Protein AF-A0A166UIK1-F1 (afdb_monomer_lite)

Organism: NCBI:txid1081109

Radius of gyration: 39.75 Å; chains: 1; bounding box: 98×125×124 Å

Structure (mmCIF, N/CA/C/O backbone):
data_AF-A0A166UIK1-F1
#
_entry.id   AF-A0A166UIK1-F1
#
loop_
_atom_site.group_PDB
_atom_site.id
_atom_site.type_symbol
_atom_site.label_atom_id
_atom_site.label_alt_id
_atom_site.label_comp_id
_atom_site.label_asym_id
_atom_site.label_entity_id
_atom_site.label_seq_id
_atom_site.pdbx_PDB_ins_code
_atom_site.Cartn_x
_atom_site.Cartn_y
_atom_site.Cartn_z
_atom_site.occupancy
_atom_site.B_iso_or_equiv
_atom_site.auth_seq_id
_atom_site.auth_comp_id
_atom_site.auth_asym_id
_atom_site.auth_atom_id
_atom_site.pdbx_PDB_model_num
ATOM 1 N N . MET A 1 1 ? 5.823 -10.230 58.158 1.00 40.69 1 MET A N 1
ATOM 2 C CA . MET A 1 1 ? 7.218 -10.466 57.742 1.00 40.69 1 MET A CA 1
ATOM 3 C C . MET A 1 1 ? 7.398 -9.853 56.365 1.00 40.69 1 MET A C 1
ATOM 5 O O . MET A 1 1 ? 6.546 -10.126 55.524 1.00 40.69 1 MET A O 1
ATOM 9 N N . PRO A 1 2 ? 8.388 -8.971 56.147 1.00 49.19 2 PRO A N 1
ATOM 10 C CA . PRO A 1 2 ? 8.734 -8.521 54.802 1.00 49.19 2 PRO A CA 1
ATOM 11 C C . PRO A 1 2 ? 9.285 -9.700 53.990 1.00 49.19 2 PRO A C 1
ATOM 13 O O . PRO A 1 2 ? 9.773 -10.669 54.563 1.00 49.19 2 PRO A O 1
ATOM 16 N N . SER A 1 3 ? 9.171 -9.610 52.668 1.00 48.84 3 SER A N 1
ATOM 17 C CA . SER A 1 3 ? 9.650 -10.610 51.711 1.00 48.84 3 SER A CA 1
ATOM 18 C C . SER A 1 3 ? 11.101 -11.016 51.967 1.00 48.84 3 SER A C 1
ATOM 20 O O . SER A 1 3 ? 11.980 -10.150 51.936 1.00 48.84 3 SER A O 1
ATOM 22 N N . ASP A 1 4 ? 11.349 -12.318 52.122 1.00 48.72 4 ASP A N 1
ATOM 23 C CA . ASP A 1 4 ? 12.696 -12.875 52.048 1.00 48.72 4 ASP A CA 1
ATOM 24 C C . ASP A 1 4 ? 13.346 -12.440 50.732 1.00 48.72 4 ASP A C 1
ATOM 26 O O . ASP A 1 4 ? 12.839 -12.720 49.640 1.00 48.72 4 ASP A O 1
ATOM 30 N N . THR A 1 5 ? 14.475 -11.741 50.829 1.00 57.12 5 THR A N 1
ATOM 31 C CA . THR A 1 5 ? 15.298 -11.358 49.681 1.00 57.12 5 THR A CA 1
ATOM 32 C C . THR A 1 5 ? 16.071 -12.574 49.180 1.00 57.12 5 THR A C 1
ATOM 34 O O . THR A 1 5 ? 17.291 -12.661 49.326 1.00 57.12 5 THR A O 1
ATOM 37 N N . LEU A 1 6 ? 15.347 -13.535 48.604 1.00 62.78 6 LEU A N 1
ATOM 38 C CA . LEU A 1 6 ? 15.930 -14.609 47.812 1.00 62.78 6 LEU A CA 1
ATOM 39 C C . LEU A 1 6 ? 16.721 -13.976 46.660 1.00 62.78 6 LEU A C 1
ATOM 41 O O . LEU A 1 6 ? 16.176 -13.204 45.872 1.00 62.78 6 LEU A O 1
ATOM 45 N N . ALA A 1 7 ? 18.011 -14.303 46.562 1.00 80.31 7 ALA A N 1
ATOM 46 C CA . ALA A 1 7 ? 18.906 -13.752 45.539 1.00 80.31 7 ALA A CA 1
ATOM 47 C C . ALA A 1 7 ? 18.521 -14.166 44.101 1.00 80.31 7 ALA A C 1
ATOM 49 O O . ALA A 1 7 ? 18.997 -13.575 43.133 1.00 80.31 7 ALA A O 1
ATOM 50 N N . SER A 1 8 ? 17.658 -15.173 43.958 1.00 82.31 8 SER A N 1
ATOM 51 C CA . SER A 1 8 ? 17.067 -15.628 42.702 1.00 82.31 8 SER A CA 1
ATOM 52 C C . SER A 1 8 ? 15.686 -16.242 42.956 1.00 82.31 8 SER A C 1
ATOM 54 O O . SER A 1 8 ? 15.381 -16.684 44.063 1.00 82.31 8 SER A O 1
ATOM 56 N N . LEU A 1 9 ? 14.838 -16.282 41.924 1.00 81.88 9 LEU A N 1
ATOM 57 C CA . LEU A 1 9 ? 13.576 -17.020 41.975 1.00 81.88 9 LEU A CA 1
ATOM 58 C C . LEU A 1 9 ? 13.880 -18.529 41.845 1.00 81.88 9 LEU A C 1
ATOM 60 O O . LEU A 1 9 ? 14.414 -18.925 40.805 1.00 81.88 9 LEU A O 1
ATOM 64 N N . PRO A 1 10 ? 13.571 -19.380 42.842 1.00 83.69 10 PRO A N 1
ATOM 65 C CA . PRO A 1 10 ? 13.815 -20.814 42.731 1.00 83.69 10 PRO A CA 1
ATOM 66 C C . PRO A 1 10 ? 12.917 -21.433 41.653 1.00 83.69 10 PRO A C 1
ATOM 68 O O . PRO A 1 10 ? 11.715 -21.166 41.595 1.00 83.69 10 PRO A O 1
ATOM 71 N N . PHE A 1 11 ? 13.503 -22.267 40.791 1.00 85.75 11 PHE A N 1
ATOM 72 C CA . PHE A 1 11 ? 12.757 -22.986 39.763 1.00 85.75 11 PHE A CA 1
ATOM 73 C C . PHE A 1 11 ? 11.920 -24.097 40.407 1.00 85.75 11 PHE A C 1
ATOM 75 O O . PHE A 1 11 ? 12.455 -25.097 40.885 1.00 85.75 11 PHE A O 1
ATOM 82 N N . HIS A 1 12 ? 10.601 -23.919 40.393 1.00 87.44 12 HIS A N 1
ATOM 83 C CA . HIS A 1 12 ? 9.626 -24.936 40.767 1.00 87.44 12 HIS A CA 1
ATOM 84 C C . HIS A 1 12 ? 8.767 -25.276 39.551 1.00 87.44 12 HIS A C 1
ATOM 86 O O . HIS A 1 12 ? 8.307 -24.376 38.844 1.00 87.44 12 HIS A O 1
ATOM 92 N N . GLU A 1 13 ? 8.540 -26.568 39.316 1.00 88.50 13 GLU A N 1
ATOM 93 C CA . GLU A 1 13 ? 7.672 -27.027 38.235 1.00 88.50 13 GLU A CA 1
ATOM 94 C C . GLU A 1 13 ? 6.229 -26.528 38.466 1.00 88.50 13 GLU A C 1
ATOM 96 O O . GLU A 1 13 ? 5.674 -26.733 39.552 1.00 88.50 13 GLU A O 1
ATOM 101 N N . PRO A 1 14 ? 5.606 -25.840 37.490 1.00 89.75 14 PRO A N 1
ATOM 102 C CA . PRO A 1 14 ? 4.239 -25.365 37.638 1.00 89.75 14 PRO A CA 1
ATOM 103 C C . PRO A 1 14 ? 3.247 -26.542 37.599 1.00 89.75 14 PRO A C 1
ATOM 105 O O . PRO A 1 14 ? 3.417 -27.453 36.790 1.00 89.75 14 PRO A O 1
ATOM 108 N N . PRO A 1 15 ? 2.163 -26.524 38.399 1.00 92.88 15 PRO A N 1
ATOM 109 C CA . PRO A 1 15 ? 1.156 -27.582 38.371 1.00 92.88 15 PRO A CA 1
ATOM 110 C C . PRO A 1 15 ? 0.567 -27.797 36.971 1.00 92.88 15 PRO A C 1
ATOM 112 O O . PRO A 1 15 ? 0.282 -26.834 36.254 1.00 92.88 15 PRO A O 1
ATOM 115 N N . ILE A 1 16 ? 0.277 -29.054 36.615 1.00 93.44 16 ILE A N 1
ATOM 116 C CA . ILE A 1 16 ? -0.268 -29.427 35.295 1.00 93.44 16 ILE A CA 1
ATOM 117 C C . ILE A 1 16 ? -1.528 -28.635 34.907 1.00 93.44 16 ILE A C 1
ATOM 119 O O . ILE A 1 16 ? -1.694 -28.268 33.746 1.00 93.44 16 ILE A O 1
ATOM 123 N N . ALA A 1 17 ? -2.379 -28.286 35.878 1.00 92.06 17 ALA A N 1
ATOM 124 C CA . ALA A 1 17 ? -3.548 -27.438 35.656 1.00 92.06 17 ALA A CA 1
ATOM 125 C C . ALA A 1 17 ? -3.168 -26.037 35.137 1.00 92.06 17 ALA A C 1
ATOM 127 O O . ALA A 1 17 ? -3.805 -25.526 34.219 1.00 92.06 17 ALA A O 1
ATOM 128 N N . THR A 1 18 ? -2.102 -25.429 35.667 1.00 91.06 18 THR A N 1
ATOM 129 C CA . THR A 1 18 ? -1.585 -24.133 35.203 1.00 91.06 18 THR A CA 1
ATOM 130 C C . THR A 1 18 ? -1.051 -24.232 33.776 1.00 91.06 18 THR A C 1
ATOM 132 O O . THR A 1 18 ? -1.387 -23.387 32.946 1.00 91.06 18 THR A O 1
ATOM 135 N N . ILE A 1 19 ? -0.286 -25.286 33.469 1.00 92.81 19 ILE A N 1
ATOM 136 C CA . ILE A 1 19 ? 0.246 -25.541 32.119 1.00 92.81 19 ILE A CA 1
ATOM 137 C C . ILE A 1 19 ? -0.904 -25.717 31.116 1.00 92.81 19 ILE A C 1
ATOM 139 O O . ILE A 1 19 ? -0.885 -25.124 30.037 1.00 92.81 19 ILE A O 1
ATOM 143 N N . LEU A 1 20 ? -1.927 -26.500 31.470 1.00 94.00 20 LEU A N 1
ATOM 144 C CA . LEU A 1 20 ? -3.065 -26.796 30.599 1.00 94.00 20 LEU A CA 1
ATOM 145 C C . LEU A 1 20 ? -3.970 -25.572 30.380 1.00 94.00 20 LEU A C 1
ATOM 147 O O . LEU A 1 20 ? -4.415 -25.334 29.259 1.00 94.00 20 LEU A O 1
ATOM 151 N N . VAL A 1 21 ? -4.193 -24.737 31.400 1.00 93.81 21 VAL A N 1
ATOM 152 C CA . VAL A 1 21 ? -4.931 -23.466 31.253 1.00 93.81 21 VAL A CA 1
ATOM 153 C C . VAL A 1 21 ? -4.173 -22.475 30.361 1.00 93.81 21 VAL A C 1
ATOM 155 O O . VAL A 1 21 ? -4.784 -21.838 29.503 1.00 93.81 21 VAL A O 1
ATOM 158 N N . GLN A 1 22 ? -2.853 -22.347 30.522 1.00 93.31 22 GLN A N 1
ATOM 159 C CA . GLN A 1 22 ? -2.044 -21.411 29.731 1.00 93.31 22 GLN A CA 1
ATOM 160 C C . GLN A 1 22 ? -1.873 -21.866 28.274 1.00 93.31 22 GLN A C 1
ATOM 162 O O . GLN A 1 22 ? -2.001 -21.050 27.359 1.00 93.31 22 GLN A O 1
ATOM 167 N N . SER A 1 23 ? -1.629 -23.160 28.040 1.00 93.88 23 SER A N 1
ATOM 168 C CA . SER A 1 23 ? -1.504 -23.712 26.685 1.00 93.88 23 SER A CA 1
ATOM 169 C C . SER A 1 23 ? -2.841 -23.704 25.940 1.00 93.88 23 SER A C 1
ATOM 171 O O . SER A 1 23 ? -2.884 -23.267 24.789 1.00 93.88 23 SER A O 1
ATOM 173 N N . SER A 1 24 ? -3.948 -24.077 26.597 1.00 95.06 24 SER A N 1
ATOM 174 C CA . SER A 1 24 ? -5.286 -23.975 25.997 1.00 95.06 24 SER A CA 1
ATOM 175 C C . SER A 1 24 ? -5.659 -22.531 25.660 1.00 95.06 24 SER A C 1
ATOM 177 O O . SER A 1 24 ? -6.168 -22.298 24.569 1.00 95.06 24 SER A O 1
ATOM 179 N N . LEU A 1 25 ? -5.337 -21.546 26.511 1.00 94.75 25 LEU A N 1
ATOM 180 C CA . LEU A 1 25 ? -5.544 -20.131 26.184 1.00 94.75 25 LEU A CA 1
ATOM 181 C C . LEU A 1 25 ? -4.778 -19.724 24.915 1.00 94.75 25 LEU A C 1
ATOM 183 O O . LEU A 1 25 ? -5.373 -19.159 23.999 1.00 94.75 25 LEU A O 1
ATOM 187 N N . LEU A 1 26 ? -3.476 -20.020 24.842 1.00 94.31 26 LEU A N 1
ATOM 188 C CA . LEU A 1 26 ? -2.625 -19.683 23.691 1.00 94.31 26 LEU A CA 1
ATOM 189 C C . LEU A 1 26 ? -3.132 -20.304 22.381 1.00 94.31 26 LEU A C 1
ATOM 191 O O . LEU A 1 26 ? -3.198 -19.621 21.353 1.00 94.31 26 LEU A O 1
ATOM 195 N N . ILE A 1 27 ? -3.511 -21.583 22.424 1.00 95.75 27 ILE A N 1
ATOM 196 C CA . ILE A 1 27 ? -4.030 -22.317 21.266 1.00 95.75 27 ILE A CA 1
ATOM 197 C C . ILE A 1 27 ? -5.402 -21.763 20.867 1.00 95.75 27 ILE A C 1
ATOM 199 O O . ILE A 1 27 ? -5.588 -21.378 19.713 1.00 95.75 27 ILE A O 1
ATOM 203 N N . CYS A 1 28 ? -6.346 -21.641 21.804 1.00 95.69 28 CYS A N 1
ATOM 204 C CA . CYS A 1 28 ? -7.699 -21.165 21.512 1.00 95.69 28 CYS A CA 1
ATOM 205 C C . CYS A 1 28 ? -7.719 -19.713 21.008 1.00 95.69 28 CYS A C 1
ATOM 207 O O . CYS A 1 28 ? -8.477 -19.416 20.087 1.00 95.69 28 CYS A O 1
ATOM 209 N N . LEU A 1 29 ? -6.858 -18.825 21.523 1.00 94.31 29 LEU A N 1
ATOM 210 C CA . LEU A 1 29 ? -6.709 -17.453 21.011 1.00 94.31 29 LEU A CA 1
ATOM 211 C C . LEU A 1 29 ? -6.288 -17.403 19.533 1.00 94.31 29 LEU A C 1
ATOM 213 O O . LEU A 1 29 ? -6.711 -16.502 18.807 1.00 94.31 29 LEU A O 1
ATOM 217 N N . ASN A 1 30 ? -5.477 -18.363 19.080 1.00 93.88 30 ASN A N 1
ATOM 218 C CA . ASN A 1 30 ? -5.064 -18.481 17.681 1.00 93.88 30 ASN A CA 1
ATOM 219 C C . ASN A 1 30 ? -6.139 -19.175 16.826 1.00 93.88 30 ASN A C 1
ATOM 221 O O . ASN A 1 30 ? -6.489 -18.674 15.758 1.00 93.88 30 ASN A O 1
ATOM 225 N N . VAL A 1 31 ? -6.692 -20.295 17.304 1.00 94.75 31 VAL A N 1
ATOM 226 C CA . VAL A 1 31 ? -7.696 -21.101 16.586 1.00 94.75 31 VAL A CA 1
ATOM 227 C C . VAL A 1 31 ? -9.001 -20.330 16.391 1.00 94.75 31 VAL A C 1
ATOM 229 O O . VAL A 1 31 ? -9.495 -20.244 15.270 1.00 94.75 31 VAL A O 1
ATOM 232 N N . VAL A 1 32 ? -9.546 -19.710 17.442 1.00 93.38 32 VAL A N 1
ATOM 233 C CA . VAL A 1 32 ? -10.800 -18.944 17.340 1.00 93.38 32 VAL A CA 1
ATOM 234 C C . VAL A 1 32 ? -10.611 -17.679 16.506 1.00 93.38 32 VAL A C 1
ATOM 236 O O . VAL A 1 32 ? -11.513 -17.329 15.749 1.00 93.38 32 VAL A O 1
ATOM 239 N N . ASN A 1 33 ? -9.438 -17.036 16.556 1.00 89.44 33 ASN A N 1
ATOM 240 C CA . ASN A 1 33 ? -9.127 -15.948 15.630 1.00 89.44 33 ASN A CA 1
ATOM 241 C C . ASN A 1 33 ? -9.170 -16.437 14.174 1.00 89.44 33 ASN A C 1
ATOM 243 O O . ASN A 1 33 ? -9.877 -15.841 13.373 1.00 89.44 33 ASN A O 1
ATOM 247 N N . ALA A 1 34 ? -8.491 -17.542 13.844 1.00 88.00 34 ALA A N 1
ATOM 248 C CA . ALA A 1 34 ? -8.488 -18.097 12.487 1.00 88.00 34 ALA A CA 1
ATOM 249 C C . ALA A 1 34 ? -9.891 -18.515 12.001 1.00 88.00 34 ALA A C 1
ATOM 251 O O . ALA A 1 34 ? -10.231 -18.289 10.842 1.00 88.00 34 ALA A O 1
ATOM 252 N N . ILE A 1 35 ? -10.728 -19.088 12.871 1.00 91.88 35 ILE A N 1
ATOM 253 C CA . ILE A 1 35 ? -12.114 -19.445 12.526 1.00 91.88 35 ILE A CA 1
ATOM 254 C C . ILE A 1 35 ? -12.950 -18.183 12.264 1.00 91.88 35 ILE A C 1
ATOM 256 O O . ILE A 1 35 ? -13.619 -18.093 11.238 1.00 91.88 35 ILE A O 1
ATOM 260 N N . LEU A 1 36 ? -12.914 -17.193 13.160 1.00 87.25 36 LEU A N 1
ATOM 261 C CA . LEU A 1 36 ? -13.768 -16.004 13.051 1.00 87.25 36 LEU A CA 1
ATOM 262 C C . LEU A 1 36 ? -13.299 -14.995 11.993 1.00 87.25 36 LEU A C 1
ATOM 264 O O . LEU A 1 36 ? -14.133 -14.249 11.483 1.00 87.25 36 LEU A O 1
ATOM 268 N N . ASP A 1 37 ? -12.016 -14.974 11.626 1.00 82.69 37 ASP A N 1
ATOM 269 C CA . ASP A 1 37 ? -11.553 -14.200 10.465 1.00 82.69 37 ASP A CA 1
ATOM 270 C C . ASP A 1 37 ? -12.059 -14.817 9.156 1.00 82.69 37 ASP A C 1
ATOM 272 O O . ASP A 1 37 ? -12.577 -14.098 8.308 1.00 82.69 37 ASP A O 1
ATOM 276 N N . ASN A 1 38 ? -12.009 -16.148 9.022 1.00 83.12 38 ASN A N 1
ATOM 277 C CA . ASN A 1 38 ? -12.505 -16.841 7.829 1.00 83.12 38 ASN A CA 1
ATOM 278 C C . ASN A 1 38 ? -14.039 -16.811 7.694 1.00 83.12 38 ASN A C 1
ATOM 280 O O . ASN A 1 38 ? -14.548 -16.781 6.578 1.00 83.12 38 ASN A O 1
ATOM 284 N N . VAL A 1 39 ? -14.783 -16.849 8.808 1.00 85.81 39 VAL A N 1
ATOM 285 C CA . VAL A 1 39 ? -16.259 -16.933 8.790 1.00 85.81 39 VAL A CA 1
ATOM 286 C C . VAL A 1 39 ? -16.937 -15.561 8.873 1.00 85.81 39 VAL A C 1
ATOM 288 O O . VAL A 1 39 ? -17.963 -15.355 8.230 1.00 85.81 39 VAL A O 1
ATOM 291 N N . LEU A 1 40 ? -16.404 -14.629 9.673 1.00 78.56 40 LEU A N 1
ATOM 292 C CA . LEU A 1 40 ? -17.046 -13.338 9.974 1.00 78.56 40 LEU A CA 1
ATOM 293 C C . LEU A 1 40 ? -16.168 -12.115 9.655 1.00 78.56 40 LEU A C 1
ATOM 295 O O . LEU A 1 40 ? -16.602 -10.994 9.922 1.00 78.56 40 LEU A O 1
ATOM 299 N N . TYR A 1 41 ? -14.940 -12.297 9.147 1.00 76.44 41 TYR A N 1
ATOM 300 C CA . TYR A 1 41 ? -13.936 -11.229 8.985 1.00 76.44 41 TYR A CA 1
ATOM 301 C C . TYR A 1 41 ? -13.708 -10.415 10.275 1.00 76.44 41 TYR A C 1
ATOM 303 O O . TYR A 1 41 ? -13.501 -9.199 10.250 1.00 76.44 41 TYR A O 1
ATOM 311 N N . CYS A 1 42 ? -13.817 -11.088 11.428 1.00 72.81 42 CYS A N 1
ATOM 312 C CA . CYS A 1 42 ? -13.875 -10.451 12.741 1.00 72.81 42 CYS A CA 1
ATOM 313 C C . CYS A 1 42 ? -13.089 -11.226 13.817 1.00 72.81 42 CYS A C 1
ATOM 315 O O . CYS A 1 42 ? -13.534 -11.342 14.964 1.00 72.81 42 CYS A O 1
ATOM 317 N N . GLY A 1 43 ? -11.900 -11.746 13.476 1.00 77.44 43 GLY A N 1
ATOM 318 C CA . GLY A 1 43 ? -11.055 -12.529 14.393 1.00 77.44 43 GLY A CA 1
ATOM 319 C C . GLY A 1 43 ? -10.775 -11.840 15.740 1.00 77.44 43 GLY A C 1
ATOM 320 O O . GLY A 1 43 ? -10.767 -12.485 16.793 1.00 77.44 43 GLY A O 1
ATOM 321 N N . LEU A 1 44 ? -10.673 -10.505 15.721 1.00 82.12 44 LEU A N 1
ATOM 322 C CA . LEU A 1 44 ? -10.461 -9.643 16.891 1.00 82.12 44 LEU A CA 1
ATOM 323 C C . LEU A 1 44 ? -11.493 -9.846 18.013 1.00 82.12 44 LEU A C 1
ATOM 325 O O . LEU A 1 44 ? -11.128 -9.858 19.189 1.00 82.12 44 LEU A O 1
ATOM 329 N N . VAL A 1 45 ? -12.776 -10.023 17.674 1.00 85.44 45 VAL A N 1
ATOM 330 C CA . VAL A 1 45 ? -13.844 -10.184 18.678 1.00 85.44 45 VAL A CA 1
ATOM 331 C C . VAL A 1 45 ? -13.691 -11.509 19.426 1.00 85.44 45 VAL A C 1
ATOM 333 O O . VAL A 1 45 ? -13.903 -11.555 20.637 1.00 85.44 45 VAL A O 1
ATOM 336 N N . GLY A 1 46 ? -13.229 -12.564 18.747 1.00 88.44 46 GLY A N 1
ATOM 337 C CA . GLY A 1 46 ? -12.939 -13.855 19.373 1.00 88.44 46 GLY A CA 1
ATOM 338 C C . GLY A 1 46 ? -11.907 -13.763 20.487 1.00 88.44 46 GLY A C 1
ATOM 339 O O . GLY A 1 46 ? -12.100 -14.335 21.556 1.00 88.44 46 GLY A O 1
ATOM 340 N N . GLN A 1 47 ? -10.835 -13.001 20.264 1.00 91.25 47 GLN A N 1
ATOM 341 C CA . GLN A 1 47 ? -9.749 -12.838 21.236 1.00 91.25 47 GLN A CA 1
ATOM 342 C C . GLN A 1 47 ? -10.219 -12.104 22.503 1.00 91.25 47 GLN A C 1
ATOM 344 O O . GLN A 1 47 ? -9.867 -12.504 23.614 1.00 91.25 47 GLN A O 1
ATOM 349 N N . ILE A 1 48 ? -11.083 -11.094 22.351 1.00 91.69 48 ILE A N 1
ATOM 350 C CA . ILE A 1 48 ? -11.703 -10.374 23.476 1.00 91.69 48 ILE A CA 1
ATOM 351 C C . ILE A 1 48 ? -12.650 -11.303 24.257 1.00 91.69 48 ILE A C 1
ATOM 353 O O . ILE A 1 48 ? -12.582 -11.350 25.486 1.00 91.69 48 ILE A O 1
ATOM 357 N N . LEU A 1 49 ? -13.494 -12.079 23.563 1.00 91.69 49 LEU A N 1
ATOM 358 C CA . LEU A 1 49 ? -14.414 -13.048 24.181 1.00 91.69 49 LEU A CA 1
ATOM 359 C C . LEU A 1 49 ? -13.680 -14.186 24.913 1.00 91.69 49 LEU A C 1
ATOM 361 O O . LEU A 1 49 ? -14.132 -14.634 25.966 1.00 91.69 49 LEU A O 1
ATOM 365 N N . LEU A 1 50 ? -12.525 -14.622 24.406 1.00 93.94 50 LEU A N 1
ATOM 366 C CA . LEU A 1 50 ? -11.654 -15.585 25.084 1.00 93.94 50 LEU A CA 1
ATOM 367 C C . LEU A 1 50 ? -11.004 -15.003 26.340 1.00 93.94 50 LEU A C 1
ATOM 369 O O . LEU A 1 50 ? -10.989 -15.672 27.373 1.00 93.94 50 LEU A O 1
ATOM 373 N N . GLY A 1 51 ? -10.527 -13.755 26.282 1.00 93.69 51 GLY A N 1
ATOM 374 C CA . GLY A 1 51 ? -10.034 -13.042 27.462 1.00 93.69 51 GLY A CA 1
ATOM 375 C C . GLY A 1 51 ? -11.104 -12.955 28.552 1.00 93.69 51 GLY A C 1
ATOM 376 O O . GLY A 1 51 ? -10.879 -13.358 29.690 1.00 93.69 51 GLY A O 1
ATOM 377 N N . ILE A 1 52 ? -12.309 -12.536 28.163 1.00 92.12 52 ILE A N 1
ATOM 378 C CA . ILE A 1 52 ? -13.523 -12.553 28.990 1.00 92.12 52 ILE A CA 1
ATOM 379 C C . ILE A 1 52 ? -13.756 -13.917 29.662 1.00 92.12 52 ILE A C 1
ATOM 381 O O . ILE A 1 52 ? -14.043 -13.966 30.858 1.00 92.12 52 ILE A O 1
ATOM 385 N N . ALA A 1 53 ? -13.660 -15.011 28.901 1.00 92.44 53 ALA A N 1
ATOM 386 C CA . ALA A 1 53 ? -14.014 -16.345 29.371 1.00 92.44 53 ALA A CA 1
ATOM 387 C C . ALA A 1 53 ? -12.960 -16.944 30.318 1.00 92.44 53 ALA A C 1
ATOM 389 O O . ALA A 1 53 ? -13.336 -17.497 31.349 1.00 92.44 53 ALA A O 1
ATOM 390 N N . TRP A 1 54 ? -11.665 -16.812 30.010 1.00 93.50 54 TRP A N 1
ATOM 391 C CA . TRP A 1 54 ? -10.571 -17.357 30.834 1.00 93.50 54 TRP A CA 1
ATOM 392 C C . TRP A 1 54 ? -10.237 -16.493 32.060 1.00 93.50 54 TRP A C 1
ATOM 394 O O . TRP A 1 54 ? -9.790 -17.025 33.080 1.00 93.50 54 TRP A O 1
ATOM 404 N N . GLY A 1 55 ? -10.414 -15.173 31.963 1.00 89.44 55 GLY A N 1
ATOM 405 C CA . GLY A 1 55 ? -10.063 -14.229 33.022 1.00 89.44 55 GLY A CA 1
ATOM 406 C C . GLY A 1 55 ? -11.088 -14.119 34.153 1.00 89.44 55 GLY A C 1
ATOM 407 O O . GLY A 1 55 ? -12.160 -14.732 34.142 1.00 89.44 55 GLY A O 1
ATOM 408 N N . THR A 1 56 ? -10.754 -13.267 35.118 1.00 84.50 56 THR A N 1
ATOM 409 C CA . THR A 1 56 ? -11.518 -12.946 36.332 1.00 84.50 56 THR A CA 1
ATOM 410 C C . THR A 1 56 ? -13.024 -12.684 36.128 1.00 84.50 56 THR A C 1
ATOM 412 O O . THR A 1 56 ? -13.809 -13.185 36.942 1.00 84.50 56 THR A O 1
ATOM 415 N N . PRO A 1 57 ? -13.504 -11.926 35.110 1.00 77.44 57 PRO A N 1
ATOM 416 C CA . PRO A 1 57 ? -14.945 -11.683 34.967 1.00 77.44 57 PRO A CA 1
ATOM 417 C C . PRO A 1 57 ? -15.748 -12.954 34.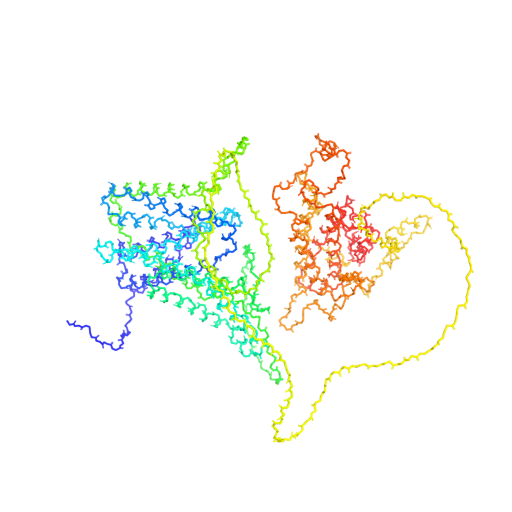637 1.00 77.44 57 PRO A C 1
ATOM 419 O O . PRO A 1 57 ? -16.892 -13.068 35.098 1.00 77.44 57 PRO A O 1
ATOM 422 N N . GLY A 1 58 ? -15.150 -13.886 33.884 1.00 85.06 58 GLY A N 1
ATOM 423 C CA . GLY A 1 58 ? -15.719 -15.169 33.468 1.00 85.06 58 GLY A CA 1
ATOM 424 C C . GLY A 1 58 ? -15.371 -16.316 34.418 1.00 85.06 58 GLY A C 1
ATOM 425 O O . GLY A 1 58 ? -15.791 -16.310 35.577 1.00 85.06 58 GLY A O 1
ATOM 426 N N . ALA A 1 59 ? -14.645 -17.318 33.910 1.00 86.50 59 ALA A N 1
ATOM 427 C CA . ALA A 1 59 ? -14.322 -18.554 34.625 1.00 86.50 59 ALA A CA 1
ATOM 428 C C . ALA A 1 59 ? -13.180 -18.412 35.649 1.00 86.50 59 ALA A C 1
ATOM 430 O O . ALA A 1 59 ? -13.015 -19.299 36.486 1.00 86.50 59 ALA A O 1
ATOM 431 N N . ASN A 1 60 ? -12.421 -17.306 35.615 1.00 88.25 60 ASN A N 1
ATOM 432 C CA . ASN A 1 60 ? -11.332 -17.010 36.554 1.00 88.25 60 ASN A CA 1
ATOM 433 C C . ASN A 1 60 ? -10.281 -18.140 36.647 1.00 88.25 60 ASN A C 1
ATOM 435 O O . ASN A 1 60 ? -9.840 -18.521 37.732 1.00 88.25 60 ASN A O 1
ATOM 439 N N . TRP A 1 61 ? -9.907 -18.711 35.498 1.00 91.12 61 TRP A N 1
ATOM 440 C CA . TRP A 1 61 ? -8.886 -19.763 35.401 1.00 91.12 61 TRP A CA 1
ATOM 441 C C . TRP A 1 61 ? -7.459 -19.199 35.429 1.00 91.12 61 TRP A C 1
ATOM 443 O O . TRP A 1 61 ? -6.516 -19.899 35.799 1.00 91.12 61 TRP A O 1
ATOM 453 N N . LEU A 1 62 ? -7.289 -17.931 35.048 1.00 90.88 62 LEU A N 1
ATOM 454 C CA . LEU A 1 62 ? -6.021 -17.212 35.142 1.00 90.88 62 LEU A CA 1
ATOM 455 C C . LEU A 1 62 ? -5.876 -16.553 36.515 1.00 90.88 62 LEU A C 1
ATOM 457 O O . LEU A 1 62 ? -6.800 -15.921 37.014 1.00 90.88 62 LEU A O 1
ATOM 461 N N . SER A 1 63 ? -4.689 -16.639 37.116 1.00 90.25 63 SER A N 1
ATOM 462 C CA . SER A 1 63 ? -4.396 -15.871 38.327 1.00 90.25 63 SER A CA 1
ATOM 463 C C . SER A 1 63 ? -4.103 -14.405 37.987 1.00 90.25 63 SER A C 1
ATOM 465 O O . SER A 1 63 ? -3.520 -14.103 36.946 1.00 90.25 63 SER A O 1
ATOM 467 N N . SER A 1 64 ? -4.408 -13.485 38.907 1.00 89.38 64 SER A N 1
ATOM 468 C CA . SER A 1 64 ? -4.154 -12.040 38.739 1.00 89.38 64 SER A CA 1
ATOM 469 C C . SER A 1 64 ? -2.685 -11.684 38.423 1.00 89.38 64 SER A C 1
ATOM 471 O O . SER A 1 64 ? -2.404 -10.633 37.845 1.00 89.38 64 SER A O 1
ATOM 473 N N . ASN A 1 65 ? -1.724 -12.544 38.785 1.00 90.94 65 ASN A N 1
ATOM 474 C CA . ASN A 1 65 ? -0.321 -12.385 38.383 1.00 90.94 65 ASN A CA 1
ATOM 475 C C . ASN A 1 65 ? -0.135 -12.653 36.877 1.00 90.94 65 ASN A C 1
ATOM 477 O O . ASN A 1 65 ? 0.546 -11.888 36.198 1.00 90.94 65 ASN A O 1
ATOM 481 N N . VAL A 1 66 ? -0.766 -13.711 36.355 1.00 92.06 66 VAL A N 1
ATOM 482 C CA . VAL A 1 66 ? -0.719 -14.087 34.933 1.00 92.06 66 VAL A CA 1
ATOM 483 C C . VAL A 1 66 ? -1.495 -13.083 34.082 1.00 92.06 66 VAL A C 1
ATOM 485 O O . VAL A 1 66 ? -0.981 -12.652 33.056 1.00 92.06 66 VAL A O 1
ATOM 488 N N . GLU A 1 67 ? -2.672 -12.630 34.524 1.00 93.00 67 GLU A N 1
ATOM 489 C CA . GLU A 1 67 ? -3.414 -11.560 33.837 1.00 93.00 67 GLU A CA 1
ATOM 490 C C . GLU A 1 67 ? -2.568 -10.285 33.703 1.00 93.00 67 GLU A C 1
ATOM 492 O O . GLU A 1 67 ? -2.461 -9.732 32.610 1.00 93.00 67 GLU A O 1
ATOM 497 N N . ARG A 1 68 ? -1.893 -9.848 34.779 1.00 93.44 68 ARG A N 1
ATOM 498 C CA . ARG A 1 68 ? -0.987 -8.685 34.738 1.00 93.44 68 ARG A CA 1
ATOM 499 C C . ARG A 1 68 ? 0.201 -8.886 33.795 1.00 93.44 68 ARG A C 1
ATOM 501 O O . ARG A 1 68 ? 0.557 -7.947 33.087 1.00 93.44 68 ARG A O 1
ATOM 508 N N . ALA A 1 69 ? 0.782 -10.084 33.740 1.00 94.44 69 ALA A N 1
ATOM 509 C CA . ALA A 1 69 ? 1.847 -10.399 32.787 1.00 94.44 69 ALA A CA 1
ATOM 510 C C . ALA A 1 69 ? 1.344 -10.367 31.328 1.00 94.44 69 ALA A C 1
ATOM 512 O O . ALA A 1 69 ? 2.003 -9.796 30.460 1.00 94.44 69 ALA A O 1
ATOM 513 N N . ILE A 1 70 ? 0.146 -10.900 31.059 1.00 95.00 70 ILE A N 1
ATOM 514 C CA . ILE A 1 70 ? -0.492 -10.849 29.733 1.00 95.00 70 ILE A CA 1
ATOM 515 C C . ILE A 1 70 ? -0.819 -9.400 29.336 1.00 95.00 70 ILE A C 1
ATOM 517 O O . ILE A 1 70 ? -0.580 -9.033 28.191 1.00 95.00 70 ILE A O 1
ATOM 521 N N . VAL A 1 71 ? -1.282 -8.548 30.262 1.00 93.44 71 VAL A N 1
ATOM 522 C CA . VAL A 1 71 ? -1.473 -7.100 30.018 1.00 93.44 71 VAL A CA 1
ATOM 523 C C . VAL A 1 71 ? -0.151 -6.428 29.622 1.00 93.44 71 VAL A C 1
ATOM 525 O O . VAL A 1 71 ? -0.116 -5.663 28.660 1.00 93.44 71 VAL A O 1
ATOM 528 N N . GLN A 1 72 ? 0.952 -6.724 30.320 1.00 94.25 72 GLN A N 1
ATOM 529 C CA . GLN A 1 72 ? 2.274 -6.154 30.020 1.00 94.25 72 GLN A CA 1
ATOM 530 C C . GLN A 1 72 ? 2.805 -6.599 28.646 1.00 94.25 72 GLN A C 1
ATOM 532 O O . GLN A 1 72 ? 3.243 -5.762 27.855 1.00 94.25 72 GLN A O 1
ATOM 537 N N . LEU A 1 73 ? 2.719 -7.895 28.327 1.00 94.56 73 LEU A N 1
ATOM 538 C CA . LEU A 1 73 ? 3.111 -8.434 27.017 1.00 94.56 73 LEU A CA 1
ATOM 539 C C . LEU A 1 73 ? 2.185 -7.946 25.890 1.00 94.56 73 LEU A C 1
ATOM 541 O O . LEU A 1 73 ? 2.650 -7.628 24.797 1.00 94.56 73 LEU A O 1
ATOM 545 N N . GLY A 1 74 ? 0.888 -7.815 26.165 1.00 91.25 74 GLY A N 1
ATOM 546 C CA . GLY A 1 74 ? -0.086 -7.221 25.253 1.00 91.25 74 GLY A CA 1
ATOM 547 C C . GLY A 1 74 ? 0.222 -5.754 24.948 1.00 91.25 74 GLY A C 1
ATOM 548 O O . GLY A 1 74 ? 0.126 -5.333 23.799 1.00 91.25 74 GLY A O 1
ATOM 549 N N . TYR A 1 75 ? 0.683 -4.978 25.933 1.00 90.38 75 TYR A N 1
ATOM 550 C CA . TYR A 1 75 ? 1.106 -3.593 25.707 1.00 90.38 75 TYR A CA 1
ATOM 551 C C . TYR A 1 75 ? 2.355 -3.489 24.810 1.00 90.38 75 TYR A C 1
ATOM 553 O O . TYR A 1 75 ? 2.447 -2.575 23.991 1.00 90.38 75 TYR A O 1
ATOM 561 N N . LEU A 1 76 ? 3.281 -4.455 24.885 1.00 92.19 76 LEU A N 1
ATOM 562 C CA . LEU A 1 76 ? 4.382 -4.570 23.917 1.00 92.19 76 LEU A CA 1
ATOM 563 C C . LEU A 1 76 ? 3.862 -4.899 22.505 1.00 92.19 76 LEU A C 1
ATOM 565 O O . LEU A 1 76 ? 4.331 -4.320 21.527 1.00 92.19 76 LEU A O 1
ATOM 569 N N . GLY A 1 77 ? 2.853 -5.769 22.399 1.00 89.81 77 GLY A N 1
ATOM 570 C CA . GLY A 1 77 ? 2.142 -6.032 21.144 1.00 89.81 77 GLY A CA 1
ATOM 571 C C . GLY A 1 77 ? 1.490 -4.782 20.553 1.00 89.81 77 GLY A C 1
ATOM 572 O O . GLY A 1 77 ? 1.615 -4.542 19.355 1.00 89.81 77 GLY A O 1
ATOM 573 N N . LEU A 1 78 ? 0.859 -3.954 21.389 1.00 88.56 78 LEU A N 1
ATOM 574 C CA . LEU A 1 78 ? 0.274 -2.677 20.977 1.00 88.56 78 LEU A CA 1
ATOM 575 C C . LEU A 1 78 ? 1.341 -1.691 20.472 1.00 88.56 78 LEU A C 1
ATOM 577 O O . LEU A 1 78 ? 1.136 -1.067 19.435 1.00 88.56 78 LEU A O 1
ATOM 581 N N . LEU A 1 79 ? 2.485 -1.572 21.158 1.00 90.38 79 LEU A N 1
ATOM 582 C CA . LEU A 1 79 ? 3.609 -0.740 20.704 1.00 90.38 79 LEU A CA 1
ATOM 583 C C . LEU A 1 79 ? 4.112 -1.166 19.315 1.00 90.38 79 LEU A C 1
ATOM 585 O O . LEU A 1 79 ? 4.320 -0.309 18.458 1.00 90.38 79 LEU A O 1
ATOM 589 N N . LEU A 1 80 ? 4.273 -2.472 19.080 1.00 91.12 80 LEU A N 1
ATOM 590 C CA . LEU A 1 80 ? 4.746 -3.006 17.797 1.00 91.12 80 LEU A CA 1
ATOM 591 C C . LEU A 1 80 ? 3.701 -2.884 16.674 1.00 91.12 80 LEU A C 1
ATOM 593 O O . LEU A 1 80 ? 4.070 -2.565 15.548 1.00 91.12 80 LEU A O 1
ATOM 597 N N . LEU A 1 81 ? 2.410 -3.033 16.982 1.00 86.31 81 LEU A N 1
ATOM 598 C CA . LEU A 1 81 ? 1.307 -2.809 16.036 1.00 86.31 81 LEU A CA 1
ATOM 599 C C . LEU A 1 81 ? 1.217 -1.329 15.621 1.00 86.31 81 LEU A C 1
ATOM 601 O O . LEU A 1 81 ? 1.064 -1.007 14.445 1.00 86.31 81 LEU A O 1
ATOM 605 N N . VAL A 1 82 ? 1.367 -0.404 16.570 1.00 86.06 82 VAL A N 1
ATOM 606 C CA . VAL A 1 82 ? 1.379 1.040 16.283 1.00 86.06 82 VAL A CA 1
ATOM 607 C C . VAL A 1 82 ? 2.640 1.450 15.501 1.00 86.06 82 VAL A C 1
ATOM 609 O O . VAL A 1 82 ? 2.567 2.301 14.613 1.00 86.06 82 VAL A O 1
ATOM 612 N N . TYR A 1 83 ? 3.780 0.803 15.761 1.00 90.38 83 TYR A N 1
ATOM 613 C CA . TYR A 1 83 ? 5.010 0.946 14.973 1.00 90.38 83 TYR A CA 1
ATOM 614 C C . TYR A 1 83 ? 4.848 0.433 13.526 1.00 90.38 83 TYR A C 1
ATOM 616 O O . TYR A 1 83 ? 5.270 1.114 12.593 1.00 90.38 83 TYR A O 1
ATOM 624 N N . GLU A 1 84 ? 4.159 -0.694 13.310 1.00 87.75 84 GLU A N 1
ATOM 625 C CA . GLU A 1 84 ? 3.770 -1.204 11.980 1.00 87.75 84 GLU A CA 1
ATOM 626 C C . GLU A 1 84 ? 2.857 -0.224 11.218 1.00 87.75 84 GLU A C 1
ATOM 628 O O . GLU A 1 84 ? 3.043 0.014 10.020 1.00 87.75 84 GLU A O 1
ATOM 633 N N . GLY A 1 85 ? 1.917 0.421 11.918 1.00 80.56 85 GLY A N 1
ATOM 634 C CA . GLY A 1 85 ? 1.116 1.524 11.371 1.00 80.56 85 GLY A CA 1
ATOM 635 C C . GLY A 1 85 ? 1.974 2.718 10.926 1.00 80.56 85 GLY A C 1
ATOM 636 O O . GLY A 1 85 ? 1.739 3.307 9.871 1.00 80.56 85 GLY A O 1
ATOM 637 N N . GLY A 1 86 ? 3.028 3.033 11.683 1.00 85.88 86 GLY A N 1
ATOM 638 C CA . GLY A 1 86 ? 4.037 4.016 11.284 1.00 85.88 86 GLY A CA 1
ATOM 639 C C . GLY A 1 86 ? 4.797 3.592 10.022 1.00 85.88 86 GLY A C 1
ATOM 640 O O . GLY A 1 86 ? 4.876 4.363 9.068 1.00 85.88 86 GLY A O 1
ATOM 641 N N . LEU A 1 87 ? 5.295 2.350 9.982 1.00 86.81 87 LEU A N 1
ATOM 642 C CA . LEU A 1 87 ? 6.043 1.792 8.844 1.00 86.81 87 LEU A CA 1
ATOM 643 C C . LEU A 1 87 ? 5.231 1.738 7.536 1.00 86.81 87 LEU A C 1
ATOM 645 O O . LEU A 1 87 ? 5.800 1.826 6.451 1.00 86.81 87 LEU A O 1
ATOM 649 N N . SER A 1 88 ? 3.908 1.593 7.624 1.00 79.50 88 SER A N 1
ATOM 650 C CA . SER A 1 88 ? 2.994 1.543 6.470 1.00 79.50 88 SER A CA 1
ATOM 651 C C . SER A 1 88 ? 2.452 2.916 6.034 1.00 79.50 88 SER A C 1
ATOM 653 O O . SER A 1 88 ? 1.718 3.013 5.046 1.00 79.50 88 SER A O 1
ATOM 655 N N . THR A 1 89 ? 2.824 4.003 6.719 1.00 76.19 89 THR A N 1
ATOM 656 C CA . THR A 1 89 ? 2.332 5.353 6.411 1.00 76.19 89 THR A CA 1
ATOM 657 C C . THR A 1 89 ? 3.061 5.984 5.220 1.00 76.19 89 THR A C 1
ATOM 659 O O . THR A 1 89 ? 4.244 6.316 5.285 1.00 76.19 89 THR A O 1
ATOM 662 N N . SER A 1 90 ? 2.326 6.271 4.140 1.00 70.12 90 SER A N 1
ATOM 663 C CA . SER A 1 90 ? 2.860 6.966 2.960 1.00 70.12 90 SER A CA 1
ATOM 664 C C . SER A 1 90 ? 2.652 8.490 3.028 1.00 70.12 90 SER A C 1
ATOM 666 O O . SER A 1 90 ? 1.601 9.034 2.678 1.00 70.12 90 SER A O 1
ATOM 668 N N . LEU A 1 91 ? 3.702 9.222 3.417 1.00 70.19 91 LEU A N 1
ATOM 669 C CA . LEU A 1 91 ? 3.674 10.690 3.566 1.00 70.19 91 LEU A CA 1
ATOM 670 C C . LEU A 1 91 ? 3.243 11.439 2.287 1.00 70.19 91 LEU A C 1
ATOM 672 O O . LEU A 1 91 ? 2.590 12.482 2.362 1.00 70.19 91 LEU A O 1
ATOM 676 N N . LYS A 1 92 ? 3.556 10.888 1.105 1.00 71.56 92 LYS A N 1
ATOM 677 C CA . LYS A 1 92 ? 3.136 11.418 -0.206 1.00 71.56 92 LYS A CA 1
ATOM 678 C C . LYS A 1 92 ? 1.606 11.415 -0.363 1.00 71.56 92 LYS A C 1
ATOM 680 O O . LYS A 1 92 ? 1.040 12.414 -0.809 1.00 71.56 92 LYS A O 1
ATOM 685 N N . ALA A 1 93 ? 0.934 10.343 0.060 1.00 66.19 93 ALA A N 1
ATOM 686 C CA . ALA A 1 93 ? -0.519 10.196 -0.046 1.00 66.19 93 ALA A CA 1
ATOM 687 C C . ALA A 1 93 ? -1.263 11.116 0.940 1.00 66.19 93 ALA A C 1
ATOM 689 O O . ALA A 1 93 ? -2.216 11.800 0.551 1.00 66.19 93 ALA A O 1
ATOM 690 N N . VAL A 1 94 ? -0.760 11.213 2.179 1.00 67.62 94 VAL A N 1
ATOM 691 C CA . VAL A 1 94 ? -1.266 12.140 3.209 1.00 67.62 94 VAL A CA 1
ATOM 692 C C . VAL A 1 94 ? -1.169 13.591 2.726 1.00 67.62 94 VAL A C 1
ATOM 694 O O . VAL A 1 94 ? -2.150 14.334 2.786 1.00 67.62 94 VAL A O 1
ATOM 697 N N . LYS A 1 95 ? -0.015 13.997 2.174 1.00 76.25 95 LYS A N 1
ATOM 698 C CA . LYS A 1 95 ? 0.209 15.364 1.672 1.00 76.25 95 LYS A CA 1
ATOM 699 C C . LYS A 1 95 ? -0.742 15.744 0.530 1.00 76.25 95 LYS A C 1
ATOM 701 O O . LYS A 1 95 ? -1.188 16.888 0.479 1.00 76.25 95 LYS A O 1
ATOM 706 N N . ALA A 1 96 ? -1.078 14.806 -0.358 1.00 75.06 96 ALA A N 1
ATOM 707 C CA . ALA A 1 96 ? -1.911 15.067 -1.535 1.00 75.06 96 ALA A CA 1
ATOM 708 C C . ALA A 1 96 ? -3.380 15.411 -1.211 1.00 75.06 96 ALA A C 1
ATOM 710 O O . ALA A 1 96 ? -4.019 16.126 -1.980 1.00 75.06 96 ALA A O 1
ATOM 711 N N . ASN A 1 97 ? -3.927 14.934 -0.084 1.00 78.06 97 ASN A N 1
ATOM 712 C CA . ASN A 1 97 ? -5.328 15.178 0.301 1.00 78.06 97 ASN A CA 1
ATOM 713 C C . ASN A 1 97 ? -5.491 15.785 1.710 1.00 78.06 97 ASN A C 1
ATOM 715 O O . ASN A 1 97 ? -6.594 15.773 2.262 1.00 78.06 97 ASN A O 1
ATOM 719 N N . LEU A 1 98 ? -4.411 16.346 2.269 1.00 83.31 98 LEU A N 1
ATOM 720 C CA . LEU A 1 98 ? -4.295 16.765 3.670 1.00 83.31 98 LEU A CA 1
ATOM 721 C C . LEU A 1 98 ? -5.493 17.576 4.187 1.00 83.31 98 LEU A C 1
ATOM 723 O O . LEU A 1 98 ? -5.990 17.294 5.270 1.00 83.31 98 LEU A O 1
ATOM 727 N N . SER A 1 99 ? -5.996 18.549 3.423 1.00 86.69 99 SER A N 1
ATOM 728 C CA . SER A 1 99 ? -7.099 19.416 3.862 1.00 86.69 99 SER A CA 1
ATOM 729 C C . SER A 1 99 ? -8.415 18.671 4.113 1.00 86.69 99 SER A C 1
ATOM 731 O O . SER A 1 99 ? -9.127 19.003 5.058 1.00 86.69 99 SER A O 1
ATOM 733 N N . ILE A 1 100 ? -8.732 17.653 3.306 1.00 87.19 100 ILE A N 1
ATOM 734 C CA . ILE A 1 100 ? -9.952 16.850 3.473 1.00 87.19 100 ILE A CA 1
ATOM 735 C C . ILE A 1 100 ? -9.748 15.827 4.589 1.00 87.19 100 ILE A C 1
ATOM 737 O O . ILE A 1 100 ? -10.612 15.701 5.450 1.00 87.19 100 ILE A O 1
ATOM 741 N N . SER A 1 101 ? -8.593 15.156 4.631 1.00 86.19 101 SER A N 1
ATOM 742 C CA . SER A 1 101 ? -8.270 14.202 5.701 1.00 86.19 101 SER A CA 1
ATOM 743 C C . SER A 1 101 ? -8.261 14.870 7.083 1.00 86.19 101 SER A C 1
ATOM 745 O O . SER A 1 101 ? -8.784 14.303 8.038 1.00 86.19 101 SER A O 1
ATOM 747 N N . VAL A 1 102 ? -7.755 16.107 7.182 1.00 87.75 102 VAL A N 1
ATOM 748 C CA . VAL A 1 102 ? -7.801 16.912 8.414 1.00 87.75 102 VAL A CA 1
ATOM 749 C C . VAL A 1 102 ? -9.234 17.279 8.796 1.00 87.75 102 VAL A C 1
ATOM 751 O O . VAL A 1 102 ? -9.586 17.157 9.965 1.00 87.75 102 VAL A O 1
ATOM 754 N N . ALA A 1 103 ? -10.081 17.681 7.843 1.00 89.62 103 ALA A N 1
ATOM 755 C CA . ALA A 1 103 ? -11.484 17.987 8.127 1.00 89.62 103 ALA A CA 1
ATOM 756 C C . ALA A 1 103 ? -12.258 16.749 8.619 1.00 89.62 103 ALA A C 1
ATOM 758 O O . ALA A 1 103 ? -12.962 16.838 9.626 1.00 89.62 103 ALA A O 1
ATOM 759 N N . VAL A 1 104 ? -12.066 15.594 7.965 1.00 89.88 104 VAL A N 1
ATOM 760 C CA . VAL A 1 104 ? -12.664 14.307 8.359 1.00 89.88 104 VAL A CA 1
ATOM 761 C C . VAL A 1 104 ? -12.239 13.929 9.776 1.00 89.88 104 VAL A C 1
ATOM 763 O O . VAL A 1 104 ? -13.119 13.706 10.604 1.00 89.88 104 VAL A O 1
ATOM 766 N N . ALA A 1 105 ? -10.938 13.933 10.082 1.00 88.12 105 ALA A N 1
ATOM 767 C CA . ALA A 1 105 ? -10.422 13.565 11.403 1.00 88.12 105 ALA A CA 1
ATOM 768 C C . ALA A 1 105 ? -10.853 14.544 12.512 1.00 88.12 105 ALA A C 1
ATOM 770 O O . ALA A 1 105 ? -11.341 14.140 13.566 1.00 88.12 105 ALA A O 1
ATOM 771 N N . LEU A 1 106 ? -10.787 15.860 12.263 1.00 89.12 106 LEU A N 1
ATOM 772 C CA . LEU A 1 106 ? -11.258 16.862 13.228 1.00 89.12 106 LEU A CA 1
ATOM 773 C C . LEU A 1 106 ? -12.734 16.657 13.584 1.00 89.12 106 LEU A C 1
ATOM 775 O O . LEU A 1 106 ? -13.081 16.729 14.765 1.00 89.12 106 LEU A O 1
ATOM 779 N N . THR A 1 107 ? -13.600 16.353 12.610 1.00 91.00 107 THR A N 1
ATOM 780 C CA . THR A 1 107 ? -14.991 15.969 12.911 1.00 91.00 107 THR A CA 1
ATOM 781 C C . THR A 1 107 ? -15.092 14.583 13.553 1.00 91.00 107 THR A C 1
ATOM 783 O O . THR A 1 107 ? -15.873 14.418 14.489 1.00 91.00 107 THR A O 1
ATOM 786 N N . GLY A 1 108 ? -14.245 13.638 13.133 1.00 89.88 108 GLY A N 1
ATOM 787 C CA . GLY A 1 108 ? -14.125 12.263 13.634 1.00 89.88 108 GLY A CA 1
ATOM 788 C C . GLY A 1 108 ? -13.765 12.155 15.108 1.00 89.88 108 GLY A C 1
ATOM 789 O O . GLY A 1 108 ? -14.112 11.152 15.732 1.00 89.88 108 GLY A O 1
ATOM 790 N N . ILE A 1 109 ? -13.145 13.196 15.662 1.00 90.00 109 ILE A N 1
ATOM 791 C CA . ILE A 1 109 ? -12.794 13.324 17.078 1.00 90.00 109 ILE A CA 1
ATOM 792 C C . ILE A 1 109 ? -13.758 14.263 17.809 1.00 90.00 109 ILE A C 1
ATOM 794 O O . ILE A 1 109 ? -14.287 13.917 18.868 1.00 90.00 109 ILE A O 1
ATOM 798 N N . SER A 1 110 ? -14.030 15.443 17.244 1.00 91.00 110 SER A N 1
ATOM 799 C CA . SER A 1 110 ? -14.812 16.478 17.933 1.00 91.00 110 SER A CA 1
ATOM 800 C C . SER A 1 110 ? -16.283 16.097 18.108 1.00 91.00 110 SER A C 1
ATOM 802 O O . SER A 1 110 ? -16.870 16.439 19.134 1.00 91.00 110 SER A O 1
ATOM 804 N N . LEU A 1 111 ? -16.890 15.389 17.143 1.00 92.81 111 LEU A N 1
ATOM 805 C CA . LEU A 1 111 ? -18.298 14.990 17.239 1.00 92.81 111 LEU A CA 1
ATOM 806 C C . LEU A 1 111 ? -18.521 13.901 18.300 1.00 92.81 111 LEU A C 1
ATOM 808 O O . LEU A 1 111 ? -19.385 14.130 19.148 1.00 92.81 111 LEU A O 1
ATOM 812 N N . PRO A 1 112 ? -17.758 12.784 18.349 1.00 92.75 112 PRO A N 1
ATOM 813 C CA . PRO A 1 112 ? -17.845 11.844 19.465 1.00 92.75 112 PRO A CA 1
ATOM 814 C C . PRO A 1 112 ? -17.627 12.522 20.820 1.00 92.75 112 PRO A C 1
ATOM 816 O O . PRO A 1 112 ? -18.498 12.436 21.678 1.00 92.75 112 PRO A O 1
ATOM 819 N N . ILE A 1 113 ? -16.552 13.300 21.000 1.00 91.56 113 ILE A N 1
ATOM 820 C CA . ILE A 1 113 ? -16.283 13.981 22.281 1.00 91.56 113 ILE A CA 1
ATOM 821 C C . ILE A 1 113 ? -17.425 14.928 22.680 1.00 91.56 113 ILE A C 1
ATOM 823 O O . ILE A 1 113 ? -17.891 14.878 23.818 1.00 91.56 113 ILE A O 1
ATOM 827 N N . GLY A 1 114 ? -17.902 15.772 21.760 1.00 92.44 114 GLY A N 1
ATOM 828 C CA . GLY A 1 114 ? -18.979 16.726 22.031 1.00 92.44 114 GLY A CA 1
ATOM 829 C C . GLY A 1 114 ? -20.307 16.047 22.375 1.00 92.44 114 GLY A C 1
ATOM 830 O O . GLY A 1 114 ? -20.966 16.422 23.346 1.00 92.44 114 GLY A O 1
ATOM 831 N N . LEU A 1 115 ? -20.684 15.010 21.623 1.00 92.69 115 LEU A N 1
ATOM 832 C CA . LEU A 1 115 ? -21.926 14.271 21.848 1.00 92.69 115 LEU A CA 1
ATOM 833 C C . LEU A 1 115 ? -21.866 13.381 23.104 1.00 92.69 115 LEU A C 1
ATOM 835 O O . LEU A 1 115 ? -22.902 13.135 23.724 1.00 92.69 115 LEU A O 1
ATOM 839 N N . SER A 1 116 ? -20.680 12.971 23.566 1.00 93.38 116 SER A N 1
ATOM 840 C CA . SER A 1 116 ? -20.533 12.203 24.812 1.00 93.38 116 SER A CA 1
ATOM 841 C C . SER A 1 116 ? -20.879 12.974 26.082 1.00 93.38 116 SER A C 1
ATOM 843 O O . SER A 1 116 ? -21.174 12.350 27.102 1.00 93.38 116 SER A O 1
ATOM 845 N N . PHE A 1 117 ? -20.975 14.306 26.041 1.00 92.00 117 PHE A N 1
ATOM 846 C CA . PHE A 1 117 ? -21.512 15.082 27.166 1.00 92.00 117 PHE A CA 1
ATOM 847 C C . PHE A 1 117 ? -23.008 14.836 27.429 1.00 92.00 117 PHE A C 1
ATOM 849 O O . PHE A 1 117 ? -23.481 15.153 28.521 1.00 92.00 117 PHE A O 1
ATOM 856 N N . VAL A 1 118 ? -23.742 14.179 26.520 1.00 89.62 118 VAL A N 1
ATOM 857 C CA . VAL A 1 118 ? -25.110 13.687 26.785 1.00 89.62 118 VAL A CA 1
ATOM 858 C C . VAL A 1 118 ? -25.128 12.643 27.920 1.00 89.62 118 VAL A C 1
ATOM 860 O O . VAL A 1 118 ? -26.105 12.570 28.672 1.00 89.62 118 VAL A O 1
ATOM 863 N N . LEU A 1 119 ? -24.027 11.908 28.149 1.00 86.12 119 LEU A N 1
ATOM 864 C CA . LEU A 1 119 ? -23.895 10.991 29.293 1.00 86.12 119 LEU A CA 1
ATOM 865 C C . LEU A 1 119 ? -24.052 11.703 30.644 1.00 86.12 119 LEU A C 1
ATOM 867 O O . LEU A 1 119 ? -24.601 11.119 31.577 1.00 86.12 119 LEU A O 1
ATOM 871 N N . LYS A 1 120 ? -23.677 12.986 30.749 1.00 89.00 120 LYS A N 1
ATOM 872 C CA . LYS A 1 120 ? -23.887 13.785 31.967 1.00 89.00 120 LYS A CA 1
ATOM 873 C C . LYS A 1 120 ? -25.360 13.783 32.399 1.00 89.00 120 LYS A C 1
ATOM 875 O O . LYS A 1 120 ? -25.643 13.695 33.591 1.00 89.00 120 LYS A O 1
ATOM 880 N N . GLN A 1 121 ? -26.292 13.827 31.444 1.00 86.00 121 GLN A N 1
ATOM 881 C CA . GLN A 1 121 ? -27.731 13.804 31.719 1.00 86.00 121 GLN A CA 1
ATOM 882 C C . GLN A 1 121 ? -28.274 12.374 31.903 1.00 86.00 121 GLN A C 1
ATOM 884 O O . GLN A 1 121 ? -29.163 12.163 32.724 1.00 86.00 121 GLN A O 1
ATOM 889 N N . LEU A 1 122 ? -27.734 11.385 31.177 1.00 84.31 122 LEU A N 1
ATOM 890 C CA . LEU A 1 122 ? -28.203 9.987 31.201 1.00 84.31 122 LEU A CA 1
ATOM 891 C C . LEU A 1 122 ? -27.717 9.173 32.417 1.00 84.31 122 LEU A C 1
ATOM 893 O O . LEU A 1 122 ? -28.438 8.299 32.908 1.00 84.31 122 LEU A O 1
ATOM 897 N N . THR A 1 123 ? -26.491 9.417 32.888 1.00 83.50 123 THR A N 1
ATOM 898 C CA . THR A 1 123 ? -25.823 8.615 33.934 1.00 83.50 123 THR A CA 1
ATOM 899 C C . THR A 1 123 ? -25.271 9.444 35.096 1.00 83.50 123 THR A C 1
ATOM 901 O O . THR A 1 123 ? -24.686 8.870 36.010 1.00 83.50 123 THR A O 1
ATOM 904 N N . ARG A 1 124 ? -25.460 10.775 35.099 1.00 85.06 124 ARG A N 1
ATOM 905 C CA . ARG A 1 124 ? -24.825 11.714 36.053 1.00 85.06 124 ARG A CA 1
ATOM 906 C C . ARG A 1 124 ? -23.288 11.643 36.049 1.00 85.06 124 ARG A C 1
ATOM 908 O O . ARG A 1 124 ? -22.650 11.953 37.053 1.00 85.06 124 ARG A O 1
ATOM 915 N N . ALA A 1 125 ? -22.698 11.249 34.919 1.00 84.62 125 ALA A N 1
ATOM 916 C CA . ALA A 1 125 ? -21.252 11.169 34.743 1.00 84.62 125 ALA A CA 1
ATOM 917 C C . ALA A 1 125 ? -20.563 12.537 34.914 1.00 84.62 125 ALA A C 1
ATOM 919 O O . ALA A 1 125 ? -21.121 13.587 34.579 1.00 84.62 125 ALA A O 1
ATOM 920 N N . THR A 1 126 ? -19.320 12.528 35.397 1.00 88.81 126 THR A N 1
ATOM 921 C CA . THR A 1 126 ? -18.496 13.743 35.486 1.00 88.81 126 THR A CA 1
ATOM 922 C C . THR A 1 126 ? -18.080 14.229 34.095 1.00 88.81 126 THR A C 1
ATOM 924 O O . THR A 1 126 ? -18.060 13.460 33.132 1.00 88.81 126 THR A O 1
ATOM 927 N N . TYR A 1 127 ? -17.690 15.503 33.970 1.00 86.00 127 TYR A N 1
ATOM 928 C CA . TYR A 1 127 ? -17.170 16.035 32.702 1.00 86.00 127 TYR A CA 1
ATOM 929 C C . TYR A 1 127 ? -15.958 15.241 32.188 1.00 86.00 127 TYR A C 1
ATOM 931 O O . TYR A 1 127 ? -15.866 14.985 30.991 1.00 86.00 127 TYR A O 1
ATOM 939 N N . LEU A 1 128 ? -15.077 14.791 33.092 1.00 83.62 128 LEU A N 1
ATOM 940 C CA . LEU A 1 128 ? -13.927 13.952 32.753 1.00 83.62 128 LEU A CA 1
ATOM 941 C C . LEU A 1 128 ? -14.355 12.569 32.241 1.00 83.62 128 LEU A C 1
ATOM 943 O O . LEU A 1 128 ? -13.786 12.089 31.268 1.00 83.62 128 LEU A O 1
ATOM 947 N N . GLN A 1 129 ? -15.373 11.945 32.843 1.00 88.12 129 GLN A N 1
ATOM 948 C CA . GLN A 1 129 ? -15.919 10.668 32.366 1.00 88.12 129 GLN A CA 1
ATOM 949 C C . GLN A 1 129 ? -16.588 10.809 30.990 1.00 88.12 129 GLN A C 1
ATOM 951 O O . GLN A 1 129 ? -16.393 9.951 30.135 1.00 88.12 129 GLN A O 1
ATOM 956 N N . CYS A 1 130 ? -17.327 11.898 30.751 1.00 89.88 130 CYS A N 1
ATOM 957 C CA . CYS A 1 130 ? -17.930 12.186 29.445 1.00 89.88 130 CYS A CA 1
ATOM 958 C C . CYS A 1 130 ? -16.857 12.389 28.364 1.00 89.88 130 CYS A C 1
ATOM 960 O O . CYS A 1 130 ? -16.933 11.788 27.295 1.00 89.88 130 CYS A O 1
ATOM 962 N N . PHE A 1 131 ? -15.830 13.188 28.671 1.00 89.06 131 PHE A N 1
ATOM 963 C CA . PHE A 1 131 ? -14.683 13.411 27.793 1.00 89.06 131 PHE A CA 1
ATOM 964 C C . PHE A 1 131 ? -13.930 12.107 27.501 1.00 89.06 131 PHE A C 1
ATOM 966 O O . PHE A 1 131 ? -13.688 11.794 26.340 1.00 89.06 131 PHE A O 1
ATOM 973 N N . ALA A 1 132 ? -13.621 11.314 28.532 1.00 88.12 132 ALA A N 1
ATOM 974 C CA . ALA A 1 132 ? -12.915 10.045 28.382 1.00 88.12 132 ALA A CA 1
ATOM 975 C C . ALA A 1 132 ? -13.708 9.023 27.552 1.00 88.12 132 ALA A C 1
ATOM 977 O O . ALA A 1 132 ? -13.121 8.338 26.719 1.00 88.12 132 ALA A O 1
ATOM 978 N N . ALA A 1 133 ? -15.031 8.950 27.732 1.00 89.44 133 ALA A N 1
ATOM 979 C CA . ALA A 1 133 ? -15.898 8.066 26.955 1.00 89.44 133 ALA A CA 1
ATOM 980 C C . ALA A 1 133 ? -16.000 8.473 25.474 1.00 89.44 133 ALA A C 1
ATOM 982 O O . ALA A 1 133 ? -16.099 7.605 24.612 1.00 89.44 133 ALA A O 1
ATOM 983 N N . GLY A 1 134 ? -15.996 9.773 25.164 1.00 90.31 134 GLY A N 1
ATOM 984 C CA . GLY A 1 134 ? -15.989 10.247 23.776 1.00 90.31 134 GLY A CA 1
ATOM 985 C C . GLY A 1 134 ? -14.625 10.107 23.107 1.00 90.31 134 GLY A C 1
ATOM 986 O O . GLY A 1 134 ? -14.544 9.704 21.952 1.00 90.31 134 GLY A O 1
ATOM 987 N N . ALA A 1 135 ? -13.550 10.363 23.854 1.00 88.44 135 ALA A N 1
ATOM 988 C CA . ALA A 1 135 ? -12.173 10.214 23.392 1.00 88.44 135 ALA A CA 1
ATOM 989 C C . ALA A 1 135 ? -11.761 8.745 23.174 1.00 88.44 135 ALA A C 1
ATOM 991 O O . ALA A 1 135 ? -10.937 8.459 22.307 1.00 88.44 135 ALA A O 1
ATOM 992 N N . SER A 1 136 ? -12.334 7.793 23.921 1.00 85.94 136 SER A N 1
ATOM 993 C CA . SER A 1 136 ? -12.104 6.363 23.672 1.00 85.94 136 SER A CA 1
ATOM 994 C C . SER A 1 136 ? -12.816 5.856 22.413 1.00 85.94 136 SER A C 1
ATOM 996 O O . SER A 1 136 ? -12.341 4.909 21.793 1.00 85.94 136 SER A O 1
ATOM 998 N N . LEU A 1 137 ? -13.917 6.499 22.005 1.00 86.62 137 LEU A N 1
ATOM 999 C CA . LEU A 1 137 ? -14.704 6.148 20.816 1.00 86.62 137 LEU A CA 1
ATOM 1000 C C . LEU A 1 137 ? -14.399 7.029 19.588 1.00 86.62 137 LEU A C 1
ATOM 1002 O O . LEU A 1 137 ? -15.009 6.850 18.533 1.00 86.62 137 LEU A O 1
ATOM 1006 N N . SER A 1 138 ? -13.443 7.962 19.692 1.00 86.25 138 SER A N 1
ATOM 1007 C CA . SER A 1 138 ? -12.970 8.762 18.555 1.00 86.25 138 SER A CA 1
ATOM 1008 C C . SER A 1 138 ? -11.884 8.092 17.705 1.00 86.25 138 SER A C 1
ATOM 1010 O O . SER A 1 138 ? -11.699 8.517 16.570 1.00 86.25 138 SER A O 1
ATOM 1012 N N . SER A 1 139 ? -11.185 7.063 18.195 1.00 82.75 139 SER A N 1
ATOM 1013 C CA . SER A 1 139 ? -10.237 6.280 17.373 1.00 82.75 139 SER A CA 1
ATOM 1014 C C . SER A 1 139 ? -10.985 5.456 16.312 1.00 82.75 139 SER A C 1
ATOM 1016 O O . SER A 1 139 ? -12.136 5.061 16.519 1.00 82.75 139 SER A O 1
ATOM 1018 N N . THR A 1 140 ? -10.358 5.229 15.154 1.00 84.06 140 THR A N 1
ATOM 1019 C CA . THR A 1 140 ? -10.985 4.585 13.989 1.00 84.06 140 THR A CA 1
ATOM 1020 C C . THR A 1 140 ? -10.158 3.371 13.577 1.00 84.06 140 THR A C 1
ATOM 1022 O O . THR A 1 140 ? -9.015 3.519 13.166 1.00 84.06 140 THR A O 1
ATOM 1025 N N . SER A 1 141 ? -10.733 2.163 13.626 1.00 73.75 141 SER A N 1
ATOM 1026 C CA . SER A 1 141 ? -9.986 0.935 13.313 1.00 73.75 141 SER A CA 1
ATOM 1027 C C . SER A 1 141 ? -9.531 0.886 11.847 1.00 73.75 141 SER A C 1
ATOM 1029 O O . SER A 1 141 ? -10.292 0.544 10.935 1.00 73.75 141 SER A O 1
ATOM 1031 N N . LEU A 1 142 ? -8.252 1.196 11.629 1.00 70.75 142 LEU A N 1
ATOM 1032 C CA . LEU A 1 142 ? -7.592 1.142 10.325 1.00 70.75 142 LEU A CA 1
ATOM 1033 C C . LEU A 1 142 ? -7.652 -0.265 9.709 1.00 70.75 142 LEU A C 1
ATOM 1035 O O . LEU A 1 142 ? -7.911 -0.396 8.517 1.00 70.75 142 LEU A O 1
ATOM 1039 N N . GLY A 1 143 ? -7.480 -1.315 10.519 1.00 62.78 143 GLY A N 1
ATOM 1040 C CA . GLY A 1 143 ? -7.457 -2.705 10.052 1.00 62.78 143 GLY A CA 1
ATOM 1041 C C . GLY A 1 143 ? -8.765 -3.150 9.393 1.00 62.78 143 GLY A C 1
ATOM 1042 O O . GLY A 1 143 ? -8.744 -3.633 8.266 1.00 62.78 143 GLY A O 1
ATOM 1043 N N . THR A 1 144 ? -9.915 -2.930 10.040 1.00 69.50 144 THR A N 1
ATOM 1044 C CA . THR A 1 144 ? -11.220 -3.274 9.443 1.00 69.50 144 THR A CA 1
ATOM 1045 C C . THR A 1 144 ? -11.546 -2.382 8.245 1.00 69.50 144 THR A C 1
ATOM 1047 O O . THR A 1 144 ? -12.060 -2.867 7.237 1.00 69.50 144 THR A O 1
ATOM 1050 N N . THR A 1 145 ? -11.179 -1.098 8.312 1.00 72.75 145 THR A N 1
ATOM 1051 C CA . THR A 1 145 ? -11.336 -0.143 7.203 1.00 72.75 145 THR A CA 1
ATOM 1052 C C . THR A 1 145 ? -10.549 -0.589 5.966 1.00 72.75 145 THR A C 1
ATOM 1054 O O . THR A 1 145 ? -11.092 -0.579 4.862 1.00 72.75 145 THR A O 1
ATOM 1057 N N . PHE A 1 146 ? -9.304 -1.047 6.131 1.00 64.31 146 PHE A N 1
ATOM 1058 C CA . PHE A 1 146 ? -8.501 -1.598 5.038 1.00 64.31 146 PHE A CA 1
ATOM 1059 C C . PHE A 1 146 ? -8.997 -2.951 4.538 1.00 64.31 146 PHE A C 1
ATOM 1061 O O . PHE A 1 146 ? -8.962 -3.156 3.328 1.00 64.31 146 PHE A O 1
ATOM 1068 N N . THR A 1 147 ? -9.515 -3.837 5.394 1.00 61.62 147 THR A N 1
ATOM 1069 C CA . THR A 1 147 ? -10.142 -5.084 4.926 1.00 61.62 147 THR A CA 1
ATOM 1070 C C . THR A 1 147 ? -11.324 -4.780 4.002 1.00 61.62 147 THR A C 1
ATOM 1072 O O . THR A 1 147 ? -11.384 -5.323 2.904 1.00 61.62 147 THR A O 1
ATOM 1075 N N . VAL A 1 148 ? -12.212 -3.851 4.382 1.00 72.50 148 VAL A N 1
ATOM 1076 C CA . VAL A 1 148 ? -13.377 -3.452 3.565 1.00 72.50 148 VAL A CA 1
ATOM 1077 C C . VAL A 1 148 ? -12.965 -2.708 2.288 1.00 72.50 148 VAL A C 1
ATOM 1079 O O . VAL A 1 148 ? -13.495 -2.987 1.213 1.00 72.50 148 VAL A O 1
ATOM 1082 N N . LEU A 1 149 ? -12.008 -1.776 2.360 1.00 70.94 149 LEU A N 1
ATOM 1083 C CA . LEU A 1 149 ? -11.492 -1.087 1.170 1.00 70.94 149 LEU A CA 1
ATOM 1084 C C . LEU A 1 149 ? -10.756 -2.046 0.225 1.00 70.94 149 LEU A C 1
ATOM 1086 O O . LEU A 1 149 ? -10.851 -1.878 -0.988 1.00 70.94 149 LEU A O 1
ATOM 1090 N N . GLY A 1 150 ? -10.034 -3.029 0.767 1.00 63.19 150 GLY A N 1
ATOM 1091 C CA . GLY A 1 150 ? -9.276 -4.035 0.025 1.00 63.19 150 GLY A CA 1
ATOM 1092 C C . GLY A 1 150 ? -10.184 -4.992 -0.732 1.00 63.19 150 GLY A C 1
ATOM 1093 O O . GLY A 1 150 ? -10.053 -5.108 -1.948 1.00 63.19 150 GLY A O 1
ATOM 1094 N N . THR A 1 151 ? -11.167 -5.589 -0.053 1.00 67.25 151 THR A N 1
ATOM 1095 C CA . THR A 1 151 ? -12.174 -6.451 -0.698 1.00 67.25 151 THR A CA 1
ATOM 1096 C C . THR A 1 151 ? -13.042 -5.695 -1.705 1.00 67.25 151 THR A C 1
ATOM 1098 O O . THR A 1 151 ? -13.515 -6.295 -2.665 1.00 67.25 151 THR A O 1
ATOM 1101 N N . SER A 1 152 ? -13.203 -4.376 -1.544 1.00 74.25 152 SER A N 1
ATOM 1102 C CA . SER A 1 152 ? -13.905 -3.513 -2.508 1.00 74.25 152 SER A CA 1
ATOM 1103 C C . SER A 1 152 ? -13.024 -2.991 -3.657 1.00 74.25 152 SER A C 1
ATOM 1105 O O . SER A 1 152 ? -13.533 -2.290 -4.529 1.00 74.25 152 SER A O 1
ATOM 1107 N N . GLY A 1 153 ? -11.709 -3.245 -3.656 1.00 72.50 153 GLY A N 1
ATOM 1108 C CA . GLY A 1 153 ? -10.772 -2.694 -4.651 1.00 72.50 153 GLY A CA 1
ATOM 1109 C C . GLY A 1 153 ? -10.569 -1.169 -4.583 1.00 72.50 153 GLY A C 1
ATOM 1110 O O . GLY A 1 153 ? -10.100 -0.560 -5.541 1.00 72.50 153 GLY A O 1
ATOM 1111 N N . LEU A 1 154 ? -10.927 -0.524 -3.466 1.00 76.62 154 LEU A N 1
ATOM 1112 C CA . LEU A 1 154 ? -10.948 0.937 -3.299 1.00 76.62 154 LEU A CA 1
ATOM 1113 C C . LEU A 1 154 ? -9.746 1.507 -2.524 1.00 76.62 154 LEU A C 1
ATOM 1115 O O . LEU A 1 154 ? -9.707 2.718 -2.292 1.00 76.62 154 LEU A O 1
ATOM 1119 N N . THR A 1 155 ? -8.763 0.694 -2.133 1.00 72.12 155 THR A N 1
ATOM 1120 C CA . THR A 1 155 ? -7.589 1.119 -1.335 1.00 72.12 155 THR A CA 1
ATOM 1121 C C . THR A 1 155 ? -6.782 2.243 -1.984 1.00 72.12 155 THR A C 1
ATOM 1123 O O . THR A 1 155 ? -6.442 3.216 -1.313 1.00 72.12 155 THR A O 1
ATOM 1126 N N . THR A 1 156 ? -6.523 2.149 -3.289 1.00 73.81 156 THR A N 1
ATOM 1127 C CA . THR A 1 156 ? -5.778 3.150 -4.077 1.00 73.81 156 THR A CA 1
ATOM 1128 C C . THR A 1 156 ? -6.635 4.339 -4.517 1.00 73.81 156 THR A C 1
ATOM 1130 O O . THR A 1 156 ? -6.111 5.334 -5.020 1.00 73.81 156 THR A O 1
ATOM 1133 N N . SER A 1 157 ? -7.957 4.275 -4.326 1.00 82.19 157 SER A N 1
ATOM 1134 C CA . SER A 1 157 ? -8.857 5.372 -4.681 1.00 82.19 157 SER A CA 1
ATOM 1135 C C . SER A 1 157 ? -8.627 6.591 -3.784 1.00 82.19 157 SER A C 1
ATOM 1137 O O . SER A 1 157 ? -8.199 6.478 -2.634 1.00 82.19 157 SER A O 1
ATOM 1139 N N . ARG A 1 158 ? -9.015 7.781 -4.257 1.00 77.62 158 ARG A N 1
ATOM 1140 C CA . ARG A 1 158 ? -8.989 9.000 -3.430 1.00 77.62 158 ARG A CA 1
ATOM 1141 C C . ARG A 1 158 ? -9.789 8.848 -2.130 1.00 77.62 158 ARG A C 1
ATOM 1143 O O . ARG A 1 158 ? -9.404 9.428 -1.120 1.00 77.62 158 ARG A O 1
ATOM 1150 N N . LEU A 1 159 ? -10.878 8.074 -2.149 1.00 81.88 159 LEU A N 1
ATOM 1151 C CA . LEU A 1 159 ? -11.661 7.759 -0.954 1.00 81.88 159 LEU A CA 1
ATOM 1152 C C . LEU A 1 159 ? -10.835 6.917 0.029 1.00 81.88 159 LEU A C 1
ATOM 1154 O O . LEU A 1 159 ? -10.743 7.282 1.197 1.00 81.88 159 LEU A O 1
ATOM 1158 N N . GLY A 1 160 ? -10.186 5.854 -0.453 1.00 78.31 160 GLY A N 1
ATOM 1159 C CA . GLY A 1 160 ? -9.311 4.998 0.351 1.00 78.31 160 GLY A CA 1
ATOM 1160 C C . GLY A 1 160 ? -8.127 5.757 0.951 1.00 78.31 160 GLY A C 1
ATOM 1161 O O . GLY A 1 160 ? -7.887 5.664 2.152 1.00 78.31 160 GLY A O 1
ATOM 1162 N N . VAL A 1 161 ? -7.456 6.598 0.157 1.00 79.62 161 VAL A N 1
ATOM 1163 C CA . VAL A 1 161 ? -6.349 7.456 0.618 1.00 79.62 161 VAL A CA 1
ATOM 1164 C C . VAL A 1 161 ? -6.800 8.458 1.685 1.00 79.62 161 VAL A C 1
ATOM 1166 O O . VAL A 1 161 ? -6.104 8.627 2.688 1.00 79.62 161 VAL A O 1
ATOM 1169 N N . VAL A 1 162 ? -7.949 9.120 1.504 1.00 84.06 162 VAL A N 1
ATOM 1170 C CA . VAL A 1 162 ? -8.472 10.088 2.486 1.00 84.06 162 VAL A CA 1
ATOM 1171 C C . VAL A 1 162 ? -8.908 9.393 3.774 1.00 84.06 162 VAL A C 1
ATOM 1173 O O . VAL A 1 162 ? -8.535 9.854 4.848 1.00 84.06 162 VAL A O 1
ATOM 1176 N N . LEU A 1 163 ? -9.643 8.278 3.683 1.00 81.50 163 LEU A N 1
ATOM 1177 C CA . LEU A 1 163 ? -10.078 7.502 4.850 1.00 81.50 163 LEU A CA 1
ATOM 1178 C C . LEU A 1 163 ? -8.890 6.931 5.629 1.00 81.50 163 LEU A C 1
ATOM 1180 O O . LEU A 1 163 ? -8.854 7.061 6.847 1.00 81.50 163 LEU A O 1
ATOM 1184 N N . SER A 1 164 ? -7.897 6.376 4.931 1.00 77.19 164 SER A N 1
ATOM 1185 C CA . SER A 1 164 ? -6.639 5.906 5.521 1.00 77.19 164 SER A CA 1
ATOM 1186 C C . SER A 1 164 ? -5.907 7.032 6.255 1.00 77.19 164 SER A C 1
ATOM 1188 O O . SER A 1 164 ? -5.638 6.930 7.449 1.00 77.19 164 SER A O 1
ATOM 1190 N N . SER A 1 165 ? -5.676 8.160 5.575 1.00 79.56 165 SER A N 1
ATOM 1191 C CA . SER A 1 165 ? -4.982 9.316 6.159 1.00 79.56 165 SER A CA 1
ATOM 1192 C C . SER A 1 165 ? -5.730 9.912 7.358 1.00 79.56 165 SER A C 1
ATOM 1194 O O . SER A 1 165 ? -5.098 10.392 8.295 1.00 79.56 165 SER A O 1
ATOM 1196 N N . ALA A 1 166 ? -7.068 9.902 7.332 1.00 84.69 166 ALA A N 1
ATOM 1197 C CA . ALA A 1 166 ? -7.893 10.368 8.441 1.00 84.69 166 ALA A CA 1
ATOM 1198 C C . ALA A 1 166 ? -7.859 9.393 9.628 1.00 84.69 166 ALA A C 1
ATOM 1200 O O . ALA A 1 166 ? -7.647 9.843 10.747 1.00 84.69 166 ALA A O 1
ATOM 1201 N N . ALA A 1 167 ? -7.981 8.080 9.397 1.00 81.31 167 ALA A N 1
ATOM 1202 C CA . ALA A 1 167 ? -7.898 7.062 10.450 1.00 81.31 167 ALA A CA 1
ATOM 1203 C C . ALA A 1 167 ? -6.528 7.067 11.153 1.00 81.31 167 ALA A C 1
ATOM 1205 O O . ALA A 1 167 ? -6.462 7.052 12.378 1.00 81.31 167 ALA A O 1
ATOM 1206 N N . ILE A 1 168 ? -5.440 7.196 10.385 1.00 78.69 168 ILE A N 1
ATOM 1207 C CA . ILE A 1 168 ? -4.078 7.356 10.917 1.00 78.69 168 ILE A CA 1
ATOM 1208 C C . ILE A 1 168 ? -3.979 8.585 11.839 1.00 78.69 168 ILE A C 1
ATOM 1210 O O . ILE A 1 168 ? -3.352 8.526 12.898 1.00 78.69 168 ILE A O 1
ATOM 1214 N N . MET A 1 169 ? -4.607 9.707 11.466 1.00 78.69 169 MET A N 1
ATOM 1215 C CA . MET A 1 169 ? -4.560 10.931 12.272 1.00 78.69 169 MET A CA 1
ATOM 1216 C C . MET A 1 169 ? -5.509 10.892 13.485 1.00 78.69 169 MET A C 1
ATOM 1218 O O . MET A 1 169 ? -5.150 11.418 14.541 1.00 78.69 169 MET A O 1
ATOM 1222 N N . ASP A 1 170 ? -6.669 10.235 13.363 1.00 84.38 170 ASP A N 1
ATOM 1223 C CA . ASP A 1 170 ? -7.579 9.912 14.473 1.00 84.38 170 ASP A CA 1
ATOM 1224 C C . ASP A 1 170 ? -6.854 9.098 15.550 1.00 84.38 170 ASP A C 1
ATOM 1226 O O . ASP A 1 170 ? -6.932 9.433 16.733 1.00 84.38 170 ASP A O 1
ATOM 1230 N N . ASP A 1 171 ? -6.106 8.069 15.146 1.00 80.00 171 ASP A N 1
ATOM 1231 C CA . ASP A 1 171 ? -5.345 7.227 16.067 1.00 80.00 171 ASP A CA 1
ATOM 1232 C C . ASP A 1 171 ? -4.201 8.015 16.717 1.00 80.00 171 ASP A C 1
ATOM 1234 O O . ASP A 1 171 ? -4.102 8.028 17.942 1.00 80.00 171 ASP A O 1
ATOM 1238 N N . VAL A 1 172 ? -3.405 8.777 15.953 1.00 77.56 172 VAL A N 1
ATOM 1239 C CA . VAL A 1 172 ? -2.367 9.677 16.503 1.00 77.56 172 VAL A CA 1
ATOM 1240 C C . VAL A 1 172 ? -2.920 10.605 17.590 1.00 77.56 172 VAL A C 1
ATOM 1242 O O . VAL A 1 172 ? -2.300 10.745 18.648 1.00 77.56 172 VAL A O 1
ATOM 1245 N N . ILE A 1 173 ? -4.088 11.218 17.375 1.00 83.38 173 ILE A N 1
ATOM 1246 C CA . ILE A 1 173 ? -4.701 12.115 18.366 1.00 83.38 173 ILE A CA 1
ATOM 1247 C C . ILE A 1 173 ? -5.305 11.313 19.530 1.00 83.38 173 ILE A C 1
ATOM 1249 O O . ILE A 1 173 ? -5.121 11.694 20.687 1.00 83.38 173 ILE A O 1
ATOM 1253 N N . GLY A 1 174 ? -5.942 10.169 19.265 1.00 82.31 174 GLY A N 1
ATOM 1254 C CA . GLY A 1 174 ? -6.435 9.240 20.287 1.00 82.31 174 GLY A CA 1
ATOM 1255 C C . GLY A 1 174 ? -5.338 8.793 21.258 1.00 82.31 174 GLY A C 1
ATOM 1256 O O . GLY A 1 174 ? -5.532 8.821 22.475 1.00 82.31 174 GLY A O 1
ATOM 1257 N N . LEU A 1 175 ? -4.142 8.492 20.746 1.00 80.12 175 LEU A N 1
ATOM 1258 C CA . LEU A 1 175 ? -2.968 8.128 21.544 1.00 80.12 175 LEU A CA 1
ATOM 1259 C C . LEU A 1 175 ? -2.485 9.264 22.464 1.00 80.12 175 LEU A C 1
ATOM 1261 O O . LEU A 1 175 ? -1.936 8.979 23.532 1.00 80.12 175 LEU A O 1
ATOM 1265 N N . VAL A 1 176 ? -2.702 10.532 22.097 1.00 83.00 176 VAL A N 1
ATOM 1266 C CA . VAL A 1 176 ? -2.458 11.697 22.973 1.00 83.00 176 VAL A CA 1
ATOM 1267 C C . VAL A 1 176 ? -3.576 11.844 24.007 1.00 83.00 176 VAL A C 1
ATOM 1269 O O . VAL A 1 176 ? -3.297 12.066 25.187 1.00 83.00 176 VAL A O 1
ATOM 1272 N N . LEU A 1 177 ? -4.838 11.672 23.599 1.00 84.44 177 LEU A N 1
ATOM 1273 C CA . LEU A 1 177 ? -6.003 11.773 24.485 1.00 84.44 177 LEU A CA 1
ATOM 1274 C C . LEU A 1 177 ? -5.965 10.732 25.615 1.00 84.44 177 LEU A C 1
ATOM 1276 O O . LEU A 1 177 ? -6.250 11.079 26.761 1.00 84.44 177 LEU A O 1
ATOM 1280 N N . VAL A 1 178 ? -5.535 9.496 25.336 1.00 79.56 178 VAL A N 1
ATOM 1281 C CA . VAL A 1 178 ? -5.327 8.452 26.361 1.00 79.56 178 VAL A CA 1
ATOM 1282 C C . VAL A 1 178 ? -4.359 8.922 27.454 1.00 79.56 178 VAL A C 1
ATOM 1284 O O . VAL A 1 178 ? -4.653 8.762 28.639 1.00 79.56 178 VAL A O 1
ATOM 1287 N N . GLN A 1 179 ? -3.245 9.563 27.083 1.00 79.44 179 GLN A N 1
ATOM 1288 C CA . GLN A 1 179 ? -2.264 10.074 28.048 1.00 79.44 179 GLN A CA 1
ATOM 1289 C C . GLN A 1 179 ? -2.821 11.250 28.868 1.00 79.44 179 GLN A C 1
ATOM 1291 O O . GLN A 1 179 ? -2.597 11.325 30.077 1.00 79.44 179 GLN A O 1
ATOM 1296 N N . VAL A 1 180 ? -3.601 12.139 28.243 1.00 82.00 180 VAL A N 1
ATOM 1297 C CA . VAL A 1 180 ? -4.301 13.235 28.937 1.00 82.00 180 VAL A CA 1
ATOM 1298 C C . VAL A 1 180 ? -5.276 12.683 29.988 1.00 82.00 180 VAL A C 1
ATOM 1300 O O . VAL A 1 180 ? -5.245 13.116 31.141 1.00 82.00 180 VAL A O 1
ATOM 1303 N N . ILE A 1 181 ? -6.090 11.683 29.634 1.00 81.38 181 ILE A N 1
ATOM 1304 C CA . ILE A 1 181 ? -7.037 11.026 30.555 1.00 81.38 181 ILE A CA 1
ATOM 1305 C C . ILE A 1 181 ? -6.293 10.327 31.707 1.00 81.38 181 ILE A C 1
ATOM 1307 O O . ILE A 1 181 ? -6.684 10.462 32.868 1.00 81.38 181 ILE A O 1
ATOM 1311 N N . ALA A 1 182 ? -5.198 9.621 31.407 1.00 77.31 182 ALA A N 1
ATOM 1312 C CA . ALA A 1 182 ? -4.399 8.899 32.397 1.00 77.31 182 ALA A CA 1
ATOM 1313 C C . ALA A 1 182 ? -3.700 9.819 33.418 1.00 77.31 182 ALA A C 1
ATOM 1315 O O . ALA A 1 182 ? -3.440 9.394 34.547 1.00 77.31 182 ALA A O 1
ATOM 1316 N N . ASN A 1 183 ? -3.403 11.068 33.049 1.00 77.00 183 ASN A N 1
ATOM 1317 C CA . ASN A 1 183 ? -2.863 12.070 33.969 1.00 77.00 183 ASN A CA 1
ATOM 1318 C C . ASN A 1 183 ? -3.974 12.706 34.818 1.00 77.00 183 ASN A C 1
ATOM 1320 O O . ASN A 1 183 ? -3.854 12.764 36.042 1.00 77.00 183 ASN A O 1
ATOM 1324 N N . PHE A 1 184 ? -5.101 13.081 34.202 1.00 75.62 184 PHE A N 1
ATOM 1325 C CA . PHE A 1 184 ? -6.275 13.592 34.922 1.00 75.62 184 PHE A CA 1
ATOM 1326 C C . PHE A 1 184 ? -6.790 12.637 36.008 1.00 75.62 184 PHE A C 1
ATOM 1328 O O . PHE A 1 184 ? -7.212 13.087 37.072 1.00 75.62 184 PHE A O 1
ATOM 1335 N N . GLY A 1 185 ? -6.747 11.324 35.761 1.00 69.38 185 GLY A N 1
ATOM 1336 C CA . GLY A 1 185 ? -7.174 10.314 36.733 1.00 69.38 185 GLY A CA 1
ATOM 1337 C C . GLY A 1 185 ? -6.306 10.222 37.997 1.00 69.38 185 GLY A C 1
ATOM 1338 O O . GLY A 1 185 ? -6.732 9.585 38.958 1.00 69.38 185 GLY A O 1
ATOM 1339 N N . ARG A 1 186 ? -5.111 10.834 38.017 1.00 68.31 186 ARG A N 1
ATOM 1340 C CA . ARG A 1 186 ? -4.152 10.751 39.135 1.00 68.31 186 ARG A CA 1
ATOM 1341 C C . ARG A 1 186 ? -4.149 11.972 40.060 1.00 68.31 186 ARG A C 1
ATOM 1343 O O . ARG A 1 186 ? -3.924 11.799 41.251 1.00 68.31 186 ARG A O 1
ATOM 1350 N N . GLU A 1 187 ? -4.410 13.178 39.550 1.00 62.44 187 GLU A N 1
ATOM 1351 C CA . GLU A 1 187 ? -4.208 14.443 40.297 1.00 62.44 187 GLU A CA 1
ATOM 1352 C C . GLU A 1 187 ? -5.482 15.081 40.898 1.00 62.44 187 GLU A C 1
ATOM 1354 O O . GLU A 1 187 ? -5.474 16.243 41.305 1.00 62.44 187 GLU A O 1
ATOM 1359 N N . GLY A 1 188 ? -6.584 14.326 40.986 1.00 54.91 188 GLY A N 1
ATOM 1360 C CA . GLY A 1 188 ? -7.713 14.614 41.885 1.00 54.91 188 GLY A CA 1
ATOM 1361 C C . GLY A 1 188 ? -8.313 16.030 41.818 1.00 54.91 188 GLY A C 1
ATOM 1362 O O . GLY A 1 188 ? -8.055 16.862 42.682 1.00 54.91 188 GLY A O 1
ATOM 1363 N N . ASN A 1 189 ? -9.201 16.279 40.849 1.00 53.94 189 ASN A N 1
ATOM 1364 C CA . ASN A 1 189 ? -10.041 17.489 40.716 1.00 53.94 189 ASN A CA 1
ATOM 1365 C C . ASN A 1 189 ? -9.342 18.863 40.591 1.00 53.94 189 ASN A C 1
ATOM 1367 O O . ASN A 1 189 ? -10.036 19.839 40.296 1.00 53.94 189 ASN A O 1
ATOM 1371 N N . SER A 1 190 ? -8.021 18.987 40.745 1.00 56.16 190 SER A N 1
ATOM 1372 C CA . SER A 1 190 ? -7.332 20.257 40.483 1.00 56.16 190 SER A CA 1
ATOM 1373 C C . SER A 1 190 ? -7.141 20.477 38.971 1.00 56.16 190 SER A C 1
ATOM 1375 O O . SER A 1 190 ? -6.468 19.711 38.285 1.00 56.16 190 SER A O 1
ATOM 1377 N N . LEU A 1 191 ? -7.761 21.528 38.419 1.00 55.75 191 LEU A N 1
ATOM 1378 C CA . LEU A 1 191 ? -7.634 21.913 37.002 1.00 55.75 191 LEU A CA 1
ATOM 1379 C C . LEU A 1 191 ? -6.315 22.661 36.743 1.00 55.75 191 LEU A C 1
ATOM 1381 O O . LEU A 1 191 ? -6.290 23.808 36.296 1.00 55.75 191 LEU A O 1
ATOM 1385 N N . SER A 1 192 ? -5.202 21.994 37.023 1.00 65.38 192 SER A N 1
ATOM 1386 C CA . SER A 1 192 ? -3.863 22.494 36.733 1.00 65.38 192 SER A CA 1
ATOM 1387 C C . SER A 1 192 ? -3.614 22.449 35.223 1.00 65.38 192 SER A C 1
ATOM 1389 O O . SER A 1 192 ? -3.333 21.395 34.657 1.00 65.38 192 SER A O 1
ATOM 1391 N N . ALA A 1 193 ? -3.684 23.606 34.554 1.00 65.50 193 ALA A N 1
ATOM 1392 C CA . ALA A 1 193 ? -3.454 23.731 33.109 1.00 65.50 193 ALA A CA 1
ATOM 1393 C C . ALA A 1 193 ? -2.191 22.999 32.575 1.00 65.50 193 ALA A C 1
ATOM 1395 O O . ALA A 1 193 ? -2.280 22.414 31.490 1.00 65.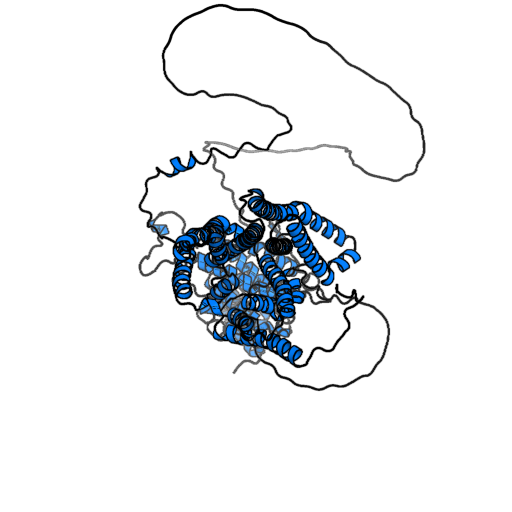50 193 ALA A O 1
ATOM 1396 N N . PRO A 1 194 ? -1.051 22.929 33.305 1.00 72.50 194 PRO A N 1
ATOM 1397 C CA . PRO A 1 194 ? 0.112 22.146 32.878 1.00 72.50 194 PRO A CA 1
ATOM 1398 C C . PRO A 1 194 ? -0.159 20.651 32.640 1.00 72.50 194 PRO A C 1
ATOM 1400 O O . PRO A 1 194 ? 0.488 20.064 31.777 1.00 72.50 194 PRO A O 1
ATOM 1403 N N . VAL A 1 195 ? -1.117 20.037 33.344 1.00 72.81 195 VAL A N 1
ATOM 1404 C CA . VAL A 1 195 ? -1.413 18.587 33.289 1.00 72.81 195 VAL A CA 1
ATOM 1405 C C . VAL A 1 195 ? -1.955 18.166 31.922 1.00 72.81 195 VAL A C 1
ATOM 1407 O O . VAL A 1 195 ? -1.642 17.084 31.427 1.00 72.81 195 VAL A O 1
ATOM 1410 N N . VAL A 1 196 ? -2.732 19.049 31.290 1.00 71.25 196 VAL A N 1
ATOM 1411 C CA . VAL A 1 196 ? -3.301 18.862 29.944 1.00 71.25 196 VAL A CA 1
ATOM 1412 C C . VAL A 1 196 ? -2.351 19.389 28.881 1.00 71.25 196 VAL A C 1
ATOM 1414 O O . VAL A 1 196 ? -2.111 18.747 27.858 1.00 71.25 196 VAL A O 1
ATOM 1417 N N . LEU A 1 197 ? -1.811 20.584 29.128 1.00 78.62 197 LEU A N 1
ATOM 1418 C CA . LEU A 1 197 ? -1.057 21.328 28.135 1.00 78.62 197 LEU A CA 1
ATOM 1419 C C . LEU A 1 197 ? 0.315 20.694 27.880 1.00 78.62 197 LEU A C 1
ATOM 1421 O O . LEU A 1 197 ? 0.751 20.669 26.734 1.00 78.62 197 LEU A O 1
ATOM 1425 N N . ARG A 1 198 ? 0.977 20.122 28.897 1.00 80.88 198 ARG A N 1
ATOM 1426 C CA . ARG A 1 198 ? 2.297 19.495 28.730 1.00 80.88 198 ARG A CA 1
ATOM 1427 C C . ARG A 1 198 ? 2.253 18.250 27.829 1.00 80.88 198 ARG A C 1
ATOM 1429 O O . ARG A 1 198 ? 2.973 18.275 26.834 1.00 80.88 198 ARG A O 1
ATOM 1436 N N . PRO A 1 199 ? 1.432 17.203 28.066 1.00 80.88 199 PRO A N 1
ATOM 1437 C CA . PRO A 1 199 ? 1.397 16.044 27.168 1.00 80.88 199 PRO A CA 1
ATOM 1438 C C . PRO A 1 199 ? 1.013 16.418 25.734 1.00 80.88 199 PRO A C 1
ATOM 1440 O O . PRO A 1 199 ? 1.593 15.883 24.791 1.00 80.88 199 PRO A O 1
ATOM 1443 N N . LEU A 1 200 ? 0.084 17.367 25.564 1.00 84.00 200 LEU A N 1
ATOM 1444 C CA . LEU A 1 200 ? -0.353 17.846 24.253 1.00 84.00 200 LEU A CA 1
ATOM 1445 C C . LEU A 1 200 ? 0.759 18.610 23.517 1.00 84.00 200 LEU A C 1
ATOM 1447 O O . LEU A 1 200 ? 1.096 18.249 22.391 1.00 84.00 200 LEU A O 1
ATOM 1451 N N . LEU A 1 201 ? 1.370 19.619 24.152 1.00 85.31 201 LEU A N 1
ATOM 1452 C CA . LEU A 1 201 ? 2.454 20.399 23.548 1.00 85.31 201 LEU A CA 1
ATOM 1453 C C . LEU A 1 201 ? 3.686 19.544 23.261 1.00 85.31 201 LEU A C 1
ATOM 1455 O O . LEU A 1 201 ? 4.271 19.693 22.195 1.00 85.31 201 LEU A O 1
ATOM 1459 N N . VAL A 1 202 ? 4.069 18.632 24.161 1.00 87.56 202 VAL A N 1
ATOM 1460 C CA . VAL A 1 202 ? 5.212 17.734 23.933 1.00 87.56 202 VAL A CA 1
ATOM 1461 C C . VAL A 1 202 ? 4.910 16.748 22.799 1.00 87.56 202 VAL A C 1
ATOM 1463 O O . VAL A 1 202 ? 5.791 16.478 21.990 1.00 87.56 202 VAL A O 1
ATOM 1466 N N . SER A 1 203 ? 3.670 16.262 22.670 1.00 86.31 203 SER A N 1
ATOM 1467 C CA . SER A 1 203 ? 3.268 15.390 21.552 1.00 86.31 203 SER A CA 1
ATOM 1468 C C . SER A 1 203 ? 3.285 16.122 20.204 1.00 86.31 203 SER A C 1
ATOM 1470 O O . SER A 1 203 ? 3.799 15.586 19.224 1.00 86.31 203 SER A O 1
ATOM 1472 N N . ILE A 1 204 ? 2.798 17.369 20.154 1.00 85.62 204 ILE A N 1
ATOM 1473 C CA . ILE A 1 204 ? 2.883 18.229 18.960 1.00 85.62 204 ILE A CA 1
ATOM 1474 C C . ILE A 1 204 ? 4.348 18.559 18.643 1.00 85.62 204 ILE A C 1
ATOM 1476 O O . ILE A 1 204 ? 4.769 18.456 17.493 1.00 85.62 204 ILE A O 1
ATOM 1480 N N . ALA A 1 205 ? 5.145 18.906 19.657 1.00 88.12 205 ALA A N 1
ATOM 1481 C CA . ALA A 1 205 ? 6.568 19.173 19.497 1.00 88.12 205 ALA A CA 1
ATOM 1482 C C . ALA A 1 205 ? 7.302 17.944 18.948 1.00 88.12 205 ALA A C 1
ATOM 1484 O O . ALA A 1 205 ? 8.066 18.095 18.006 1.00 88.12 205 ALA A O 1
ATOM 1485 N N . LEU A 1 206 ? 7.026 16.734 19.447 1.00 87.25 206 LEU A N 1
ATOM 1486 C CA . LEU A 1 206 ? 7.599 15.486 18.933 1.00 87.25 206 LEU A CA 1
ATOM 1487 C C . LEU A 1 206 ? 7.213 15.244 17.463 1.00 87.25 206 LEU A C 1
ATOM 1489 O O . LEU A 1 206 ? 8.081 14.929 16.649 1.00 87.25 206 LEU A O 1
ATOM 1493 N N . ALA A 1 207 ? 5.942 15.458 17.108 1.00 83.12 207 ALA A N 1
ATOM 1494 C CA . ALA A 1 207 ? 5.436 15.304 15.742 1.00 83.12 207 ALA A CA 1
ATOM 1495 C C . ALA A 1 207 ? 6.030 16.315 14.738 1.00 83.12 207 ALA A C 1
ATOM 1497 O O . ALA A 1 207 ? 6.147 15.999 13.557 1.00 83.12 207 ALA A O 1
ATOM 1498 N N . LEU A 1 208 ? 6.434 17.510 15.189 1.00 85.56 208 LEU A N 1
ATOM 1499 C CA . LEU A 1 208 ? 7.123 18.517 14.364 1.00 85.56 208 LEU A CA 1
ATOM 1500 C C . LEU A 1 208 ? 8.654 18.350 14.374 1.00 85.56 208 LEU A C 1
ATOM 1502 O O . LEU A 1 208 ? 9.322 18.587 13.365 1.00 85.56 208 LEU A O 1
ATOM 1506 N N . PHE A 1 209 ? 9.218 17.925 15.504 1.00 88.94 209 PHE A N 1
ATOM 1507 C CA . PHE A 1 209 ? 10.654 17.764 15.711 1.00 88.94 209 PHE A CA 1
ATOM 1508 C C . PHE A 1 209 ? 11.205 16.534 14.991 1.00 88.94 209 PHE A C 1
ATOM 1510 O O . PHE A 1 209 ? 12.272 16.628 14.391 1.00 88.94 209 PHE A O 1
ATOM 1517 N N . ALA A 1 210 ? 10.486 15.407 14.979 1.00 86.62 210 ALA A N 1
ATOM 1518 C CA . ALA A 1 210 ? 10.957 14.198 14.304 1.00 86.62 210 ALA A CA 1
ATOM 1519 C C . ALA A 1 210 ? 11.180 14.399 12.787 1.00 86.62 210 ALA A C 1
ATOM 1521 O O . ALA A 1 210 ? 12.276 14.075 12.324 1.00 86.62 210 ALA A O 1
ATOM 1522 N N . PRO A 1 211 ? 10.268 15.026 12.010 1.00 83.44 211 PRO A N 1
ATOM 1523 C CA . PRO A 1 211 ? 10.557 15.436 10.633 1.00 83.44 211 PRO A CA 1
ATOM 1524 C C . PRO A 1 211 ? 11.756 16.388 10.521 1.00 83.44 211 PRO A C 1
ATOM 1526 O O . PRO A 1 211 ? 12.580 16.230 9.624 1.00 83.44 211 PRO A O 1
ATOM 1529 N N . CYS A 1 212 ? 11.900 17.351 11.438 1.00 87.56 212 CYS A N 1
ATOM 1530 C CA . CYS A 1 212 ? 13.044 18.267 11.441 1.00 87.56 212 CYS A CA 1
ATOM 1531 C C . CYS A 1 212 ? 14.377 17.510 11.609 1.00 87.56 212 CYS A C 1
ATOM 1533 O O . CYS A 1 212 ? 15.292 17.689 10.809 1.00 87.56 212 CYS A O 1
ATOM 1535 N N . VAL A 1 213 ? 14.458 16.582 12.568 1.00 88.56 213 VAL A N 1
ATOM 1536 C CA . VAL A 1 213 ? 15.607 15.678 12.766 1.00 88.56 213 VAL A CA 1
ATOM 1537 C C . VAL A 1 213 ? 15.862 14.816 11.524 1.00 88.56 213 VAL A C 1
ATOM 1539 O O . VAL A 1 213 ? 17.014 14.701 11.094 1.00 88.56 213 VAL A O 1
ATOM 1542 N N . CYS A 1 214 ? 14.802 14.276 10.912 1.00 86.81 214 CYS A N 1
ATOM 1543 C CA . CYS A 1 214 ? 14.865 13.495 9.673 1.00 86.81 214 CYS A CA 1
ATOM 1544 C C . CYS A 1 214 ? 15.550 14.281 8.534 1.00 86.81 214 CYS A C 1
ATOM 1546 O O . CYS A 1 214 ? 16.486 13.790 7.898 1.00 86.81 214 CYS A O 1
ATOM 1548 N N . PHE A 1 215 ? 15.156 15.537 8.311 1.00 84.38 215 PHE A N 1
ATOM 1549 C CA . PHE A 1 215 ? 15.742 16.369 7.254 1.00 84.38 215 PHE A CA 1
ATOM 1550 C C . PHE A 1 215 ? 17.119 16.962 7.603 1.00 84.38 215 PHE A C 1
ATOM 1552 O O . PHE A 1 215 ? 17.974 17.027 6.720 1.00 84.38 215 PHE A O 1
ATOM 1559 N N . VAL A 1 216 ? 17.344 17.400 8.848 1.00 89.75 216 VAL A N 1
ATOM 1560 C CA . VAL A 1 216 ? 18.523 18.206 9.240 1.00 89.75 216 VAL A CA 1
ATOM 1561 C C . VAL A 1 216 ? 19.715 17.365 9.699 1.00 89.75 216 VAL A C 1
ATOM 1563 O O . VAL A 1 216 ? 20.850 17.731 9.413 1.00 89.75 216 VAL A O 1
ATOM 1566 N N . LEU A 1 217 ? 19.489 16.254 10.403 1.00 89.62 217 LEU A N 1
ATOM 1567 C CA . LEU A 1 217 ? 20.565 15.408 10.943 1.00 89.62 217 LEU A CA 1
ATOM 1568 C C . LEU A 1 217 ? 20.694 14.109 10.153 1.00 89.62 217 LEU A C 1
ATOM 1570 O O . LEU A 1 217 ? 21.770 13.736 9.694 1.00 89.62 217 LEU A O 1
ATOM 1574 N N . VAL A 1 218 ? 19.563 13.441 9.976 1.00 87.25 218 VAL A N 1
ATOM 1575 C CA . VAL A 1 218 ? 19.465 12.073 9.473 1.00 87.25 218 VAL A CA 1
ATOM 1576 C C . VAL A 1 218 ? 19.806 12.021 7.976 1.00 87.25 218 VAL A C 1
ATOM 1578 O O . VAL A 1 218 ? 20.733 11.305 7.611 1.00 87.25 218 VAL A O 1
ATOM 1581 N N . LYS A 1 219 ? 19.193 12.855 7.118 1.00 85.56 219 LYS A N 1
ATOM 1582 C CA . LYS A 1 219 ? 19.511 12.923 5.671 1.00 85.56 219 LYS A CA 1
ATOM 1583 C C . LYS A 1 219 ? 20.991 13.209 5.340 1.00 85.56 219 LYS A C 1
ATOM 1585 O O . LYS A 1 219 ? 21.549 12.490 4.505 1.00 85.56 219 LYS A O 1
ATOM 1590 N N . PRO A 1 220 ? 21.662 14.233 5.914 1.00 86.25 220 PRO A N 1
ATOM 1591 C CA . PRO A 1 220 ? 23.084 14.445 5.645 1.00 86.25 220 PRO A CA 1
ATOM 1592 C C . PRO A 1 220 ? 23.961 13.349 6.258 1.00 86.25 220 PRO A C 1
ATOM 1594 O O . PRO A 1 220 ? 24.961 12.989 5.638 1.00 86.25 220 PRO A O 1
ATOM 1597 N N . ALA A 1 221 ? 23.573 12.759 7.398 1.00 86.56 221 ALA A N 1
ATOM 1598 C CA . ALA A 1 221 ? 24.260 11.591 7.941 1.00 86.56 221 ALA A CA 1
ATOM 1599 C C . ALA A 1 221 ? 24.197 10.395 6.976 1.00 86.56 221 ALA A C 1
ATOM 1601 O O . ALA A 1 221 ? 25.237 9.787 6.743 1.00 86.56 221 ALA A O 1
ATOM 1602 N N . THR A 1 222 ? 23.056 10.105 6.328 1.00 85.81 222 THR A N 1
ATOM 1603 C CA . THR A 1 222 ? 22.971 9.057 5.287 1.00 85.81 222 THR A CA 1
ATOM 1604 C C . THR A 1 222 ? 23.931 9.333 4.139 1.00 85.81 222 THR A C 1
ATOM 1606 O O . THR A 1 222 ? 24.699 8.454 3.756 1.00 85.81 222 THR A O 1
ATOM 1609 N N . LYS A 1 223 ? 23.942 10.563 3.604 1.00 84.62 223 LYS A N 1
ATOM 1610 C CA . LYS A 1 223 ? 24.823 10.915 2.477 1.00 84.62 223 LYS A CA 1
ATOM 1611 C C . LYS A 1 223 ? 26.301 10.808 2.858 1.00 84.62 223 LYS A C 1
ATOM 1613 O O . LYS A 1 223 ? 27.085 10.241 2.100 1.00 84.62 223 LYS A O 1
ATOM 1618 N N . TRP A 1 224 ? 26.680 11.279 4.046 1.00 84.50 224 TRP A N 1
ATOM 1619 C CA . TRP A 1 224 ? 28.038 11.123 4.576 1.00 84.50 224 TRP A CA 1
ATOM 1620 C C . TRP A 1 224 ? 28.415 9.649 4.797 1.00 84.50 224 TRP A C 1
ATOM 1622 O O . TRP A 1 224 ? 29.520 9.228 4.445 1.00 84.50 224 TRP A O 1
ATOM 1632 N N . LEU A 1 225 ? 27.491 8.842 5.322 1.00 83.38 225 LEU A N 1
ATOM 1633 C CA . LEU A 1 225 ? 27.691 7.415 5.561 1.00 83.38 225 LEU A CA 1
ATOM 1634 C C . LEU A 1 225 ? 27.840 6.646 4.241 1.00 83.38 225 LEU A C 1
ATOM 1636 O O . LEU A 1 225 ? 28.738 5.819 4.131 1.00 83.38 225 LEU A O 1
ATOM 1640 N N . ASN A 1 226 ? 27.056 6.977 3.212 1.00 83.12 226 ASN A N 1
ATOM 1641 C CA . ASN A 1 226 ? 27.156 6.385 1.873 1.00 83.12 226 ASN A CA 1
ATOM 1642 C C . ASN A 1 226 ? 28.490 6.744 1.186 1.00 83.12 226 ASN A C 1
ATOM 1644 O O . ASN A 1 226 ? 29.123 5.877 0.580 1.00 83.12 226 ASN A O 1
ATOM 1648 N N . ILE A 1 227 ? 28.982 7.980 1.356 1.00 81.50 227 ILE A N 1
ATOM 1649 C CA . ILE A 1 227 ? 30.336 8.389 0.926 1.00 81.50 227 ILE A CA 1
ATOM 1650 C C . ILE A 1 227 ? 31.424 7.622 1.697 1.00 81.50 227 ILE A C 1
ATOM 1652 O O . ILE A 1 227 ? 32.469 7.303 1.131 1.00 81.50 227 ILE A O 1
ATOM 1656 N N . SER A 1 228 ? 31.196 7.313 2.975 1.00 79.81 228 SER A N 1
ATOM 1657 C CA . SER A 1 228 ? 32.160 6.607 3.830 1.00 79.81 228 SER A CA 1
ATOM 1658 C C . SER A 1 228 ? 32.194 5.097 3.553 1.00 79.81 228 SER A C 1
ATOM 1660 O O . SER A 1 228 ? 33.279 4.525 3.463 1.00 79.81 228 SER A O 1
ATOM 1662 N N . ARG A 1 229 ? 31.037 4.464 3.302 1.00 76.81 229 ARG A N 1
ATOM 1663 C CA . ARG A 1 229 ? 30.920 3.083 2.788 1.00 76.81 229 ARG A CA 1
ATOM 1664 C C . ARG A 1 229 ? 31.706 2.912 1.487 1.00 76.81 229 ARG A C 1
ATOM 1666 O O . ARG A 1 229 ? 32.471 1.966 1.353 1.00 76.81 229 ARG A O 1
ATOM 1673 N N . ALA A 1 230 ? 31.622 3.884 0.574 1.00 73.19 230 ALA A N 1
ATOM 1674 C CA . ALA A 1 230 ? 32.376 3.867 -0.683 1.00 73.19 230 ALA A CA 1
ATOM 1675 C C . ALA A 1 230 ? 33.914 3.915 -0.517 1.00 73.19 230 ALA A C 1
ATOM 1677 O O . ALA A 1 230 ? 34.623 3.683 -1.492 1.00 73.19 230 ALA A O 1
ATOM 1678 N N . ARG A 1 231 ? 34.439 4.208 0.685 1.00 77.31 231 ARG A N 1
ATOM 1679 C CA . ARG A 1 231 ? 35.884 4.194 0.988 1.00 77.31 231 ARG A CA 1
ATOM 1680 C C . ARG A 1 231 ? 36.354 2.917 1.692 1.00 77.31 231 ARG A C 1
ATOM 1682 O O . ARG A 1 231 ? 37.544 2.631 1.638 1.00 77.31 231 ARG A O 1
ATOM 1689 N N . CYS A 1 232 ? 35.457 2.170 2.345 1.00 75.81 232 CYS A N 1
ATOM 1690 C CA . CYS A 1 232 ? 35.803 1.016 3.182 1.00 75.81 232 CYS A CA 1
ATOM 1691 C C . CYS A 1 232 ? 34.787 -0.130 3.022 1.00 75.81 232 CYS A C 1
ATOM 1693 O O . CYS A 1 232 ? 33.630 -0.003 3.432 1.00 75.81 232 CYS A O 1
ATOM 1695 N N . SER A 1 233 ? 35.242 -1.288 2.530 1.00 74.44 233 SER A N 1
ATOM 1696 C CA . SER A 1 233 ? 34.433 -2.517 2.430 1.00 74.44 233 SER A CA 1
ATOM 1697 C C . SER A 1 233 ? 33.882 -2.963 3.787 1.00 74.44 233 SER A C 1
ATOM 1699 O O . SER A 1 233 ? 32.678 -3.134 3.923 1.00 74.44 233 SER A O 1
ATOM 1701 N N . LEU A 1 234 ? 34.726 -2.995 4.823 1.00 78.75 234 LEU A N 1
ATOM 1702 C CA . LEU A 1 234 ? 34.357 -3.411 6.184 1.00 78.75 234 LEU A CA 1
ATOM 1703 C C . LEU A 1 234 ? 33.166 -2.611 6.757 1.00 78.75 234 LEU A C 1
ATOM 1705 O O . LEU A 1 234 ? 32.283 -3.175 7.395 1.00 78.75 234 LEU A O 1
ATOM 1709 N N . ILE A 1 235 ? 33.087 -1.304 6.476 1.00 77.62 235 ILE A N 1
ATOM 1710 C CA . ILE A 1 235 ? 31.946 -0.457 6.880 1.00 77.62 235 ILE A CA 1
ATOM 1711 C C . ILE A 1 235 ? 30.679 -0.830 6.093 1.00 77.62 235 ILE A C 1
ATOM 1713 O O . ILE A 1 235 ? 29.576 -0.792 6.634 1.00 77.62 235 ILE A O 1
ATOM 1717 N N . THR A 1 236 ? 30.832 -1.204 4.824 1.00 77.06 236 THR A N 1
ATOM 1718 C CA . THR A 1 236 ? 29.726 -1.660 3.973 1.00 77.06 236 THR A CA 1
ATOM 1719 C C . THR A 1 236 ? 29.181 -3.009 4.443 1.00 77.06 236 THR A C 1
ATOM 1721 O O . THR A 1 236 ? 27.967 -3.166 4.498 1.00 77.06 236 THR A O 1
ATOM 1724 N N . ASP A 1 237 ? 30.039 -3.945 4.847 1.00 76.81 237 ASP A N 1
ATOM 1725 C CA . ASP A 1 237 ? 29.614 -5.277 5.303 1.00 76.81 237 ASP A CA 1
ATOM 1726 C C . ASP A 1 237 ? 29.002 -5.255 6.707 1.00 76.81 237 ASP A C 1
ATOM 1728 O O . ASP A 1 237 ? 28.042 -5.980 6.968 1.00 76.81 237 ASP A O 1
ATOM 1732 N N . ILE A 1 238 ? 29.486 -4.374 7.593 1.00 81.00 238 ILE A N 1
ATOM 1733 C CA . ILE A 1 238 ? 28.830 -4.133 8.883 1.00 81.00 238 ILE A CA 1
ATOM 1734 C C . ILE A 1 238 ? 27.428 -3.570 8.663 1.00 81.00 238 ILE A C 1
ATOM 1736 O O . ILE A 1 238 ? 26.489 -4.124 9.212 1.00 81.00 238 ILE A O 1
ATOM 1740 N N . ILE A 1 239 ? 27.261 -2.492 7.884 1.00 79.69 239 ILE A N 1
ATOM 1741 C CA . ILE A 1 239 ? 25.958 -1.807 7.787 1.00 79.69 239 ILE A CA 1
ATOM 1742 C C . ILE A 1 239 ? 24.982 -2.540 6.850 1.00 79.69 239 ILE A C 1
ATOM 1744 O O . ILE A 1 239 ? 23.773 -2.463 7.050 1.00 79.69 239 ILE A O 1
ATOM 1748 N N . GLY A 1 240 ? 25.494 -3.288 5.870 1.00 75.38 240 GLY A N 1
ATOM 1749 C CA . GLY A 1 240 ? 24.712 -4.163 4.993 1.00 75.38 240 GLY A CA 1
ATOM 1750 C C . GLY A 1 240 ? 24.199 -5.443 5.668 1.00 75.38 240 GLY A C 1
ATOM 1751 O O . GLY A 1 240 ? 23.668 -6.317 4.987 1.00 75.38 240 GLY A O 1
ATOM 1752 N N . SER A 1 241 ? 24.381 -5.594 6.985 1.00 84.19 241 SER A N 1
ATOM 1753 C CA . SER A 1 241 ? 23.895 -6.746 7.739 1.00 84.19 241 SER A CA 1
ATOM 1754 C C . SER A 1 241 ? 22.455 -6.545 8.215 1.00 84.19 241 SER A C 1
ATOM 1756 O O . SER A 1 241 ? 22.124 -5.564 8.884 1.00 84.19 241 SER A O 1
ATOM 1758 N N . GLU A 1 242 ? 21.606 -7.546 7.987 1.00 85.25 242 GLU A N 1
ATOM 1759 C CA . GLU A 1 242 ? 20.238 -7.596 8.522 1.00 85.25 242 GLU A CA 1
ATOM 1760 C C . GLU A 1 242 ? 20.210 -7.391 10.054 1.00 85.25 242 GLU A C 1
ATOM 1762 O O . GLU A 1 242 ? 19.342 -6.704 10.594 1.00 85.25 242 GLU A O 1
ATOM 1767 N N . ARG A 1 243 ? 21.229 -7.896 10.768 1.00 87.44 243 ARG A N 1
ATOM 1768 C CA . ARG A 1 243 ? 21.364 -7.741 12.227 1.00 87.44 243 ARG A CA 1
ATOM 1769 C C . ARG A 1 243 ? 21.615 -6.295 12.654 1.00 87.44 243 ARG A C 1
ATOM 1771 O O . ARG A 1 243 ? 21.138 -5.892 13.714 1.00 87.44 243 ARG A O 1
ATOM 1778 N N . THR A 1 244 ? 22.346 -5.507 11.863 1.00 88.31 244 THR A N 1
ATOM 1779 C CA . THR A 1 244 ? 22.579 -4.089 12.174 1.00 88.31 244 THR A CA 1
ATOM 1780 C C . THR A 1 244 ? 21.390 -3.221 11.795 1.00 88.31 244 THR A C 1
ATOM 1782 O O . THR A 1 244 ? 21.095 -2.283 12.530 1.00 88.31 244 THR A O 1
ATOM 1785 N N . ALA A 1 245 ? 20.661 -3.558 10.725 1.00 87.62 245 ALA A N 1
ATOM 1786 C CA . ALA A 1 245 ? 19.380 -2.922 10.410 1.00 87.62 245 ALA A CA 1
ATOM 1787 C C . ALA A 1 245 ? 18.349 -3.177 11.526 1.00 87.62 245 ALA A C 1
ATOM 1789 O O . ALA A 1 245 ? 17.761 -2.232 12.052 1.00 87.62 245 ALA A O 1
ATOM 1790 N N . LEU A 1 246 ? 18.221 -4.426 11.994 1.00 91.88 246 LEU A N 1
ATOM 1791 C CA . LEU A 1 246 ? 17.409 -4.778 13.163 1.00 91.88 246 LEU A CA 1
ATOM 1792 C C . LEU A 1 246 ? 17.816 -3.979 14.412 1.00 91.88 246 LEU A C 1
ATOM 1794 O O . LEU A 1 246 ? 16.964 -3.361 15.052 1.00 91.88 246 LEU A O 1
ATOM 1798 N N . ALA A 1 247 ? 19.111 -3.947 14.744 1.00 92.94 247 ALA A N 1
ATOM 1799 C CA . ALA A 1 247 ? 19.613 -3.197 15.894 1.00 92.94 247 ALA A CA 1
ATOM 1800 C C . ALA A 1 247 ? 19.343 -1.686 15.775 1.00 92.94 247 ALA A C 1
ATOM 1802 O O . ALA A 1 247 ? 18.980 -1.054 16.769 1.00 92.94 247 ALA A O 1
ATOM 1803 N N . ALA A 1 248 ? 19.467 -1.107 14.577 1.00 90.75 248 ALA A N 1
ATOM 1804 C CA . ALA A 1 248 ? 19.161 0.297 14.320 1.00 90.75 248 ALA A CA 1
ATOM 1805 C C . ALA A 1 248 ? 17.664 0.592 14.500 1.00 90.75 248 ALA A C 1
ATOM 1807 O O . ALA A 1 248 ? 17.314 1.498 15.256 1.00 90.75 248 ALA A O 1
ATOM 1808 N N . HIS A 1 249 ? 16.779 -0.202 13.890 1.00 91.69 249 HIS A N 1
ATOM 1809 C CA . HIS A 1 249 ? 15.325 -0.029 13.994 1.00 91.69 249 HIS A CA 1
ATOM 1810 C C . HIS A 1 249 ? 14.830 -0.163 15.443 1.00 91.69 249 HIS A C 1
ATOM 1812 O O . HIS A 1 249 ? 14.073 0.685 15.922 1.00 91.69 249 HIS A O 1
ATOM 1818 N N . VAL A 1 250 ? 15.331 -1.158 16.185 1.00 93.56 250 VAL A N 1
ATOM 1819 C CA . VAL A 1 250 ? 15.044 -1.320 17.622 1.00 93.56 250 VAL A CA 1
ATOM 1820 C C . VAL A 1 250 ? 15.586 -0.147 18.439 1.00 93.56 250 VAL A C 1
ATOM 1822 O O . VAL A 1 250 ? 14.882 0.360 19.310 1.00 93.56 250 VAL A O 1
ATOM 1825 N N . SER A 1 251 ? 16.802 0.327 18.154 1.00 94.31 251 SER A N 1
ATOM 1826 C CA . SER A 1 251 ? 17.395 1.461 18.878 1.00 94.31 251 SER A CA 1
ATOM 1827 C C . SER A 1 251 ? 16.622 2.762 18.650 1.00 94.31 251 SER A C 1
ATOM 1829 O O . SER A 1 251 ? 16.417 3.514 19.600 1.00 94.31 251 SER A O 1
ATOM 1831 N N . ILE A 1 252 ? 16.146 3.014 17.425 1.00 93.44 252 ILE A N 1
ATOM 1832 C CA . ILE A 1 252 ? 15.292 4.168 17.100 1.00 93.44 252 ILE A CA 1
ATOM 1833 C C . ILE A 1 252 ? 13.968 4.068 17.868 1.00 93.44 252 ILE A C 1
ATOM 1835 O O . ILE A 1 252 ? 13.603 5.013 18.566 1.00 93.44 252 ILE A O 1
ATOM 1839 N N . LEU A 1 253 ? 13.291 2.914 17.815 1.00 94.50 253 LEU A N 1
ATOM 1840 C CA . LEU A 1 253 ? 12.039 2.679 18.541 1.00 94.50 253 LEU A CA 1
ATOM 1841 C C . LEU A 1 253 ? 12.205 2.897 20.055 1.00 94.50 253 LEU A C 1
ATOM 1843 O O . LEU A 1 253 ? 11.440 3.653 20.655 1.00 94.50 253 LEU A O 1
ATOM 1847 N N . LEU A 1 254 ? 13.227 2.292 20.669 1.00 94.88 254 LEU A N 1
ATOM 1848 C CA . LEU A 1 254 ? 13.511 2.442 22.099 1.00 94.88 254 LEU A CA 1
ATOM 1849 C C . LEU A 1 254 ? 13.873 3.885 22.472 1.00 94.88 254 LEU A C 1
ATOM 1851 O O . LEU A 1 254 ? 13.381 4.384 23.482 1.00 94.88 254 LEU A O 1
ATOM 1855 N N . CYS A 1 255 ? 14.683 4.573 21.664 1.00 93.62 255 CYS A N 1
ATOM 1856 C CA . CYS A 1 255 ? 15.072 5.963 21.906 1.00 93.62 255 CYS A CA 1
ATOM 1857 C C . CYS A 1 255 ? 13.863 6.909 21.832 1.00 93.62 255 CYS A C 1
ATOM 1859 O O . CYS A 1 255 ? 13.659 7.720 22.737 1.00 93.62 255 CYS A O 1
ATOM 1861 N N . CYS A 1 256 ? 13.007 6.761 20.814 1.00 92.56 256 CYS A N 1
ATOM 1862 C CA . CYS A 1 256 ? 11.771 7.533 20.692 1.00 92.56 256 CYS A CA 1
ATOM 1863 C C . CYS A 1 256 ? 10.823 7.278 21.873 1.00 92.56 256 CYS A C 1
ATOM 1865 O O . CYS A 1 256 ? 10.342 8.235 22.481 1.00 92.56 256 CYS A O 1
ATOM 1867 N N . VAL A 1 257 ? 10.582 6.013 22.239 1.00 93.06 257 VAL A N 1
ATOM 1868 C CA . VAL A 1 257 ? 9.687 5.649 23.352 1.00 93.06 257 VAL A CA 1
ATOM 1869 C C . VAL A 1 257 ? 10.232 6.136 24.700 1.00 93.06 257 VAL A C 1
ATOM 1871 O O . VAL A 1 257 ? 9.486 6.742 25.469 1.00 93.06 257 VAL A O 1
ATOM 1874 N N . ALA A 1 258 ? 11.524 5.949 24.981 1.00 93.25 258 ALA A N 1
ATOM 1875 C CA . ALA A 1 258 ? 12.149 6.426 26.215 1.00 93.25 258 ALA A CA 1
ATOM 1876 C C . ALA A 1 258 ? 12.159 7.963 26.299 1.00 93.25 258 ALA A C 1
ATOM 1878 O O . ALA A 1 258 ? 11.802 8.528 27.335 1.00 93.25 258 ALA A O 1
ATOM 1879 N N . GLY A 1 259 ? 12.496 8.647 25.200 1.00 90.88 259 GLY A N 1
ATOM 1880 C CA . GLY A 1 259 ? 12.481 10.107 25.112 1.00 90.88 259 GLY A CA 1
ATOM 1881 C C . GLY A 1 259 ? 11.084 10.696 25.322 1.00 90.88 259 GLY A C 1
ATOM 1882 O O . GLY A 1 259 ? 10.923 11.644 26.090 1.00 90.88 259 GLY A O 1
ATOM 1883 N N . ALA A 1 260 ? 10.055 10.097 24.716 1.00 89.75 260 ALA A N 1
ATOM 1884 C CA . ALA A 1 260 ? 8.666 10.497 24.930 1.00 89.75 260 ALA A CA 1
ATOM 1885 C C . ALA A 1 260 ? 8.200 10.240 26.371 1.00 89.75 260 ALA A C 1
ATOM 1887 O O . ALA A 1 260 ? 7.595 11.130 26.975 1.00 89.75 260 ALA A O 1
ATOM 1888 N N . SER A 1 261 ? 8.544 9.081 26.944 1.00 88.88 261 SER A N 1
ATOM 1889 C CA . SER A 1 261 ? 8.231 8.744 28.336 1.00 88.88 261 SER A CA 1
ATOM 1890 C C . SER A 1 261 ? 8.881 9.717 29.326 1.00 88.88 261 SER A C 1
ATOM 1892 O O . SER A 1 261 ? 8.251 10.077 30.318 1.00 88.88 261 SER A O 1
ATOM 1894 N N . TYR A 1 262 ? 10.113 10.170 29.065 1.00 89.06 262 TYR A N 1
ATOM 1895 C CA . TYR A 1 262 ? 10.801 11.173 29.887 1.00 89.06 262 TYR A CA 1
ATOM 1896 C C . TYR A 1 262 ? 10.197 12.577 29.721 1.00 89.06 262 TYR A C 1
ATOM 1898 O O . TYR A 1 262 ? 9.999 13.306 30.696 1.00 89.06 262 TYR A O 1
ATOM 1906 N N . ALA A 1 263 ? 9.851 12.963 28.491 1.00 86.75 263 ALA A N 1
ATOM 1907 C CA . ALA A 1 263 ? 9.254 14.265 28.208 1.00 86.75 263 ALA A CA 1
ATOM 1908 C C . ALA A 1 263 ? 7.797 14.388 28.722 1.00 86.75 263 ALA A C 1
ATOM 1910 O O . ALA A 1 263 ? 7.332 15.496 29.021 1.00 86.75 263 ALA A O 1
ATOM 1911 N N . GLY A 1 264 ? 7.101 13.257 28.893 1.00 82.62 264 GLY A N 1
ATOM 1912 C CA . GLY A 1 264 ? 5.709 13.164 29.349 1.00 82.62 264 GLY A CA 1
ATOM 1913 C C . GLY A 1 264 ? 4.679 13.068 28.215 1.00 82.62 264 GLY A C 1
ATOM 1914 O O . GLY A 1 264 ? 3.509 13.392 28.426 1.00 82.62 264 GLY A O 1
ATOM 1915 N N . ALA A 1 265 ? 5.108 12.657 27.019 1.00 86.06 265 ALA A N 1
ATOM 1916 C CA . ALA A 1 265 ? 4.247 12.392 25.866 1.00 86.06 265 ALA A CA 1
ATOM 1917 C C . ALA A 1 265 ? 3.753 10.934 25.835 1.00 86.06 265 ALA A C 1
ATOM 1919 O O . ALA A 1 265 ? 4.064 10.127 26.708 1.00 86.06 265 ALA A O 1
ATOM 1920 N N . SER A 1 266 ? 2.950 10.597 24.823 1.00 87.69 266 SER A N 1
ATOM 1921 C CA . SER A 1 266 ? 2.444 9.237 24.628 1.00 87.69 266 SER A CA 1
ATOM 1922 C C . SER A 1 266 ? 3.513 8.312 24.035 1.00 87.69 266 SER A C 1
ATOM 1924 O O . SER A 1 266 ? 3.996 8.538 22.924 1.00 87.69 266 SER A O 1
ATOM 1926 N N . ASN A 1 267 ? 3.834 7.225 24.744 1.00 89.88 267 ASN A N 1
ATOM 1927 C CA . ASN A 1 267 ? 4.763 6.184 24.280 1.00 89.88 267 ASN A CA 1
ATOM 1928 C C . ASN A 1 267 ? 4.306 5.548 22.956 1.00 89.88 267 ASN A C 1
ATOM 1930 O O . ASN A 1 267 ? 5.126 5.200 22.111 1.00 89.88 267 ASN A O 1
ATOM 1934 N N . LEU A 1 268 ? 2.991 5.433 22.760 1.00 88.62 268 LEU A N 1
ATOM 1935 C CA . LEU A 1 268 ? 2.397 4.873 21.548 1.00 88.62 268 LEU A CA 1
ATOM 1936 C C . LEU A 1 268 ? 2.571 5.828 20.356 1.00 88.62 268 LEU A C 1
ATOM 1938 O O . LEU A 1 268 ? 2.964 5.392 19.278 1.00 88.62 268 LEU A O 1
ATOM 1942 N N . LEU A 1 269 ? 2.387 7.140 20.558 1.00 88.69 269 LEU A N 1
ATOM 1943 C CA . LEU A 1 269 ? 2.693 8.140 19.526 1.00 88.69 269 LEU A CA 1
ATOM 1944 C C . LEU A 1 269 ? 4.176 8.102 19.128 1.00 88.69 269 LEU A C 1
ATOM 1946 O O . LEU A 1 269 ? 4.511 8.231 17.954 1.00 88.69 269 LEU A O 1
ATOM 1950 N N . ALA A 1 270 ? 5.069 7.903 20.096 1.00 91.38 270 ALA A N 1
ATOM 1951 C CA . ALA A 1 270 ? 6.499 7.807 19.832 1.00 91.38 270 ALA A CA 1
ATOM 1952 C C . ALA A 1 270 ? 6.870 6.563 19.010 1.00 91.38 270 ALA A C 1
ATOM 1954 O O . ALA A 1 270 ? 7.703 6.663 18.111 1.00 91.38 270 ALA A O 1
ATOM 1955 N N . ALA A 1 271 ? 6.220 5.423 19.266 1.00 91.56 271 ALA A N 1
ATOM 1956 C CA . ALA A 1 271 ? 6.366 4.217 18.452 1.00 91.56 271 ALA A CA 1
ATOM 1957 C C . ALA A 1 271 ? 5.862 4.430 17.012 1.00 91.56 271 ALA A C 1
ATOM 1959 O O . ALA A 1 271 ? 6.557 4.072 16.063 1.00 91.56 271 ALA A O 1
ATOM 1960 N N . TYR A 1 272 ? 4.713 5.090 16.837 1.00 89.69 272 TYR A N 1
ATOM 1961 C CA . TYR A 1 272 ? 4.208 5.468 15.512 1.00 89.69 272 TYR A CA 1
ATOM 1962 C C . TYR A 1 272 ? 5.195 6.375 14.756 1.00 89.69 272 TYR A C 1
ATOM 1964 O O . TYR A 1 272 ? 5.537 6.106 13.605 1.00 89.69 272 TYR A O 1
ATOM 1972 N N . ILE A 1 273 ? 5.701 7.426 15.415 1.00 90.00 273 ILE A N 1
ATOM 1973 C CA . ILE A 1 273 ? 6.664 8.367 14.825 1.00 90.00 273 ILE A CA 1
ATOM 1974 C C . ILE A 1 273 ? 7.975 7.658 14.455 1.00 90.00 273 ILE A C 1
ATOM 1976 O O . ILE A 1 273 ? 8.498 7.914 13.376 1.00 90.00 273 ILE A O 1
ATOM 1980 N N . ALA A 1 274 ? 8.471 6.733 15.283 1.00 93.25 274 ALA A N 1
ATOM 1981 C CA . ALA A 1 274 ? 9.650 5.927 14.961 1.00 93.25 274 ALA A CA 1
ATOM 1982 C C . ALA A 1 274 ? 9.458 5.112 13.668 1.00 93.25 274 ALA A C 1
ATOM 1984 O O . ALA A 1 274 ? 10.325 5.135 12.794 1.00 93.25 274 ALA A O 1
ATOM 1985 N N . GLY A 1 275 ? 8.303 4.451 13.512 1.00 91.56 275 GLY A N 1
ATOM 1986 C CA . GLY A 1 275 ? 7.962 3.715 12.291 1.00 91.56 275 GLY A CA 1
ATOM 1987 C C . GLY A 1 275 ? 7.855 4.633 11.070 1.00 91.56 275 GLY A C 1
ATOM 1988 O O . GLY A 1 275 ? 8.456 4.356 10.035 1.00 91.56 275 GLY A O 1
ATOM 1989 N N . ALA A 1 276 ? 7.171 5.773 11.202 1.00 87.94 276 ALA A N 1
ATOM 1990 C CA . ALA A 1 276 ? 7.019 6.746 10.118 1.00 87.94 276 ALA A CA 1
ATOM 1991 C C . ALA A 1 276 ? 8.355 7.397 9.700 1.00 87.94 276 ALA A C 1
ATOM 1993 O O . ALA A 1 276 ? 8.566 7.673 8.518 1.00 87.94 276 ALA A O 1
ATOM 1994 N N . SER A 1 277 ? 9.282 7.613 10.640 1.00 90.88 277 SER A N 1
ATOM 1995 C CA . SER A 1 277 ? 10.640 8.096 10.355 1.00 90.88 277 SER A CA 1
ATOM 1996 C C . SER A 1 277 ? 11.470 7.083 9.562 1.00 90.88 277 SER A C 1
ATOM 1998 O O . SER A 1 277 ? 12.219 7.487 8.674 1.00 90.88 277 SER A O 1
ATOM 2000 N N . ILE A 1 278 ? 11.318 5.783 9.839 1.00 91.38 278 ILE A N 1
ATOM 2001 C CA . ILE A 1 278 ? 11.991 4.709 9.090 1.00 91.38 278 ILE A CA 1
ATOM 2002 C C . ILE A 1 278 ? 11.346 4.535 7.706 1.00 91.38 278 ILE A C 1
ATOM 2004 O O . ILE A 1 278 ? 12.056 4.511 6.707 1.00 91.38 278 ILE A O 1
ATOM 2008 N N . ALA A 1 279 ? 10.013 4.554 7.606 1.00 88.56 279 ALA A N 1
ATOM 2009 C CA . ALA A 1 279 ? 9.321 4.547 6.313 1.00 88.56 279 ALA A CA 1
ATOM 2010 C C . ALA A 1 279 ? 9.729 5.733 5.422 1.00 88.56 279 ALA A C 1
ATOM 2012 O O . ALA A 1 279 ? 9.893 5.579 4.212 1.00 88.56 279 ALA A O 1
ATOM 2013 N N . TRP A 1 280 ? 9.923 6.919 6.003 1.00 88.88 280 TRP A N 1
ATOM 2014 C CA . TRP A 1 280 ? 10.455 8.073 5.280 1.00 88.88 280 TRP A CA 1
ATOM 2015 C C . TRP A 1 280 ? 11.916 7.875 4.848 1.00 88.88 280 TRP A C 1
ATOM 2017 O O . TRP A 1 280 ? 12.256 8.197 3.709 1.00 88.88 280 TRP A O 1
ATOM 2027 N N . TRP A 1 281 ? 12.769 7.325 5.721 1.00 87.75 281 TRP A N 1
ATOM 2028 C CA . TRP A 1 281 ? 14.164 7.013 5.393 1.00 87.75 281 TRP A CA 1
ATOM 2029 C C . TRP A 1 281 ? 14.250 6.065 4.194 1.00 87.75 281 TRP A C 1
ATOM 2031 O O . TRP A 1 281 ? 14.972 6.365 3.247 1.00 87.75 281 TRP A O 1
ATOM 2041 N N . ASP A 1 282 ? 13.473 4.983 4.187 1.00 86.56 282 ASP A N 1
ATOM 2042 C CA . ASP A 1 282 ? 13.458 3.991 3.104 1.00 86.56 282 ASP A CA 1
ATOM 2043 C C . ASP A 1 282 ? 12.978 4.580 1.763 1.00 86.56 282 ASP A C 1
ATOM 2045 O O . ASP A 1 282 ? 13.526 4.256 0.713 1.00 86.56 282 ASP A O 1
ATOM 2049 N N . ASN A 1 283 ? 11.963 5.458 1.782 1.00 81.94 283 ASN A N 1
ATOM 2050 C CA . ASN A 1 283 ? 11.257 5.906 0.570 1.00 81.94 283 ASN A CA 1
ATOM 2051 C C . ASN A 1 283 ? 11.718 7.255 -0.024 1.00 81.94 283 ASN A C 1
ATOM 2053 O O . ASN A 1 283 ? 11.416 7.528 -1.190 1.00 81.94 283 ASN A O 1
ATOM 2057 N N . ASP A 1 284 ? 12.349 8.136 0.762 1.00 77.25 284 ASP A N 1
ATOM 2058 C CA . ASP A 1 284 ? 12.656 9.532 0.376 1.00 77.25 284 ASP A CA 1
ATOM 2059 C C . ASP A 1 284 ? 14.145 9.925 0.530 1.00 77.25 284 ASP A C 1
ATOM 2061 O O . ASP A 1 284 ? 14.524 11.077 0.255 1.00 77.25 284 ASP A O 1
ATOM 2065 N N . VAL A 1 285 ? 15.008 8.994 0.953 1.00 81.94 285 VAL A N 1
ATOM 2066 C CA . VAL A 1 285 ? 16.464 9.192 1.045 1.00 81.94 285 VAL A CA 1
ATOM 2067 C C . VAL A 1 285 ? 17.185 8.346 -0.009 1.00 81.94 285 VAL A C 1
ATOM 2069 O O . VAL A 1 285 ? 16.825 7.209 -0.279 1.00 81.94 285 VAL A O 1
ATOM 2072 N N . GLU A 1 286 ? 18.210 8.928 -0.634 1.00 72.56 286 GLU A N 1
ATOM 2073 C CA . GLU A 1 286 ? 19.034 8.266 -1.651 1.00 72.56 286 GLU A CA 1
ATOM 2074 C C . GLU A 1 286 ? 19.928 7.186 -1.015 1.00 72.56 286 GLU A C 1
ATOM 2076 O O . GLU A 1 286 ? 20.982 7.495 -0.444 1.00 72.56 286 GLU A O 1
ATOM 2081 N N . HIS A 1 287 ? 19.517 5.924 -1.138 1.00 74.31 287 HIS A N 1
ATOM 2082 C CA . HIS A 1 287 ? 20.336 4.753 -0.807 1.00 74.31 287 HIS A CA 1
ATOM 2083 C C . HIS A 1 287 ? 21.191 4.317 -1.999 1.00 74.31 287 HIS A C 1
ATOM 2085 O O . HIS A 1 287 ? 20.970 4.741 -3.135 1.00 74.31 287 HIS A O 1
ATOM 2091 N N . ARG A 1 288 ? 22.222 3.506 -1.746 1.00 62.94 288 ARG A N 1
ATOM 2092 C CA . ARG A 1 288 ? 23.081 2.979 -2.814 1.00 62.94 288 ARG A CA 1
ATOM 2093 C C . ARG A 1 288 ? 22.328 1.885 -3.577 1.00 62.94 288 ARG A C 1
ATOM 2095 O O . ARG A 1 288 ? 21.664 1.060 -2.959 1.00 62.94 288 ARG A O 1
ATOM 2102 N N . GLU A 1 289 ? 22.481 1.850 -4.901 1.00 46.97 289 GLU A N 1
ATOM 2103 C CA . GLU A 1 289 ? 21.989 0.751 -5.744 1.00 46.97 289 GLU A CA 1
ATOM 2104 C C . GLU A 1 289 ? 22.532 -0.589 -5.205 1.00 46.97 289 GLU A C 1
ATOM 2106 O O . GLU A 1 289 ? 23.737 -0.848 -5.271 1.00 46.97 289 GLU A O 1
ATOM 2111 N N . GLY A 1 290 ? 21.645 -1.385 -4.595 1.00 51.12 290 GLY A N 1
ATOM 2112 C CA . GLY A 1 290 ? 21.970 -2.613 -3.857 1.00 51.12 290 GLY A CA 1
ATOM 2113 C C . GLY A 1 290 ? 21.429 -2.692 -2.418 1.00 51.12 290 GLY A C 1
ATOM 2114 O O . GLY A 1 290 ? 21.334 -3.799 -1.903 1.00 51.12 290 GLY A O 1
ATOM 2115 N N . ASP A 1 291 ? 21.050 -1.573 -1.784 1.00 46.44 291 ASP A N 1
ATOM 2116 C CA . ASP A 1 291 ? 20.542 -1.558 -0.391 1.00 46.44 291 ASP A CA 1
ATOM 2117 C C . ASP A 1 291 ? 18.997 -1.509 -0.286 1.00 46.44 291 ASP A C 1
ATOM 2119 O O . ASP A 1 291 ? 18.446 -1.733 0.790 1.00 46.44 291 ASP A O 1
ATOM 2123 N N . THR A 1 292 ? 18.291 -1.211 -1.383 1.00 42.06 292 THR A N 1
ATOM 2124 C CA . THR A 1 292 ? 16.817 -1.151 -1.445 1.00 42.06 292 THR A CA 1
ATOM 2125 C C . THR A 1 292 ? 16.297 -1.810 -2.717 1.00 42.06 292 THR A C 1
ATOM 2127 O O . THR A 1 292 ? 16.581 -1.332 -3.821 1.00 42.06 292 THR A O 1
ATOM 2130 N N . ALA A 1 293 ? 15.494 -2.864 -2.567 1.00 37.69 293 ALA A N 1
ATOM 2131 C CA . ALA A 1 293 ? 14.672 -3.394 -3.649 1.00 37.69 293 ALA A CA 1
ATOM 2132 C C . ALA A 1 293 ? 13.433 -2.500 -3.860 1.00 37.69 293 ALA A C 1
ATOM 2134 O O . ALA A 1 293 ? 12.929 -1.872 -2.931 1.00 37.69 293 ALA A O 1
ATOM 2135 N N . VAL A 1 294 ? 12.946 -2.416 -5.101 1.00 32.41 294 VAL A N 1
ATOM 2136 C CA . VAL A 1 294 ? 11.746 -1.630 -5.442 1.00 32.41 294 VAL A CA 1
ATOM 2137 C C . VAL A 1 294 ? 10.519 -2.252 -4.754 1.00 32.41 294 VAL A C 1
ATOM 2139 O O . VAL A 1 294 ? 10.371 -3.471 -4.828 1.00 32.41 294 VAL A O 1
ATOM 2142 N N . PRO A 1 295 ? 9.619 -1.467 -4.125 1.00 33.09 295 PRO A N 1
ATOM 2143 C CA . PRO A 1 295 ? 8.465 -2.022 -3.423 1.00 33.09 295 PRO A CA 1
ATOM 2144 C C . PRO A 1 295 ? 7.551 -2.827 -4.357 1.00 33.09 295 PRO A C 1
ATOM 2146 O O . PRO A 1 295 ? 7.053 -2.307 -5.359 1.00 33.09 295 PRO A O 1
ATOM 2149 N N . GLU A 1 296 ? 7.297 -4.086 -3.989 1.00 29.78 296 GLU A N 1
ATOM 2150 C CA . GLU A 1 296 ? 6.318 -4.954 -4.647 1.00 29.78 296 GLU A CA 1
ATOM 2151 C C . GLU A 1 296 ? 4.924 -4.314 -4.645 1.00 29.78 296 GLU A C 1
ATOM 2153 O O . GLU A 1 296 ? 4.288 -4.123 -3.603 1.00 29.78 296 GLU A O 1
ATOM 2158 N N . ALA A 1 297 ? 4.413 -4.029 -5.840 1.00 28.89 297 ALA A N 1
ATOM 2159 C CA . ALA A 1 297 ? 3.024 -3.660 -6.025 1.00 28.89 297 ALA A CA 1
ATOM 2160 C C . ALA A 1 297 ? 2.144 -4.921 -6.017 1.00 28.89 297 ALA A C 1
ATOM 2162 O O . ALA A 1 297 ? 2.100 -5.645 -7.004 1.00 28.89 297 ALA A O 1
ATOM 2163 N N . ALA A 1 298 ? 1.411 -5.109 -4.915 1.00 29.73 298 ALA A N 1
ATOM 2164 C CA . ALA A 1 298 ? 0.248 -5.991 -4.770 1.00 29.73 298 ALA A CA 1
ATOM 2165 C C . ALA A 1 298 ? 0.430 -7.462 -5.201 1.00 29.73 298 ALA A C 1
ATOM 2167 O O . ALA A 1 298 ? 0.203 -7.838 -6.350 1.00 29.73 298 ALA A O 1
ATOM 2168 N N . SER A 1 299 ? 0.683 -8.325 -4.216 1.00 27.47 299 SER A N 1
ATOM 2169 C CA . SER A 1 299 ? 0.493 -9.766 -4.355 1.00 27.47 299 SER A CA 1
ATOM 2170 C C . SER A 1 299 ? -0.966 -10.105 -4.698 1.00 27.47 299 SER A C 1
ATOM 2172 O O . SER A 1 299 ? -1.883 -9.871 -3.908 1.00 27.47 299 SER A O 1
ATOM 2174 N N . SER A 1 300 ? -1.183 -10.710 -5.865 1.00 27.05 300 SER A N 1
ATOM 2175 C CA . SER A 1 300 ? -2.376 -11.509 -6.145 1.00 27.05 300 SER A CA 1
ATOM 2176 C C . SER A 1 300 ? -2.054 -12.986 -5.916 1.00 27.05 300 SER A C 1
ATOM 2178 O O . SER A 1 300 ? -0.979 -13.479 -6.250 1.00 27.05 300 SER A O 1
ATOM 2180 N N . MET A 1 301 ? -2.976 -13.679 -5.254 1.00 30.38 301 MET A N 1
ATOM 2181 C CA . MET A 1 301 ? -2.787 -15.053 -4.793 1.00 30.38 301 MET A CA 1
ATOM 2182 C C . MET A 1 301 ? -2.745 -16.041 -5.961 1.00 30.38 301 MET A C 1
ATOM 2184 O O . MET A 1 301 ? -3.568 -15.952 -6.870 1.00 30.38 301 MET A O 1
ATOM 2188 N N . ASN A 1 302 ? -1.911 -17.075 -5.843 1.00 27.97 302 ASN A N 1
ATOM 2189 C CA . ASN A 1 302 ? -2.312 -18.405 -6.291 1.00 27.97 302 ASN A CA 1
ATOM 2190 C C . ASN A 1 302 ? -1.685 -19.482 -5.395 1.00 27.97 302 ASN A C 1
ATOM 2192 O O . ASN A 1 302 ? -0.501 -19.422 -5.071 1.00 27.97 302 ASN A O 1
ATOM 2196 N N . HIS A 1 303 ? -2.505 -20.443 -4.974 1.00 29.80 303 HIS A N 1
ATOM 2197 C CA . HIS A 1 303 ? -2.131 -21.584 -4.136 1.00 29.80 303 HIS A CA 1
ATOM 2198 C C . HIS A 1 303 ? -2.513 -22.865 -4.890 1.00 29.80 303 HIS A C 1
ATOM 2200 O O . HIS A 1 303 ? -3.584 -22.910 -5.493 1.00 29.80 303 HIS A O 1
ATOM 2206 N N . GLY A 1 304 ? -1.656 -23.883 -4.825 1.00 25.70 304 GLY A N 1
ATOM 2207 C CA . GLY A 1 304 ? -1.823 -25.184 -5.484 1.00 25.70 304 GLY A CA 1
ATOM 2208 C C . GLY A 1 304 ? -0.490 -25.621 -6.107 1.00 25.70 304 GLY A C 1
ATOM 2209 O O . GLY A 1 304 ? 0.134 -24.823 -6.799 1.00 25.70 304 GLY A O 1
ATOM 2210 N N . ASP A 1 305 ? 0.057 -26.809 -5.861 1.00 27.22 305 ASP A N 1
ATOM 2211 C CA . ASP A 1 305 ? -0.376 -27.894 -4.970 1.00 27.22 305 ASP A CA 1
ATOM 2212 C C . ASP A 1 305 ? 0.842 -28.544 -4.299 1.00 27.22 305 ASP A C 1
ATOM 2214 O O . ASP A 1 305 ? 1.970 -28.440 -4.782 1.00 27.22 305 ASP A O 1
ATOM 2218 N N . ALA A 1 306 ? 0.615 -29.226 -3.175 1.00 26.47 306 ALA A N 1
ATOM 2219 C CA . ALA A 1 306 ? 1.640 -30.034 -2.526 1.00 26.47 306 ALA A CA 1
ATOM 2220 C C . ALA A 1 306 ? 1.687 -31.442 -3.140 1.00 26.47 306 ALA A C 1
ATOM 2222 O O . ALA A 1 306 ? 0.666 -32.127 -3.197 1.00 26.47 306 ALA A O 1
ATOM 2223 N N . VAL A 1 307 ? 2.882 -31.905 -3.512 1.00 28.69 307 VAL A N 1
ATOM 2224 C CA . VAL A 1 307 ? 3.167 -33.327 -3.747 1.00 28.69 307 VAL A CA 1
ATOM 2225 C C . VAL A 1 307 ? 4.454 -33.682 -3.010 1.00 28.69 307 VAL A C 1
ATOM 2227 O O . VAL A 1 307 ? 5.526 -33.171 -3.324 1.00 28.69 307 VAL A O 1
ATOM 2230 N N . GLU A 1 308 ? 4.340 -34.557 -2.014 1.00 27.02 308 GLU A N 1
ATOM 2231 C CA . GLU A 1 308 ? 5.488 -35.199 -1.378 1.00 27.02 308 GLU A CA 1
ATOM 2232 C C . GLU A 1 308 ? 6.118 -36.225 -2.329 1.00 27.02 308 GLU A C 1
ATOM 2234 O O . GLU A 1 308 ? 5.415 -36.988 -2.993 1.00 27.02 308 GLU A O 1
ATOM 2239 N N . THR A 1 309 ? 7.444 -36.353 -2.316 1.00 27.48 309 THR A N 1
ATOM 2240 C CA . THR A 1 309 ? 8.073 -37.676 -2.462 1.00 27.48 309 THR A CA 1
ATOM 2241 C C . THR A 1 309 ? 9.466 -37.690 -1.841 1.00 27.48 309 THR A C 1
ATOM 2243 O O . THR A 1 309 ? 10.241 -36.746 -1.964 1.00 27.48 309 THR A O 1
ATOM 2246 N N . SER A 1 310 ? 9.767 -38.771 -1.130 1.00 26.14 310 SER A N 1
ATOM 2247 C CA . SER A 1 310 ? 10.975 -38.970 -0.331 1.00 26.14 310 SER A CA 1
ATOM 2248 C C . SER A 1 310 ? 11.955 -39.934 -1.010 1.00 26.14 310 SER A C 1
ATOM 2250 O O . SER A 1 310 ? 11.525 -40.897 -1.636 1.00 26.14 310 SER A O 1
ATOM 2252 N N . HIS A 1 311 ? 13.270 -39.729 -0.835 1.00 30.20 311 HIS A N 1
ATOM 2253 C CA . HIS A 1 311 ? 14.166 -40.692 -0.158 1.00 30.20 311 HIS A CA 1
ATOM 2254 C C . HIS A 1 311 ? 15.652 -40.226 -0.108 1.00 30.20 311 HIS A C 1
ATOM 2256 O O . HIS A 1 311 ? 16.037 -39.353 -0.881 1.00 30.20 311 HIS A O 1
ATOM 2262 N N . PRO A 1 312 ? 16.490 -40.765 0.815 1.00 44.62 312 PRO A N 1
ATOM 2263 C CA . PRO A 1 312 ? 17.857 -40.281 1.090 1.00 44.62 312 PRO A CA 1
ATOM 2264 C C . PRO A 1 312 ? 18.996 -41.270 0.718 1.00 44.62 312 PRO A C 1
ATOM 2266 O O . PRO A 1 312 ? 18.723 -42.412 0.346 1.00 44.62 312 PRO A O 1
ATOM 2269 N N . ARG A 1 313 ? 20.253 -40.846 0.998 1.00 26.92 313 ARG A N 1
ATOM 2270 C CA . ARG A 1 313 ? 21.603 -41.494 0.881 1.00 26.92 313 ARG A CA 1
ATOM 2271 C C . ARG A 1 313 ? 22.448 -40.879 -0.255 1.00 26.92 313 ARG A C 1
ATOM 2273 O O . ARG A 1 313 ? 21.891 -40.540 -1.285 1.00 26.92 313 ARG A O 1
ATOM 2280 N N . GLY A 1 314 ? 23.775 -40.732 -0.149 1.00 27.42 314 GLY A N 1
ATOM 2281 C CA . GLY A 1 314 ? 24.713 -41.025 0.951 1.00 27.42 314 GLY A CA 1
ATOM 2282 C C . GLY A 1 314 ? 26.162 -40.622 0.589 1.00 27.42 314 GLY A C 1
ATOM 2283 O O . GLY A 1 314 ? 26.446 -40.351 -0.571 1.00 27.42 314 GLY A O 1
ATOM 2284 N N . ASN A 1 315 ? 27.048 -40.553 1.589 1.00 27.83 315 ASN A N 1
ATOM 2285 C CA . ASN A 1 315 ? 28.412 -39.984 1.547 1.00 27.83 315 ASN A CA 1
ATOM 2286 C C . ASN A 1 315 ? 29.380 -40.576 0.494 1.00 27.83 315 ASN A C 1
ATOM 2288 O O . ASN A 1 315 ? 29.383 -41.792 0.310 1.00 27.83 315 ASN A O 1
ATOM 2292 N N . ALA A 1 316 ? 30.326 -39.756 0.001 1.00 29.64 316 ALA A N 1
ATOM 2293 C CA . ALA A 1 316 ? 31.774 -40.058 -0.049 1.00 29.64 316 ALA A CA 1
ATOM 2294 C C . ALA A 1 316 ? 32.609 -38.795 -0.391 1.00 29.64 316 ALA A C 1
ATOM 2296 O O . ALA A 1 316 ? 32.095 -37.858 -0.997 1.00 29.64 316 ALA A O 1
ATOM 2297 N N . GLU A 1 317 ? 33.879 -38.769 0.023 1.00 27.17 317 GLU A N 1
ATOM 2298 C CA . GLU A 1 317 ? 34.796 -37.613 -0.014 1.00 27.17 317 GLU A CA 1
ATOM 2299 C C . GLU A 1 317 ? 35.810 -37.678 -1.175 1.00 27.17 317 GLU A C 1
ATOM 2301 O O . GLU A 1 317 ? 36.246 -38.770 -1.533 1.00 27.17 317 GLU A O 1
ATOM 2306 N N . SER A 1 318 ? 36.300 -36.522 -1.652 1.00 28.52 318 SER A N 1
ATOM 2307 C CA . SER A 1 318 ? 37.733 -36.318 -1.968 1.00 28.52 318 SER A CA 1
ATOM 2308 C C . SER A 1 318 ? 38.084 -34.834 -2.179 1.00 28.52 318 SER A C 1
ATOM 2310 O O . SER A 1 318 ? 37.303 -34.090 -2.768 1.00 28.52 318 SER A O 1
ATOM 2312 N N . SER A 1 319 ? 39.266 -34.434 -1.706 1.00 26.94 319 SER A N 1
ATOM 2313 C CA . SER A 1 319 ? 39.890 -33.100 -1.785 1.00 26.94 319 SER A CA 1
ATOM 2314 C C . SER A 1 319 ? 40.432 -32.768 -3.209 1.00 26.94 319 SER A C 1
ATOM 2316 O O . SER A 1 319 ? 40.318 -33.610 -4.096 1.00 26.94 319 SER A O 1
ATOM 2318 N N . ASP A 1 320 ? 40.974 -31.589 -3.571 1.00 28.78 320 ASP A N 1
ATOM 2319 C CA . ASP A 1 320 ? 41.693 -30.550 -2.804 1.00 28.78 320 ASP A CA 1
ATOM 2320 C C . ASP A 1 320 ? 41.690 -29.137 -3.465 1.00 28.78 320 ASP A C 1
ATOM 2322 O O . ASP A 1 320 ? 41.312 -28.971 -4.621 1.00 28.78 320 ASP A O 1
ATOM 2326 N N . ASP A 1 321 ? 42.205 -28.154 -2.709 1.00 27.23 321 ASP A N 1
ATOM 2327 C CA . ASP A 1 321 ? 42.805 -26.857 -3.112 1.00 27.23 321 ASP A CA 1
ATOM 2328 C C . ASP A 1 321 ? 41.998 -25.680 -3.745 1.00 27.23 321 ASP A C 1
ATOM 2330 O O . ASP A 1 321 ? 41.931 -25.457 -4.951 1.00 27.23 321 ASP A O 1
ATOM 2334 N N . ARG A 1 322 ? 41.609 -24.759 -2.845 1.00 30.53 322 ARG A N 1
ATOM 2335 C CA . ARG A 1 322 ? 41.913 -23.302 -2.866 1.00 30.53 322 ARG A CA 1
ATOM 2336 C C . ARG A 1 322 ? 41.683 -22.461 -4.144 1.00 30.53 322 ARG A C 1
ATOM 2338 O O . ARG A 1 322 ? 42.626 -22.067 -4.827 1.00 30.53 322 ARG A O 1
ATOM 2345 N N . ALA A 1 323 ? 40.495 -21.863 -4.208 1.00 27.50 323 ALA A N 1
ATOM 2346 C CA . ALA A 1 323 ? 40.358 -20.400 -4.280 1.00 27.50 323 ALA A CA 1
ATOM 2347 C C . ALA A 1 323 ? 39.032 -19.992 -3.617 1.00 27.50 323 ALA A C 1
ATOM 2349 O O . ALA A 1 323 ? 37.965 -20.381 -4.083 1.00 27.50 323 ALA A O 1
ATOM 2350 N N . GLU A 1 324 ? 39.083 -19.252 -2.506 1.00 28.75 324 GLU A N 1
ATOM 2351 C CA . GLU A 1 324 ? 37.883 -18.862 -1.750 1.00 28.75 324 GLU A CA 1
ATOM 2352 C C . GLU A 1 324 ? 37.178 -17.680 -2.439 1.00 28.75 324 GLU A C 1
ATOM 2354 O O . GLU A 1 324 ? 37.295 -16.518 -2.047 1.00 28.75 324 GLU A O 1
ATOM 2359 N N . SER A 1 325 ? 36.478 -17.993 -3.530 1.00 28.42 325 SER A N 1
ATOM 2360 C CA . SER A 1 325 ? 35.600 -17.074 -4.249 1.00 28.42 325 SER A CA 1
ATOM 2361 C C . SER A 1 325 ? 34.401 -16.747 -3.363 1.00 28.42 325 SER A C 1
ATOM 2363 O O . SER A 1 325 ? 33.538 -17.593 -3.132 1.00 28.42 325 SER A O 1
ATOM 2365 N N . ALA A 1 326 ? 34.364 -15.527 -2.827 1.00 29.89 326 ALA A N 1
ATOM 2366 C CA . ALA A 1 326 ? 33.305 -15.089 -1.929 1.00 29.89 326 ALA A CA 1
ATOM 2367 C C . ALA A 1 326 ? 31.946 -15.078 -2.648 1.00 29.89 326 ALA A C 1
ATOM 2369 O O . ALA A 1 326 ? 31.659 -14.158 -3.413 1.00 29.89 326 ALA A O 1
ATOM 2370 N N . SER A 1 327 ? 31.114 -16.084 -2.359 1.00 26.47 327 SER A N 1
ATOM 2371 C CA . SER A 1 327 ? 29.739 -16.206 -2.854 1.00 26.47 327 SER A CA 1
ATOM 2372 C C . SER A 1 327 ? 28.979 -14.897 -2.637 1.00 26.47 327 SER A C 1
ATOM 2374 O O . SER A 1 327 ? 28.778 -14.496 -1.478 1.00 26.47 327 SER A O 1
ATOM 2376 N N . ILE A 1 328 ? 28.535 -14.240 -3.710 1.00 35.38 328 ILE A N 1
ATOM 2377 C CA . ILE A 1 328 ? 27.725 -13.027 -3.591 1.00 35.38 328 ILE A CA 1
ATOM 2378 C C . ILE A 1 328 ? 26.311 -13.454 -3.202 1.00 35.38 328 ILE A C 1
ATOM 2380 O O . ILE A 1 328 ? 25.425 -13.605 -4.034 1.00 35.38 328 ILE A O 1
ATOM 2384 N N . ARG A 1 329 ? 26.091 -13.643 -1.895 1.00 29.55 329 ARG A N 1
ATOM 2385 C CA . ARG A 1 329 ? 24.736 -13.795 -1.358 1.00 29.55 329 ARG A CA 1
ATOM 2386 C C . ARG A 1 329 ? 23.908 -12.593 -1.825 1.00 29.55 329 ARG A C 1
ATOM 2388 O O . ARG A 1 329 ? 24.372 -11.466 -1.601 1.00 29.55 329 ARG A O 1
ATOM 2395 N N . PRO A 1 330 ? 22.701 -12.782 -2.388 1.00 36.84 330 PRO A N 1
ATOM 2396 C CA . PRO A 1 330 ? 21.811 -11.663 -2.662 1.00 36.84 330 PRO A CA 1
ATOM 2397 C C . PRO A 1 330 ? 21.607 -10.889 -1.355 1.00 36.84 330 PRO A C 1
ATOM 2399 O O . PRO A 1 330 ? 21.199 -11.456 -0.336 1.00 36.84 330 PRO A O 1
ATOM 2402 N N . ARG A 1 331 ? 21.990 -9.604 -1.340 1.00 50.53 331 ARG A N 1
ATOM 2403 C CA . ARG A 1 331 ? 21.855 -8.780 -0.134 1.00 50.53 331 ARG A CA 1
ATOM 2404 C C . ARG A 1 331 ? 20.370 -8.632 0.176 1.00 50.53 331 ARG A C 1
ATOM 2406 O O . ARG A 1 331 ? 19.602 -8.189 -0.672 1.00 50.53 331 ARG A O 1
ATOM 2413 N N . ALA A 1 332 ? 19.993 -9.044 1.385 1.00 55.69 332 ALA A N 1
ATOM 2414 C CA . ALA A 1 332 ? 18.623 -8.961 1.865 1.00 55.69 332 ALA A CA 1
ATOM 2415 C C . ALA A 1 332 ? 18.111 -7.517 1.786 1.00 55.69 332 ALA A C 1
ATOM 2417 O O . ALA A 1 332 ? 18.873 -6.577 2.010 1.00 55.69 332 ALA A O 1
ATOM 2418 N N . ASP A 1 333 ? 16.820 -7.350 1.506 1.00 68.44 333 ASP A N 1
ATOM 2419 C CA . ASP A 1 333 ? 16.161 -6.048 1.573 1.00 68.44 333 ASP A CA 1
ATOM 2420 C C . ASP A 1 333 ? 16.214 -5.524 3.019 1.00 68.44 333 ASP A C 1
ATOM 2422 O O . ASP A 1 333 ? 15.682 -6.137 3.945 1.00 68.44 333 ASP A O 1
ATOM 2426 N N . LEU A 1 334 ? 16.903 -4.402 3.235 1.00 80.56 334 LEU A N 1
ATOM 2427 C CA . LEU A 1 334 ? 17.132 -3.847 4.574 1.00 80.56 334 LEU A CA 1
ATOM 2428 C C . LEU A 1 334 ? 16.017 -2.888 5.024 1.00 80.56 334 LEU A C 1
ATOM 2430 O O . LEU A 1 334 ? 16.132 -2.305 6.107 1.00 80.56 334 LEU A O 1
ATOM 2434 N N . SER A 1 335 ? 14.940 -2.735 4.239 1.00 85.88 335 SER A N 1
ATOM 2435 C CA . SER A 1 335 ? 13.797 -1.884 4.591 1.00 85.88 335 SER A CA 1
ATOM 2436 C C . SER A 1 335 ? 13.219 -2.213 5.973 1.00 85.88 335 SER A C 1
ATOM 2438 O O . SER A 1 335 ? 13.088 -3.374 6.374 1.00 85.88 335 SER A O 1
ATOM 2440 N N . GLY A 1 336 ? 12.760 -1.182 6.687 1.00 85.31 336 GLY A N 1
ATOM 2441 C CA . GLY A 1 336 ? 12.017 -1.324 7.937 1.00 85.31 336 GLY A CA 1
ATOM 2442 C C . GLY A 1 336 ? 10.794 -2.237 7.828 1.00 85.31 336 GLY A C 1
ATOM 2443 O O . GLY A 1 336 ? 10.493 -2.953 8.784 1.00 85.31 336 GLY A O 1
ATOM 2444 N N . SER A 1 337 ? 10.129 -2.286 6.666 1.00 87.00 337 SER A N 1
ATOM 2445 C CA . SER A 1 337 ? 9.019 -3.222 6.432 1.00 87.00 337 SER A CA 1
ATOM 2446 C C . SER A 1 337 ? 9.501 -4.676 6.351 1.00 87.00 337 SER A C 1
ATOM 2448 O O . SER A 1 337 ? 8.869 -5.558 6.934 1.00 87.00 337 SER A O 1
ATOM 2450 N N . HIS A 1 338 ? 10.638 -4.931 5.696 1.00 88.25 338 HIS A N 1
ATOM 2451 C CA . HIS A 1 338 ? 11.239 -6.263 5.591 1.00 88.25 338 HIS A CA 1
ATOM 2452 C C . HIS A 1 338 ? 11.712 -6.770 6.961 1.00 88.25 338 HIS A C 1
ATOM 2454 O O . HIS A 1 338 ? 11.291 -7.833 7.417 1.00 88.25 338 HIS A O 1
ATOM 2460 N N . ILE A 1 339 ? 12.476 -5.950 7.690 1.00 90.69 339 ILE A N 1
ATOM 2461 C CA . ILE A 1 339 ? 12.931 -6.254 9.056 1.00 90.69 339 ILE A CA 1
ATOM 2462 C C . ILE A 1 339 ? 11.741 -6.508 10.002 1.00 90.69 339 ILE A C 1
ATOM 2464 O O . ILE A 1 339 ? 11.798 -7.409 10.844 1.00 90.69 339 ILE A O 1
ATOM 2468 N N . TYR A 1 340 ? 10.633 -5.767 9.861 1.00 91.88 340 TYR A N 1
ATOM 2469 C CA . TYR A 1 340 ? 9.423 -6.034 10.643 1.00 91.88 340 TYR A CA 1
ATOM 2470 C C . TYR A 1 340 ? 8.787 -7.389 10.301 1.00 91.88 340 TYR A C 1
ATOM 2472 O O . TYR A 1 340 ? 8.476 -8.161 11.212 1.00 91.88 340 TYR A O 1
ATOM 2480 N N . LYS A 1 341 ? 8.641 -7.708 9.008 1.00 89.69 341 LYS A N 1
ATOM 2481 C CA . LYS A 1 341 ? 8.100 -8.994 8.530 1.00 89.69 341 LYS A CA 1
ATOM 2482 C C . LYS A 1 341 ? 8.925 -10.193 9.012 1.00 89.69 341 LYS A C 1
ATOM 2484 O O . LYS A 1 341 ? 8.331 -11.173 9.459 1.00 89.69 341 LYS A O 1
ATOM 2489 N N . ASN A 1 342 ? 10.256 -10.099 8.986 1.00 89.94 342 ASN A N 1
ATOM 2490 C CA . ASN A 1 342 ? 11.140 -11.209 9.357 1.00 89.94 342 ASN A CA 1
ATOM 2491 C C . ASN A 1 342 ? 11.166 -11.466 10.873 1.00 89.94 342 ASN A C 1
ATOM 2493 O O . ASN A 1 342 ? 11.013 -12.609 11.303 1.00 89.94 342 ASN A O 1
ATOM 2497 N N . PHE A 1 343 ? 11.336 -10.422 11.697 1.00 91.06 343 PHE A N 1
ATOM 2498 C CA . PHE A 1 343 ? 11.595 -10.594 13.137 1.00 91.06 343 PHE A CA 1
ATOM 2499 C C . PHE A 1 343 ? 10.384 -10.359 14.044 1.00 91.06 343 PHE A C 1
ATOM 2501 O O . PHE A 1 343 ? 10.249 -11.031 15.067 1.00 91.06 343 PHE A O 1
ATOM 2508 N N . PHE A 1 344 ? 9.507 -9.409 13.711 1.00 92.31 344 PHE A N 1
ATOM 2509 C CA . PHE A 1 344 ? 8.445 -8.960 14.621 1.00 92.31 344 PHE A CA 1
ATOM 2510 C C . PHE A 1 344 ? 7.071 -9.533 14.276 1.00 92.31 344 PHE A C 1
ATOM 2512 O O . PHE A 1 344 ? 6.311 -9.869 15.184 1.00 92.31 344 PHE A O 1
ATOM 2519 N N . LEU A 1 345 ? 6.758 -9.703 12.990 1.00 90.62 345 LEU A N 1
ATOM 2520 C CA . LEU A 1 345 ? 5.421 -10.086 12.535 1.00 90.62 345 LEU A CA 1
ATOM 2521 C C . LEU A 1 345 ? 4.939 -11.420 13.127 1.00 90.62 345 LEU A C 1
ATOM 2523 O O . LEU A 1 345 ? 3.796 -11.502 13.578 1.00 90.62 345 LEU A O 1
ATOM 2527 N N . GLN A 1 346 ? 5.785 -12.456 13.178 1.00 93.38 346 GLN A N 1
ATOM 2528 C CA . GLN A 1 346 ? 5.384 -13.766 13.714 1.00 93.38 346 GLN A CA 1
ATOM 2529 C C . GLN A 1 346 ? 5.096 -13.715 15.236 1.00 93.38 346 GLN A C 1
ATOM 2531 O O . GLN A 1 346 ? 3.978 -14.069 15.623 1.00 93.38 346 GLN A O 1
ATOM 2536 N N . PRO A 1 347 ? 5.992 -13.206 16.116 1.00 93.75 347 PRO A N 1
ATOM 2537 C CA . PRO A 1 347 ? 5.669 -13.007 17.536 1.00 93.75 347 PRO A CA 1
ATOM 2538 C C . PRO A 1 347 ? 4.467 -12.085 17.785 1.00 93.75 347 PRO A C 1
ATOM 2540 O O . PRO A 1 347 ? 3.641 -12.366 18.660 1.00 93.75 347 PRO A O 1
ATOM 2543 N N . VAL A 1 348 ? 4.343 -10.992 17.020 1.00 92.12 348 VAL A N 1
ATOM 2544 C CA . VAL A 1 348 ? 3.237 -10.036 17.167 1.00 92.12 348 VAL A CA 1
ATOM 2545 C C . VAL A 1 348 ? 1.911 -10.699 16.819 1.00 92.12 348 VAL A C 1
ATOM 2547 O O . VAL A 1 348 ? 1.007 -10.696 17.650 1.00 92.12 348 VAL A O 1
ATOM 2550 N N . THR A 1 349 ? 1.784 -11.313 15.643 1.00 89.12 349 THR A N 1
ATOM 2551 C CA . THR A 1 349 ? 0.512 -11.901 15.181 1.00 89.12 349 THR A CA 1
ATOM 2552 C C . THR A 1 349 ? 0.073 -13.119 15.993 1.00 89.12 349 THR A C 1
ATOM 2554 O O . THR A 1 349 ? -1.120 -13.255 16.261 1.00 89.12 349 THR A O 1
ATOM 2557 N N . ARG A 1 350 ? 1.009 -13.984 16.413 1.00 90.62 350 ARG A N 1
ATOM 2558 C CA . ARG A 1 350 ? 0.705 -15.257 17.096 1.00 90.62 350 ARG A CA 1
ATOM 2559 C C . ARG A 1 350 ? 0.566 -15.154 18.613 1.00 90.62 350 ARG A C 1
ATOM 2561 O O . ARG A 1 350 ? -0.113 -15.994 19.202 1.00 90.62 350 ARG A O 1
ATOM 2568 N N . ILE A 1 351 ? 1.211 -14.174 19.254 1.00 93.88 351 ILE A N 1
ATOM 2569 C CA . ILE A 1 351 ? 1.279 -14.083 20.724 1.00 93.88 351 ILE A CA 1
ATOM 2570 C C . ILE A 1 351 ? 0.887 -12.690 21.220 1.00 93.88 351 ILE A C 1
ATOM 2572 O O . ILE A 1 351 ? -0.111 -12.554 21.927 1.00 93.88 351 ILE A O 1
ATOM 2576 N N . LEU A 1 352 ? 1.635 -11.643 20.854 1.00 94.44 352 LEU A N 1
ATOM 2577 C CA . LEU A 1 352 ? 1.511 -10.341 21.527 1.00 94.44 352 LEU A CA 1
ATOM 2578 C C . LEU A 1 352 ? 0.193 -9.615 21.196 1.00 94.44 352 LEU A C 1
ATOM 2580 O O . LEU A 1 352 ? -0.436 -9.047 22.088 1.00 94.44 352 LEU A O 1
ATOM 2584 N N . ARG A 1 353 ? -0.266 -9.667 19.939 1.00 89.88 353 ARG A N 1
ATOM 2585 C CA . ARG A 1 353 ? -1.561 -9.114 19.507 1.00 89.88 353 ARG A CA 1
ATOM 2586 C C . ARG A 1 353 ? -2.742 -9.889 20.121 1.00 89.88 353 ARG A C 1
ATOM 2588 O O . ARG A 1 353 ? -3.602 -9.232 20.707 1.00 89.88 353 ARG A O 1
ATOM 2595 N N . PRO A 1 354 ? -2.795 -11.237 20.092 1.00 92.75 354 PRO A N 1
ATOM 2596 C CA . PRO A 1 354 ? -3.807 -11.985 20.838 1.00 92.75 354 PRO A CA 1
ATOM 2597 C C . PRO A 1 354 ? -3.822 -11.679 22.343 1.00 92.75 354 PRO A C 1
ATOM 2599 O O . PRO A 1 354 ? -4.896 -11.515 22.915 1.00 92.75 354 PRO A O 1
ATOM 2602 N N . PHE A 1 355 ? -2.654 -11.540 22.981 1.00 94.88 355 PHE A N 1
ATOM 2603 C CA . PHE A 1 355 ? -2.545 -11.144 24.390 1.00 94.88 355 PHE A CA 1
ATOM 2604 C C . PHE A 1 355 ? -3.080 -9.734 24.651 1.00 94.88 355 PHE A C 1
ATOM 2606 O O . PHE A 1 355 ? -3.789 -9.535 25.636 1.00 94.88 355 PHE A O 1
ATOM 2613 N N . PHE A 1 356 ? -2.827 -8.776 23.756 1.00 92.25 356 PHE A N 1
ATOM 2614 C CA . PHE A 1 356 ? -3.426 -7.444 23.835 1.00 92.25 356 PHE A CA 1
ATOM 2615 C C . PHE A 1 356 ? -4.961 -7.515 23.840 1.00 92.25 356 PHE A C 1
ATOM 2617 O O . PHE A 1 356 ? -5.591 -7.022 24.777 1.00 92.25 356 PHE A O 1
ATOM 2624 N N . PHE A 1 357 ? -5.573 -8.194 22.866 1.00 90.19 357 PHE A N 1
ATOM 2625 C CA . PHE A 1 357 ? -7.035 -8.293 22.788 1.00 90.19 357 PHE A CA 1
ATOM 2626 C C . PHE A 1 357 ? -7.651 -9.128 23.926 1.00 90.19 357 PHE A C 1
ATOM 2628 O O . PHE A 1 357 ? -8.690 -8.744 24.466 1.00 90.19 357 PHE A O 1
ATOM 2635 N N . ALA A 1 358 ? -6.984 -10.190 24.385 1.00 93.00 358 ALA A N 1
ATOM 2636 C CA . ALA A 1 358 ? -7.388 -10.927 25.585 1.00 93.00 358 ALA A CA 1
ATOM 2637 C C . ALA A 1 358 ? -7.329 -10.051 26.852 1.00 93.00 358 ALA A C 1
ATOM 2639 O O . ALA A 1 358 ? -8.225 -10.120 27.694 1.00 93.00 358 ALA A O 1
ATOM 2640 N N . SER A 1 359 ? -6.326 -9.172 26.965 1.00 92.69 359 SER A N 1
ATOM 2641 C CA . SER A 1 359 ? -6.167 -8.270 28.115 1.00 92.69 359 SER A CA 1
ATOM 2642 C C . SER A 1 359 ? -7.267 -7.205 28.221 1.00 92.69 359 SER A C 1
ATOM 2644 O O . SER A 1 359 ? -7.689 -6.846 29.326 1.00 92.69 359 SER A O 1
ATOM 2646 N N . ILE A 1 360 ? -7.809 -6.765 27.077 1.00 89.81 360 ILE A N 1
ATOM 2647 C CA . ILE A 1 360 ? -9.038 -5.961 27.030 1.00 89.81 360 ILE A CA 1
ATOM 2648 C C . ILE A 1 360 ? -10.200 -6.783 27.603 1.00 89.81 360 ILE A C 1
ATOM 2650 O O . ILE A 1 360 ? -10.942 -6.282 28.444 1.00 89.81 360 ILE A O 1
ATOM 2654 N N . GLY A 1 361 ? -10.312 -8.059 27.219 1.00 89.75 361 GLY A N 1
ATOM 2655 C CA . GLY A 1 361 ? -11.325 -8.988 27.725 1.00 89.75 361 GLY A CA 1
ATOM 2656 C C . GLY A 1 361 ? -11.329 -9.148 29.251 1.00 89.75 361 GLY A C 1
ATOM 2657 O O . GLY A 1 361 ? -12.395 -9.076 29.862 1.00 89.75 361 GLY A O 1
ATOM 2658 N N . PHE A 1 362 ? -10.155 -9.269 29.887 1.00 89.75 362 PHE A N 1
ATOM 2659 C CA . PHE A 1 362 ? -10.033 -9.322 31.359 1.00 89.75 362 PHE A CA 1
ATOM 2660 C C . PHE A 1 362 ? -10.609 -8.076 32.050 1.00 89.75 362 PHE A C 1
ATOM 2662 O O . PHE A 1 362 ? -11.090 -8.147 33.179 1.00 89.75 362 PHE A O 1
ATOM 2669 N N . SER A 1 363 ? -10.567 -6.933 31.361 1.00 86.25 363 SER A N 1
ATOM 2670 C CA . SER A 1 363 ? -10.944 -5.622 31.894 1.00 86.25 363 SER A CA 1
ATOM 2671 C C . SER A 1 363 ? -12.441 -5.300 31.756 1.00 86.25 363 SER A C 1
ATOM 2673 O O . SER A 1 363 ? -12.885 -4.271 32.266 1.00 86.25 363 SER A O 1
ATOM 2675 N N . ILE A 1 364 ? -13.239 -6.138 31.076 1.00 87.31 364 ILE A N 1
ATOM 2676 C CA . ILE A 1 364 ? -14.666 -5.873 30.815 1.00 87.31 364 ILE A CA 1
ATOM 2677 C C . ILE A 1 364 ? -15.541 -6.395 31.979 1.00 87.31 364 ILE A C 1
ATOM 2679 O O . ILE A 1 364 ? -15.616 -7.606 32.205 1.00 87.31 364 ILE A O 1
ATOM 2683 N N . PRO A 1 365 ? -16.280 -5.528 32.707 1.00 82.62 365 PRO A N 1
ATOM 2684 C CA . PRO A 1 365 ? -17.056 -5.913 33.889 1.00 82.62 365 PRO A CA 1
ATOM 2685 C C . PRO A 1 365 ? -18.436 -6.494 33.520 1.00 82.62 365 PRO A C 1
ATOM 2687 O O . PRO A 1 365 ? -19.482 -5.921 33.836 1.00 82.62 365 PRO A O 1
ATOM 2690 N N . ILE A 1 366 ? -18.454 -7.654 32.857 1.00 82.38 366 ILE A N 1
ATOM 2691 C CA . ILE A 1 366 ? -19.669 -8.277 32.286 1.00 82.38 366 ILE A CA 1
ATOM 2692 C C . ILE A 1 366 ? -20.812 -8.421 33.289 1.00 82.38 366 ILE A C 1
ATOM 2694 O O . ILE A 1 366 ? -21.963 -8.144 32.951 1.00 82.38 366 ILE A O 1
ATOM 2698 N N . ARG A 1 367 ? -20.492 -8.809 34.530 1.00 79.12 367 ARG A N 1
ATOM 2699 C CA . ARG A 1 367 ? -21.471 -9.022 35.610 1.00 79.12 367 ARG A CA 1
ATOM 2700 C C . ARG A 1 367 ? -22.344 -7.787 35.872 1.00 79.12 367 ARG A C 1
ATOM 2702 O O . ARG A 1 367 ? -23.487 -7.934 36.283 1.00 79.12 367 ARG A O 1
ATOM 2709 N N . ASN A 1 368 ? -21.828 -6.594 35.567 1.00 79.81 368 ASN A N 1
ATOM 2710 C CA . ASN A 1 368 ? -22.535 -5.323 35.716 1.00 79.81 368 ASN A CA 1
ATOM 2711 C C . ASN A 1 368 ? -23.096 -4.800 34.378 1.00 79.81 368 ASN A C 1
ATOM 2713 O O . ASN A 1 368 ? -24.057 -4.036 34.373 1.00 79.81 368 ASN A O 1
ATOM 2717 N N . MET A 1 369 ? -22.523 -5.207 33.239 1.00 80.75 369 MET A N 1
ATOM 2718 C CA . MET A 1 369 ? -22.864 -4.684 31.909 1.00 80.75 369 MET A CA 1
ATOM 2719 C C . MET A 1 369 ? -24.306 -5.000 31.476 1.00 80.75 369 MET A C 1
ATOM 2721 O O . MET A 1 369 ? -24.939 -4.183 30.812 1.00 80.75 369 MET A O 1
ATOM 2725 N N . PHE A 1 370 ? -24.841 -6.158 31.874 1.00 84.12 370 PHE A N 1
ATOM 2726 C CA . PHE A 1 370 ? -26.181 -6.617 31.481 1.00 84.12 370 PHE A CA 1
ATOM 2727 C C . PHE A 1 370 ? -27.338 -6.070 32.341 1.00 84.12 370 PHE A C 1
ATOM 2729 O O . PHE A 1 370 ? -28.486 -6.482 32.170 1.00 84.12 370 PHE A O 1
ATOM 2736 N N . ALA A 1 371 ? -27.088 -5.114 33.242 1.00 87.12 371 ALA A N 1
ATOM 2737 C CA . ALA A 1 371 ? -28.167 -4.432 33.953 1.00 87.12 371 ALA A CA 1
ATOM 2738 C C . ALA A 1 371 ? -29.048 -3.630 32.972 1.00 87.12 371 ALA A C 1
ATOM 2740 O O . ALA A 1 371 ? -28.537 -2.849 32.170 1.00 87.12 371 ALA A O 1
ATOM 2741 N N . ARG A 1 372 ? -30.380 -3.767 33.070 1.00 88.31 372 ARG A N 1
ATOM 2742 C CA . ARG A 1 372 ? -31.362 -3.150 32.147 1.00 88.31 372 ARG A CA 1
ATOM 2743 C C . ARG A 1 372 ? -31.134 -1.651 31.899 1.00 88.31 372 ARG A C 1
ATOM 2745 O O . ARG A 1 372 ? -31.274 -1.192 30.768 1.00 88.31 372 ARG A O 1
ATOM 2752 N N . ASP A 1 373 ? -30.779 -0.908 32.948 1.00 86.75 373 ASP A N 1
ATOM 2753 C CA . ASP A 1 373 ? -30.492 0.531 32.882 1.00 86.75 373 ASP A CA 1
ATOM 2754 C C . ASP A 1 373 ? -29.226 0.845 32.063 1.00 86.75 373 ASP A C 1
ATOM 2756 O O . ASP A 1 373 ? -29.217 1.783 31.266 1.00 86.75 373 ASP A O 1
ATOM 2760 N N . ILE A 1 374 ? -28.182 0.020 32.198 1.00 87.25 374 ILE A N 1
ATOM 2761 C CA . ILE A 1 374 ? -26.914 0.164 31.472 1.00 87.25 374 ILE A CA 1
ATOM 2762 C C . ILE A 1 374 ? -27.090 -0.227 30.002 1.00 87.25 374 ILE A C 1
ATOM 2764 O O . ILE A 1 374 ? -26.633 0.507 29.130 1.00 87.25 374 ILE A O 1
ATOM 2768 N N . VAL A 1 375 ? -27.801 -1.323 29.710 1.00 89.81 375 VAL A N 1
ATOM 2769 C CA . VAL A 1 375 ? -27.993 -1.818 28.333 1.00 89.81 375 VAL A CA 1
ATOM 2770 C C . VAL A 1 375 ? -28.719 -0.795 27.453 1.00 89.81 375 VAL A C 1
ATOM 2772 O O . VAL A 1 375 ? -28.237 -0.480 26.367 1.00 89.81 375 VAL A O 1
ATOM 2775 N N . TRP A 1 376 ? -29.843 -0.223 27.908 1.00 89.00 376 TRP A N 1
ATOM 2776 C CA . TRP A 1 376 ? -30.577 0.761 27.097 1.00 89.00 376 TRP A CA 1
ATOM 2777 C C . TRP A 1 376 ? -29.795 2.070 26.917 1.00 89.00 376 TRP A C 1
ATOM 2779 O O . TRP A 1 376 ? -29.710 2.587 25.803 1.00 89.00 376 TRP A O 1
ATOM 2789 N N . LYS A 1 377 ? -29.156 2.582 27.979 1.00 89.75 377 LYS A N 1
ATOM 2790 C CA . LYS A 1 377 ? -28.303 3.782 27.889 1.00 89.75 377 LYS A CA 1
ATOM 2791 C C . LYS A 1 377 ? -27.101 3.553 26.972 1.00 89.75 377 LYS A C 1
ATOM 2793 O O . LYS A 1 377 ? -26.770 4.434 26.183 1.00 89.75 377 LYS A O 1
ATOM 2798 N N . GLY A 1 378 ? -26.493 2.369 27.037 1.00 89.25 378 GLY A N 1
ATOM 2799 C CA . GLY A 1 378 ? -25.408 1.941 26.158 1.00 89.25 378 GLY A CA 1
ATOM 2800 C C . GLY A 1 378 ? -25.835 1.863 24.694 1.00 89.25 378 GLY A C 1
ATOM 2801 O O . GLY A 1 378 ? -25.116 2.367 23.838 1.00 89.25 378 GLY A O 1
ATOM 2802 N N . LEU A 1 379 ? -27.022 1.322 24.399 1.00 89.94 379 LEU A N 1
ATOM 2803 C CA . LEU A 1 379 ? -27.559 1.255 23.035 1.00 89.94 379 LEU A CA 1
ATOM 2804 C C . LEU A 1 379 ? -27.833 2.651 22.452 1.00 89.94 379 LEU A C 1
ATOM 2806 O O . LEU A 1 379 ? -27.427 2.936 21.326 1.00 89.94 379 LEU A O 1
ATOM 2810 N N . VAL A 1 380 ? -28.467 3.539 23.228 1.00 90.31 380 VAL A N 1
ATOM 2811 C CA . VAL A 1 380 ? -28.699 4.942 22.833 1.00 90.31 380 VAL A CA 1
ATOM 2812 C C . VAL A 1 380 ? -27.372 5.662 22.583 1.00 90.31 380 VAL A C 1
ATOM 2814 O O . VAL A 1 380 ? -27.223 6.351 21.574 1.00 90.31 380 VAL A O 1
ATOM 2817 N N . TYR A 1 381 ? -26.389 5.471 23.466 1.00 91.00 381 TYR A N 1
ATOM 2818 C CA . TYR A 1 381 ? -25.058 6.053 23.319 1.00 91.00 381 TYR A CA 1
ATOM 2819 C C . TYR A 1 381 ? -24.327 5.516 22.077 1.00 91.00 381 TYR A C 1
ATOM 2821 O O . TYR A 1 381 ? -23.795 6.305 21.301 1.00 91.00 381 TYR A O 1
ATOM 2829 N N . ALA A 1 382 ? -24.373 4.206 21.821 1.00 91.06 382 ALA A N 1
ATOM 2830 C CA . ALA A 1 382 ? -23.770 3.580 20.644 1.00 91.06 382 ALA A CA 1
ATOM 2831 C C . ALA A 1 382 ? -24.399 4.068 19.325 1.00 91.06 382 ALA A C 1
ATOM 2833 O O . ALA A 1 382 ? -23.673 4.383 18.381 1.00 91.06 382 ALA A O 1
ATOM 2834 N N . ALA A 1 383 ? -25.728 4.206 19.264 1.00 91.38 383 ALA A N 1
ATOM 2835 C CA . ALA A 1 383 ? -26.416 4.769 18.100 1.00 91.38 383 ALA A CA 1
ATOM 2836 C C . ALA A 1 383 ? -25.983 6.224 17.831 1.00 91.38 383 ALA A C 1
ATOM 2838 O O . ALA A 1 383 ? -25.708 6.602 16.693 1.00 91.38 383 ALA A O 1
ATOM 2839 N N . LEU A 1 384 ? -25.850 7.027 18.888 1.00 91.56 384 LEU A N 1
ATOM 2840 C CA . LEU A 1 384 ? -25.401 8.417 18.814 1.00 91.56 384 LEU A CA 1
ATOM 2841 C C . LEU A 1 384 ? -23.909 8.541 18.426 1.00 91.56 384 LEU A C 1
ATOM 2843 O O . LEU A 1 384 ? -23.559 9.440 17.663 1.00 91.56 384 LEU A O 1
ATOM 2847 N N . MET A 1 385 ? -23.046 7.606 18.839 1.00 92.12 385 MET A N 1
ATOM 2848 C CA . MET A 1 385 ? -21.657 7.500 18.353 1.00 92.12 385 MET A CA 1
ATOM 2849 C C . MET A 1 385 ? -21.584 7.076 16.876 1.00 92.12 385 MET A C 1
ATOM 2851 O O . MET A 1 385 ? -20.775 7.612 16.118 1.00 92.12 385 MET A O 1
ATOM 2855 N N . CYS A 1 386 ? -22.460 6.167 16.436 1.00 90.38 386 CYS A N 1
ATOM 2856 C CA . CYS A 1 386 ? -22.574 5.779 15.029 1.00 90.38 386 CYS A CA 1
ATOM 2857 C C . CYS A 1 386 ? -22.972 6.980 14.152 1.00 90.38 386 CYS A C 1
ATOM 2859 O O . CYS A 1 386 ? -22.315 7.248 13.146 1.00 90.38 386 CYS A O 1
ATOM 2861 N N . LEU A 1 387 ? -23.964 7.770 14.582 1.00 90.94 387 LEU A N 1
ATOM 2862 C CA . LEU A 1 387 ? -24.344 9.026 13.921 1.00 90.94 387 LEU A CA 1
ATOM 2863 C C . LEU A 1 387 ? -23.190 10.042 13.887 1.00 90.94 387 LEU A C 1
ATOM 2865 O O . LEU A 1 387 ? -22.981 10.686 12.859 1.00 90.94 387 LEU A O 1
ATOM 2869 N N . ALA A 1 388 ? -22.410 10.156 14.969 1.00 90.75 388 ALA A N 1
ATOM 2870 C CA . ALA A 1 388 ? -21.242 11.036 15.035 1.00 90.75 388 ALA A CA 1
ATOM 2871 C C . ALA A 1 388 ? -20.192 10.687 13.964 1.00 90.75 388 ALA A C 1
ATOM 2873 O O . ALA A 1 388 ? -19.750 11.562 13.218 1.00 90.75 388 ALA A O 1
ATOM 2874 N N . LYS A 1 389 ? -19.828 9.402 13.842 1.00 89.25 389 LYS A N 1
ATOM 2875 C CA . LYS A 1 389 ? -18.884 8.931 12.816 1.00 89.25 389 LYS A CA 1
ATOM 2876 C C . LYS A 1 389 ? -19.478 9.005 11.403 1.00 89.25 389 LYS A C 1
ATOM 2878 O O . LYS A 1 389 ? -18.772 9.408 10.482 1.00 89.25 389 LYS A O 1
ATOM 2883 N N . LEU A 1 390 ? -20.771 8.729 11.218 1.00 88.69 390 LEU A N 1
ATOM 2884 C CA . LEU A 1 390 ? -21.441 8.848 9.915 1.00 88.69 390 LEU A CA 1
ATOM 2885 C C . LEU A 1 390 ? -21.471 10.301 9.405 1.00 88.69 390 LEU A C 1
ATOM 2887 O O . LEU A 1 390 ? -21.234 10.540 8.221 1.00 88.69 390 LEU A O 1
ATOM 2891 N N . ALA A 1 391 ? -21.660 11.282 10.293 1.00 89.31 391 ALA A N 1
ATOM 2892 C CA . ALA A 1 391 ? -21.593 12.705 9.949 1.00 89.31 391 ALA A CA 1
ATOM 2893 C C . ALA A 1 391 ? -20.210 13.144 9.424 1.00 89.31 391 ALA A C 1
ATOM 2895 O O . ALA A 1 391 ? -20.120 14.078 8.629 1.00 89.31 391 ALA A O 1
ATOM 2896 N N . CYS A 1 392 ? -19.129 12.444 9.779 1.00 86.38 392 CYS A N 1
ATOM 2897 C CA . CYS A 1 392 ? -17.788 12.719 9.246 1.00 86.38 392 CYS A CA 1
ATOM 2898 C C . CYS A 1 392 ? -17.691 12.395 7.743 1.00 86.38 392 CYS A C 1
ATOM 2900 O O . CYS A 1 392 ? -16.917 13.019 7.016 1.00 86.38 392 CYS A O 1
ATOM 2902 N N . GLY A 1 393 ? -18.538 11.480 7.255 1.00 80.56 393 GLY A N 1
ATOM 2903 C CA . GLY A 1 393 ? -18.682 11.159 5.837 1.00 80.56 393 GLY A CA 1
ATOM 2904 C C . GLY A 1 393 ? -19.224 12.310 4.982 1.00 80.56 393 GLY A C 1
ATOM 2905 O O . GLY A 1 393 ? -19.046 12.279 3.767 1.00 80.56 393 GLY A O 1
ATOM 2906 N N . ILE A 1 394 ? -19.812 13.360 5.575 1.00 85.38 394 ILE A N 1
ATOM 2907 C CA . ILE A 1 394 ? -20.324 14.533 4.840 1.00 85.38 394 ILE A CA 1
ATOM 2908 C C . ILE A 1 394 ? -19.217 15.203 4.009 1.00 85.38 394 ILE A C 1
ATOM 2910 O O . ILE A 1 394 ? -19.467 15.606 2.875 1.00 85.38 394 ILE A O 1
ATOM 2914 N N . TRP A 1 395 ? -17.976 15.240 4.508 1.00 84.75 395 TRP A N 1
ATOM 2915 C CA . TRP A 1 395 ? -16.813 15.771 3.778 1.00 84.75 395 TRP A CA 1
ATOM 2916 C C . TRP A 1 395 ? -16.426 14.965 2.527 1.00 84.75 395 TRP A C 1
ATOM 2918 O O . TRP A 1 395 ? -15.673 15.456 1.684 1.00 84.75 395 TRP A O 1
ATOM 2928 N N . LEU A 1 396 ? -16.919 13.730 2.408 1.00 78.44 396 LEU A N 1
ATOM 2929 C CA . LEU A 1 396 ? -16.638 12.803 1.310 1.00 78.44 396 LEU A CA 1
ATOM 2930 C C . LEU A 1 396 ? -17.771 12.776 0.270 1.00 78.44 396 LEU A C 1
ATOM 2932 O O . LEU A 1 396 ? -17.556 12.335 -0.861 1.00 78.44 396 LEU A O 1
ATOM 2936 N N . ILE A 1 397 ? -18.960 13.282 0.616 1.00 76.88 397 ILE A N 1
ATOM 2937 C CA . ILE A 1 397 ? -20.097 13.376 -0.302 1.00 76.88 397 ILE A CA 1
ATOM 2938 C C . ILE A 1 397 ? -19.801 14.449 -1.356 1.00 76.88 397 ILE A C 1
ATOM 2940 O O . ILE A 1 397 ? -19.782 15.648 -1.072 1.00 76.88 397 ILE A O 1
ATOM 2944 N N . ARG A 1 398 ? -19.643 14.030 -2.619 1.00 59.41 398 ARG A N 1
ATOM 2945 C CA . ARG A 1 398 ? -19.743 14.953 -3.757 1.00 59.41 398 ARG A CA 1
ATOM 2946 C C . ARG A 1 398 ? -21.189 15.428 -3.884 1.00 59.41 398 ARG A C 1
ATOM 2948 O O . ARG A 1 398 ? -21.980 14.844 -4.620 1.00 59.41 398 ARG A O 1
ATOM 2955 N N . LEU A 1 399 ? -21.515 16.534 -3.222 1.00 46.69 399 LEU A N 1
ATOM 2956 C CA . LEU A 1 399 ? -22.659 17.343 -3.620 1.00 46.69 399 LEU A CA 1
ATOM 2957 C C . LEU A 1 399 ? -22.355 17.926 -5.005 1.00 46.69 399 LEU A C 1
ATOM 2959 O O . LEU A 1 399 ? -21.682 18.950 -5.132 1.00 46.69 399 LEU A O 1
ATOM 2963 N N . SER A 1 400 ? -22.853 17.260 -6.048 1.00 38.81 400 SER A N 1
ATOM 2964 C CA . SER A 1 400 ? -22.947 17.802 -7.406 1.00 38.81 400 SER A CA 1
ATOM 2965 C C . SER A 1 400 ? -23.989 18.920 -7.431 1.00 38.81 400 SER A C 1
ATOM 2967 O O . SER A 1 400 ? -25.053 18.784 -8.028 1.00 38.81 400 SER A O 1
ATOM 2969 N N . VAL A 1 401 ? -23.696 20.024 -6.740 1.00 40.75 401 VAL A N 1
ATOM 2970 C CA . VAL A 1 401 ? -24.501 21.242 -6.791 1.00 40.75 401 VAL A CA 1
ATOM 2971 C C . VAL A 1 401 ? -24.461 21.734 -8.239 1.00 40.75 401 VAL A C 1
ATOM 2973 O O . VAL A 1 401 ? -23.367 22.047 -8.728 1.00 40.75 401 VAL A O 1
ATOM 2976 N N . PRO A 1 402 ? -25.604 21.815 -8.947 1.00 37.09 402 PRO A N 1
ATOM 2977 C CA . PRO A 1 402 ? -25.638 22.436 -10.260 1.00 37.09 402 PRO A CA 1
ATOM 2978 C C . PRO A 1 402 ? -25.112 23.860 -10.104 1.00 37.09 402 PRO A C 1
ATOM 2980 O O . PRO A 1 402 ? -25.592 24.604 -9.245 1.00 37.09 402 PRO A O 1
ATOM 2983 N N . ARG A 1 403 ? -24.108 24.246 -10.899 1.00 37.50 403 ARG A N 1
ATOM 2984 C CA . ARG A 1 403 ? -23.559 25.609 -10.871 1.00 37.50 403 ARG A CA 1
ATOM 2985 C C . ARG A 1 403 ? -24.563 26.588 -11.482 1.00 37.50 403 ARG A C 1
ATOM 2987 O O . ARG A 1 403 ? -24.358 27.091 -12.583 1.00 37.50 403 ARG A O 1
ATOM 2994 N N . VAL A 1 404 ? -25.630 26.889 -10.744 1.00 41.06 404 VAL A N 1
ATOM 2995 C CA . VAL A 1 404 ? -26.407 28.113 -10.940 1.00 41.06 404 VAL A CA 1
ATOM 2996 C C . VAL A 1 404 ? -25.421 29.272 -10.837 1.00 41.06 404 VAL A C 1
ATOM 2998 O O . VAL A 1 404 ? -24.590 29.311 -9.925 1.00 41.06 404 VAL A O 1
ATOM 3001 N N . ALA A 1 405 ? -25.464 30.179 -11.811 1.00 41.00 405 ALA A N 1
ATOM 3002 C CA . ALA A 1 405 ? -24.468 31.227 -11.985 1.00 41.00 405 ALA A CA 1
ATOM 3003 C C . ALA A 1 405 ? -24.536 32.281 -10.863 1.00 41.00 405 ALA A C 1
ATOM 3005 O O . ALA A 1 405 ? -25.112 33.358 -11.021 1.00 41.00 405 ALA A O 1
ATOM 3006 N N . VAL A 1 406 ? -23.914 31.989 -9.716 1.00 38.06 406 VAL A N 1
ATOM 3007 C CA . VAL A 1 406 ? -23.723 32.966 -8.640 1.00 38.06 406 VAL A CA 1
ATOM 3008 C C . VAL A 1 406 ? -22.684 33.989 -9.094 1.00 38.06 406 VAL A C 1
ATOM 3010 O O . VAL A 1 406 ? -21.475 33.753 -9.080 1.00 38.06 406 VAL A O 1
ATOM 3013 N N . ARG A 1 407 ? -23.212 35.136 -9.525 1.00 34.53 407 ARG A N 1
ATOM 3014 C CA . ARG A 1 407 ? -22.505 36.342 -9.964 1.00 34.53 407 ARG A CA 1
ATOM 3015 C C . ARG A 1 407 ? -21.370 36.717 -9.000 1.00 34.53 407 ARG A C 1
ATOM 3017 O O . ARG A 1 407 ? -21.500 36.618 -7.781 1.00 34.53 407 ARG A O 1
ATOM 3024 N N . SER A 1 408 ? -20.249 37.159 -9.562 1.00 44.69 408 SER A N 1
ATOM 3025 C CA . SER A 1 408 ? -18.927 37.275 -8.927 1.00 44.69 408 SER A CA 1
ATOM 3026 C C . SER A 1 408 ? -18.782 38.388 -7.866 1.00 44.69 408 SER A C 1
ATOM 3028 O O . SER A 1 408 ? -17.959 39.288 -8.024 1.00 44.69 408 SER A O 1
ATOM 3030 N N . GLY A 1 409 ? -19.556 38.337 -6.777 1.00 40.56 409 GLY A N 1
ATOM 3031 C CA . GLY A 1 409 ? -19.496 39.310 -5.671 1.00 40.56 409 GLY A CA 1
ATOM 3032 C C . GLY A 1 409 ? -18.720 38.842 -4.430 1.00 40.56 409 GLY A C 1
ATOM 3033 O O . GLY A 1 409 ? -17.908 39.578 -3.876 1.00 40.56 409 GLY A O 1
ATOM 3034 N N . THR A 1 410 ? -18.924 37.600 -3.985 1.00 42.94 410 THR A N 1
ATOM 3035 C CA . THR A 1 410 ? -18.531 37.153 -2.630 1.00 42.94 410 THR A CA 1
ATOM 3036 C C . THR A 1 410 ? -17.084 36.672 -2.477 1.00 42.94 410 THR A C 1
ATOM 3038 O O . THR A 1 410 ? -16.568 36.651 -1.360 1.00 42.94 410 THR A O 1
ATOM 3041 N N . ARG A 1 411 ? -16.369 36.352 -3.568 1.00 39.22 411 ARG A N 1
ATOM 3042 C CA . ARG A 1 411 ? -14.944 35.950 -3.501 1.00 39.22 411 ARG A CA 1
ATOM 3043 C C . ARG A 1 411 ? -13.975 37.088 -3.148 1.00 39.22 411 ARG A C 1
ATOM 3045 O O . ARG A 1 411 ? -12.846 36.792 -2.765 1.00 39.22 411 ARG A O 1
ATOM 3052 N N . ARG A 1 412 ? -14.389 38.356 -3.264 1.00 38.22 412 ARG A N 1
ATOM 3053 C CA . ARG A 1 412 ? -13.557 39.515 -2.891 1.00 38.22 412 ARG A CA 1
ATOM 3054 C C . ARG A 1 412 ? -13.572 39.741 -1.375 1.00 38.22 412 ARG A C 1
ATOM 3056 O O . ARG A 1 412 ? -12.516 39.799 -0.757 1.00 38.22 412 ARG A O 1
ATOM 3063 N N . TRP A 1 413 ? -14.763 39.700 -0.774 1.00 40.75 413 TRP A N 1
ATOM 3064 C CA . TRP A 1 413 ? -14.984 39.953 0.655 1.00 40.75 413 TRP A CA 1
ATOM 3065 C C . TRP A 1 413 ? -14.235 38.981 1.584 1.00 40.75 413 TRP A C 1
ATOM 3067 O O . TRP A 1 413 ? -13.648 39.394 2.579 1.00 40.75 413 TRP A O 1
ATOM 3077 N N . PHE A 1 414 ? -14.192 37.685 1.245 1.00 34.31 414 PHE A N 1
ATOM 3078 C CA . PHE A 1 414 ? -13.507 36.687 2.082 1.00 34.31 414 PHE A CA 1
ATOM 3079 C C . PHE A 1 414 ? -11.969 36.758 1.988 1.00 34.31 414 PHE A C 1
ATOM 3081 O O . PHE A 1 414 ? -11.275 36.279 2.881 1.00 34.31 414 PHE A O 1
ATOM 3088 N N . ARG A 1 415 ? -11.417 37.366 0.927 1.00 41.09 415 ARG A N 1
ATOM 3089 C CA . ARG A 1 415 ? -9.962 37.517 0.750 1.00 41.09 415 ARG A CA 1
ATOM 3090 C C . ARG A 1 415 ? -9.391 38.678 1.575 1.00 41.09 415 ARG A C 1
ATOM 3092 O O . ARG A 1 415 ? -8.240 38.604 1.984 1.00 41.09 415 ARG A O 1
ATOM 3099 N N . GLU A 1 416 ? -10.194 39.701 1.863 1.00 35.47 416 GLU A N 1
ATOM 3100 C CA . GLU A 1 416 ? -9.763 40.927 2.558 1.00 35.47 416 GLU A CA 1
ATOM 3101 C C . GLU A 1 416 ? -9.809 40.837 4.100 1.00 35.47 416 GLU A C 1
ATOM 3103 O O . GLU A 1 416 ? -9.314 41.735 4.773 1.00 35.47 416 GLU A O 1
ATOM 3108 N N . ARG A 1 417 ? -10.352 39.755 4.688 1.00 39.12 417 ARG A N 1
ATOM 3109 C CA . ARG A 1 417 ? -10.421 39.567 6.159 1.00 39.12 417 ARG A CA 1
ATOM 3110 C C . ARG A 1 417 ? -9.551 38.453 6.750 1.00 39.12 417 ARG A C 1
ATOM 3112 O O . ARG A 1 417 ? -9.520 38.316 7.966 1.00 39.12 417 ARG A O 1
ATOM 3119 N N . VAL A 1 418 ? -8.827 37.687 5.930 1.00 38.00 418 VAL A N 1
ATOM 3120 C CA . VAL A 1 418 ? -7.951 36.586 6.399 1.00 38.00 418 VAL A CA 1
ATOM 3121 C C . VAL A 1 418 ? -6.452 36.923 6.255 1.00 38.00 418 VAL A C 1
ATOM 3123 O O . VAL A 1 418 ? -5.603 36.179 6.728 1.00 38.00 418 VAL A O 1
ATOM 3126 N N . SER A 1 419 ? -6.094 38.078 5.677 1.00 32.00 419 SER A N 1
ATOM 3127 C CA . SER A 1 419 ? -4.693 38.528 5.544 1.00 32.00 419 SER A CA 1
ATOM 3128 C C . SER A 1 419 ? -4.190 39.423 6.689 1.00 32.00 419 SER A C 1
ATOM 3130 O O . SER A 1 419 ? -3.135 40.040 6.558 1.00 32.00 419 SER A O 1
ATOM 3132 N N . LEU A 1 420 ? -4.925 39.527 7.801 1.00 37.75 420 LEU A N 1
ATOM 3133 C CA . LEU A 1 420 ? -4.526 40.288 8.988 1.00 37.75 420 LEU A CA 1
ATOM 3134 C C . LEU A 1 420 ? -4.304 39.334 10.163 1.00 37.75 420 LEU A C 1
ATOM 3136 O O . LEU A 1 420 ? -5.240 39.012 10.889 1.00 37.75 420 LEU A O 1
ATOM 3140 N N . GLY A 1 421 ? -3.052 38.896 10.340 1.00 38.47 421 GLY A N 1
ATOM 3141 C CA . GLY A 1 421 ? -2.643 38.149 11.533 1.00 38.47 421 GLY A CA 1
ATOM 3142 C C . GLY A 1 421 ? -1.797 36.894 11.318 1.00 38.47 421 GLY A C 1
ATOM 3143 O O . GLY A 1 421 ? -2.102 35.892 11.944 1.00 38.47 421 GLY A O 1
ATOM 3144 N N . LEU A 1 422 ? -0.744 36.937 10.487 1.00 32.56 422 LEU A N 1
ATOM 3145 C CA . LEU A 1 422 ? 0.530 36.226 10.731 1.00 32.56 422 LEU A CA 1
ATOM 3146 C C . LEU A 1 422 ? 1.578 36.668 9.686 1.00 32.56 422 LEU A C 1
ATOM 3148 O O . LEU A 1 422 ? 1.640 36.119 8.594 1.00 32.56 422 LEU A O 1
ATOM 3152 N N . ASN A 1 423 ? 2.362 37.704 10.003 1.00 28.14 423 ASN A N 1
ATOM 3153 C CA . ASN A 1 423 ? 3.609 38.061 9.302 1.00 28.14 423 ASN A CA 1
ATOM 3154 C C . ASN A 1 423 ? 4.403 39.080 10.143 1.00 28.14 423 ASN A C 1
ATOM 3156 O O . ASN A 1 423 ? 4.658 40.204 9.722 1.00 28.14 423 ASN A O 1
ATOM 3160 N N . HIS A 1 424 ? 4.745 38.707 11.382 1.00 30.45 424 HIS A N 1
ATOM 3161 C CA . HIS A 1 424 ? 5.670 39.490 12.210 1.00 30.45 424 HIS A CA 1
ATOM 3162 C C . HIS A 1 424 ? 6.403 38.634 13.260 1.00 30.45 424 HIS A C 1
ATOM 3164 O O . HIS A 1 424 ? 6.292 38.872 14.462 1.00 30.45 424 HIS A O 1
ATOM 3170 N N . PHE A 1 425 ? 7.166 37.631 12.813 1.00 28.98 425 PHE A N 1
ATOM 3171 C CA . PHE A 1 425 ? 8.311 37.115 13.574 1.00 28.98 425 PHE A CA 1
ATOM 3172 C C . PHE A 1 425 ? 9.275 36.360 12.639 1.00 28.98 425 PHE A C 1
ATOM 3174 O O . PHE A 1 425 ? 8.865 35.423 11.964 1.00 28.98 425 PHE A O 1
ATOM 3181 N N . TRP A 1 426 ? 10.545 36.781 12.629 1.00 25.70 426 TRP A N 1
ATOM 3182 C CA . TRP A 1 426 ? 11.701 36.160 11.952 1.00 25.70 426 TRP A CA 1
ATOM 3183 C C . TRP A 1 426 ? 11.767 36.136 10.414 1.00 25.70 426 TRP A C 1
ATOM 3185 O O . TRP A 1 426 ? 11.673 35.085 9.793 1.00 25.70 426 TRP A O 1
ATOM 3195 N N . THR A 1 427 ? 12.197 37.264 9.842 1.00 25.69 427 THR A N 1
ATOM 3196 C CA . THR A 1 427 ? 13.421 37.291 9.010 1.00 25.69 427 THR A CA 1
ATOM 3197 C C . THR A 1 427 ? 14.136 38.624 9.230 1.00 25.69 427 THR A C 1
ATOM 3199 O O . THR A 1 427 ? 13.582 39.667 8.890 1.00 25.69 427 THR A O 1
ATOM 3202 N N . LEU A 1 428 ? 15.353 38.600 9.784 1.00 27.16 428 LEU A N 1
ATOM 3203 C CA . LEU A 1 428 ? 16.254 39.757 9.814 1.00 27.16 428 LEU A CA 1
ATOM 3204 C C . LEU A 1 428 ? 17.399 39.497 8.827 1.00 27.16 428 LEU A C 1
ATOM 3206 O O . LEU A 1 428 ? 17.945 38.395 8.804 1.00 27.16 428 LEU A O 1
ATOM 3210 N N . ALA A 1 429 ? 17.733 40.489 8.005 1.00 28.38 429 ALA A N 1
ATOM 3211 C CA . ALA A 1 429 ? 18.794 40.394 7.007 1.00 28.38 429 ALA A CA 1
ATOM 3212 C C . ALA A 1 429 ? 20.155 40.843 7.564 1.00 28.38 429 ALA A C 1
ATOM 3214 O O . ALA A 1 429 ? 20.221 41.573 8.554 1.00 28.38 429 ALA A O 1
ATOM 3215 N N . THR A 1 430 ? 21.229 40.487 6.858 1.00 25.72 430 THR A N 1
ATOM 3216 C CA . THR A 1 430 ? 22.470 41.276 6.822 1.00 25.72 430 THR A CA 1
ATOM 3217 C C . THR A 1 430 ? 22.598 41.973 5.450 1.00 25.72 430 THR A C 1
ATOM 3219 O O . THR A 1 430 ? 22.039 41.466 4.473 1.00 25.72 430 THR A O 1
ATOM 3222 N N . PRO A 1 431 ? 23.228 43.164 5.371 1.00 35.41 431 PRO A N 1
ATOM 3223 C CA . PRO A 1 431 ? 23.057 44.124 4.262 1.00 35.41 431 PRO A CA 1
ATOM 3224 C C . PRO A 1 431 ? 24.223 44.050 3.237 1.00 35.41 431 PRO A C 1
ATOM 3226 O O . PRO A 1 431 ? 25.112 43.222 3.417 1.00 35.41 431 PRO A O 1
ATOM 3229 N N . ASP A 1 432 ? 24.349 44.808 2.135 1.00 28.38 432 ASP A N 1
ATOM 3230 C CA . ASP A 1 432 ? 23.719 46.022 1.547 1.00 28.38 432 ASP A CA 1
ATOM 3231 C C . ASP A 1 432 ? 23.877 45.937 -0.009 1.00 28.38 432 ASP A C 1
ATOM 3233 O O . ASP A 1 432 ? 24.595 45.061 -0.488 1.00 28.38 432 ASP A O 1
ATOM 3237 N N . GLY A 1 433 ? 23.327 46.784 -0.898 1.00 27.89 433 GLY A N 1
ATOM 3238 C CA . GLY A 1 433 ? 22.466 47.969 -0.754 1.00 27.89 433 GLY A CA 1
ATOM 3239 C C . GLY A 1 433 ? 22.423 48.838 -2.044 1.00 27.89 433 GLY A C 1
ATOM 3240 O O . GLY A 1 433 ? 23.367 48.829 -2.832 1.00 27.89 433 GLY A O 1
ATOM 3241 N N . GLY A 1 434 ? 21.342 49.620 -2.238 1.00 26.02 434 GLY A N 1
ATOM 3242 C CA . GLY A 1 434 ? 21.154 50.647 -3.300 1.00 26.02 434 GLY A CA 1
ATOM 3243 C C . GLY A 1 434 ? 20.706 50.132 -4.689 1.00 26.02 434 GLY A C 1
ATOM 3244 O O . GLY A 1 434 ? 21.139 49.076 -5.120 1.00 26.02 434 GLY A O 1
ATOM 3245 N N . SER A 1 435 ? 19.871 50.809 -5.497 1.00 27.34 435 SER A N 1
ATOM 3246 C CA . SER A 1 435 ? 19.111 52.086 -5.427 1.00 27.34 435 SER A CA 1
ATOM 3247 C C . SER A 1 435 ? 18.085 52.089 -6.614 1.00 27.34 435 SER A C 1
ATOM 3249 O O . SER A 1 435 ? 18.207 51.217 -7.467 1.00 27.34 435 SER A O 1
ATOM 3251 N N . ARG A 1 436 ? 17.076 52.962 -6.832 1.00 26.67 436 ARG A N 1
ATOM 3252 C CA . ARG A 1 436 ? 16.570 54.218 -6.216 1.00 26.67 436 ARG A CA 1
ATOM 3253 C C . ARG A 1 436 ? 15.110 54.498 -6.706 1.00 26.67 436 ARG A C 1
ATOM 3255 O O . ARG A 1 436 ? 14.616 53.784 -7.565 1.00 26.67 436 ARG A O 1
ATOM 3262 N N . HIS A 1 437 ? 14.506 55.606 -6.249 1.00 28.59 437 HIS A N 1
ATOM 3263 C CA . HIS A 1 437 ? 13.348 56.354 -6.810 1.00 28.59 437 HIS A CA 1
ATOM 3264 C C . HIS A 1 437 ? 11.889 55.839 -6.656 1.00 28.59 437 HIS A C 1
ATOM 3266 O O . HIS A 1 437 ? 11.371 55.103 -7.483 1.00 28.59 437 HIS A O 1
ATOM 3272 N N . ASN A 1 438 ? 11.226 56.363 -5.607 1.00 26.19 438 ASN A N 1
ATOM 3273 C CA . ASN A 1 438 ? 10.080 57.313 -5.601 1.00 26.19 438 ASN A CA 1
ATOM 3274 C C . ASN A 1 438 ? 8.943 57.206 -6.653 1.00 26.19 438 ASN A C 1
ATOM 3276 O O . ASN A 1 438 ? 9.216 57.026 -7.829 1.00 26.19 438 ASN A O 1
ATOM 3280 N N . ALA A 1 439 ? 7.676 57.562 -6.366 1.00 26.30 439 ALA A N 1
ATOM 3281 C CA . ALA A 1 439 ? 6.899 57.734 -5.117 1.00 26.30 439 ALA A CA 1
ATOM 3282 C C . ALA A 1 439 ? 5.401 57.979 -5.478 1.00 26.30 439 ALA A C 1
ATOM 3284 O O . ALA A 1 439 ? 5.118 58.563 -6.520 1.00 26.30 439 ALA A O 1
ATOM 3285 N N . ASN A 1 440 ? 4.455 57.581 -4.610 1.00 31.45 440 ASN A N 1
ATOM 3286 C CA . ASN A 1 440 ? 3.007 57.889 -4.718 1.00 31.45 440 ASN A CA 1
ATOM 3287 C C . ASN A 1 440 ? 2.691 59.357 -4.317 1.00 31.45 440 ASN A C 1
ATOM 3289 O O . ASN A 1 440 ? 3.550 60.002 -3.712 1.00 31.45 440 ASN A O 1
ATOM 3293 N N . PRO A 1 441 ? 1.475 59.891 -4.588 1.00 37.31 441 PRO A N 1
ATOM 3294 C CA . PRO A 1 441 ? 0.409 59.861 -3.563 1.00 37.31 441 PRO A CA 1
ATOM 3295 C C . PRO A 1 441 ? -1.036 59.721 -4.120 1.00 37.31 441 PRO A C 1
ATOM 3297 O O . PRO A 1 441 ? -1.246 59.472 -5.304 1.00 37.31 441 PRO A O 1
ATOM 3300 N N . ALA A 1 442 ? -2.038 59.825 -3.237 1.00 30.72 442 ALA A N 1
ATOM 3301 C CA . ALA A 1 442 ? -3.446 59.485 -3.476 1.00 30.72 442 ALA A CA 1
ATOM 3302 C C . ALA A 1 442 ? -4.434 60.657 -3.259 1.00 30.72 442 ALA A C 1
ATOM 3304 O O . ALA A 1 442 ? -4.095 61.633 -2.601 1.00 30.72 442 ALA A O 1
ATOM 3305 N N . ALA A 1 443 ? -5.684 60.440 -3.699 1.00 29.44 443 ALA A N 1
ATOM 3306 C CA . ALA A 1 443 ? -6.927 61.136 -3.312 1.00 29.44 443 ALA A CA 1
ATOM 3307 C C . ALA A 1 443 ? -7.098 62.635 -3.675 1.00 29.44 443 ALA A C 1
ATOM 3309 O O . ALA A 1 443 ? -6.157 63.360 -3.970 1.00 29.44 443 ALA A O 1
ATOM 3310 N N . ALA A 1 444 ? -8.363 63.073 -3.690 1.00 28.08 444 ALA A N 1
ATOM 3311 C CA . ALA A 1 444 ? -8.847 64.410 -4.065 1.00 28.08 444 ALA A CA 1
ATOM 3312 C C . ALA A 1 444 ? -10.233 64.665 -3.407 1.00 28.08 444 ALA A C 1
ATOM 3314 O O . ALA A 1 444 ? -10.829 63.677 -2.965 1.00 28.08 444 ALA A O 1
ATOM 3315 N N . PRO A 1 445 ? -10.819 65.891 -3.409 1.00 48.53 445 PRO A N 1
ATOM 3316 C CA . PRO A 1 445 ? -10.274 67.207 -3.804 1.00 48.53 445 PRO A CA 1
ATOM 3317 C C . PRO A 1 445 ? -10.482 68.370 -2.778 1.00 48.53 445 PRO A C 1
ATOM 3319 O O . PRO A 1 445 ? -11.321 68.274 -1.894 1.00 48.53 445 PRO A O 1
ATOM 3322 N N . SER A 1 446 ? -9.766 69.496 -2.999 1.00 26.28 446 SER A N 1
ATOM 3323 C CA . SER A 1 446 ? -10.095 70.932 -2.706 1.00 26.28 446 SER A CA 1
ATOM 3324 C C . SER A 1 446 ? -10.700 71.351 -1.339 1.00 26.28 446 SER A C 1
ATOM 3326 O O . SER A 1 446 ? -11.788 70.909 -1.001 1.00 26.28 446 SER A O 1
ATOM 3328 N N . SER A 1 447 ? -10.146 72.318 -0.584 1.00 25.44 447 SER A N 1
ATOM 3329 C CA . SER A 1 447 ? -10.047 73.753 -0.958 1.00 25.44 447 SER A CA 1
ATOM 3330 C C . SER A 1 447 ? -9.054 74.594 -0.104 1.00 25.44 447 SER A C 1
ATOM 3332 O O . SER A 1 447 ? -8.767 74.246 1.036 1.00 25.44 447 SER A O 1
ATOM 3334 N N . SER A 1 448 ? -8.582 75.716 -0.667 1.00 24.44 448 SER A N 1
ATOM 3335 C CA . SER A 1 448 ? -7.605 76.730 -0.174 1.00 24.44 448 SER A CA 1
ATOM 3336 C C . SER A 1 448 ? -8.171 77.734 0.881 1.00 24.44 448 SER A C 1
ATOM 3338 O O . SER A 1 448 ? -9.350 77.573 1.207 1.00 24.44 448 SER A O 1
ATOM 3340 N N . PRO A 1 449 ? -7.466 78.820 1.336 1.00 46.59 449 PRO A N 1
ATOM 3341 C CA . PRO A 1 449 ? -6.074 79.279 1.074 1.00 46.59 449 PRO A CA 1
ATOM 3342 C C . PRO A 1 449 ? -5.259 79.859 2.292 1.00 46.59 449 PRO A C 1
ATOM 3344 O O . PRO A 1 449 ? -5.739 79.886 3.419 1.00 46.59 449 PRO A O 1
ATOM 3347 N N . ASP A 1 450 ? -4.061 80.393 1.973 1.00 26.69 450 ASP A N 1
ATOM 3348 C CA . ASP A 1 450 ? -3.281 81.500 2.600 1.00 26.69 450 ASP A CA 1
ATOM 3349 C C . ASP A 1 450 ? -2.454 81.354 3.907 1.00 26.69 450 ASP A C 1
ATOM 3351 O O . ASP A 1 450 ? -2.917 80.848 4.924 1.00 26.69 450 ASP A O 1
ATOM 3355 N N . GLY A 1 451 ? -1.236 81.945 3.890 1.00 27.81 451 GLY A N 1
ATOM 3356 C CA . GLY A 1 451 ? -0.526 82.447 5.090 1.00 27.81 451 GLY A CA 1
ATOM 3357 C C . GLY A 1 451 ? 0.993 82.177 5.213 1.00 27.81 451 GLY A C 1
ATOM 3358 O O . GLY A 1 451 ? 1.391 81.150 5.750 1.00 27.81 451 GLY A O 1
ATOM 3359 N N . SER A 1 452 ? 1.839 83.128 4.789 1.00 26.56 452 SER A N 1
ATOM 3360 C CA . SER A 1 452 ? 3.299 83.248 5.067 1.00 26.56 452 SER A CA 1
ATOM 3361 C C . SER A 1 452 ? 3.616 83.363 6.592 1.00 26.56 452 SER A C 1
ATOM 3363 O O . SER A 1 452 ? 2.705 83.683 7.344 1.00 26.56 452 SER A O 1
ATOM 3365 N N . GLU A 1 453 ? 4.809 83.104 7.172 1.00 27.19 453 GLU A N 1
ATOM 3366 C CA . GLU A 1 453 ? 6.147 83.724 6.966 1.00 27.19 453 GLU A CA 1
ATOM 3367 C C . GLU A 1 453 ? 7.315 83.009 7.739 1.00 27.19 453 GLU A C 1
ATOM 3369 O O . GLU A 1 453 ? 7.087 82.324 8.729 1.00 27.19 453 GLU A O 1
ATOM 3374 N N . ALA A 1 454 ? 8.566 83.274 7.309 1.00 26.00 454 ALA A N 1
ATOM 3375 C CA . ALA A 1 454 ? 9.850 83.404 8.060 1.00 26.00 454 ALA A CA 1
ATOM 3376 C C . ALA A 1 454 ? 10.504 82.290 8.957 1.00 26.00 454 ALA A C 1
ATOM 3378 O O . ALA A 1 454 ? 10.140 82.059 10.104 1.00 26.00 454 ALA A O 1
ATOM 3379 N N . SER A 1 455 ? 11.609 81.735 8.422 1.00 26.72 455 SER A N 1
ATOM 3380 C CA . SER A 1 455 ? 12.998 81.472 8.924 1.00 26.72 455 SER A CA 1
ATOM 3381 C C . SER A 1 455 ? 13.504 81.991 10.310 1.00 26.72 455 SER A C 1
ATOM 3383 O O . SER A 1 455 ? 12.914 82.927 10.838 1.00 26.72 455 SER A O 1
ATOM 3385 N N . PRO A 1 456 ? 14.763 81.679 10.747 1.00 48.88 456 PRO A N 1
ATOM 3386 C CA . PRO A 1 456 ? 15.508 80.387 10.833 1.00 48.88 456 PRO A CA 1
ATOM 3387 C C . PRO A 1 456 ? 16.382 80.240 12.131 1.00 48.88 456 PRO A C 1
ATOM 3389 O O . PRO A 1 456 ? 16.484 81.198 12.883 1.00 48.88 456 PRO A O 1
ATOM 3392 N N . GLU A 1 457 ? 17.140 79.135 12.331 1.00 26.44 457 GLU A N 1
ATOM 3393 C CA . GLU A 1 457 ? 18.572 79.215 12.760 1.00 26.44 457 GLU A CA 1
ATOM 3394 C C . GLU A 1 457 ? 19.416 77.900 12.721 1.00 26.44 457 GLU A C 1
ATOM 3396 O O . GLU A 1 457 ? 18.943 76.818 13.059 1.00 26.44 457 GLU A O 1
ATOM 3401 N N . GLN A 1 458 ? 20.715 78.087 12.411 1.00 25.91 458 GLN A N 1
ATOM 3402 C CA . GLN A 1 458 ? 21.936 77.342 12.821 1.00 25.91 458 GLN A CA 1
ATOM 3403 C C . GLN A 1 458 ? 22.528 76.105 12.082 1.00 25.91 458 GLN A C 1
ATOM 3405 O O . GLN A 1 458 ? 21.917 75.426 11.262 1.00 25.91 458 GLN A O 1
ATOM 3410 N N . GLN A 1 459 ? 23.851 75.958 12.302 1.00 28.41 459 GLN A N 1
ATOM 3411 C CA . GLN A 1 459 ? 24.934 75.614 11.349 1.00 28.41 459 GLN A CA 1
ATOM 3412 C C . GLN A 1 459 ? 26.259 75.394 12.156 1.00 28.41 459 GLN A C 1
ATOM 3414 O O . GLN A 1 459 ? 26.292 75.807 13.310 1.00 28.41 459 GLN A O 1
ATOM 3419 N N . GLN A 1 460 ? 27.412 74.844 11.713 1.00 34.31 460 GLN A N 1
ATOM 3420 C CA . GLN A 1 460 ? 27.925 74.184 10.484 1.00 34.31 460 GLN A CA 1
ATOM 3421 C C . GLN A 1 460 ? 29.313 73.516 10.808 1.00 34.31 460 GLN A C 1
ATOM 3423 O O . GLN A 1 460 ? 29.831 73.733 11.898 1.00 34.31 460 GLN A O 1
ATOM 3428 N N . ASN A 1 461 ? 29.975 72.872 9.820 1.00 32.00 461 ASN A N 1
ATOM 3429 C CA . ASN A 1 461 ? 31.454 72.681 9.678 1.00 32.00 461 ASN A CA 1
ATOM 3430 C C . ASN A 1 461 ? 32.164 71.629 10.577 1.00 32.00 461 ASN A C 1
ATOM 3432 O O . ASN A 1 461 ? 31.735 71.391 11.696 1.00 32.00 461 ASN A O 1
ATOM 3436 N N . ALA A 1 462 ? 33.276 70.959 10.201 1.00 29.66 462 ALA A N 1
ATOM 3437 C CA . ALA A 1 462 ? 34.105 70.790 8.970 1.00 29.66 462 ALA A CA 1
ATOM 3438 C C . ALA A 1 462 ? 35.140 69.636 9.242 1.00 29.66 462 ALA A C 1
ATOM 3440 O O . ALA A 1 462 ? 35.190 69.173 10.375 1.00 29.66 462 ALA A O 1
ATOM 3441 N N . ALA A 1 463 ? 36.093 69.163 8.412 1.00 29.67 463 ALA A N 1
ATOM 3442 C CA . ALA A 1 463 ? 36.304 68.889 6.973 1.00 29.67 463 ALA A CA 1
ATOM 3443 C C . ALA A 1 463 ? 37.803 68.464 6.747 1.00 29.67 463 ALA A C 1
ATOM 3445 O O . ALA A 1 463 ? 38.674 69.091 7.337 1.00 29.67 463 ALA A O 1
ATOM 3446 N N . CYS A 1 464 ? 38.095 67.511 5.831 1.00 27.11 464 CYS A N 1
ATOM 3447 C CA . CYS A 1 464 ? 39.370 67.313 5.059 1.00 27.11 464 CYS A CA 1
ATOM 3448 C C . CYS A 1 464 ? 40.716 66.961 5.804 1.00 27.11 464 CYS A C 1
ATOM 3450 O O . CYS A 1 464 ? 40.801 67.124 7.011 1.00 27.11 464 CYS A O 1
ATOM 3452 N N . SER A 1 465 ? 41.823 66.447 5.198 1.00 26.86 465 SER A N 1
ATOM 3453 C CA . SER A 1 465 ? 42.200 66.180 3.777 1.00 26.86 465 SER A CA 1
ATOM 3454 C C . SER A 1 465 ? 43.404 65.200 3.543 1.00 26.86 465 SER A C 1
ATOM 3456 O O . SER A 1 465 ? 44.284 65.113 4.389 1.00 26.86 465 SER A O 1
ATOM 3458 N N . ALA A 1 466 ? 43.492 64.636 2.316 1.00 28.31 466 ALA A N 1
ATOM 3459 C CA . ALA A 1 466 ? 44.678 64.414 1.426 1.00 28.31 466 ALA A CA 1
ATOM 3460 C C . ALA A 1 466 ? 45.791 63.304 1.566 1.00 28.31 466 ALA A C 1
ATOM 3462 O O . ALA A 1 466 ? 46.516 63.222 2.548 1.00 28.31 466 ALA A O 1
ATOM 3463 N N . ASN A 1 467 ? 46.049 62.658 0.400 1.00 25.34 467 ASN A N 1
ATOM 3464 C CA . ASN A 1 467 ? 47.322 62.200 -0.241 1.00 25.34 467 ASN A CA 1
ATOM 3465 C C . ASN A 1 467 ? 48.116 60.903 0.136 1.00 25.34 467 ASN A C 1
ATOM 3467 O O . ASN A 1 467 ? 48.133 60.426 1.262 1.00 25.34 467 ASN A O 1
ATOM 3471 N N . ALA A 1 468 ? 48.791 60.349 -0.896 1.00 28.06 468 ALA A N 1
ATOM 3472 C CA . ALA A 1 468 ? 49.720 59.185 -0.944 1.00 28.06 468 ALA A CA 1
ATOM 3473 C C . ALA A 1 468 ? 51.219 59.645 -0.886 1.00 28.06 468 ALA A C 1
ATOM 3475 O O . ALA A 1 468 ? 51.389 60.856 -0.719 1.00 28.06 468 ALA A O 1
ATOM 3476 N N . PRO A 1 469 ? 52.310 58.835 -1.097 1.00 39.62 469 PRO A N 1
ATOM 3477 C CA . PRO A 1 469 ? 52.467 57.393 -1.445 1.00 39.62 469 PRO A CA 1
ATOM 3478 C C . PRO A 1 469 ? 53.644 56.619 -0.734 1.00 39.62 469 PRO A C 1
ATOM 3480 O O . PRO A 1 469 ? 54.394 57.201 0.036 1.00 39.62 469 PRO A O 1
ATOM 3483 N N . GLY A 1 470 ? 53.911 55.345 -1.10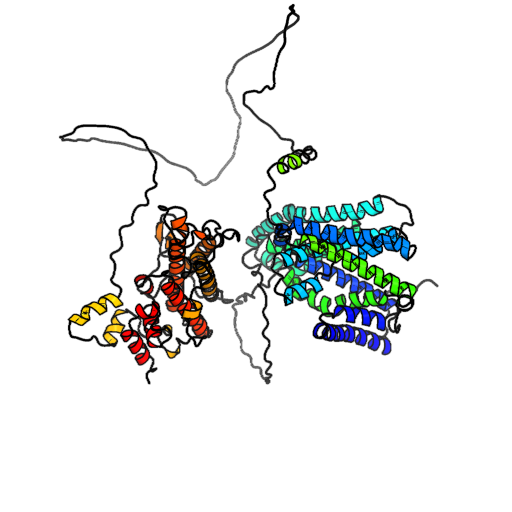7 1.00 24.16 470 GLY A N 1
ATOM 3484 C CA . GLY A 1 470 ? 55.297 54.834 -1.327 1.00 24.16 470 GLY A CA 1
ATOM 3485 C C . GLY A 1 470 ? 56.020 53.865 -0.341 1.00 24.16 470 GLY A C 1
ATOM 3486 O O . GLY A 1 470 ? 56.243 54.194 0.811 1.00 24.16 470 GLY A O 1
ATOM 3487 N N . ASN A 1 471 ? 56.536 52.753 -0.910 1.00 23.91 471 ASN A N 1
ATOM 3488 C CA . ASN A 1 471 ? 57.816 52.020 -0.668 1.00 23.91 471 ASN A CA 1
ATOM 3489 C C . ASN A 1 471 ? 58.260 51.337 0.667 1.00 23.91 471 ASN A C 1
ATOM 3491 O O . ASN A 1 471 ? 58.187 51.905 1.745 1.00 23.91 471 ASN A O 1
ATOM 3495 N N . ALA A 1 472 ? 58.973 50.200 0.463 1.00 24.59 472 ALA A N 1
ATOM 3496 C CA . ALA A 1 472 ? 60.059 49.579 1.272 1.00 24.59 472 ALA A CA 1
ATOM 3497 C C . ALA A 1 472 ? 59.724 48.883 2.628 1.00 24.59 472 ALA A C 1
ATOM 3499 O O . ALA A 1 472 ? 58.780 49.271 3.297 1.00 24.59 472 ALA A O 1
ATOM 3500 N N . SER A 1 473 ? 60.465 47.873 3.145 1.00 24.55 473 SER A N 1
ATOM 3501 C CA . SER A 1 473 ? 61.403 46.865 2.567 1.00 24.55 473 SER A CA 1
ATOM 3502 C C . SER A 1 473 ? 61.936 45.878 3.646 1.00 24.55 473 SER A C 1
ATOM 3504 O O . SER A 1 473 ? 62.216 46.348 4.742 1.00 24.55 473 SER A O 1
ATOM 3506 N N . HIS A 1 474 ? 62.246 44.611 3.288 1.00 25.81 474 HIS A N 1
ATOM 3507 C CA . HIS A 1 474 ? 63.088 43.623 4.035 1.00 25.81 474 HIS A CA 1
ATOM 3508 C C . HIS A 1 474 ? 62.611 43.192 5.462 1.00 25.81 474 HIS A C 1
ATOM 3510 O O . HIS A 1 474 ? 61.817 43.886 6.077 1.00 25.81 474 HIS A O 1
ATOM 3516 N N . THR A 1 475 ? 62.973 42.035 6.050 1.00 27.81 475 THR A N 1
ATOM 3517 C CA . THR A 1 475 ? 64.076 41.062 5.838 1.00 27.81 475 THR A CA 1
ATOM 3518 C C . THR A 1 475 ? 63.640 39.575 5.845 1.00 27.81 475 THR A C 1
ATOM 3520 O O . THR A 1 475 ? 62.662 39.193 6.478 1.00 27.81 475 THR A O 1
ATOM 3523 N N . ASP A 1 476 ? 64.439 38.742 5.167 1.00 22.41 476 ASP A N 1
ATOM 3524 C CA . ASP A 1 476 ? 64.491 37.255 5.191 1.00 22.41 476 ASP A CA 1
ATOM 3525 C C . ASP A 1 476 ? 65.596 36.812 6.219 1.00 22.41 476 ASP A C 1
ATOM 3527 O O . ASP A 1 476 ? 66.252 37.738 6.720 1.00 22.41 476 ASP A O 1
ATOM 3531 N N . PRO A 1 477 ? 65.906 35.518 6.553 1.00 39.16 477 PRO A N 1
ATOM 3532 C CA . PRO A 1 477 ? 66.302 34.503 5.548 1.00 39.16 477 PRO A CA 1
ATOM 3533 C C . PRO A 1 477 ? 66.170 32.972 5.860 1.00 39.16 477 PRO A C 1
ATOM 3535 O O . PRO A 1 477 ? 66.451 32.514 6.962 1.00 39.16 477 PRO A O 1
ATOM 3538 N N . SER A 1 478 ? 66.055 32.163 4.785 1.00 25.72 478 SER A N 1
ATOM 3539 C CA . SER A 1 478 ? 66.773 30.866 4.540 1.00 25.72 478 SER A CA 1
ATOM 3540 C C . SER A 1 478 ? 66.508 29.636 5.461 1.00 25.72 478 SER A C 1
ATOM 3542 O O . SER A 1 478 ? 66.350 29.773 6.660 1.00 25.72 478 SER A O 1
ATOM 3544 N N . THR A 1 479 ? 66.502 28.352 5.052 1.00 26.55 479 THR A N 1
ATOM 3545 C CA . THR A 1 479 ? 66.756 27.595 3.790 1.00 26.55 479 THR A CA 1
ATOM 3546 C C . THR A 1 479 ? 66.170 26.152 3.973 1.00 26.55 479 THR A C 1
ATOM 3548 O O . THR A 1 479 ? 65.705 25.849 5.064 1.00 26.55 479 THR A O 1
ATOM 3551 N N . ILE A 1 480 ? 66.121 25.167 3.050 1.00 25.58 480 ILE A N 1
ATOM 3552 C CA . ILE A 1 480 ? 66.703 24.993 1.700 1.00 25.58 480 ILE A CA 1
ATOM 3553 C C . ILE A 1 480 ? 65.678 24.414 0.667 1.00 25.58 480 ILE A C 1
ATOM 3555 O O . ILE A 1 480 ? 64.679 25.075 0.403 1.00 25.58 480 ILE A O 1
ATOM 3559 N N . LYS A 1 481 ? 65.927 23.256 0.022 1.00 23.55 481 LYS A N 1
ATOM 3560 C CA . LYS A 1 481 ? 65.219 22.548 -1.096 1.00 23.55 481 LYS A CA 1
ATOM 3561 C C . LYS A 1 481 ? 65.590 21.030 -1.053 1.00 23.55 481 LYS A C 1
ATOM 3563 O O . LYS A 1 481 ? 66.430 20.730 -0.206 1.00 23.55 481 LYS A O 1
ATOM 3568 N N . PRO A 1 482 ? 65.103 20.081 -1.910 1.00 36.12 482 PRO A N 1
ATOM 3569 C CA . PRO A 1 482 ? 64.394 20.189 -3.214 1.00 36.12 482 PRO A CA 1
ATOM 3570 C C . PRO A 1 482 ? 63.166 19.234 -3.380 1.00 36.12 482 PRO A C 1
ATOM 3572 O O . PRO A 1 482 ? 62.763 18.594 -2.422 1.00 36.12 482 PRO A O 1
ATOM 3575 N N . ARG A 1 483 ? 62.577 18.969 -4.566 1.00 26.44 483 ARG A N 1
ATOM 3576 C CA . ARG A 1 483 ? 62.070 19.795 -5.703 1.00 26.44 483 ARG A CA 1
ATOM 3577 C C . ARG A 1 483 ? 61.554 18.848 -6.816 1.00 26.44 483 ARG A C 1
ATOM 3579 O O . ARG A 1 483 ? 62.327 17.998 -7.233 1.00 26.44 483 ARG A O 1
ATOM 3586 N N . ASN A 1 484 ? 60.334 19.059 -7.338 1.00 26.19 484 ASN A N 1
ATOM 3587 C CA . ASN A 1 484 ? 59.904 18.969 -8.765 1.00 26.19 484 ASN A CA 1
ATOM 3588 C C . ASN A 1 484 ? 58.352 18.958 -8.830 1.00 26.19 484 ASN A C 1
ATOM 3590 O O . ASN A 1 484 ? 57.744 18.152 -8.145 1.00 26.19 484 ASN A O 1
ATOM 3594 N N . ALA A 1 485 ? 57.641 19.940 -9.417 1.00 26.12 485 ALA A N 1
ATOM 3595 C CA . ALA A 1 485 ? 57.535 20.382 -10.832 1.00 26.12 485 ALA A CA 1
ATOM 3596 C C . ALA A 1 485 ? 56.301 19.726 -11.520 1.00 26.12 485 ALA A C 1
ATOM 3598 O O . ALA A 1 485 ? 56.088 18.542 -11.322 1.00 26.12 485 ALA A O 1
ATOM 3599 N N . ARG A 1 486 ? 55.442 20.385 -12.325 1.00 25.47 486 ARG A N 1
ATOM 3600 C CA . ARG A 1 486 ? 55.397 21.750 -12.915 1.00 25.47 486 ARG A CA 1
ATOM 3601 C C . ARG A 1 486 ? 53.948 22.080 -13.363 1.00 25.47 486 ARG A C 1
ATOM 3603 O O . ARG A 1 486 ? 53.197 21.161 -13.655 1.00 25.47 486 ARG A O 1
ATOM 3610 N N . PHE A 1 487 ? 53.577 23.360 -13.505 1.00 25.94 487 PHE A N 1
ATOM 3611 C CA . PHE A 1 487 ? 52.290 23.804 -14.093 1.00 25.94 487 PHE A CA 1
ATOM 3612 C C . PHE A 1 487 ? 52.480 25.008 -15.051 1.00 25.94 487 PHE A C 1
ATOM 3614 O O . PHE A 1 487 ? 53.499 25.691 -14.958 1.00 25.94 487 PHE A O 1
ATOM 3621 N N . ARG A 1 488 ? 51.438 25.293 -15.862 1.00 25.89 488 ARG A N 1
ATOM 3622 C CA . ARG A 1 488 ? 51.165 26.470 -16.744 1.00 25.89 488 ARG A CA 1
ATOM 3623 C C . ARG A 1 488 ? 51.791 26.541 -18.159 1.00 25.89 488 ARG A C 1
ATOM 3625 O O . ARG A 1 488 ? 53.002 26.595 -18.299 1.00 25.89 488 ARG A O 1
ATOM 3632 N N . GLY A 1 489 ? 50.901 26.695 -19.156 1.00 23.27 489 GLY A N 1
ATOM 3633 C CA . GLY A 1 489 ? 50.691 27.938 -19.943 1.00 23.27 489 GLY A CA 1
ATOM 3634 C C . GLY A 1 489 ? 51.687 28.331 -21.056 1.00 23.27 489 GLY A C 1
ATOM 3635 O O . GLY A 1 489 ? 52.882 28.405 -20.809 1.00 23.27 489 GLY A O 1
ATOM 3636 N N . GLY A 1 490 ? 51.174 28.659 -22.259 1.00 23.98 490 GLY A N 1
ATOM 3637 C CA . GLY A 1 490 ? 51.919 29.312 -23.368 1.00 23.98 490 GLY A CA 1
ATOM 3638 C C . GLY A 1 490 ? 52.023 30.847 -23.206 1.00 23.98 490 GLY A C 1
ATOM 3639 O O . GLY A 1 490 ? 51.952 31.294 -22.059 1.00 23.98 490 GLY A O 1
ATOM 3640 N N . PRO A 1 491 ? 52.097 31.688 -24.276 1.00 50.94 491 PRO A N 1
ATOM 3641 C CA . PRO A 1 491 ? 52.125 31.426 -25.738 1.00 50.94 491 PRO A CA 1
ATOM 3642 C C . PRO A 1 491 ? 53.241 32.202 -26.519 1.00 50.94 491 PRO A C 1
ATOM 3644 O O . PRO A 1 491 ? 53.938 33.010 -25.916 1.00 50.94 491 PRO A O 1
ATOM 3647 N N . ALA A 1 492 ? 53.365 32.052 -27.859 1.00 24.30 492 ALA A N 1
ATOM 3648 C CA . ALA A 1 492 ? 53.950 33.070 -28.779 1.00 24.30 492 ALA A CA 1
ATOM 3649 C C . ALA A 1 492 ? 53.754 32.759 -30.294 1.00 24.30 492 ALA A C 1
ATOM 3651 O O . ALA A 1 492 ? 53.484 31.624 -30.673 1.00 24.30 492 ALA A O 1
ATOM 3652 N N . LYS A 1 493 ? 53.903 33.795 -31.142 1.00 26.28 493 LYS A N 1
ATOM 3653 C CA . LYS A 1 493 ? 53.733 33.853 -32.623 1.00 26.28 493 LYS A CA 1
ATOM 3654 C C . LYS A 1 493 ? 55.102 33.797 -33.354 1.00 26.28 493 LYS A C 1
ATOM 3656 O O . LYS A 1 493 ? 56.117 33.975 -32.682 1.00 26.28 493 LYS A O 1
ATOM 3661 N N . PRO A 1 494 ? 55.170 33.630 -34.696 1.00 34.19 494 PRO A N 1
ATOM 3662 C CA . PRO A 1 494 ? 55.448 34.796 -35.567 1.00 34.19 494 PRO A CA 1
ATOM 3663 C C . PRO A 1 494 ? 54.731 34.765 -36.948 1.00 34.19 494 PRO A C 1
ATOM 3665 O O . PRO A 1 494 ? 53.790 34.002 -37.145 1.00 34.19 494 PRO A O 1
ATOM 3668 N N . SER A 1 495 ? 55.101 35.666 -37.874 1.00 24.55 495 SER A N 1
ATOM 3669 C CA . SER A 1 495 ? 54.284 36.097 -39.033 1.00 24.55 495 SER A CA 1
ATOM 3670 C C . SER A 1 495 ? 55.055 36.391 -40.336 1.00 24.55 495 SER A C 1
ATOM 3672 O O . SER A 1 495 ? 56.160 36.923 -40.273 1.00 24.55 495 SER A O 1
ATOM 3674 N N . GLY A 1 496 ? 54.396 36.214 -41.494 1.00 25.06 496 GLY A N 1
ATOM 3675 C CA . GLY A 1 496 ? 54.779 36.723 -42.833 1.00 25.06 496 GLY A CA 1
ATOM 3676 C C . GLY A 1 496 ? 54.344 35.763 -43.963 1.00 25.06 496 GLY A C 1
ATOM 3677 O O . GLY A 1 496 ? 54.268 34.571 -43.707 1.00 25.06 496 GLY A O 1
ATOM 3678 N N . GLN A 1 497 ? 54.039 36.164 -45.209 1.00 24.58 497 GLN A N 1
ATOM 3679 C CA . GLN A 1 497 ? 53.864 37.496 -45.821 1.00 24.58 497 GLN A CA 1
ATOM 3680 C C . GLN A 1 497 ? 53.153 37.352 -47.208 1.00 24.58 497 GLN A C 1
ATOM 3682 O O . GLN A 1 497 ? 53.346 36.332 -47.858 1.00 24.58 497 GLN A O 1
ATOM 3687 N N . LYS A 1 498 ? 52.471 38.413 -47.692 1.00 23.62 498 LYS A N 1
ATOM 3688 C CA . LYS A 1 498 ? 52.055 38.718 -49.101 1.00 23.62 498 LYS A CA 1
ATOM 3689 C C . LYS A 1 498 ? 50.842 38.008 -49.764 1.00 23.62 498 LYS A C 1
ATOM 3691 O O . LYS A 1 498 ? 50.721 36.791 -49.780 1.00 23.62 498 LYS A O 1
ATOM 3696 N N . SER A 1 499 ? 50.009 38.844 -50.404 1.00 24.88 499 SER A N 1
ATOM 3697 C CA . SER A 1 499 ? 48.940 38.547 -51.393 1.00 24.88 499 SER A CA 1
ATOM 3698 C C . SER A 1 499 ? 49.494 38.600 -52.846 1.00 24.88 499 SER A C 1
ATOM 3700 O O . SER A 1 499 ? 50.669 38.962 -52.980 1.00 24.88 499 SER A O 1
ATOM 3702 N N . PRO A 1 500 ? 48.725 38.298 -53.931 1.00 32.25 500 PRO A N 1
ATOM 3703 C CA . PRO A 1 500 ? 47.717 39.244 -54.476 1.00 32.25 500 PRO A CA 1
ATOM 3704 C C . PRO A 1 500 ? 46.469 38.654 -55.209 1.00 32.25 500 PRO A C 1
ATOM 3706 O O . PRO A 1 500 ? 46.425 37.489 -55.587 1.00 32.25 500 PRO A O 1
ATOM 3709 N N . THR A 1 501 ? 45.469 39.520 -55.443 1.00 24.95 501 THR A N 1
ATOM 3710 C CA . THR A 1 501 ? 44.335 39.424 -56.413 1.00 24.95 501 THR A CA 1
ATOM 3711 C C . THR A 1 501 ? 44.785 39.843 -57.844 1.00 24.95 501 THR A C 1
ATOM 3713 O O . THR A 1 501 ? 45.931 40.291 -57.935 1.00 24.95 501 THR A O 1
ATOM 3716 N N . PRO A 1 502 ? 44.008 39.737 -58.968 1.00 40.66 502 PRO A N 1
ATOM 3717 C CA . PRO A 1 502 ? 42.618 40.220 -59.233 1.00 40.66 502 PRO A CA 1
ATOM 3718 C C . PRO A 1 502 ? 41.733 39.175 -59.995 1.00 40.66 502 PRO A C 1
ATOM 3720 O O . PRO A 1 502 ? 42.124 38.016 -60.032 1.00 40.66 502 PRO A O 1
ATOM 3723 N N . THR A 1 503 ? 40.525 39.379 -60.566 1.00 25.25 503 THR A N 1
ATOM 3724 C CA . THR A 1 503 ? 39.732 40.518 -61.139 1.00 25.25 503 THR A CA 1
ATOM 3725 C C . THR A 1 503 ? 38.233 40.079 -61.145 1.00 25.25 503 THR A C 1
ATOM 3727 O O . THR A 1 503 ? 38.000 38.884 -61.267 1.00 25.25 503 THR A O 1
ATOM 3730 N N . GLY A 1 504 ? 37.188 40.879 -60.847 1.00 25.03 504 GLY A N 1
ATOM 3731 C CA . GLY A 1 504 ? 36.449 41.816 -61.740 1.00 25.03 504 GLY A CA 1
ATOM 3732 C C . GLY A 1 504 ? 35.546 41.109 -62.791 1.00 25.03 504 GLY A C 1
ATOM 3733 O O . GLY A 1 504 ? 36.040 40.184 -63.415 1.00 25.03 504 GLY A O 1
ATOM 3734 N N . VAL A 1 505 ? 34.280 41.464 -63.115 1.00 26.44 505 VAL A N 1
ATOM 3735 C CA . VAL A 1 505 ? 33.359 42.604 -62.808 1.00 26.44 505 VAL A CA 1
ATOM 3736 C C . VAL A 1 505 ? 31.880 42.188 -63.136 1.00 26.44 505 VAL A C 1
ATOM 3738 O O . VAL A 1 505 ? 31.700 41.200 -63.837 1.00 26.44 505 VAL A O 1
ATOM 3741 N N . GLN A 1 506 ? 30.869 43.005 -62.749 1.00 26.77 506 GLN A N 1
ATOM 3742 C CA . GLN A 1 506 ? 29.441 43.081 -63.209 1.00 26.77 506 GLN A CA 1
ATOM 3743 C C . GLN A 1 506 ? 28.374 42.269 -62.418 1.00 26.77 506 GLN A C 1
ATOM 3745 O O . GLN A 1 506 ? 28.655 41.153 -62.005 1.00 26.77 506 GLN A O 1
ATOM 3750 N N . ALA A 1 507 ? 27.114 42.712 -62.212 1.00 26.20 507 ALA A N 1
ATOM 3751 C CA . ALA A 1 507 ? 26.484 44.054 -62.141 1.00 26.20 507 ALA A CA 1
ATOM 3752 C C . ALA A 1 507 ? 25.064 43.955 -61.483 1.00 26.20 507 ALA A C 1
ATOM 3754 O O . ALA A 1 507 ? 24.431 42.907 -61.553 1.00 26.20 507 ALA A O 1
ATOM 3755 N N . LEU A 1 508 ? 24.559 45.042 -60.875 1.00 31.39 508 LEU A N 1
ATOM 3756 C CA . LEU A 1 508 ? 23.162 45.288 -60.401 1.00 31.39 508 LEU A CA 1
ATOM 3757 C C . LEU A 1 508 ? 22.607 46.552 -61.138 1.00 31.39 508 LEU A C 1
ATOM 3759 O O . LEU A 1 508 ? 23.424 47.117 -61.876 1.00 31.39 508 LEU A O 1
ATOM 3763 N N . PRO A 1 509 ? 21.350 47.082 -60.986 1.00 47.12 509 PRO A N 1
ATOM 3764 C CA . PRO A 1 509 ? 20.293 46.946 -59.935 1.00 47.12 509 PRO A CA 1
ATOM 3765 C C . PRO A 1 509 ? 18.845 46.872 -60.569 1.00 47.12 509 PRO A C 1
ATOM 3767 O O . PRO A 1 509 ? 18.779 46.266 -61.640 1.00 47.12 509 PRO A O 1
ATOM 3770 N N . PRO A 1 510 ? 17.709 47.481 -60.094 1.00 47.12 510 PRO A N 1
ATOM 3771 C CA . PRO A 1 510 ? 17.279 48.038 -58.776 1.00 47.12 510 PRO A CA 1
ATOM 3772 C C . PRO A 1 510 ? 15.824 47.707 -58.270 1.00 47.12 510 PRO A C 1
ATOM 3774 O O . PRO A 1 510 ? 14.986 47.257 -59.040 1.00 47.12 510 PRO A O 1
ATOM 3777 N N . ASP A 1 511 ? 15.551 48.054 -56.989 1.00 25.86 511 ASP A N 1
ATOM 3778 C CA . ASP A 1 511 ? 14.288 48.523 -56.323 1.00 25.86 511 ASP A CA 1
ATOM 3779 C C . ASP A 1 511 ? 12.967 47.685 -56.354 1.00 25.86 511 ASP A C 1
ATOM 3781 O O . ASP A 1 511 ? 12.700 46.961 -57.301 1.00 25.86 511 ASP A O 1
ATOM 3785 N N . THR A 1 512 ? 12.046 47.686 -55.360 1.00 27.97 512 THR A N 1
ATOM 3786 C CA . THR A 1 512 ? 11.662 48.655 -54.282 1.00 27.97 512 THR A CA 1
ATOM 3787 C C . THR A 1 512 ? 11.150 47.917 -52.975 1.00 27.97 512 THR A C 1
ATOM 3789 O O . THR A 1 512 ? 11.440 46.727 -52.858 1.00 27.97 512 THR A O 1
ATOM 3792 N N . PRO A 1 513 ? 10.517 48.499 -51.905 1.00 37.50 513 PRO A N 1
ATOM 3793 C CA . PRO A 1 513 ? 11.039 48.309 -50.533 1.00 37.50 513 PRO A CA 1
ATOM 3794 C C . PRO A 1 513 ? 10.125 47.675 -49.438 1.00 37.50 513 PRO A C 1
ATOM 3796 O O . PRO A 1 513 ? 8.904 47.686 -49.519 1.00 37.50 513 PRO A O 1
ATOM 3799 N N . GLN A 1 514 ? 10.792 47.219 -48.360 1.00 25.97 514 GLN A N 1
ATOM 3800 C CA . GLN A 1 514 ? 10.428 47.142 -46.915 1.00 25.97 514 GLN A CA 1
ATOM 3801 C C . GLN A 1 514 ? 8.971 46.883 -46.438 1.00 25.97 514 GLN A C 1
ATOM 3803 O O . GLN A 1 514 ? 8.067 47.672 -46.689 1.00 25.97 514 GLN A O 1
ATOM 3808 N N . GLY A 1 515 ? 8.788 45.880 -45.551 1.00 25.44 515 GLY A N 1
ATOM 3809 C CA . GLY A 1 515 ? 7.474 45.574 -44.944 1.00 25.44 515 GLY A CA 1
ATOM 3810 C C . GLY A 1 515 ? 7.398 44.616 -43.730 1.00 25.44 515 GLY A C 1
ATOM 3811 O O . GLY A 1 515 ? 6.453 43.845 -43.651 1.00 25.44 515 GLY A O 1
ATOM 3812 N N . ASN A 1 516 ? 8.318 44.712 -42.760 1.00 27.11 516 ASN A N 1
ATOM 3813 C CA . ASN A 1 516 ? 8.234 44.154 -41.385 1.00 27.11 516 ASN A CA 1
ATOM 3814 C C . ASN A 1 516 ? 8.303 42.626 -41.106 1.00 27.11 516 ASN A C 1
ATOM 3816 O O . ASN A 1 516 ? 7.911 41.765 -41.885 1.00 27.11 516 ASN A O 1
ATOM 3820 N N . HIS A 1 517 ? 8.833 42.310 -39.915 1.00 26.33 517 HIS A N 1
ATOM 3821 C CA . HIS A 1 517 ? 9.200 40.967 -39.446 1.00 26.33 517 HIS A CA 1
ATOM 3822 C C . HIS A 1 517 ? 8.068 40.211 -38.727 1.00 26.33 517 HIS A C 1
ATOM 3824 O O . HIS A 1 517 ? 7.388 40.769 -37.870 1.00 26.33 517 HIS A O 1
ATOM 3830 N N . SER A 1 518 ? 8.025 38.886 -38.904 1.00 26.31 518 SER A N 1
ATOM 3831 C CA . SER A 1 518 ? 7.725 37.954 -37.805 1.00 26.31 518 SER A CA 1
ATOM 3832 C C . SER A 1 518 ? 8.553 36.672 -37.964 1.00 26.31 518 SER A C 1
ATOM 3834 O O . SER A 1 518 ? 8.762 36.179 -39.070 1.00 26.31 518 SER A O 1
ATOM 3836 N N . SER A 1 519 ? 9.128 36.182 -36.864 1.00 24.52 519 SER A N 1
ATOM 3837 C CA . SER A 1 519 ? 10.141 35.122 -36.871 1.00 24.52 519 SER A CA 1
ATOM 3838 C C . SER A 1 519 ? 9.519 33.725 -36.807 1.00 24.52 519 SER A C 1
ATOM 3840 O O . SER A 1 519 ? 9.117 33.275 -35.732 1.00 24.52 519 SER A O 1
ATOM 3842 N N . THR A 1 520 ? 9.497 33.008 -37.929 1.00 27.17 520 THR A N 1
ATOM 3843 C CA . THR A 1 520 ? 9.177 31.575 -37.975 1.00 27.17 520 THR A CA 1
ATOM 3844 C C . THR A 1 520 ? 10.452 30.734 -37.863 1.00 27.17 520 THR A C 1
ATOM 3846 O O . THR A 1 520 ? 11.368 30.835 -38.677 1.00 27.17 520 THR A O 1
ATOM 3849 N N . ASN A 1 521 ? 10.521 29.875 -36.841 1.00 28.23 521 ASN A N 1
ATOM 3850 C CA . ASN A 1 521 ? 11.611 28.909 -36.692 1.00 28.23 521 ASN A CA 1
ATOM 3851 C C . ASN A 1 521 ? 11.463 27.792 -37.736 1.00 28.23 521 ASN A C 1
ATOM 3853 O O . ASN A 1 521 ? 10.669 26.867 -37.562 1.00 28.23 521 ASN A O 1
ATOM 3857 N N . PHE A 1 522 ? 12.251 27.866 -38.808 1.00 30.00 522 PHE A N 1
ATOM 3858 C CA . PHE A 1 522 ? 12.338 26.808 -39.809 1.00 30.00 522 PHE A CA 1
ATOM 3859 C C . PHE A 1 522 ? 12.949 25.532 -39.213 1.00 30.00 522 PHE A C 1
ATOM 3861 O O . PHE A 1 522 ? 14.081 25.530 -38.729 1.00 30.00 522 PHE A O 1
ATOM 3868 N N . ALA A 1 523 ? 12.225 24.417 -39.318 1.00 29.53 523 ALA A N 1
ATOM 3869 C CA . ALA A 1 523 ? 12.822 23.093 -39.208 1.00 29.53 523 ALA A CA 1
ATOM 3870 C C . ALA A 1 523 ? 13.491 22.737 -40.552 1.00 29.53 523 ALA A C 1
ATOM 3872 O O . ALA A 1 523 ? 12.815 22.787 -41.584 1.00 29.53 523 ALA A O 1
ATOM 3873 N N . PRO A 1 524 ? 14.786 22.372 -40.591 1.00 30.92 524 PRO A N 1
ATOM 3874 C CA . PRO A 1 524 ? 15.407 21.916 -41.827 1.00 30.92 524 PRO A CA 1
ATOM 3875 C C . PRO A 1 524 ? 14.882 20.524 -42.199 1.00 30.92 524 PRO A C 1
ATOM 3877 O O . PRO A 1 524 ? 14.967 19.585 -41.405 1.00 30.92 524 PRO A O 1
ATOM 3880 N N . LYS A 1 525 ? 14.367 20.382 -43.428 1.00 31.66 525 LYS A N 1
ATOM 3881 C CA . LYS A 1 525 ? 14.114 19.072 -44.042 1.00 31.66 525 LYS A CA 1
ATOM 3882 C C . LYS A 1 525 ? 15.439 18.315 -44.147 1.00 31.66 525 LYS A C 1
ATOM 3884 O O . LYS A 1 525 ? 16.348 18.762 -44.842 1.00 31.66 525 LYS A O 1
ATOM 3889 N N . VAL A 1 526 ? 15.523 17.156 -43.500 1.00 34.47 526 VAL A N 1
ATOM 3890 C CA . VAL A 1 526 ? 16.550 16.154 -43.810 1.00 34.47 526 VAL A CA 1
ATOM 3891 C C . VAL A 1 526 ? 16.225 15.591 -45.204 1.00 34.47 526 VAL A C 1
ATOM 3893 O O . VAL A 1 526 ? 15.045 15.332 -45.466 1.00 34.47 526 VAL A O 1
ATOM 3896 N N . PRO A 1 527 ? 17.197 15.429 -46.123 1.00 23.97 527 PRO A N 1
ATOM 3897 C CA . PRO A 1 527 ? 16.938 14.738 -47.382 1.00 23.97 527 PRO A CA 1
ATOM 3898 C C . PRO A 1 527 ? 16.513 13.291 -47.085 1.00 23.97 527 PRO A C 1
ATOM 3900 O O . PRO A 1 527 ? 17.080 12.674 -46.179 1.00 23.97 527 PRO A O 1
ATOM 3903 N N . PRO A 1 528 ? 15.525 12.729 -47.802 1.00 28.78 528 PRO A N 1
ATOM 3904 C CA . PRO A 1 528 ? 15.172 11.332 -47.612 1.00 28.78 528 PRO A CA 1
ATOM 3905 C C . PRO A 1 528 ? 16.375 10.455 -47.973 1.00 28.78 528 PRO A C 1
ATOM 3907 O O . PRO A 1 528 ? 16.999 10.640 -49.020 1.00 28.78 528 PRO A O 1
ATOM 3910 N N . LEU A 1 529 ? 16.674 9.480 -47.113 1.00 30.56 529 LEU A N 1
ATOM 3911 C CA . LEU A 1 529 ? 17.435 8.303 -47.526 1.00 30.56 529 LEU A CA 1
ATOM 3912 C C . LEU A 1 529 ? 16.713 7.667 -48.729 1.00 30.56 529 LEU A C 1
ATOM 3914 O O . LEU A 1 529 ? 15.481 7.748 -48.793 1.00 30.56 529 LEU A O 1
ATOM 3918 N N . PRO A 1 530 ? 17.432 7.062 -49.691 1.00 25.48 530 PRO A N 1
ATOM 3919 C CA . PRO A 1 530 ? 16.781 6.385 -50.803 1.00 25.48 530 PRO A CA 1
ATOM 3920 C C . PRO A 1 530 ? 15.835 5.316 -50.248 1.00 25.48 530 PRO A C 1
ATOM 3922 O O . PRO A 1 530 ? 16.242 4.478 -49.445 1.00 25.48 530 PRO A O 1
ATOM 3925 N N . ASN A 1 531 ? 14.567 5.365 -50.662 1.00 29.30 531 ASN A N 1
ATOM 3926 C CA . ASN A 1 531 ? 13.606 4.328 -50.319 1.00 29.30 531 ASN A CA 1
ATOM 3927 C C . ASN A 1 531 ? 14.063 3.020 -50.970 1.00 29.30 531 ASN A C 1
ATOM 3929 O O . ASN A 1 531 ? 13.869 2.837 -52.172 1.00 29.30 531 ASN A O 1
ATOM 3933 N N . SER A 1 532 ? 14.599 2.095 -50.177 1.00 27.28 532 SER A N 1
ATOM 3934 C CA . SER A 1 532 ? 14.530 0.682 -50.535 1.00 27.28 532 SER A CA 1
ATOM 3935 C C . SER A 1 532 ? 13.041 0.325 -50.671 1.00 27.28 532 SER A C 1
ATOM 3937 O O . SER A 1 532 ? 12.286 0.570 -49.719 1.00 27.28 532 SER A O 1
ATOM 3939 N N . PRO A 1 533 ? 12.565 -0.192 -51.820 1.00 30.00 533 PRO A N 1
ATOM 3940 C CA . PRO A 1 533 ? 11.229 -0.781 -51.878 1.00 30.00 533 PRO A CA 1
ATOM 3941 C C . PRO A 1 533 ? 11.149 -1.910 -50.844 1.00 30.00 533 PRO A C 1
ATOM 3943 O O . PRO A 1 533 ? 12.148 -2.592 -50.599 1.00 30.00 533 PRO A O 1
ATOM 3946 N N . SER A 1 534 ? 9.991 -2.100 -50.200 1.00 37.34 534 SER A N 1
ATOM 3947 C CA . SER A 1 534 ? 9.859 -3.237 -49.283 1.00 37.34 534 SER A CA 1
ATOM 3948 C C . SER A 1 534 ? 10.040 -4.529 -50.077 1.00 37.34 534 SER A C 1
ATOM 3950 O O . SER A 1 534 ? 9.604 -4.618 -51.225 1.00 37.34 534 SER A O 1
ATOM 3952 N N . LEU A 1 535 ? 10.673 -5.543 -49.482 1.00 47.62 535 LEU A N 1
ATOM 3953 C CA . LEU A 1 535 ? 10.965 -6.795 -50.187 1.00 47.62 535 LEU A CA 1
ATOM 3954 C C . LEU A 1 535 ? 9.687 -7.437 -50.772 1.00 47.62 535 LEU A C 1
ATOM 3956 O O . LEU A 1 535 ? 9.705 -7.958 -51.885 1.00 47.62 535 LEU A O 1
ATOM 3960 N N . ALA A 1 536 ? 8.560 -7.290 -50.066 1.00 42.19 536 ALA A N 1
ATOM 3961 C CA . ALA A 1 536 ? 7.229 -7.680 -50.527 1.00 42.19 536 ALA A CA 1
ATOM 3962 C C . ALA A 1 536 ? 6.749 -6.911 -51.780 1.00 42.19 536 ALA A C 1
ATOM 3964 O O . ALA A 1 536 ? 6.145 -7.512 -52.665 1.00 42.19 536 ALA A O 1
ATOM 3965 N N . GLN A 1 537 ? 7.039 -5.608 -51.902 1.00 43.22 537 GLN A N 1
ATOM 3966 C CA . GLN A 1 537 ? 6.709 -4.823 -53.101 1.00 43.22 537 GLN A CA 1
ATOM 3967 C C . GLN A 1 537 ? 7.625 -5.145 -54.287 1.00 43.22 537 GLN A C 1
ATOM 3969 O O . GLN A 1 537 ? 7.150 -5.183 -55.419 1.00 43.22 537 GLN A O 1
ATOM 3974 N N . THR A 1 538 ? 8.912 -5.410 -54.045 1.00 42.00 538 THR A N 1
ATOM 3975 C CA . THR A 1 538 ? 9.873 -5.751 -55.108 1.00 42.00 538 THR A CA 1
ATOM 3976 C C . THR A 1 538 ? 9.499 -7.060 -55.808 1.00 42.00 538 THR A C 1
ATOM 3978 O O . THR A 1 538 ? 9.527 -7.127 -57.032 1.00 42.00 538 THR A O 1
ATOM 3981 N N . ILE A 1 539 ? 9.078 -8.079 -55.048 1.00 51.19 539 ILE A N 1
ATOM 3982 C CA . ILE A 1 539 ? 8.680 -9.389 -55.597 1.00 51.19 539 ILE A CA 1
ATOM 3983 C C . ILE A 1 539 ? 7.343 -9.301 -56.362 1.00 51.19 539 ILE A C 1
ATOM 3985 O O . ILE A 1 539 ? 7.141 -10.022 -57.335 1.00 51.19 539 ILE A O 1
ATOM 3989 N N . GLY A 1 540 ? 6.450 -8.377 -55.987 1.00 43.34 540 GLY A N 1
ATOM 3990 C CA . GLY A 1 540 ? 5.176 -8.150 -56.682 1.00 43.34 540 GLY A CA 1
ATOM 3991 C C . GLY A 1 540 ? 5.293 -7.552 -58.093 1.00 43.34 540 GLY A C 1
ATOM 3992 O O . GLY A 1 540 ? 4.309 -7.553 -58.826 1.00 43.34 540 GLY A O 1
ATOM 3993 N N . MET A 1 541 ? 6.466 -7.049 -58.502 1.00 44.53 541 MET A N 1
ATOM 3994 C CA . MET A 1 541 ? 6.673 -6.507 -59.857 1.00 44.53 541 MET A CA 1
ATOM 3995 C C . MET A 1 541 ? 7.100 -7.567 -60.892 1.00 44.53 541 MET A C 1
ATOM 3997 O O . MET A 1 541 ? 6.924 -7.343 -62.091 1.00 44.53 541 MET A O 1
ATOM 4001 N N . ASP A 1 542 ? 7.582 -8.736 -60.455 1.00 40.69 542 ASP A N 1
ATOM 4002 C CA . ASP A 1 542 ? 8.050 -9.815 -61.344 1.00 40.69 542 ASP A CA 1
ATOM 4003 C C . ASP A 1 542 ? 6.940 -10.762 -61.838 1.00 40.69 542 ASP A C 1
ATOM 4005 O O . ASP A 1 542 ? 7.187 -11.648 -62.654 1.00 40.69 542 ASP A O 1
ATOM 4009 N N . GLU A 1 543 ? 5.679 -10.562 -61.438 1.00 43.69 543 GLU A N 1
ATOM 4010 C CA . GLU A 1 543 ? 4.559 -11.382 -61.939 1.00 43.69 543 GLU A CA 1
ATOM 4011 C C . GLU A 1 543 ? 4.239 -11.101 -63.429 1.00 43.69 543 GLU A C 1
ATOM 4013 O O . GLU A 1 543 ? 3.542 -11.872 -64.086 1.00 43.69 543 GLU A O 1
ATOM 4018 N N . SER A 1 544 ? 4.840 -10.049 -64.005 1.00 45.00 544 SER A N 1
ATOM 4019 C CA . SER A 1 544 ? 4.876 -9.793 -65.455 1.00 45.00 544 SER A CA 1
ATOM 4020 C C . SER A 1 544 ? 5.922 -10.628 -66.221 1.00 45.00 544 SER A C 1
ATOM 4022 O O . SER A 1 544 ? 5.889 -10.668 -67.452 1.00 45.00 544 SER A O 1
ATOM 4024 N N . SER A 1 545 ? 6.812 -11.333 -65.510 1.00 47.06 545 SER A N 1
ATOM 4025 C CA . SER A 1 545 ? 7.995 -12.022 -66.051 1.00 47.06 545 SER A CA 1
ATOM 4026 C C . SER A 1 545 ? 7.794 -13.529 -66.301 1.00 47.06 545 SER A C 1
ATOM 4028 O O . SER A 1 545 ? 8.725 -14.209 -66.724 1.00 47.06 545 SER A O 1
ATOM 4030 N N . GLY A 1 546 ? 6.600 -14.084 -66.048 1.00 45.97 546 GLY A N 1
ATOM 4031 C CA . GLY A 1 546 ? 6.202 -15.455 -66.432 1.00 45.97 546 GLY A CA 1
ATOM 4032 C C . GLY A 1 546 ? 6.931 -16.626 -65.748 1.00 45.97 546 GLY A C 1
ATOM 4033 O O . GLY A 1 546 ? 6.557 -17.779 -65.961 1.00 45.97 546 GLY A O 1
ATOM 4034 N N . VAL A 1 547 ? 7.941 -16.358 -64.918 1.00 50.25 547 VAL A N 1
ATOM 4035 C CA . VAL A 1 547 ? 8.711 -17.352 -64.159 1.00 50.25 547 VAL A CA 1
ATOM 4036 C C . VAL A 1 547 ? 8.372 -17.203 -62.679 1.00 50.25 547 VAL A C 1
ATOM 4038 O O . VAL A 1 547 ? 8.740 -16.216 -62.050 1.00 50.25 547 VAL A O 1
ATOM 4041 N N . MET A 1 548 ? 7.673 -18.187 -62.111 1.00 51.69 548 MET A N 1
ATOM 4042 C CA . MET A 1 548 ? 7.430 -18.241 -60.666 1.00 51.69 548 MET A CA 1
ATOM 4043 C C . MET A 1 548 ? 8.744 -18.569 -59.932 1.00 51.69 548 MET A C 1
ATOM 4045 O O . MET A 1 548 ? 9.303 -19.638 -60.195 1.00 51.69 548 MET A O 1
ATOM 4049 N N . PRO A 1 549 ? 9.240 -17.719 -59.010 1.00 60.12 549 PRO A N 1
ATOM 4050 C CA . PRO A 1 549 ? 10.399 -18.055 -58.185 1.00 60.12 549 PRO A CA 1
ATOM 4051 C C . PRO A 1 549 ? 10.073 -19.220 -57.240 1.00 60.12 549 PRO A C 1
ATOM 4053 O O . PRO A 1 549 ? 8.954 -19.318 -56.725 1.00 60.12 549 PRO A O 1
ATOM 4056 N N . SER A 1 550 ? 11.045 -20.101 -56.989 1.00 66.75 550 SER A N 1
ATOM 4057 C CA . SER A 1 550 ? 10.872 -21.205 -56.040 1.00 66.75 550 SER A CA 1
ATOM 4058 C C . SER A 1 550 ? 10.742 -20.671 -54.612 1.00 66.75 550 SER A C 1
ATOM 4060 O O . SER A 1 550 ? 11.308 -19.632 -54.269 1.00 66.75 550 SER A O 1
ATOM 4062 N N . GLY A 1 551 ? 10.057 -21.407 -53.731 1.00 64.69 551 GLY A N 1
ATOM 4063 C CA . GLY A 1 551 ? 9.944 -21.032 -52.315 1.00 64.69 551 GLY A CA 1
ATOM 4064 C C . GLY A 1 551 ? 11.306 -20.855 -51.626 1.00 64.69 551 GLY A C 1
ATOM 4065 O O . GLY A 1 551 ? 11.446 -20.018 -50.737 1.00 64.69 551 GLY A O 1
ATOM 4066 N N . ASP A 1 552 ? 12.329 -21.588 -52.075 1.00 69.06 552 ASP A N 1
ATOM 4067 C CA . ASP A 1 552 ? 13.699 -21.437 -51.575 1.00 69.06 552 ASP A CA 1
ATOM 4068 C C . ASP A 1 552 ? 14.380 -20.150 -52.071 1.00 69.06 552 ASP A C 1
ATOM 4070 O O . ASP A 1 552 ? 15.120 -19.526 -51.309 1.00 69.06 552 ASP A O 1
ATOM 4074 N N . ASP A 1 553 ? 14.088 -19.704 -53.297 1.00 72.19 553 ASP A N 1
ATOM 4075 C CA . ASP A 1 553 ? 14.587 -18.431 -53.839 1.00 72.19 553 ASP A CA 1
ATOM 4076 C C . ASP A 1 553 ? 13.995 -17.249 -53.059 1.00 72.19 553 ASP A C 1
ATOM 4078 O O . ASP A 1 553 ? 14.702 -16.300 -52.720 1.00 72.19 553 ASP A O 1
ATOM 4082 N N . ILE A 1 554 ? 12.711 -17.350 -52.693 1.00 73.00 554 ILE A N 1
ATOM 4083 C CA . ILE A 1 554 ? 12.015 -16.351 -51.874 1.00 73.00 554 ILE A CA 1
ATOM 4084 C C . ILE A 1 554 ? 12.664 -16.241 -50.485 1.00 73.00 554 ILE A C 1
ATOM 4086 O O . ILE A 1 554 ? 12.944 -15.127 -50.046 1.00 73.00 554 ILE A O 1
ATOM 4090 N N . ILE A 1 555 ? 12.959 -17.358 -49.804 1.00 76.25 555 ILE A N 1
ATOM 4091 C CA . ILE A 1 555 ? 13.614 -17.333 -48.479 1.00 76.25 555 ILE A CA 1
ATOM 4092 C C . ILE A 1 555 ? 15.050 -16.793 -48.557 1.00 76.25 555 ILE A C 1
ATOM 4094 O O . ILE A 1 555 ? 15.480 -16.070 -47.654 1.00 76.25 555 ILE A O 1
ATOM 4098 N N . ASN A 1 556 ? 15.794 -17.095 -49.626 1.00 76.06 556 ASN A N 1
ATOM 4099 C CA . ASN A 1 556 ? 17.170 -16.611 -49.790 1.00 76.06 556 ASN A CA 1
ATOM 4100 C C . ASN A 1 556 ? 17.267 -15.071 -49.800 1.00 76.06 556 ASN A C 1
ATOM 4102 O O . ASN A 1 556 ? 18.284 -14.528 -49.363 1.00 76.06 556 ASN A O 1
ATOM 4106 N N . ASN A 1 557 ? 16.202 -14.366 -50.194 1.00 76.25 557 ASN A N 1
ATOM 4107 C CA . ASN A 1 557 ? 16.152 -12.901 -50.193 1.00 76.25 557 ASN A CA 1
ATOM 4108 C C . ASN A 1 557 ? 16.134 -12.262 -48.787 1.00 76.25 557 ASN A C 1
ATOM 4110 O O . ASN A 1 557 ? 16.451 -11.082 -48.662 1.00 76.25 557 ASN A O 1
ATOM 4114 N N . TYR A 1 558 ? 15.805 -13.008 -47.725 1.00 75.06 558 TYR A N 1
ATOM 4115 C CA . TYR A 1 558 ? 15.727 -12.477 -46.350 1.00 75.06 558 TYR A CA 1
ATOM 4116 C C . TYR A 1 558 ? 17.085 -12.437 -45.620 1.00 75.06 558 TYR A C 1
ATOM 4118 O O . TYR A 1 558 ? 17.146 -12.008 -44.470 1.00 75.06 558 TYR A O 1
ATOM 4126 N N . ILE A 1 559 ? 18.171 -12.900 -46.259 1.00 75.50 559 ILE A N 1
ATOM 4127 C CA . ILE A 1 559 ? 19.554 -12.914 -45.731 1.00 75.50 559 ILE A CA 1
ATOM 4128 C C . ILE A 1 559 ? 19.641 -13.464 -44.288 1.00 75.50 559 ILE A C 1
ATOM 4130 O O . ILE A 1 559 ? 20.261 -12.886 -43.394 1.00 75.50 559 ILE A O 1
ATOM 4134 N N . LEU A 1 560 ? 18.986 -14.604 -44.058 1.00 83.38 560 LEU A N 1
ATOM 4135 C CA . LEU A 1 560 ? 18.920 -15.271 -42.756 1.00 83.38 560 LEU A CA 1
ATOM 4136 C C . LEU A 1 560 ? 20.164 -16.147 -42.504 1.00 83.38 560 LEU A C 1
ATOM 4138 O O . LEU A 1 560 ? 20.688 -16.752 -43.446 1.00 83.38 560 LEU A O 1
ATOM 4142 N N . PRO A 1 561 ? 20.629 -16.283 -41.245 1.00 82.38 561 PRO A N 1
ATOM 4143 C CA . PRO A 1 561 ? 21.706 -17.210 -40.914 1.00 82.38 561 PRO A CA 1
ATOM 4144 C C . PRO A 1 561 ? 21.269 -18.667 -41.136 1.00 82.38 561 PRO A C 1
ATOM 4146 O O . PRO A 1 561 ? 20.085 -19.002 -41.069 1.00 82.38 561 PRO A O 1
ATOM 4149 N N . ARG A 1 562 ? 22.247 -19.544 -41.394 1.00 81.94 562 ARG A N 1
ATOM 4150 C CA . ARG A 1 562 ? 22.059 -20.998 -41.499 1.00 81.94 562 ARG A CA 1
ATOM 4151 C C . ARG A 1 562 ? 22.925 -21.685 -40.426 1.00 81.94 562 ARG A C 1
ATOM 4153 O O . ARG A 1 562 ? 24.127 -21.421 -40.416 1.00 81.94 562 ARG A O 1
ATOM 4160 N N . PRO A 1 563 ? 22.374 -22.552 -39.551 1.00 83.81 563 PRO A N 1
ATOM 4161 C CA . PRO A 1 563 ? 20.971 -22.978 -39.471 1.00 83.81 563 PRO A CA 1
ATOM 4162 C C . PRO A 1 563 ? 20.009 -21.827 -39.135 1.00 83.81 563 PRO A C 1
ATOM 4164 O O . PRO A 1 563 ? 20.414 -20.824 -38.551 1.00 83.81 563 PRO A O 1
ATOM 4167 N N . LEU A 1 564 ? 18.743 -21.976 -39.544 1.00 87.06 564 LEU A N 1
ATOM 4168 C CA . LEU A 1 564 ? 17.712 -20.961 -39.319 1.00 87.06 564 LEU A CA 1
ATOM 4169 C C . LEU A 1 564 ? 17.489 -20.726 -37.810 1.00 87.06 564 LEU A C 1
ATOM 4171 O O . LEU A 1 564 ? 17.518 -21.693 -37.043 1.00 87.06 564 LEU A O 1
ATOM 4175 N N . PRO A 1 565 ? 17.219 -19.480 -37.373 1.00 89.75 565 PRO A N 1
ATOM 4176 C CA . PRO A 1 565 ? 16.923 -19.184 -35.974 1.00 89.75 565 PRO A CA 1
ATOM 4177 C C . PRO A 1 565 ? 15.711 -19.957 -35.437 1.00 89.75 565 PRO A C 1
ATOM 4179 O O . PRO A 1 565 ? 14.715 -20.139 -36.138 1.00 89.75 565 PRO A O 1
ATOM 4182 N N . LEU A 1 566 ? 15.754 -20.344 -34.157 1.00 89.62 566 LEU A N 1
ATOM 4183 C CA . LEU A 1 566 ? 14.680 -21.109 -33.503 1.00 89.62 566 LEU A CA 1
ATOM 4184 C C . LEU A 1 566 ? 13.316 -20.397 -33.533 1.00 89.62 566 LEU A C 1
ATOM 4186 O O . LEU A 1 566 ? 12.287 -21.062 -33.628 1.00 89.62 566 LEU A O 1
ATOM 4190 N N . TRP A 1 567 ? 13.296 -19.061 -33.531 1.00 92.19 567 TRP A N 1
ATOM 4191 C CA . TRP A 1 567 ? 12.071 -18.262 -33.643 1.00 92.19 567 TRP A CA 1
ATOM 4192 C C . TRP A 1 567 ? 11.437 -18.244 -35.044 1.00 92.19 567 TRP A C 1
ATOM 4194 O O . TRP A 1 567 ? 10.338 -17.721 -35.185 1.00 92.19 567 TRP A O 1
ATOM 4204 N N . LEU A 1 568 ? 12.068 -18.832 -36.067 1.00 90.75 568 LEU A N 1
ATOM 4205 C CA . LEU A 1 568 ? 11.443 -19.093 -37.375 1.00 90.75 568 LEU A CA 1
ATOM 4206 C C . LEU A 1 568 ? 10.936 -20.537 -37.528 1.00 90.75 568 LEU A C 1
ATOM 4208 O O . LEU A 1 568 ? 10.420 -20.903 -38.581 1.00 90.75 568 LEU A O 1
ATOM 4212 N N . ASN A 1 569 ? 11.057 -21.375 -36.495 1.00 88.62 569 ASN A N 1
ATOM 4213 C CA . ASN A 1 569 ? 10.535 -22.738 -36.520 1.00 88.62 569 ASN A CA 1
ATOM 4214 C C . ASN A 1 569 ? 9.135 -22.780 -35.890 1.00 88.62 569 ASN A C 1
ATOM 4216 O O . ASN A 1 569 ? 8.973 -22.576 -34.685 1.00 88.62 569 ASN A O 1
ATOM 4220 N N . ALA A 1 570 ? 8.123 -23.113 -36.696 1.00 84.94 570 ALA A N 1
ATOM 4221 C CA . ALA A 1 570 ? 6.711 -23.105 -36.313 1.00 84.94 570 ALA A CA 1
ATOM 4222 C C . ALA A 1 570 ? 6.383 -23.914 -35.035 1.00 84.94 570 ALA A C 1
ATOM 4224 O O . ALA A 1 570 ? 5.434 -23.596 -34.315 1.00 84.94 570 ALA A O 1
ATOM 4225 N N . ASN A 1 571 ? 7.213 -24.903 -34.679 1.00 84.44 571 ASN A N 1
ATOM 4226 C CA . ASN A 1 571 ? 7.078 -25.677 -33.444 1.00 84.44 571 ASN A CA 1
ATOM 4227 C C . ASN A 1 571 ? 7.220 -24.842 -32.156 1.00 84.44 571 ASN A C 1
ATOM 4229 O O . ASN A 1 571 ? 6.572 -25.180 -31.156 1.00 84.44 571 ASN A O 1
ATOM 4233 N N . TYR A 1 572 ? 8.024 -23.774 -32.183 1.00 84.88 572 TYR A N 1
ATOM 4234 C CA . TYR A 1 572 ? 8.327 -22.889 -31.042 1.00 84.88 572 TYR A CA 1
ATOM 4235 C C . TYR A 1 572 ? 7.579 -21.550 -31.100 1.00 84.88 572 TYR A C 1
ATOM 4237 O O . TYR A 1 572 ? 7.535 -20.795 -30.133 1.00 84.88 572 TYR A O 1
ATOM 4245 N N . VAL A 1 573 ? 6.911 -21.280 -32.219 1.00 82.38 573 VAL A N 1
ATOM 4246 C CA . VAL A 1 573 ? 6.234 -20.013 -32.537 1.00 82.38 573 VAL A CA 1
ATOM 4247 C C . VAL A 1 573 ? 4.771 -20.016 -32.027 1.00 82.38 573 VAL A C 1
ATOM 4249 O O . VAL A 1 573 ? 3.850 -19.404 -32.570 1.00 82.38 573 VAL A O 1
ATOM 4252 N N . LYS A 1 574 ? 4.535 -20.755 -30.937 1.00 84.06 574 LYS A N 1
ATOM 4253 C CA . LYS A 1 574 ? 3.218 -20.959 -30.316 1.00 84.06 574 LYS A CA 1
ATOM 4254 C C . LYS A 1 574 ? 2.834 -19.776 -29.429 1.00 84.06 574 LYS A C 1
ATOM 4256 O O . LYS A 1 574 ? 3.689 -19.119 -28.843 1.00 84.06 574 LYS A O 1
ATOM 4261 N N . HIS A 1 575 ? 1.532 -19.552 -29.300 1.00 86.38 575 HIS A N 1
ATOM 4262 C CA . HIS A 1 575 ? 0.936 -18.472 -28.513 1.00 86.38 575 HIS A CA 1
ATOM 4263 C C . HIS A 1 575 ? 0.187 -19.029 -27.293 1.00 86.38 575 HIS A C 1
ATOM 4265 O O . HIS A 1 575 ? -0.248 -20.182 -27.303 1.00 86.38 575 HIS A O 1
ATOM 4271 N N . ILE A 1 576 ? 0.021 -18.211 -26.249 1.00 83.06 576 ILE A N 1
ATOM 4272 C CA . ILE A 1 576 ? -0.766 -18.568 -25.053 1.00 83.06 576 ILE A CA 1
ATOM 4273 C C . ILE A 1 576 ? -2.259 -18.463 -25.359 1.00 83.06 576 ILE A C 1
ATOM 4275 O O . ILE A 1 576 ? -3.034 -19.372 -25.067 1.00 83.06 576 ILE A O 1
ATOM 4279 N N . VAL A 1 577 ? -2.663 -17.343 -25.961 1.00 71.25 577 VAL A N 1
ATOM 4280 C CA . VAL A 1 577 ? -4.058 -17.079 -26.307 1.00 71.25 577 VAL A CA 1
ATOM 4281 C C . VAL A 1 577 ? -4.387 -17.773 -27.625 1.00 71.25 577 VAL A C 1
ATOM 4283 O O . VAL A 1 577 ? -3.780 -17.496 -28.657 1.00 71.25 577 VAL A O 1
ATOM 4286 N N . LYS A 1 578 ? -5.382 -18.663 -27.593 1.00 63.31 578 LYS A N 1
ATOM 4287 C CA . LYS A 1 578 ? -6.018 -19.231 -28.787 1.00 63.31 578 LYS A CA 1
ATOM 4288 C C . LYS A 1 578 ? -7.255 -18.394 -29.116 1.00 63.31 578 LYS A C 1
ATOM 4290 O O . LYS A 1 578 ? -8.308 -18.603 -28.521 1.00 63.31 578 LYS A O 1
ATOM 4295 N N . GLY A 1 579 ? -7.126 -17.426 -30.020 1.00 60.00 579 GLY A N 1
ATOM 4296 C CA . GLY A 1 579 ? -8.234 -16.547 -30.400 1.00 60.00 579 GLY A CA 1
ATOM 4297 C C . GLY A 1 579 ? -7.818 -15.409 -31.329 1.00 60.00 579 GLY A C 1
ATOM 4298 O O . GLY A 1 579 ? -6.642 -15.243 -31.640 1.00 60.00 579 GLY A O 1
ATOM 4299 N N . ASN A 1 580 ? -8.795 -14.611 -31.768 1.00 67.62 580 ASN A N 1
ATOM 4300 C CA . ASN A 1 580 ? -8.548 -13.473 -32.649 1.00 67.62 580 ASN A CA 1
ATOM 4301 C C . ASN A 1 580 ? -7.977 -12.270 -31.869 1.00 67.62 580 ASN A C 1
ATOM 4303 O O . ASN A 1 580 ? -8.721 -11.480 -31.274 1.00 67.62 580 ASN A O 1
ATOM 4307 N N . PHE A 1 581 ? -6.653 -12.107 -31.924 1.00 69.56 581 PHE A N 1
ATOM 4308 C CA . PHE A 1 581 ? -5.919 -11.011 -31.283 1.00 69.56 581 PHE A CA 1
ATOM 4309 C C . PHE A 1 581 ? -6.363 -9.603 -31.729 1.00 69.56 581 PHE A C 1
ATOM 4311 O O . PHE A 1 581 ? -6.212 -8.662 -30.950 1.00 69.56 581 PHE A O 1
ATOM 4318 N N . MET A 1 582 ? -6.986 -9.433 -32.908 1.00 72.50 582 MET A N 1
ATOM 4319 C CA . MET A 1 582 ? -7.506 -8.123 -33.350 1.00 72.50 582 MET A CA 1
ATOM 4320 C C . MET A 1 582 ? -8.550 -7.539 -32.392 1.00 72.50 582 MET A C 1
ATOM 4322 O O . MET A 1 582 ? -8.697 -6.322 -32.319 1.00 72.50 582 MET A O 1
ATOM 4326 N N . THR A 1 583 ? -9.260 -8.379 -31.631 1.00 76.44 583 THR A N 1
ATOM 4327 C CA .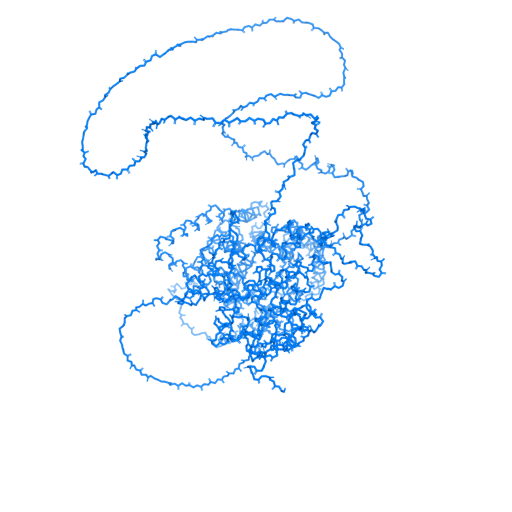 THR A 1 583 ? -10.254 -7.910 -30.649 1.00 76.44 583 THR A CA 1
ATOM 4328 C C . THR A 1 583 ? -9.633 -7.147 -29.474 1.00 76.44 583 THR A C 1
ATOM 4330 O O . THR A 1 583 ? -10.308 -6.303 -28.892 1.00 76.44 583 THR A O 1
ATOM 4333 N N . LEU A 1 584 ? -8.352 -7.386 -29.163 1.00 72.81 584 LEU A N 1
ATOM 4334 C CA . LEU A 1 584 ? -7.595 -6.667 -28.127 1.00 72.81 584 LEU A CA 1
ATOM 4335 C C . LEU A 1 584 ? -7.064 -5.315 -28.639 1.00 72.81 584 LEU A C 1
ATOM 4337 O O . LEU A 1 584 ? -7.049 -4.328 -27.904 1.00 72.81 584 LEU A O 1
ATOM 4341 N N . SER A 1 585 ? -6.691 -5.259 -29.921 1.00 80.31 585 SER A N 1
ATOM 4342 C CA . SER A 1 585 ? -6.225 -4.048 -30.611 1.00 80.31 585 SER A CA 1
ATOM 4343 C C . SER A 1 585 ? -7.359 -3.109 -31.057 1.00 80.31 585 SER A C 1
ATOM 4345 O O . SER A 1 585 ? -7.116 -1.938 -31.364 1.00 80.31 585 SER A O 1
ATOM 4347 N N . ALA A 1 586 ? -8.602 -3.598 -31.105 1.00 84.06 586 ALA A N 1
ATOM 4348 C CA . ALA A 1 586 ? -9.764 -2.850 -31.573 1.00 84.06 586 ALA A CA 1
ATOM 4349 C C . ALA A 1 586 ? -10.181 -1.733 -30.598 1.00 84.06 586 ALA A C 1
ATOM 4351 O O . ALA A 1 586 ? -10.548 -1.982 -29.451 1.00 84.06 586 ALA A O 1
ATOM 4352 N N . ARG A 1 587 ? -10.212 -0.485 -31.087 1.00 87.69 587 ARG A N 1
ATOM 4353 C CA . ARG A 1 587 ? -10.667 0.677 -30.308 1.00 87.69 587 ARG A CA 1
ATOM 4354 C C . ARG A 1 587 ? -12.141 0.531 -29.881 1.00 87.69 587 ARG A C 1
ATOM 4356 O O . ARG A 1 587 ? -13.007 0.414 -30.755 1.00 87.69 587 ARG A O 1
ATOM 4363 N N . PRO A 1 588 ? -12.476 0.665 -28.583 1.00 86.81 588 PRO A N 1
ATOM 4364 C CA . PRO A 1 588 ? -13.862 0.728 -28.125 1.00 86.81 588 PRO A CA 1
ATOM 4365 C C . PRO A 1 588 ? -14.634 1.893 -28.764 1.00 86.81 588 PRO A C 1
ATOM 4367 O O . PRO A 1 588 ? -14.136 3.014 -28.849 1.00 86.81 588 PRO A O 1
ATOM 4370 N N . LYS A 1 589 ? -15.892 1.663 -29.167 1.00 82.00 589 LYS A N 1
ATOM 4371 C CA . LYS A 1 589 ? -16.714 2.653 -29.901 1.00 82.00 589 LYS A CA 1
ATOM 4372 C C . LYS A 1 589 ? -16.976 3.968 -29.149 1.00 82.00 589 LYS A C 1
ATOM 4374 O O . LYS A 1 589 ? -17.380 4.939 -29.776 1.00 82.00 589 LYS A O 1
ATOM 4379 N N . THR A 1 590 ? -16.785 3.993 -27.832 1.00 82.81 590 THR A N 1
ATOM 4380 C CA . THR A 1 590 ? -17.005 5.152 -26.950 1.00 82.81 590 THR A CA 1
ATOM 4381 C C . THR A 1 590 ? -15.733 5.948 -26.642 1.00 82.81 590 THR A C 1
ATOM 4383 O O . THR A 1 590 ? -15.836 7.077 -26.161 1.00 82.81 590 THR A O 1
ATOM 4386 N N . VAL A 1 591 ? -14.548 5.394 -26.919 1.00 85.88 591 VAL A N 1
ATOM 4387 C CA . VAL A 1 591 ? -13.245 5.969 -26.545 1.00 85.88 591 VAL A CA 1
ATOM 4388 C C . VAL A 1 591 ? -12.652 6.739 -27.726 1.00 85.88 591 VAL A C 1
ATOM 4390 O O . VAL A 1 591 ? -12.646 6.258 -28.860 1.00 85.88 591 VAL A O 1
ATOM 4393 N N . GLU A 1 592 ? -12.192 7.963 -27.469 1.00 88.00 592 GLU A N 1
ATOM 4394 C CA . GLU A 1 592 ? -11.566 8.830 -28.472 1.00 88.00 592 GLU A CA 1
ATOM 4395 C C . GLU A 1 592 ? -10.220 8.247 -28.964 1.00 88.00 592 GLU A C 1
ATOM 4397 O O . GLU A 1 592 ? -9.600 7.415 -28.302 1.00 88.00 592 GLU A O 1
ATOM 4402 N N . GLN A 1 593 ? -9.788 8.612 -30.177 1.00 88.31 593 GLN A N 1
ATOM 4403 C CA . GLN A 1 593 ? -8.622 7.995 -30.820 1.00 88.31 593 GLN A CA 1
ATOM 4404 C C . GLN A 1 593 ? -7.310 8.296 -30.080 1.00 88.31 593 GLN A C 1
ATOM 4406 O O . GLN A 1 593 ? -6.494 7.389 -29.932 1.00 88.31 593 GLN A O 1
ATOM 4411 N N . GLY A 1 594 ? -7.106 9.537 -29.631 1.00 90.69 594 GLY A N 1
ATOM 4412 C CA . GLY A 1 594 ? -5.936 9.943 -28.854 1.00 90.69 594 GLY A CA 1
ATOM 4413 C C . GLY A 1 594 ? -5.840 9.194 -27.528 1.00 90.69 594 GLY A C 1
ATOM 4414 O O . GLY A 1 594 ? -4.813 8.581 -27.257 1.00 90.69 594 GLY A O 1
ATOM 4415 N N . GLU A 1 595 ? -6.941 9.142 -26.773 1.00 91.06 595 GLU A N 1
ATOM 4416 C CA . GLU A 1 595 ? -7.050 8.362 -25.525 1.00 91.06 595 GLU A CA 1
ATOM 4417 C C . GLU A 1 595 ? -6.713 6.876 -25.730 1.00 91.06 595 GLU A C 1
ATOM 4419 O O . GLU A 1 595 ? -5.949 6.283 -24.965 1.00 91.06 595 GLU A O 1
ATOM 4424 N N . TRP A 1 596 ? -7.233 6.261 -26.799 1.00 92.19 596 TRP A N 1
ATOM 4425 C CA . TRP A 1 596 ? -6.922 4.865 -27.117 1.00 92.19 596 TRP A CA 1
ATOM 4426 C C . TRP A 1 596 ? -5.447 4.656 -27.468 1.00 92.19 596 TRP A C 1
ATOM 4428 O O . TRP A 1 596 ? -4.830 3.714 -26.974 1.00 92.19 596 TRP A O 1
ATOM 4438 N N . ILE A 1 597 ? -4.857 5.538 -28.281 1.00 94.19 597 ILE A N 1
ATOM 4439 C CA . ILE A 1 597 ? -3.426 5.479 -28.607 1.00 94.19 597 ILE A CA 1
ATOM 4440 C C . ILE A 1 597 ? -2.583 5.657 -27.339 1.00 94.19 597 ILE A C 1
ATOM 4442 O O . ILE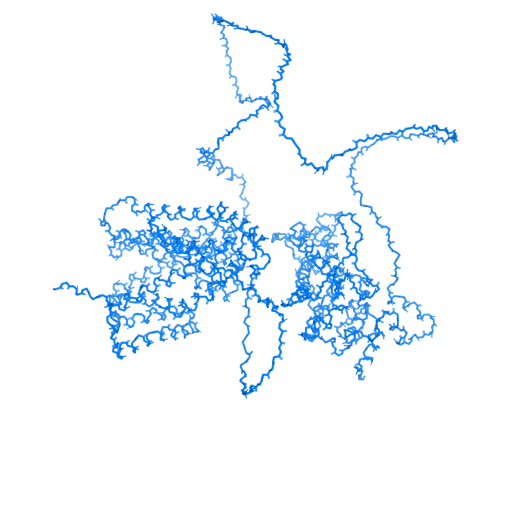 A 1 597 ? -1.642 4.892 -27.139 1.00 94.19 597 ILE A O 1
ATOM 4446 N N . ALA A 1 598 ? -2.935 6.599 -26.458 1.00 93.94 598 ALA A N 1
ATOM 4447 C CA . ALA A 1 598 ? -2.228 6.825 -25.200 1.00 93.94 598 ALA A CA 1
ATOM 4448 C C . ALA A 1 598 ? -2.239 5.572 -24.309 1.00 93.94 598 ALA A C 1
ATOM 4450 O O . ALA A 1 598 ? -1.185 5.138 -23.842 1.00 93.94 598 ALA A O 1
ATOM 4451 N N . HIS A 1 599 ? -3.406 4.938 -24.152 1.00 92.69 599 HIS A N 1
ATOM 4452 C CA . HIS A 1 599 ? -3.541 3.663 -23.445 1.00 92.69 599 HIS A CA 1
ATOM 4453 C C . HIS A 1 599 ? -2.654 2.568 -24.060 1.00 92.69 599 HIS A C 1
ATOM 4455 O O . HIS A 1 599 ? -1.922 1.884 -23.345 1.00 92.69 599 HIS A O 1
ATOM 4461 N N . GLN A 1 600 ? -2.679 2.414 -25.388 1.00 94.75 600 GLN A N 1
ATOM 4462 C CA . GLN A 1 600 ? -1.882 1.400 -26.084 1.00 94.75 600 GLN A CA 1
ATOM 4463 C C . GLN A 1 600 ? -0.369 1.659 -25.977 1.00 94.75 600 GLN A C 1
ATOM 4465 O O . GLN A 1 600 ? 0.389 0.707 -25.807 1.00 94.75 600 GLN A O 1
ATOM 4470 N N . VAL A 1 601 ? 0.088 2.918 -26.000 1.00 95.62 601 VAL A N 1
ATOM 4471 C CA . VAL A 1 601 ? 1.501 3.264 -25.744 1.00 95.62 601 VAL A CA 1
ATOM 4472 C C . VAL A 1 601 ? 1.945 2.768 -24.365 1.00 95.62 601 VAL A C 1
ATOM 4474 O O . VAL A 1 601 ? 2.973 2.099 -24.265 1.00 95.62 601 VAL A O 1
ATOM 4477 N N . VAL A 1 602 ? 1.175 3.069 -23.314 1.00 94.94 602 VAL A N 1
ATOM 4478 C CA . VAL A 1 602 ? 1.515 2.688 -21.932 1.00 94.94 602 VAL A CA 1
ATOM 4479 C C . VAL A 1 602 ? 1.485 1.168 -21.752 1.00 94.94 602 VAL A C 1
ATOM 4481 O O . VAL A 1 602 ? 2.403 0.601 -21.155 1.00 94.94 602 VAL A O 1
ATOM 4484 N N . GLU A 1 603 ? 0.469 0.495 -22.294 1.00 93.88 603 GLU A N 1
ATOM 4485 C CA . GLU A 1 603 ? 0.299 -0.952 -22.143 1.00 93.88 603 GLU A CA 1
ATOM 4486 C C . GLU A 1 603 ? 1.397 -1.746 -22.865 1.00 93.88 603 GLU A C 1
ATOM 4488 O O . GLU A 1 603 ? 2.018 -2.629 -22.268 1.00 93.88 603 GLU A O 1
ATOM 4493 N N . HIS A 1 604 ? 1.702 -1.407 -24.123 1.00 95.31 604 HIS A N 1
ATOM 4494 C CA . HIS A 1 604 ? 2.764 -2.085 -24.875 1.00 95.31 604 HIS A CA 1
ATOM 4495 C C . HIS A 1 604 ? 4.157 -1.799 -24.312 1.00 95.31 604 HIS A C 1
ATOM 4497 O O . HIS A 1 604 ? 4.983 -2.712 -24.268 1.00 95.31 604 HIS A O 1
ATOM 4503 N N . TYR A 1 605 ? 4.401 -0.586 -23.800 1.00 95.69 605 TYR A N 1
ATOM 4504 C CA . TYR A 1 605 ? 5.643 -0.258 -23.095 1.00 95.69 605 TYR A CA 1
ATOM 4505 C C . TYR A 1 605 ? 5.822 -1.108 -21.833 1.00 95.69 605 TYR A C 1
ATOM 4507 O O . TYR A 1 605 ? 6.877 -1.717 -21.647 1.00 95.69 605 TYR A O 1
ATOM 4515 N N . ARG A 1 606 ? 4.781 -1.207 -20.995 1.00 94.56 606 ARG A N 1
ATOM 4516 C CA . ARG A 1 606 ? 4.791 -2.029 -19.777 1.00 94.56 606 ARG A CA 1
ATOM 4517 C C . ARG A 1 606 ? 5.077 -3.499 -20.091 1.00 94.56 606 ARG A C 1
ATOM 4519 O O . ARG A 1 606 ? 5.917 -4.110 -19.433 1.00 94.56 606 ARG A O 1
ATOM 4526 N N . ASN A 1 607 ? 4.414 -4.046 -21.108 1.00 93.62 607 ASN A N 1
ATOM 4527 C CA . ASN A 1 607 ? 4.578 -5.445 -21.500 1.00 93.62 607 ASN A CA 1
ATOM 4528 C C . ASN A 1 607 ? 5.977 -5.730 -22.062 1.00 93.62 607 ASN A C 1
ATOM 4530 O O . ASN A 1 607 ? 6.599 -6.705 -21.649 1.00 93.62 607 ASN A O 1
ATOM 4534 N N . LEU A 1 608 ? 6.517 -4.853 -22.916 1.00 95.69 608 LEU A N 1
ATOM 4535 C CA . LEU A 1 608 ? 7.897 -4.961 -23.400 1.00 95.69 608 LEU A CA 1
ATOM 4536 C C . LEU A 1 608 ? 8.915 -4.886 -22.252 1.00 95.69 608 LEU A C 1
ATOM 4538 O O . LEU A 1 608 ? 9.851 -5.684 -22.199 1.00 95.69 608 LEU A O 1
ATOM 4542 N N . TRP A 1 609 ? 8.740 -3.941 -21.322 1.00 93.94 609 TRP A N 1
ATOM 4543 C CA . TRP A 1 609 ? 9.699 -3.719 -20.239 1.00 93.94 609 TRP A CA 1
ATOM 4544 C C . TRP A 1 609 ? 9.846 -4.932 -19.312 1.00 93.94 609 TRP A C 1
ATOM 4546 O O . TRP A 1 609 ? 10.942 -5.197 -18.819 1.00 93.94 609 TRP A O 1
ATOM 4556 N N . ASN A 1 610 ? 8.783 -5.721 -19.134 1.00 92.94 610 ASN A N 1
ATOM 4557 C CA . ASN A 1 610 ? 8.848 -6.973 -18.379 1.00 92.94 610 ASN A CA 1
ATOM 4558 C C . ASN A 1 610 ? 9.832 -7.983 -19.001 1.00 92.94 610 ASN A C 1
ATOM 4560 O O . ASN A 1 610 ? 10.567 -8.623 -18.257 1.00 92.94 610 ASN A O 1
ATOM 4564 N N . PHE A 1 611 ? 9.919 -8.083 -20.334 1.00 93.50 611 PHE A N 1
ATOM 4565 C CA . PHE A 1 611 ? 10.912 -8.943 -20.999 1.00 93.50 611 PHE A CA 1
ATOM 4566 C C . PHE A 1 611 ? 12.326 -8.354 -20.941 1.00 93.50 611 PHE A C 1
ATOM 4568 O O . PHE A 1 611 ? 13.284 -9.088 -20.711 1.00 93.50 611 PHE A O 1
ATOM 4575 N N . VAL A 1 612 ? 12.468 -7.030 -21.089 1.00 93.62 612 VAL A N 1
ATOM 4576 C CA . VAL A 1 612 ? 13.773 -6.351 -20.962 1.00 93.62 612 VAL A CA 1
ATOM 4577 C C . VAL A 1 612 ? 14.369 -6.550 -19.566 1.00 93.62 612 VAL A C 1
ATOM 4579 O O . VAL A 1 612 ? 15.576 -6.743 -19.439 1.00 93.62 612 VAL A O 1
ATOM 4582 N N . ARG A 1 613 ? 13.537 -6.574 -18.515 1.00 90.69 613 ARG A N 1
ATOM 4583 C CA . ARG A 1 613 ? 13.994 -6.884 -17.152 1.00 90.69 613 ARG A CA 1
ATOM 4584 C C . ARG A 1 613 ? 14.687 -8.243 -17.061 1.00 90.69 613 ARG A C 1
ATOM 4586 O O . ARG A 1 613 ? 15.750 -8.284 -16.463 1.00 90.69 613 ARG A O 1
ATOM 4593 N N . VAL A 1 614 ? 14.160 -9.295 -17.697 1.00 89.75 614 VAL A N 1
ATOM 4594 C CA . VAL A 1 614 ? 14.743 -10.655 -17.646 1.00 89.75 614 VAL A CA 1
ATOM 4595 C C . VAL A 1 614 ? 16.184 -10.682 -18.172 1.00 89.75 614 VAL A C 1
ATOM 4597 O O . VAL A 1 614 ? 17.031 -11.352 -17.599 1.00 89.75 614 VAL A O 1
ATOM 4600 N N . ILE A 1 615 ? 16.495 -9.924 -19.231 1.00 89.88 615 ILE A N 1
ATOM 4601 C CA . ILE A 1 615 ? 17.854 -9.879 -19.811 1.00 89.88 615 ILE A CA 1
ATOM 4602 C C . ILE A 1 615 ? 18.780 -8.833 -19.167 1.00 89.88 615 ILE A C 1
ATOM 4604 O O . ILE A 1 615 ? 19.987 -8.845 -19.412 1.00 89.88 615 ILE A O 1
ATOM 4608 N N . HIS A 1 616 ? 18.226 -7.910 -18.376 1.00 84.31 616 HIS A N 1
ATOM 4609 C CA . HIS A 1 616 ? 18.970 -6.932 -17.572 1.00 84.31 616 HIS A CA 1
ATOM 4610 C C . HIS A 1 616 ? 19.225 -7.412 -16.136 1.00 84.31 616 HIS A C 1
ATOM 4612 O O . HIS A 1 616 ? 20.093 -6.861 -15.453 1.00 84.31 616 HIS A O 1
ATOM 4618 N N . GLU A 1 617 ? 18.476 -8.412 -15.675 1.00 75.94 617 GLU A N 1
ATOM 4619 C CA . GLU A 1 617 ? 18.721 -9.119 -14.427 1.00 75.94 617 GLU A CA 1
ATOM 4620 C C . GLU A 1 617 ? 20.120 -9.753 -14.464 1.00 75.94 617 GLU A C 1
ATOM 4622 O O . GLU A 1 617 ? 20.626 -10.156 -15.517 1.00 75.94 617 GLU A O 1
ATOM 4627 N N . LYS A 1 618 ? 20.795 -9.738 -13.315 1.00 65.44 618 LYS A N 1
ATOM 4628 C CA . LYS A 1 618 ? 22.139 -10.294 -13.165 1.00 65.44 618 LYS A CA 1
ATOM 4629 C C . LYS A 1 618 ? 22.015 -11.637 -12.474 1.00 65.44 618 LYS A C 1
ATOM 4631 O O . LYS A 1 618 ? 21.411 -11.708 -11.407 1.00 65.44 618 LYS A O 1
ATOM 4636 N N . GLU A 1 619 ? 22.614 -12.661 -13.062 1.00 60.53 619 GLU A N 1
ATOM 4637 C CA . GLU A 1 619 ? 22.867 -13.915 -12.357 1.00 60.53 619 GLU A CA 1
ATOM 4638 C C . GLU A 1 619 ? 23.830 -13.653 -11.188 1.00 60.53 619 GLU A C 1
ATOM 4640 O O . GLU A 1 619 ? 24.651 -12.735 -11.257 1.00 60.53 619 GLU A O 1
ATOM 4645 N N . GLU A 1 620 ? 23.723 -14.432 -10.107 1.00 51.91 620 GLU A N 1
ATOM 4646 C CA . GLU A 1 620 ? 24.385 -14.131 -8.823 1.00 51.91 620 GLU A CA 1
ATOM 4647 C C . GLU A 1 620 ? 25.920 -13.998 -8.937 1.00 51.91 620 GLU A C 1
ATOM 4649 O O . GLU A 1 620 ? 26.516 -13.188 -8.226 1.00 51.91 620 GLU A O 1
ATOM 4654 N N . ASP A 1 621 ? 26.532 -14.693 -9.905 1.00 49.41 621 ASP A N 1
ATOM 4655 C CA . ASP A 1 621 ? 27.972 -14.667 -10.203 1.00 49.41 621 ASP A CA 1
ATOM 4656 C C . ASP A 1 621 ? 28.314 -14.139 -11.626 1.00 49.41 621 ASP A C 1
ATOM 4658 O O . ASP A 1 621 ? 29.454 -14.268 -12.083 1.00 49.41 621 ASP A O 1
ATOM 4662 N N . GLY A 1 622 ? 27.357 -13.536 -12.353 1.00 61.47 622 GLY A N 1
ATOM 4663 C CA . GLY A 1 622 ? 27.492 -13.197 -13.783 1.00 61.47 622 GLY A CA 1
ATOM 4664 C C . GLY A 1 622 ? 27.228 -11.725 -14.165 1.00 61.47 622 GLY A C 1
ATOM 4665 O O . GLY A 1 622 ? 26.539 -10.988 -13.453 1.00 61.47 622 GLY A O 1
ATOM 4666 N N . PRO A 1 623 ? 27.745 -11.241 -15.316 1.00 71.25 623 PRO A N 1
ATOM 4667 C CA . PRO A 1 623 ? 27.225 -10.022 -15.937 1.00 71.25 623 PRO A CA 1
ATOM 4668 C C . PRO A 1 623 ? 25.774 -10.246 -16.405 1.00 71.25 623 PRO A C 1
ATOM 4670 O O . PRO A 1 623 ? 25.371 -11.377 -16.656 1.00 71.25 623 PRO A O 1
ATOM 4673 N N . SER A 1 624 ? 24.987 -9.176 -16.571 1.00 82.81 624 SER A N 1
ATOM 4674 C CA . SER A 1 624 ? 23.623 -9.292 -17.117 1.00 82.81 624 SER A CA 1
ATOM 4675 C C . SER A 1 624 ? 23.638 -9.955 -18.496 1.00 82.81 624 SER A C 1
ATOM 4677 O O . SER A 1 624 ? 24.550 -9.698 -19.285 1.00 82.81 624 SER A O 1
ATOM 4679 N N . ILE A 1 625 ? 22.631 -10.776 -18.804 1.00 86.44 625 ILE A N 1
ATOM 4680 C CA . ILE A 1 625 ? 22.577 -11.592 -20.035 1.00 86.44 625 ILE A CA 1
ATOM 4681 C C . ILE A 1 625 ? 22.786 -10.713 -21.283 1.00 86.44 625 ILE A C 1
ATOM 4683 O O . ILE A 1 625 ? 23.639 -10.989 -22.135 1.00 86.44 625 ILE A O 1
ATOM 4687 N N . CYS A 1 626 ? 22.084 -9.579 -21.340 1.00 90.19 626 CYS A N 1
ATOM 4688 C CA . CYS A 1 626 ? 22.418 -8.483 -22.239 1.00 90.19 626 CYS A CA 1
ATOM 4689 C C . CYS A 1 626 ? 23.411 -7.528 -21.561 1.00 90.19 626 CYS A C 1
ATOM 4691 O O . CYS A 1 626 ? 23.087 -6.862 -20.572 1.00 90.19 626 CYS A O 1
ATOM 4693 N N . ASN A 1 627 ? 24.611 -7.404 -22.122 1.00 89.94 627 ASN A N 1
ATOM 4694 C CA . ASN A 1 627 ? 25.649 -6.486 -21.656 1.00 89.94 627 ASN A CA 1
ATOM 4695 C C . ASN A 1 627 ? 26.526 -6.004 -22.839 1.00 89.94 627 ASN A C 1
ATOM 4697 O O . ASN A 1 627 ? 26.373 -6.504 -23.954 1.00 89.94 627 ASN A O 1
ATOM 4701 N N . PRO A 1 628 ? 27.459 -5.050 -22.644 1.00 90.38 628 PRO A N 1
ATOM 4702 C CA . PRO A 1 628 ? 28.280 -4.525 -23.739 1.00 90.38 628 PRO A CA 1
ATOM 4703 C C . PRO A 1 628 ? 29.284 -5.497 -24.377 1.00 90.38 628 PRO A C 1
ATOM 4705 O O . PRO A 1 628 ? 29.821 -5.161 -25.430 1.00 90.38 628 PRO A O 1
ATOM 4708 N N . THR A 1 629 ? 29.567 -6.663 -23.784 1.00 89.06 629 THR A N 1
ATOM 4709 C CA . THR A 1 629 ? 30.424 -7.690 -24.408 1.00 89.06 629 THR A CA 1
ATOM 4710 C C . THR A 1 629 ? 29.611 -8.741 -25.163 1.00 89.06 629 THR A C 1
ATOM 4712 O O . THR A 1 629 ? 30.052 -9.167 -26.227 1.00 89.06 629 THR A O 1
ATOM 4715 N N . THR A 1 630 ? 28.416 -9.112 -24.685 1.00 88.75 630 THR A N 1
ATOM 4716 C CA . THR A 1 630 ? 27.499 -10.016 -25.407 1.00 88.75 630 THR A CA 1
ATOM 4717 C C . THR A 1 630 ? 26.773 -9.301 -26.547 1.00 88.75 630 THR A C 1
ATOM 4719 O O . THR A 1 630 ? 26.666 -9.837 -27.647 1.00 88.75 630 THR A O 1
ATOM 4722 N N . CYS A 1 631 ? 26.319 -8.066 -26.316 1.00 92.94 631 CYS A N 1
ATOM 4723 C CA . CYS A 1 631 ? 25.558 -7.247 -27.261 1.00 92.94 631 CYS A CA 1
ATOM 4724 C C . CYS A 1 631 ? 26.192 -5.847 -27.430 1.00 92.94 631 CYS A C 1
ATOM 4726 O O . CYS A 1 631 ? 25.631 -4.841 -26.974 1.00 92.94 631 CYS A O 1
ATOM 4728 N N . PRO A 1 632 ? 27.355 -5.746 -28.111 1.00 92.31 632 PRO A N 1
ATOM 4729 C CA . PRO A 1 632 ? 28.116 -4.497 -28.260 1.00 92.31 632 PRO A CA 1
ATOM 4730 C C . PRO A 1 632 ? 27.407 -3.421 -29.097 1.00 92.31 632 PRO A C 1
ATOM 4732 O O . PRO A 1 632 ? 27.796 -2.256 -29.050 1.00 92.31 632 PRO A O 1
ATOM 4735 N N . ARG A 1 633 ? 26.358 -3.789 -29.842 1.00 91.94 633 ARG A N 1
ATOM 4736 C CA . ARG A 1 633 ? 25.485 -2.873 -30.585 1.00 91.94 633 ARG A CA 1
ATOM 4737 C C . ARG A 1 633 ? 24.029 -3.332 -30.509 1.00 91.94 633 ARG A C 1
ATOM 4739 O O . ARG A 1 633 ? 23.759 -4.530 -30.502 1.00 91.94 633 ARG A O 1
ATOM 4746 N N . MET A 1 634 ? 23.097 -2.385 -30.485 1.00 93.75 634 MET A N 1
ATOM 4747 C CA . MET A 1 634 ? 21.668 -2.655 -30.654 1.00 93.75 634 MET A CA 1
ATOM 4748 C C . MET A 1 634 ? 21.381 -3.039 -32.116 1.00 93.75 634 MET A C 1
ATOM 4750 O O . MET A 1 634 ? 21.489 -2.199 -33.007 1.00 93.75 634 MET A O 1
ATOM 4754 N N . SER A 1 635 ? 21.031 -4.300 -32.381 1.00 92.31 635 SER A N 1
ATOM 4755 C CA . SER A 1 635 ? 20.879 -4.823 -33.750 1.00 92.31 635 SER A CA 1
ATOM 4756 C C . SER A 1 635 ? 19.848 -5.948 -33.875 1.00 92.31 635 SER A C 1
ATOM 4758 O O . SER A 1 635 ? 19.603 -6.689 -32.920 1.00 92.31 635 SER A O 1
ATOM 4760 N N . ALA A 1 636 ? 19.311 -6.103 -35.086 1.00 89.56 636 ALA A N 1
ATOM 4761 C CA . ALA A 1 636 ? 18.486 -7.221 -35.533 1.00 89.56 636 ALA A CA 1
ATOM 4762 C C . ALA A 1 636 ? 19.294 -8.062 -36.542 1.00 89.56 636 ALA A C 1
ATOM 4764 O O . ALA A 1 636 ? 19.346 -7.765 -37.734 1.00 89.56 636 ALA A O 1
ATOM 4765 N N . GLY A 1 637 ? 20.007 -9.075 -36.046 1.00 84.94 637 GLY A N 1
ATOM 4766 C CA . GLY A 1 637 ? 20.930 -9.875 -36.857 1.00 84.94 637 GLY A CA 1
ATOM 4767 C C . GLY A 1 637 ? 22.220 -9.134 -37.239 1.00 84.94 637 GLY A C 1
ATOM 4768 O O . GLY A 1 637 ? 22.603 -8.136 -36.626 1.00 84.94 637 GLY A O 1
ATOM 4769 N N . SER A 1 638 ? 22.939 -9.647 -38.242 1.00 76.44 638 SER A N 1
ATOM 4770 C CA . SER A 1 638 ? 24.241 -9.099 -38.654 1.00 76.44 638 SER A CA 1
ATOM 4771 C C . SER A 1 638 ? 24.133 -7.796 -39.451 1.00 76.44 638 SER A C 1
ATOM 4773 O O . SER A 1 638 ? 25.033 -6.957 -39.358 1.00 76.44 638 SER A O 1
ATOM 4775 N N . ASN A 1 639 ? 23.049 -7.616 -40.208 1.00 75.94 639 ASN A N 1
ATOM 4776 C CA . ASN A 1 639 ? 22.973 -6.611 -41.273 1.00 75.94 639 ASN A CA 1
ATOM 4777 C C . ASN A 1 639 ? 22.190 -5.350 -40.868 1.00 75.94 639 ASN A C 1
ATOM 4779 O O . ASN A 1 639 ? 22.439 -4.284 -41.428 1.00 75.94 639 ASN A O 1
ATOM 4783 N N . HIS A 1 640 ? 21.318 -5.432 -39.855 1.00 84.19 640 HIS A N 1
ATOM 4784 C CA . HIS A 1 640 ? 20.508 -4.303 -39.391 1.00 84.19 640 HIS A CA 1
ATOM 4785 C C . HIS A 1 640 ? 20.972 -3.817 -38.017 1.00 84.19 640 HIS A C 1
ATOM 4787 O O . HIS A 1 640 ? 20.686 -4.429 -36.988 1.00 84.19 640 HIS A O 1
ATOM 4793 N N . SER A 1 641 ? 21.681 -2.686 -38.000 1.00 89.19 641 SER A N 1
ATOM 4794 C CA . SER A 1 641 ? 22.094 -1.986 -36.775 1.00 89.19 641 SER A CA 1
ATOM 4795 C C . SER A 1 641 ? 21.169 -0.801 -36.489 1.00 89.19 641 SER A C 1
ATOM 4797 O O . SER A 1 641 ? 20.818 -0.044 -37.398 1.00 89.19 641 SER A O 1
ATOM 4799 N N . PHE A 1 642 ? 20.773 -0.609 -35.232 1.00 93.06 642 PHE A N 1
ATOM 4800 C CA . PHE A 1 642 ? 19.894 0.481 -34.816 1.00 93.06 642 PHE A CA 1
ATOM 4801 C C . PHE A 1 642 ? 20.687 1.582 -34.104 1.00 93.06 642 PHE A C 1
ATOM 4803 O O . PHE A 1 642 ? 21.096 1.448 -32.953 1.00 93.06 642 PHE A O 1
ATOM 4810 N N . THR A 1 643 ? 20.840 2.724 -34.772 1.00 91.69 643 THR A N 1
ATOM 4811 C CA . THR A 1 643 ? 21.473 3.912 -34.187 1.00 91.69 643 THR A CA 1
ATOM 4812 C C . THR A 1 643 ? 20.509 4.704 -33.301 1.00 91.69 643 THR A C 1
ATOM 4814 O O . THR A 1 643 ? 19.302 4.800 -33.573 1.00 91.69 643 THR A O 1
ATOM 4817 N N . TRP A 1 644 ? 21.060 5.306 -32.247 1.00 90.06 644 TRP A N 1
ATOM 4818 C CA . TRP A 1 644 ? 20.397 6.292 -31.395 1.00 90.06 644 TRP A CA 1
ATOM 4819 C C . TRP A 1 644 ? 20.841 7.709 -31.783 1.00 90.06 644 TRP A C 1
ATOM 4821 O O . TRP A 1 644 ? 21.988 7.915 -32.172 1.00 90.06 644 TRP A O 1
ATOM 4831 N N . LEU A 1 645 ? 19.960 8.706 -31.672 1.00 88.31 645 LEU A N 1
ATOM 4832 C CA . LEU A 1 645 ? 20.319 10.105 -31.936 1.00 88.31 645 LEU A CA 1
ATOM 4833 C C . LEU A 1 645 ? 20.825 10.771 -30.654 1.00 88.31 645 LEU A C 1
ATOM 4835 O O . LEU A 1 645 ? 20.104 10.854 -29.660 1.00 88.31 645 LEU A O 1
ATOM 4839 N N . ASN A 1 646 ? 22.061 11.266 -30.676 1.00 82.50 646 ASN A N 1
ATOM 4840 C CA . ASN A 1 646 ? 22.643 11.971 -29.535 1.00 82.50 646 ASN A CA 1
ATOM 4841 C C . ASN A 1 646 ? 22.081 13.408 -29.388 1.00 82.50 646 ASN A C 1
ATOM 4843 O O . ASN A 1 646 ? 21.321 13.898 -30.226 1.00 82.50 646 ASN A O 1
ATOM 4847 N N . ASN A 1 647 ? 22.504 14.136 -28.347 1.00 80.25 647 ASN A N 1
ATOM 4848 C CA . ASN A 1 647 ? 22.068 15.523 -28.099 1.00 80.25 647 ASN A CA 1
ATOM 4849 C C . ASN A 1 647 ? 22.429 16.517 -29.228 1.00 80.25 647 ASN A C 1
ATOM 4851 O O . ASN A 1 647 ? 21.831 17.588 -29.310 1.00 80.25 647 ASN A O 1
ATOM 4855 N N . ARG A 1 648 ? 23.386 16.175 -30.103 1.00 78.44 648 ARG A N 1
ATOM 4856 C CA . ARG A 1 648 ? 23.763 16.935 -31.310 1.00 78.44 648 ARG A CA 1
ATOM 4857 C C . ARG A 1 648 ? 23.000 16.491 -32.569 1.00 78.44 648 ARG A C 1
ATOM 4859 O O . ARG A 1 648 ? 23.215 17.066 -33.630 1.00 78.44 648 ARG A O 1
ATOM 4866 N N . ARG A 1 649 ? 22.066 15.537 -32.442 1.00 80.62 649 ARG A N 1
ATOM 4867 C CA . ARG A 1 649 ? 21.303 14.882 -33.526 1.00 80.62 649 ARG A CA 1
ATOM 4868 C C . ARG A 1 649 ? 22.165 14.048 -34.481 1.00 80.62 649 ARG A C 1
ATOM 4870 O O . ARG A 1 649 ? 21.765 13.802 -35.614 1.00 80.62 649 ARG A O 1
ATOM 4877 N N . GLU A 1 650 ? 23.322 13.592 -34.017 1.00 86.00 650 GLU A N 1
ATOM 4878 C CA . GLU A 1 650 ? 24.193 12.675 -34.752 1.00 86.00 650 GLU A CA 1
ATOM 4879 C C . GLU A 1 650 ? 23.759 11.226 -34.438 1.00 86.00 650 GLU A C 1
ATOM 4881 O O . GLU A 1 650 ? 23.478 10.932 -33.268 1.00 86.00 650 GLU A O 1
ATOM 4886 N N . PRO A 1 651 ? 23.678 10.320 -35.431 1.00 89.31 651 PRO A N 1
ATOM 4887 C CA . PRO A 1 651 ? 23.430 8.903 -35.186 1.00 89.31 651 PRO A CA 1
ATOM 4888 C C . PRO A 1 651 ? 24.669 8.250 -34.561 1.00 89.31 651 PRO A C 1
ATOM 4890 O O . PRO A 1 651 ? 25.778 8.378 -35.076 1.00 89.31 651 PRO A O 1
ATOM 4893 N N . VAL A 1 652 ? 24.472 7.541 -33.453 1.00 90.31 652 VAL A N 1
ATOM 4894 C CA . VAL A 1 652 ? 25.512 6.846 -32.687 1.00 90.31 652 VAL A CA 1
ATOM 4895 C C . VAL A 1 652 ? 25.080 5.395 -32.482 1.00 90.31 652 VAL A C 1
ATOM 4897 O O . VAL A 1 652 ? 23.929 5.132 -32.127 1.00 90.31 652 VAL A O 1
ATOM 4900 N N . GLU A 1 653 ? 25.987 4.447 -32.716 1.00 91.06 653 GLU A N 1
ATOM 4901 C CA . GLU A 1 653 ? 25.793 3.052 -32.309 1.00 91.06 653 GLU A CA 1
ATOM 4902 C C . GLU A 1 653 ? 26.073 2.909 -30.811 1.00 91.06 653 GLU A C 1
ATOM 4904 O O . GLU A 1 653 ? 27.061 3.440 -30.307 1.00 91.06 653 GLU A O 1
ATOM 4909 N N . LEU A 1 654 ? 25.191 2.206 -30.099 1.00 92.19 654 LEU A N 1
ATOM 4910 C CA . LEU A 1 654 ? 25.280 1.993 -28.655 1.00 92.19 654 LEU A CA 1
ATOM 4911 C C . LEU A 1 654 ? 25.122 0.503 -28.329 1.00 92.19 654 LEU A C 1
ATOM 4913 O O . LEU A 1 654 ? 24.343 -0.167 -29.020 1.00 92.19 654 LEU A O 1
ATOM 4917 N N . PRO A 1 655 ? 25.767 -0.002 -27.259 1.00 94.25 655 PRO A N 1
ATOM 4918 C CA . PRO A 1 655 ? 25.491 -1.326 -26.710 1.00 94.25 655 PRO A CA 1
ATOM 4919 C C . PRO A 1 655 ? 24.000 -1.525 -26.447 1.00 94.25 655 PRO A C 1
ATOM 4921 O O . PRO A 1 655 ? 23.319 -0.599 -25.997 1.00 94.25 655 PRO A O 1
ATOM 4924 N N . ALA A 1 656 ? 23.480 -2.728 -26.691 1.00 94.00 656 ALA A N 1
ATOM 4925 C CA . ALA A 1 656 ? 22.035 -2.953 -26.634 1.00 94.00 656 ALA A CA 1
ATOM 4926 C C . ALA A 1 656 ? 21.446 -2.689 -25.237 1.00 94.00 656 ALA A C 1
ATOM 4928 O O . ALA A 1 656 ? 20.397 -2.053 -25.122 1.00 94.00 656 ALA A O 1
ATOM 4929 N N . SER A 1 657 ? 22.169 -3.063 -24.175 1.00 92.06 657 SER A N 1
ATOM 4930 C CA . SER A 1 657 ? 21.799 -2.777 -22.782 1.00 92.06 657 SER A CA 1
ATOM 4931 C C . SER A 1 657 ? 21.699 -1.273 -22.486 1.00 92.06 657 SER A C 1
ATOM 4933 O O . SER A 1 657 ? 20.789 -0.827 -21.786 1.00 92.06 657 SER A O 1
ATOM 4935 N N . GLU A 1 658 ? 22.606 -0.465 -23.046 1.00 92.38 658 GLU A N 1
ATOM 4936 C CA . GLU A 1 658 ? 22.582 0.994 -22.887 1.00 92.38 658 GLU A CA 1
ATOM 4937 C C . GLU A 1 658 ? 21.457 1.622 -23.718 1.00 92.38 658 GLU A C 1
ATOM 4939 O O . GLU A 1 658 ? 20.711 2.461 -23.211 1.00 92.38 658 GLU A O 1
ATOM 4944 N N . TYR A 1 659 ? 21.268 1.161 -24.958 1.00 94.19 659 TYR A N 1
ATOM 4945 C CA . TYR A 1 659 ? 20.161 1.580 -25.816 1.00 94.19 659 TYR A CA 1
ATOM 4946 C C . TYR A 1 659 ? 18.811 1.333 -25.130 1.00 94.19 659 TYR A C 1
ATOM 4948 O O . TYR A 1 659 ? 17.975 2.233 -25.093 1.00 94.19 659 TYR A O 1
ATOM 4956 N N . MET A 1 660 ? 18.589 0.150 -24.545 1.00 94.38 660 MET A N 1
ATOM 4957 C CA . MET A 1 660 ? 17.343 -0.171 -23.834 1.00 94.38 660 MET A CA 1
ATOM 4958 C C . MET A 1 660 ? 17.132 0.706 -22.593 1.00 94.38 660 MET A C 1
ATOM 4960 O O . MET A 1 660 ? 16.016 1.169 -22.358 1.00 94.38 660 MET A O 1
ATOM 4964 N N . ALA A 1 661 ? 18.188 1.010 -21.832 1.00 91.19 661 ALA A N 1
ATOM 4965 C CA . ALA A 1 661 ? 18.108 1.915 -20.682 1.00 91.19 661 ALA A CA 1
ATOM 4966 C C . ALA A 1 661 ? 17.832 3.381 -21.087 1.00 91.19 661 ALA A C 1
ATOM 4968 O O . ALA A 1 661 ? 17.067 4.087 -20.423 1.00 91.19 661 ALA A O 1
ATOM 4969 N N . LEU A 1 662 ? 18.413 3.854 -22.195 1.00 92.56 662 LEU A N 1
ATOM 4970 C CA . LEU A 1 662 ? 18.114 5.175 -22.758 1.00 92.56 662 LEU A CA 1
ATOM 4971 C C . LEU A 1 662 ? 16.696 5.236 -23.329 1.00 92.56 662 LEU A C 1
ATOM 4973 O O . LEU A 1 662 ? 15.990 6.214 -23.085 1.00 92.56 662 LEU A O 1
ATOM 4977 N N . MET A 1 663 ? 16.257 4.180 -24.016 1.00 94.00 663 MET A N 1
ATOM 4978 C CA . MET A 1 663 ? 14.892 4.020 -24.508 1.00 94.00 663 MET A CA 1
ATOM 4979 C C . MET A 1 663 ? 13.884 4.078 -23.359 1.00 94.00 663 MET A C 1
ATOM 4981 O O . MET A 1 663 ? 12.919 4.829 -23.452 1.00 94.00 663 MET A O 1
ATOM 4985 N N . GLN A 1 664 ? 14.134 3.366 -22.255 1.00 92.94 664 GLN A N 1
ATOM 4986 C CA . GLN A 1 664 ? 13.292 3.395 -21.056 1.00 92.94 664 GLN A CA 1
ATOM 4987 C C . GLN A 1 664 ? 13.152 4.823 -20.520 1.00 92.94 664 GLN A C 1
ATOM 4989 O O . GLN A 1 664 ? 12.044 5.333 -20.373 1.00 92.94 664 GLN A O 1
ATOM 4994 N N . ARG A 1 665 ? 14.282 5.497 -20.272 1.00 91.69 665 ARG A N 1
ATOM 4995 C CA . ARG A 1 665 ? 14.299 6.864 -19.736 1.00 91.69 665 ARG A CA 1
ATOM 4996 C C . ARG A 1 665 ? 13.631 7.862 -20.687 1.00 91.69 665 ARG A C 1
ATOM 4998 O O . ARG A 1 665 ? 12.966 8.785 -20.223 1.00 91.69 665 ARG A O 1
ATOM 5005 N N . TRP A 1 666 ? 13.787 7.675 -21.997 1.00 93.81 666 TRP A N 1
ATOM 5006 C CA . TRP A 1 666 ? 13.169 8.515 -23.021 1.00 93.81 666 TRP A CA 1
ATOM 5007 C C . TRP A 1 666 ? 11.654 8.290 -23.129 1.00 93.81 666 TRP A C 1
ATOM 5009 O O . TRP A 1 666 ? 10.918 9.272 -23.155 1.00 93.81 666 TRP A O 1
ATOM 5019 N N . ILE A 1 667 ? 11.174 7.038 -23.137 1.00 94.31 667 ILE A N 1
ATOM 5020 C CA . ILE A 1 667 ? 9.736 6.719 -23.177 1.00 94.31 667 ILE A CA 1
ATOM 5021 C C . ILE A 1 667 ? 9.051 7.159 -21.877 1.00 94.31 667 ILE A C 1
ATOM 5023 O O . ILE A 1 667 ? 8.063 7.888 -21.947 1.00 94.31 667 ILE A O 1
ATOM 5027 N N . SER A 1 668 ? 9.586 6.803 -20.700 1.00 93.19 668 SER A N 1
ATOM 5028 C CA . SER A 1 668 ? 9.026 7.248 -19.413 1.00 93.19 668 SER A CA 1
ATOM 5029 C C . SER A 1 668 ? 8.963 8.774 -19.337 1.00 93.19 668 SER A C 1
ATOM 5031 O O . SER A 1 668 ? 7.899 9.329 -19.101 1.00 93.19 668 SER A O 1
ATOM 5033 N N . GLY A 1 669 ? 10.051 9.471 -19.686 1.00 92.62 669 GLY A N 1
ATOM 5034 C CA . GLY A 1 669 ? 10.078 10.936 -19.728 1.00 92.62 669 GLY A CA 1
ATOM 5035 C C . GLY A 1 669 ? 9.160 11.581 -20.778 1.00 92.62 669 GLY A C 1
ATOM 5036 O O . GLY A 1 669 ? 9.028 12.802 -20.780 1.00 92.62 669 GLY A O 1
ATOM 5037 N N . LYS A 1 670 ? 8.539 10.800 -21.675 1.00 93.12 670 LYS A N 1
ATOM 5038 C CA . LYS A 1 670 ? 7.450 11.253 -22.554 1.00 93.12 670 LYS A CA 1
ATOM 5039 C C . LYS A 1 670 ? 6.072 10.965 -21.975 1.00 93.12 670 LYS A C 1
ATOM 5041 O O . LYS A 1 670 ? 5.213 11.827 -22.093 1.00 93.12 670 LYS A O 1
ATOM 5046 N N . ILE A 1 671 ? 5.876 9.805 -21.353 1.00 93.62 671 ILE A N 1
ATOM 5047 C CA . ILE A 1 671 ? 4.613 9.411 -20.710 1.00 93.62 671 ILE A CA 1
ATOM 5048 C C . ILE A 1 671 ? 4.345 10.254 -19.448 1.00 93.62 671 ILE A C 1
ATOM 5050 O O . ILE A 1 671 ? 3.208 10.645 -19.207 1.00 93.62 671 ILE A O 1
ATOM 5054 N N . ASP A 1 672 ? 5.387 10.587 -18.683 1.00 91.69 672 ASP A N 1
ATOM 5055 C CA . ASP A 1 672 ? 5.297 11.410 -17.467 1.00 91.69 672 ASP A CA 1
ATOM 5056 C C . ASP A 1 672 ? 5.128 12.920 -17.767 1.00 91.69 672 ASP A C 1
ATOM 5058 O O . ASP A 1 672 ? 4.818 13.711 -16.871 1.00 91.69 672 ASP A O 1
ATOM 5062 N N . ASP A 1 673 ? 5.345 13.348 -19.018 1.00 91.44 673 ASP A N 1
ATOM 5063 C CA . ASP A 1 673 ? 5.221 14.745 -19.444 1.00 91.44 673 ASP A CA 1
ATOM 5064 C C . ASP A 1 673 ? 3.752 15.100 -19.706 1.00 91.44 673 ASP A C 1
ATOM 5066 O O . ASP A 1 673 ? 3.194 14.816 -20.769 1.00 91.44 673 ASP A O 1
ATOM 5070 N N . THR A 1 674 ? 3.139 15.793 -18.744 1.00 90.44 674 THR A N 1
ATOM 5071 C CA . THR A 1 674 ? 1.734 16.229 -18.794 1.00 90.44 674 THR A CA 1
ATOM 5072 C C . THR A 1 674 ? 1.398 17.178 -19.949 1.00 90.44 674 THR A C 1
ATOM 5074 O O . THR A 1 674 ? 0.219 17.427 -20.194 1.00 90.44 674 THR A O 1
ATOM 5077 N N . THR A 1 675 ? 2.395 17.706 -20.671 1.00 89.38 675 THR A N 1
ATOM 5078 C CA . THR A 1 675 ? 2.185 18.502 -21.895 1.00 89.38 675 THR A CA 1
ATOM 5079 C C . THR A 1 675 ? 2.054 17.646 -23.159 1.00 89.38 675 THR A C 1
ATOM 5081 O O . THR A 1 675 ? 1.564 18.132 -24.179 1.00 89.38 675 THR A O 1
ATOM 5084 N N . ILE A 1 676 ? 2.470 16.377 -23.097 1.00 89.25 676 ILE A N 1
ATOM 5085 C CA . ILE A 1 676 ? 2.403 15.402 -24.195 1.00 89.25 676 ILE A CA 1
ATOM 5086 C C . ILE A 1 676 ? 1.318 14.359 -23.910 1.00 89.25 676 ILE A C 1
ATOM 5088 O O . ILE A 1 676 ? 0.537 14.040 -24.804 1.00 89.25 676 ILE A O 1
ATOM 5092 N N . PHE A 1 677 ? 1.248 13.878 -22.667 1.00 92.69 677 PHE A N 1
ATOM 5093 C CA . PHE A 1 677 ? 0.234 12.960 -22.151 1.00 92.69 677 PHE A CA 1
ATOM 5094 C C . PHE A 1 677 ? -0.561 13.672 -21.037 1.00 92.69 677 PHE A C 1
ATOM 5096 O O . PHE A 1 677 ? -0.208 13.567 -19.860 1.00 92.69 677 PHE A O 1
ATOM 5103 N N . PRO A 1 678 ? -1.605 14.454 -21.375 1.00 87.62 678 PRO A N 1
ATOM 5104 C CA . PRO A 1 678 ? -2.440 15.125 -20.384 1.00 87.62 678 PRO A CA 1
ATOM 5105 C C . PRO A 1 678 ? -3.111 14.115 -19.444 1.00 87.62 678 PRO A C 1
ATOM 5107 O O . PRO A 1 678 ? -3.643 13.096 -19.871 1.00 87.62 678 PRO A O 1
ATOM 5110 N N . THR A 1 679 ? -3.110 14.421 -18.145 1.00 84.75 679 THR A N 1
ATOM 5111 C CA . THR A 1 679 ? -3.682 13.562 -17.091 1.00 84.75 679 THR A CA 1
ATOM 5112 C C . THR A 1 679 ? -4.867 14.197 -16.358 1.00 84.75 679 THR A C 1
ATOM 5114 O O . THR A 1 679 ? -5.374 13.616 -15.399 1.00 84.75 679 THR A O 1
ATOM 5117 N N . ASP A 1 680 ? -5.325 15.383 -16.779 1.00 80.62 680 ASP A N 1
ATOM 5118 C CA . ASP A 1 680 ? -6.492 16.045 -16.185 1.00 80.62 680 ASP A CA 1
ATOM 5119 C C . ASP A 1 680 ? -7.797 15.369 -16.653 1.00 80.62 680 ASP A C 1
ATOM 5121 O O . ASP A 1 680 ? -8.142 15.469 -17.834 1.00 80.62 680 ASP A O 1
ATOM 5125 N N . PRO A 1 681 ? -8.596 14.765 -15.747 1.00 77.19 681 PRO A N 1
ATOM 5126 C CA . PRO A 1 681 ? -9.886 14.175 -16.099 1.00 77.19 681 PRO A CA 1
ATOM 5127 C C . PRO A 1 681 ? -10.898 15.175 -16.678 1.00 77.19 681 PRO A C 1
ATOM 5129 O O . PRO A 1 681 ? -11.936 14.753 -17.181 1.00 77.19 681 PRO A O 1
ATOM 5132 N N . SER A 1 682 ? -10.650 16.488 -16.568 1.00 75.19 682 SER A N 1
ATOM 5133 C CA . SER A 1 682 ? -11.492 17.523 -17.178 1.00 75.19 682 SER A CA 1
ATOM 5134 C C . SER A 1 682 ? -11.268 17.698 -18.688 1.00 75.19 682 SER A C 1
ATOM 5136 O O . SER A 1 682 ? -12.157 18.218 -19.360 1.00 75.19 682 SER A O 1
ATOM 5138 N N . GLY A 1 683 ? -10.126 17.237 -19.221 1.00 70.06 683 GLY A N 1
ATOM 5139 C CA . GLY A 1 683 ? -9.804 17.282 -20.652 1.00 70.06 683 GLY A CA 1
ATOM 5140 C C . GLY A 1 683 ? -10.340 16.098 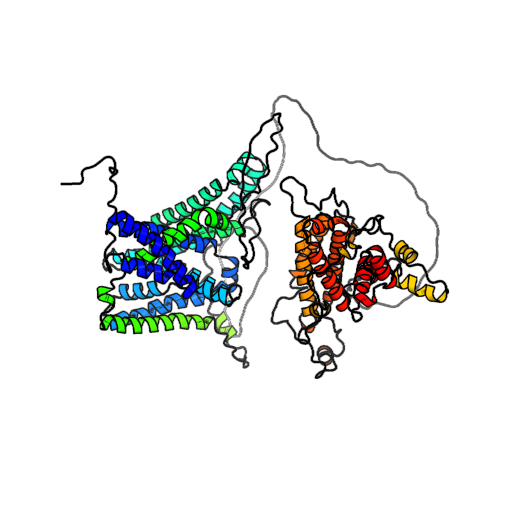-21.463 1.00 70.06 683 GLY A C 1
ATOM 5141 O O . GLY A 1 683 ? -10.597 16.255 -22.652 1.00 70.06 683 GLY A O 1
ATOM 5142 N N . VAL A 1 684 ? -10.547 14.938 -20.828 1.00 78.75 684 VAL A N 1
ATOM 5143 C CA . VAL A 1 684 ? -10.898 13.666 -21.488 1.00 78.75 684 VAL A CA 1
ATOM 5144 C C . VAL A 1 684 ? -12.201 13.770 -22.293 1.00 78.75 684 VAL A C 1
ATOM 5146 O O . VAL A 1 684 ? -13.249 14.158 -21.770 1.00 78.75 684 VAL A O 1
ATOM 5149 N N . SER A 1 685 ? -12.157 13.355 -23.563 1.00 79.12 685 SER A N 1
ATOM 5150 C CA . SER A 1 685 ? -13.304 13.369 -24.479 1.00 79.12 685 SER A CA 1
ATOM 5151 C C . SER A 1 685 ? -13.759 11.969 -24.898 1.00 79.12 685 SER A C 1
ATOM 5153 O O . SER A 1 685 ? -12.965 11.055 -25.089 1.00 79.12 685 SER A O 1
ATOM 5155 N N . TYR A 1 686 ? -15.065 11.822 -25.143 1.00 80.19 686 TYR A N 1
ATOM 5156 C CA . TYR A 1 686 ? -15.645 10.613 -25.740 1.00 80.19 686 TYR A CA 1
ATOM 5157 C C . TYR A 1 686 ? -15.636 10.657 -27.275 1.00 80.19 686 TYR A C 1
ATOM 5159 O O . TYR A 1 686 ? -15.706 11.735 -27.887 1.00 80.19 686 TYR A O 1
ATOM 5167 N N . ALA A 1 687 ? -15.619 9.473 -27.892 1.00 74.31 687 ALA A N 1
ATOM 5168 C CA . ALA A 1 687 ? -15.749 9.292 -29.336 1.00 74.31 687 ALA A CA 1
ATOM 5169 C C . ALA A 1 687 ? -17.027 9.935 -29.901 1.00 74.31 687 ALA A C 1
ATOM 5171 O O . ALA A 1 687 ? -18.063 10.011 -29.240 1.00 74.31 687 ALA A O 1
ATOM 5172 N N . HIS A 1 688 ? -16.965 10.373 -31.160 1.00 69.75 688 HIS A N 1
ATOM 5173 C CA . HIS A 1 688 ? -18.149 10.814 -31.895 1.00 69.75 688 HIS A CA 1
ATOM 5174 C C . HIS A 1 688 ? -19.063 9.619 -32.206 1.00 69.75 688 HIS A C 1
ATOM 5176 O O . HIS A 1 688 ? -18.577 8.554 -32.586 1.00 69.75 688 HIS A O 1
ATOM 5182 N N . ASN A 1 689 ? -20.382 9.803 -32.104 1.00 65.50 689 ASN A N 1
ATOM 5183 C CA . ASN A 1 689 ? -21.342 8.818 -32.599 1.00 65.50 689 ASN A CA 1
ATOM 5184 C C . ASN A 1 689 ? -21.572 9.047 -34.109 1.00 65.50 689 ASN A C 1
ATOM 5186 O O . ASN A 1 689 ? -22.196 10.055 -34.461 1.00 65.50 689 ASN A O 1
ATOM 5190 N N . PRO A 1 690 ? -21.117 8.139 -34.998 1.00 60.78 690 PRO A N 1
ATOM 5191 C CA . PRO A 1 690 ? -21.213 8.327 -36.448 1.00 60.78 690 PRO A CA 1
ATOM 5192 C C . PRO A 1 690 ? -22.661 8.359 -36.963 1.00 60.78 690 PRO A C 1
ATOM 5194 O O . PRO A 1 690 ? -22.905 8.866 -38.050 1.00 60.78 690 PRO A O 1
ATOM 5197 N N . ASN A 1 691 ? -23.630 7.877 -36.176 1.00 60.41 691 ASN A N 1
ATOM 5198 C CA . ASN A 1 691 ? -25.050 7.886 -36.541 1.00 60.41 691 ASN A CA 1
ATOM 5199 C C . ASN A 1 691 ? -25.753 9.222 -36.229 1.00 60.41 691 ASN A C 1
ATOM 5201 O O . ASN A 1 691 ? -26.922 9.380 -36.567 1.00 60.41 691 ASN A O 1
ATOM 5205 N N . ILE A 1 692 ? -25.086 10.150 -35.529 1.00 60.00 692 ILE A N 1
ATOM 5206 C CA . ILE A 1 692 ? -25.670 11.432 -35.083 1.00 60.00 692 ILE A CA 1
ATOM 5207 C C . ILE A 1 692 ? -24.954 12.622 -35.733 1.00 60.00 692 ILE A C 1
ATOM 5209 O O . ILE A 1 692 ? -25.574 13.653 -35.978 1.00 60.00 692 ILE A O 1
ATOM 5213 N N . ILE A 1 693 ? -23.650 12.498 -36.000 1.00 55.84 693 ILE A N 1
ATOM 5214 C CA . ILE A 1 693 ? -22.807 13.596 -36.480 1.00 55.84 693 ILE A CA 1
ATOM 5215 C C . ILE A 1 693 ? -21.887 13.077 -37.593 1.00 55.84 693 ILE A C 1
ATOM 5217 O O . ILE A 1 693 ? -20.970 12.302 -37.326 1.00 55.84 693 ILE A O 1
ATOM 5221 N N . THR A 1 694 ? -22.105 13.537 -38.828 1.00 55.31 694 THR A N 1
ATOM 5222 C CA . THR A 1 694 ? -21.261 13.224 -40.001 1.00 55.31 694 THR A CA 1
ATOM 5223 C C . THR A 1 694 ? -20.010 14.101 -40.107 1.00 55.31 694 THR A C 1
ATOM 5225 O O . THR A 1 694 ? -19.062 13.728 -40.791 1.00 55.31 694 THR A O 1
ATOM 5228 N N . THR A 1 695 ? -19.994 15.251 -39.428 1.00 58.06 695 THR A N 1
ATOM 5229 C CA . THR A 1 695 ? -18.929 16.264 -39.500 1.00 58.06 695 THR A CA 1
ATOM 5230 C C . THR A 1 695 ? -18.380 16.516 -38.092 1.00 58.06 695 THR A C 1
ATOM 5232 O O . THR A 1 695 ? -19.157 16.947 -37.239 1.00 58.06 695 THR A O 1
ATOM 5235 N N . PRO A 1 696 ? -17.093 16.250 -37.789 1.00 58.69 696 PRO A N 1
ATOM 5236 C CA . PRO A 1 696 ? -16.574 16.347 -36.422 1.00 58.69 696 PRO A CA 1
ATOM 5237 C C . PRO A 1 696 ? -16.816 17.742 -35.823 1.00 58.69 696 PRO A C 1
ATOM 5239 O O . PRO A 1 696 ? -16.688 18.761 -36.501 1.00 58.69 696 PRO A O 1
ATOM 5242 N N . LEU A 1 697 ? -17.178 17.796 -34.534 1.00 56.59 697 LEU A N 1
ATOM 5243 C CA . LEU A 1 697 ? -17.677 19.023 -33.888 1.00 56.59 697 LEU A CA 1
ATOM 5244 C C . LEU A 1 697 ? -16.646 20.173 -33.871 1.00 56.59 697 LEU A C 1
ATOM 5246 O O . LEU A 1 697 ? -17.015 21.344 -33.786 1.00 56.59 697 LEU A O 1
ATOM 5250 N N . SER A 1 698 ? -15.360 19.849 -34.007 1.00 53.22 698 SER A N 1
ATOM 5251 C CA . SER A 1 698 ? -14.268 20.796 -34.250 1.00 53.22 698 SER A CA 1
ATOM 5252 C C . SER A 1 698 ? -14.477 21.638 -35.520 1.00 53.22 698 SER A C 1
ATOM 5254 O O . SER A 1 698 ? -14.328 22.857 -35.459 1.00 53.22 698 SER A O 1
ATOM 5256 N N . GLN A 1 699 ? -14.914 21.037 -36.633 1.00 52.94 699 GLN A N 1
ATOM 5257 C CA . GLN A 1 699 ? -15.184 21.749 -37.895 1.00 52.94 699 GLN A CA 1
ATOM 5258 C C . GLN A 1 699 ? -16.447 22.624 -37.845 1.00 52.94 699 GLN A C 1
ATOM 5260 O O . GLN A 1 699 ? -16.524 23.632 -38.541 1.00 52.94 699 GLN A O 1
ATOM 5265 N N . LEU A 1 700 ? -17.420 22.269 -36.999 1.00 54.53 700 LEU A N 1
ATOM 5266 C CA . LEU A 1 700 ? -18.613 23.088 -36.732 1.00 54.53 700 LEU A CA 1
ATOM 5267 C C . LEU A 1 700 ? -18.315 24.291 -35.823 1.00 54.53 700 LEU A C 1
ATOM 5269 O O . LEU A 1 700 ? -19.058 25.269 -35.847 1.00 54.53 700 LEU A O 1
ATOM 5273 N N . SER A 1 701 ? -17.248 24.213 -35.022 1.00 57.22 701 SER A N 1
ATOM 5274 C CA . SER A 1 701 ? -16.872 25.250 -34.054 1.00 57.22 701 SER A CA 1
ATOM 5275 C C . SER A 1 701 ? -15.982 26.333 -34.675 1.00 57.22 701 SER A C 1
ATOM 5277 O O . SER A 1 701 ? -16.232 27.512 -34.455 1.00 57.22 701 SER A O 1
ATOM 5279 N N . ASN A 1 702 ? -14.975 25.936 -35.467 1.00 58.62 702 ASN A N 1
ATOM 5280 C CA . ASN A 1 702 ? -14.036 26.827 -36.162 1.00 58.62 702 ASN A CA 1
ATOM 5281 C C . ASN A 1 702 ? -13.777 26.306 -37.599 1.00 58.62 702 ASN A C 1
ATOM 5283 O O . ASN A 1 702 ? -12.926 25.429 -37.769 1.00 58.62 702 ASN A O 1
ATOM 5287 N N . PRO A 1 703 ? -14.438 26.844 -38.649 1.00 52.66 703 PRO A N 1
ATOM 5288 C CA . PRO A 1 703 ? -14.369 26.331 -40.033 1.00 52.66 703 PRO A CA 1
ATOM 5289 C C . PRO A 1 703 ? -13.023 26.447 -40.787 1.00 52.66 703 PRO A C 1
ATOM 5291 O O . PRO A 1 703 ? -13.009 26.433 -42.015 1.00 52.66 703 PRO A O 1
ATOM 5294 N N . GLY A 1 704 ? -11.892 26.591 -40.092 1.00 59.00 704 GLY A N 1
ATOM 5295 C CA . GLY A 1 704 ? -10.562 26.741 -40.699 1.00 59.00 704 GLY A CA 1
ATOM 5296 C C . GLY A 1 704 ? -9.398 26.253 -39.833 1.00 59.00 704 GLY A C 1
ATOM 5297 O O . GLY A 1 704 ? -8.245 26.528 -40.153 1.00 59.00 704 GLY A O 1
ATOM 5298 N N . GLU A 1 705 ? -9.673 25.559 -38.727 1.00 64.69 705 GLU A N 1
ATOM 5299 C CA . GLU A 1 705 ? -8.646 25.074 -37.804 1.00 64.69 705 GLU A CA 1
ATOM 5300 C C . GLU A 1 705 ? -8.365 23.584 -38.051 1.00 64.69 705 GLU A C 1
ATOM 5302 O O . GLU A 1 705 ? -9.300 22.788 -38.137 1.00 64.69 705 GLU A O 1
ATOM 5307 N N . ALA A 1 706 ? -7.091 23.187 -38.150 1.00 67.81 706 ALA A N 1
ATOM 5308 C CA . ALA A 1 706 ? -6.725 21.798 -38.426 1.00 67.81 706 ALA A CA 1
ATOM 5309 C C . ALA A 1 706 ? -7.262 20.844 -37.341 1.00 67.81 706 ALA A C 1
ATOM 5311 O O . ALA A 1 706 ? -7.072 21.073 -36.140 1.00 67.81 706 ALA A O 1
ATOM 5312 N N . ASP A 1 707 ? -7.941 19.779 -37.766 1.00 76.50 707 ASP A N 1
ATOM 5313 C CA . ASP A 1 707 ? -8.401 18.700 -36.892 1.00 76.50 707 ASP A CA 1
ATOM 5314 C C . ASP A 1 707 ? -7.311 17.625 -36.813 1.00 76.50 707 ASP A C 1
ATOM 5316 O O . ASP A 1 707 ? -6.758 17.220 -37.836 1.00 76.50 707 ASP A O 1
ATOM 5320 N N . TYR A 1 708 ? -6.971 17.189 -35.601 1.00 84.88 708 TYR A N 1
ATOM 5321 C CA . TYR A 1 708 ? -5.901 16.221 -35.365 1.00 84.88 708 TYR A CA 1
ATOM 5322 C C . TYR A 1 708 ? -6.257 15.265 -34.223 1.00 84.88 708 TYR A C 1
ATOM 5324 O O . TYR A 1 708 ? -7.095 15.552 -33.363 1.00 84.88 708 TYR A O 1
ATOM 5332 N N . VAL A 1 709 ? -5.617 14.095 -34.227 1.00 85.88 709 VAL A N 1
ATOM 5333 C CA . VAL A 1 709 ? -5.880 13.004 -33.281 1.00 85.88 709 VAL A CA 1
ATOM 5334 C C . VAL A 1 709 ? -5.642 13.464 -31.840 1.00 85.88 709 VAL A C 1
ATOM 5336 O O . VAL A 1 709 ? -4.583 14.002 -31.533 1.00 85.88 709 VAL A O 1
ATOM 5339 N N . GLY A 1 710 ? -6.619 13.253 -30.953 1.00 85.56 710 GLY A N 1
ATOM 5340 C CA . GLY A 1 710 ? -6.517 13.647 -29.548 1.00 85.56 710 GLY A CA 1
ATOM 5341 C C . GLY A 1 710 ? -6.802 15.123 -29.238 1.00 85.56 710 GLY A C 1
ATOM 5342 O O . GLY A 1 710 ? -6.894 15.471 -28.061 1.00 85.56 710 GLY A O 1
ATOM 5343 N N . LYS A 1 711 ? -7.037 15.991 -30.237 1.00 84.44 711 LYS A N 1
ATOM 5344 C CA . LYS A 1 711 ? -7.321 17.432 -30.037 1.00 84.44 711 LYS A CA 1
ATOM 5345 C C . LYS A 1 711 ? -8.418 17.697 -29.002 1.00 84.44 711 LYS A C 1
ATOM 5347 O O . LYS A 1 711 ? -8.289 18.564 -28.143 1.00 84.44 711 LYS A O 1
ATOM 5352 N N . ARG A 1 712 ? -9.508 16.926 -29.076 1.00 80.06 712 ARG A N 1
ATOM 5353 C CA . ARG A 1 712 ? -10.664 17.032 -28.168 1.00 80.06 712 ARG A CA 1
ATOM 5354 C C . ARG A 1 712 ? -10.381 16.562 -26.738 1.00 80.06 712 ARG A C 1
ATOM 5356 O O . ARG A 1 712 ? -11.143 16.923 -25.847 1.00 80.06 712 ARG A O 1
ATOM 5363 N N . SER A 1 713 ? -9.335 15.763 -26.551 1.00 84.94 713 SER A N 1
ATOM 5364 C CA . SER A 1 713 ? -8.904 15.201 -25.268 1.00 84.94 713 SER A CA 1
ATOM 5365 C C . SER A 1 713 ? -7.708 15.971 -24.673 1.00 84.94 713 SER A C 1
ATOM 5367 O O . SER A 1 713 ? -7.153 15.589 -23.650 1.00 84.94 713 SER A O 1
ATOM 5369 N N . GLY A 1 714 ? -7.299 17.075 -25.314 1.00 85.44 714 GLY A N 1
ATOM 5370 C CA . GLY A 1 714 ? -6.214 17.948 -24.857 1.00 85.44 714 GLY A CA 1
ATOM 5371 C C . GLY A 1 714 ? -4.802 17.517 -25.267 1.00 85.44 714 GLY A C 1
ATOM 5372 O O . GLY A 1 714 ? -3.842 18.152 -24.834 1.00 85.44 714 GLY A O 1
ATOM 5373 N N . PHE A 1 715 ? -4.646 16.476 -26.093 1.00 91.19 715 PHE A N 1
ATOM 5374 C CA . PHE A 1 715 ? -3.335 16.091 -26.627 1.00 91.19 715 PHE A CA 1
ATOM 5375 C C . PHE A 1 715 ? -2.792 17.172 -27.586 1.00 91.19 715 PHE A C 1
ATOM 5377 O O . PHE A 1 715 ? -3.582 17.817 -28.278 1.00 91.19 715 PHE A O 1
ATOM 5384 N N . PRO A 1 716 ? -1.464 17.377 -27.677 1.00 91.06 716 PRO A N 1
ATOM 5385 C CA . PRO A 1 716 ? -0.870 18.322 -28.623 1.00 91.06 716 PRO A CA 1
ATOM 5386 C C . PRO A 1 716 ? -0.883 17.795 -30.067 1.00 91.06 716 PRO A C 1
ATOM 5388 O O . PRO A 1 716 ? -0.850 16.593 -30.302 1.00 91.06 716 PRO A O 1
ATOM 5391 N N . GLU A 1 717 ? -0.796 18.693 -31.053 1.00 88.44 717 GLU A N 1
ATOM 5392 C CA . GLU A 1 717 ? -0.776 18.361 -32.494 1.00 88.44 717 GLU A CA 1
ATOM 5393 C C . GLU A 1 717 ? 0.276 17.296 -32.878 1.00 88.44 717 GLU A C 1
ATOM 5395 O O . GLU A 1 717 ? 0.025 16.424 -33.707 1.00 88.44 717 GLU A O 1
ATOM 5400 N N . LYS A 1 718 ? 1.441 17.308 -32.216 1.00 89.88 718 LYS A N 1
ATOM 5401 C CA . LYS A 1 718 ? 2.545 16.355 -32.451 1.00 89.88 718 LYS A CA 1
ATOM 5402 C C . LYS A 1 718 ? 2.418 15.030 -31.692 1.00 89.88 718 LYS A C 1
ATOM 5404 O O . LYS A 1 718 ? 3.321 14.198 -31.769 1.00 89.88 718 LYS A O 1
ATOM 5409 N N . PHE A 1 719 ? 1.333 14.817 -30.949 1.00 93.81 719 PHE A N 1
ATOM 5410 C CA . PHE A 1 719 ? 1.117 13.614 -30.142 1.00 93.81 719 PHE A CA 1
ATOM 5411 C C . PHE A 1 719 ? 1.252 12.325 -30.965 1.00 93.81 719 PHE A C 1
ATOM 5413 O O . PHE A 1 719 ? 1.963 11.404 -30.561 1.00 93.81 719 PHE A O 1
ATOM 5420 N N . LEU A 1 720 ? 0.641 12.290 -32.154 1.00 93.06 720 LEU A N 1
ATOM 5421 C CA . LEU A 1 720 ? 0.676 11.125 -33.038 1.00 93.06 720 LEU A CA 1
ATOM 5422 C C . LEU A 1 720 ? 2.104 10.791 -33.507 1.00 93.06 720 LEU A C 1
ATOM 5424 O O . LEU A 1 720 ? 2.509 9.630 -33.468 1.00 93.06 720 LEU A O 1
ATOM 5428 N N . GLU A 1 721 ? 2.890 11.807 -33.881 1.00 93.50 721 GLU A N 1
ATOM 5429 C CA . GLU A 1 721 ? 4.292 11.644 -34.292 1.00 93.50 721 GLU A CA 1
ATOM 5430 C C . GLU A 1 721 ? 5.148 11.077 -33.149 1.00 93.50 721 GLU A C 1
ATOM 5432 O O . GLU A 1 721 ? 5.959 10.171 -33.361 1.00 93.50 721 GLU A O 1
ATOM 5437 N N . VAL A 1 722 ? 4.941 11.574 -31.922 1.00 94.81 722 VAL A N 1
ATOM 5438 C CA . VAL A 1 722 ? 5.632 11.085 -30.718 1.00 94.81 722 VAL A CA 1
ATOM 5439 C C . VAL A 1 722 ? 5.257 9.629 -30.433 1.00 94.81 722 VAL A C 1
ATOM 5441 O O . VAL A 1 722 ? 6.150 8.820 -30.181 1.00 94.81 722 VAL A O 1
ATOM 5444 N N . CYS A 1 723 ? 3.981 9.256 -30.548 1.00 96.44 723 CYS A N 1
ATOM 5445 C CA . CYS A 1 723 ? 3.534 7.871 -30.371 1.00 96.44 723 CYS A CA 1
ATOM 5446 C C . CYS A 1 723 ? 4.145 6.929 -31.421 1.00 96.44 723 CYS A C 1
ATOM 5448 O O . CYS A 1 723 ? 4.676 5.880 -31.059 1.00 96.44 723 CYS A O 1
ATOM 5450 N N . GLN A 1 724 ? 4.188 7.333 -32.695 1.00 96.25 724 GLN A N 1
ATOM 5451 C CA . GLN A 1 724 ? 4.887 6.590 -33.755 1.00 96.25 724 GLN A CA 1
ATOM 5452 C C . GLN A 1 724 ? 6.395 6.458 -33.483 1.00 96.25 724 GLN A C 1
ATOM 5454 O O . GLN A 1 724 ? 7.010 5.438 -33.793 1.00 96.25 724 GLN A O 1
ATOM 5459 N N . MET A 1 725 ? 7.045 7.480 -32.913 1.00 94.69 725 MET A N 1
ATOM 5460 C CA . MET A 1 725 ? 8.440 7.354 -32.469 1.00 94.69 725 MET A CA 1
ATOM 5461 C C . MET A 1 725 ? 8.578 6.340 -31.324 1.00 94.69 725 MET A C 1
ATOM 5463 O O . MET A 1 725 ? 9.483 5.513 -31.376 1.00 94.69 725 MET A O 1
ATOM 5467 N N . ILE A 1 726 ? 7.678 6.350 -30.337 1.00 96.56 726 ILE A N 1
ATOM 5468 C CA . ILE A 1 726 ? 7.677 5.389 -29.222 1.00 96.56 726 ILE A CA 1
ATOM 5469 C C . ILE A 1 726 ? 7.480 3.951 -29.732 1.00 96.56 726 ILE A C 1
ATOM 5471 O O . ILE A 1 726 ? 8.287 3.081 -29.409 1.00 96.56 726 ILE A O 1
ATOM 5475 N N . PHE A 1 727 ? 6.501 3.702 -30.606 1.00 97.38 727 PHE A N 1
ATOM 5476 C CA . PHE A 1 727 ? 6.278 2.384 -31.215 1.00 97.38 727 PHE A CA 1
ATOM 5477 C C . PHE A 1 727 ? 7.480 1.888 -32.033 1.00 97.38 727 PHE A C 1
ATOM 5479 O O . PHE A 1 727 ? 7.883 0.737 -31.870 1.00 97.38 727 PHE A O 1
ATOM 5486 N N . ARG A 1 728 ? 8.128 2.746 -32.835 1.00 95.69 728 ARG A N 1
ATOM 5487 C CA . ARG A 1 728 ? 9.394 2.402 -33.517 1.00 95.69 728 ARG A CA 1
ATOM 5488 C C . ARG A 1 728 ? 10.485 1.959 -32.550 1.00 95.69 728 ARG A C 1
ATOM 5490 O O . ARG A 1 728 ? 11.192 0.995 -32.830 1.00 95.69 728 ARG A O 1
ATOM 5497 N N . GLN A 1 729 ? 10.642 2.662 -31.429 1.00 95.44 729 GLN A N 1
ATOM 5498 C CA . GLN A 1 729 ? 11.646 2.304 -30.430 1.00 95.44 729 GLN A CA 1
ATOM 5499 C C . GLN A 1 729 ? 11.332 0.952 -29.776 1.00 95.44 729 GLN A C 1
ATOM 5501 O O . GLN A 1 729 ? 12.224 0.115 -29.663 1.00 95.44 729 GLN A O 1
ATOM 5506 N N . MET A 1 730 ? 10.063 0.694 -29.446 1.00 97.12 730 MET A N 1
ATOM 5507 C CA . MET A 1 730 ? 9.620 -0.599 -28.912 1.00 97.12 730 MET A CA 1
ATOM 5508 C C . MET A 1 730 ? 9.831 -1.751 -29.909 1.00 97.12 730 MET A C 1
ATOM 5510 O O . MET A 1 730 ? 10.332 -2.804 -29.519 1.00 97.12 730 MET A O 1
ATOM 5514 N N . PHE A 1 731 ? 9.535 -1.548 -31.200 1.00 97.19 731 PHE A N 1
ATOM 5515 C CA . PHE A 1 731 ? 9.776 -2.554 -32.245 1.00 97.19 731 PHE A CA 1
ATOM 5516 C C . PHE A 1 731 ? 11.259 -2.933 -32.360 1.00 97.19 731 PHE A C 1
ATOM 5518 O O . PHE A 1 731 ? 11.578 -4.116 -32.438 1.00 97.19 731 PHE A O 1
ATOM 5525 N N . ARG A 1 732 ? 12.175 -1.952 -32.320 1.00 95.88 732 ARG A N 1
ATOM 5526 C CA . ARG A 1 732 ? 13.629 -2.207 -32.364 1.00 95.88 732 ARG A CA 1
ATOM 5527 C C . ARG A 1 732 ? 14.097 -3.094 -31.213 1.00 95.88 732 ARG A C 1
ATOM 5529 O O . ARG A 1 732 ? 14.906 -3.991 -31.432 1.00 95.88 732 ARG A O 1
ATOM 5536 N N . VAL A 1 733 ? 13.569 -2.865 -30.007 1.00 96.50 733 VAL A N 1
ATOM 5537 C CA . VAL A 1 733 ? 13.876 -3.710 -28.847 1.00 96.50 733 VAL A CA 1
ATOM 5538 C C . VAL A 1 733 ? 13.293 -5.107 -29.030 1.00 96.50 733 VAL A C 1
ATOM 5540 O O . VAL A 1 733 ? 14.041 -6.063 -28.878 1.00 96.50 733 VAL A O 1
ATOM 5543 N N . TYR A 1 734 ? 12.023 -5.254 -29.431 1.00 97.31 734 TYR A N 1
ATOM 5544 C CA . TYR A 1 734 ? 11.460 -6.577 -29.740 1.00 97.31 734 TYR A CA 1
ATOM 5545 C C . TYR A 1 734 ? 12.314 -7.330 -30.767 1.00 97.31 734 TYR A C 1
ATOM 5547 O O . TYR A 1 734 ? 12.711 -8.460 -30.498 1.00 97.31 734 TYR A O 1
ATOM 5555 N N . ALA A 1 735 ? 12.670 -6.703 -31.892 1.00 95.69 735 ALA A N 1
ATOM 5556 C CA . ALA A 1 735 ? 13.524 -7.322 -32.902 1.00 95.69 735 ALA A CA 1
ATOM 5557 C C . ALA A 1 735 ? 14.860 -7.800 -32.303 1.00 95.69 735 ALA A C 1
ATOM 5559 O O . ALA A 1 735 ? 15.272 -8.932 -32.545 1.00 95.69 735 ALA A O 1
ATOM 5560 N N . HIS A 1 736 ? 15.496 -6.993 -31.452 1.00 95.56 736 HIS A N 1
ATOM 5561 C CA . HIS A 1 736 ? 16.705 -7.403 -30.741 1.00 95.56 736 HIS A CA 1
ATOM 5562 C C . HIS A 1 736 ? 16.477 -8.588 -29.782 1.00 95.56 736 HIS A C 1
ATOM 5564 O O . HIS A 1 736 ? 17.279 -9.521 -29.787 1.00 95.56 736 HIS A O 1
ATOM 5570 N N . LEU A 1 737 ? 15.372 -8.617 -29.021 1.00 95.69 737 LEU A N 1
ATOM 5571 C CA . LEU A 1 737 ? 15.027 -9.754 -28.152 1.00 95.69 737 LEU A CA 1
ATOM 5572 C C . LEU A 1 737 ? 14.912 -11.062 -28.951 1.00 95.69 737 LEU A C 1
ATOM 5574 O O . LEU A 1 737 ? 15.444 -12.080 -28.516 1.00 95.69 737 LEU A O 1
ATOM 5578 N N . TYR A 1 738 ? 14.276 -11.040 -30.128 1.00 95.44 738 TYR A N 1
ATOM 5579 C CA . TYR A 1 738 ? 14.190 -12.222 -30.994 1.00 95.44 738 TYR A CA 1
ATOM 5580 C C . TYR A 1 738 ? 15.557 -12.619 -31.570 1.00 95.44 738 TYR A C 1
ATOM 5582 O O . TYR A 1 738 ? 15.951 -13.782 -31.497 1.00 95.44 738 TYR A O 1
ATOM 5590 N N . TRP A 1 739 ? 16.305 -11.660 -32.116 1.00 93.69 739 TRP A N 1
ATOM 5591 C CA . TRP A 1 739 ? 17.573 -11.935 -32.794 1.00 93.69 739 TRP A CA 1
ATOM 5592 C C . TRP A 1 739 ? 18.722 -12.340 -31.859 1.00 93.69 739 TRP A C 1
ATOM 5594 O O . TRP A 1 739 ? 19.560 -13.135 -32.280 1.00 93.69 739 TRP A O 1
ATOM 5604 N N . ALA A 1 740 ? 18.776 -11.815 -30.630 1.00 92.94 740 ALA A N 1
ATOM 5605 C CA . ALA A 1 740 ? 19.881 -12.041 -29.691 1.00 92.94 740 ALA A CA 1
ATOM 5606 C C . ALA A 1 740 ? 19.519 -12.914 -28.476 1.00 92.94 740 ALA A C 1
ATOM 5608 O O . ALA A 1 740 ? 20.390 -13.615 -27.970 1.00 92.94 740 ALA A O 1
ATOM 5609 N N . HIS A 1 741 ? 18.260 -12.899 -28.015 1.00 93.25 741 HIS A N 1
ATOM 5610 C CA . HIS A 1 741 ? 17.881 -13.453 -26.703 1.00 93.25 741 HIS A CA 1
ATOM 5611 C C . HIS A 1 741 ? 16.745 -14.488 -26.720 1.00 93.25 741 HIS A C 1
ATOM 5613 O O . HIS A 1 741 ? 16.333 -14.973 -25.665 1.00 93.25 741 HIS A O 1
ATOM 5619 N N . PHE A 1 742 ? 16.225 -14.865 -27.894 1.00 93.94 742 PHE A N 1
ATOM 5620 C CA . PHE A 1 742 ? 15.114 -15.818 -27.979 1.00 93.94 742 PHE A CA 1
ATOM 5621 C C . PHE A 1 742 ? 15.472 -17.186 -27.393 1.00 93.94 742 PHE A C 1
ATOM 5623 O O . PHE A 1 742 ? 14.688 -17.741 -26.632 1.00 93.94 742 PHE A O 1
ATOM 5630 N N . THR A 1 743 ? 16.650 -17.723 -27.724 1.00 91.88 743 THR A N 1
ATOM 5631 C CA . THR A 1 743 ? 17.120 -19.005 -27.176 1.00 91.88 743 THR A CA 1
ATOM 5632 C C . THR A 1 743 ? 17.483 -18.855 -25.697 1.00 91.88 743 THR A C 1
ATOM 5634 O O . THR A 1 743 ? 16.935 -19.547 -24.840 1.00 91.88 743 THR A O 1
ATOM 5637 N N . GLU A 1 744 ? 18.357 -17.890 -25.405 1.00 88.44 744 GLU A N 1
ATOM 5638 C CA . GLU A 1 744 ? 18.879 -17.597 -24.072 1.00 88.44 744 GLU A CA 1
ATOM 5639 C C . GLU A 1 744 ? 18.528 -16.147 -23.683 1.00 88.44 744 GLU A C 1
ATOM 5641 O O . GLU A 1 744 ? 19.089 -15.212 -24.264 1.00 88.44 744 GLU A O 1
ATOM 5646 N N . PRO A 1 745 ? 17.601 -15.920 -22.730 1.00 88.75 745 PRO A N 1
ATOM 5647 C CA . PRO A 1 745 ? 17.011 -16.896 -21.810 1.00 88.75 745 PRO A CA 1
ATOM 5648 C C . PRO A 1 745 ? 15.606 -17.396 -22.198 1.00 88.75 745 PRO A C 1
ATOM 5650 O O . PRO A 1 745 ? 15.126 -18.349 -21.586 1.00 88.75 745 PRO A O 1
ATOM 5653 N N . PHE A 1 746 ? 14.895 -16.757 -23.139 1.00 92.75 746 PHE A N 1
ATOM 5654 C CA . PHE A 1 746 ? 13.427 -16.879 -23.188 1.00 92.75 746 PHE A CA 1
ATOM 5655 C C . PHE A 1 746 ? 12.918 -18.296 -23.484 1.00 92.75 746 PHE A C 1
ATOM 5657 O O . PHE A 1 746 ? 11.982 -18.744 -22.825 1.00 92.75 746 PHE A O 1
ATOM 5664 N N . TYR A 1 747 ? 13.531 -19.019 -24.419 1.00 91.25 747 TYR A N 1
ATOM 5665 C CA . TYR A 1 747 ? 13.169 -20.401 -24.733 1.00 91.25 747 TYR A CA 1
ATOM 5666 C C . TYR A 1 747 ? 13.542 -21.357 -23.591 1.00 91.25 747 TYR A C 1
ATOM 5668 O O . TYR A 1 747 ? 12.713 -22.166 -23.177 1.00 91.25 747 TYR A O 1
ATOM 5676 N N . HIS A 1 748 ? 14.743 -21.228 -23.015 1.00 89.00 748 HIS A N 1
ATOM 5677 C CA . HIS A 1 748 ? 15.171 -22.060 -21.880 1.00 89.00 748 HIS A CA 1
ATOM 5678 C C . HIS A 1 748 ? 14.316 -21.842 -20.614 1.00 89.00 748 HIS A C 1
ATOM 5680 O O . HIS A 1 748 ? 14.084 -22.788 -19.863 1.00 89.00 748 HIS A O 1
ATOM 5686 N N . LEU A 1 749 ? 13.769 -20.638 -20.413 1.00 89.00 749 LEU A N 1
ATOM 5687 C CA . LEU A 1 749 ? 12.833 -20.319 -19.325 1.00 89.00 749 LEU A CA 1
ATOM 5688 C C . LEU A 1 749 ? 11.353 -20.624 -19.646 1.00 89.00 749 LEU A C 1
ATOM 5690 O O . LEU A 1 749 ? 10.489 -20.342 -18.817 1.00 89.00 749 LEU A O 1
ATOM 5694 N N . ASN A 1 750 ? 11.029 -21.205 -20.809 1.00 89.88 750 ASN A N 1
ATOM 5695 C CA . ASN A 1 750 ? 9.650 -21.431 -21.283 1.00 89.88 750 ASN A CA 1
ATOM 5696 C C . ASN A 1 750 ? 8.785 -20.143 -21.348 1.00 89.88 750 ASN A C 1
ATOM 5698 O O . ASN A 1 750 ? 7.580 -20.161 -21.065 1.00 89.88 750 ASN A O 1
ATOM 5702 N N . LEU A 1 751 ? 9.411 -19.014 -21.697 1.00 91.75 751 LEU A N 1
ATOM 5703 C CA . LEU A 1 751 ? 8.792 -17.692 -21.872 1.00 91.75 751 LEU A CA 1
ATOM 5704 C C . LEU A 1 751 ? 8.532 -17.338 -23.348 1.00 91.75 751 LEU A C 1
ATOM 5706 O O . LEU A 1 751 ? 8.040 -16.247 -23.650 1.00 91.75 751 LEU A O 1
ATOM 5710 N N . GLU A 1 752 ? 8.835 -18.239 -24.284 1.00 92.56 752 GLU A N 1
ATOM 5711 C CA . GLU A 1 752 ? 8.695 -18.015 -25.725 1.00 92.56 752 GLU A CA 1
ATOM 5712 C C . GLU A 1 752 ? 7.239 -17.730 -26.119 1.00 92.56 752 GLU A C 1
ATOM 5714 O O . GLU A 1 752 ? 6.971 -16.836 -26.919 1.00 92.56 752 GLU A O 1
ATOM 5719 N N . LYS A 1 753 ? 6.269 -18.408 -25.490 1.00 91.75 753 LYS A N 1
ATOM 5720 C CA . LYS A 1 753 ? 4.834 -18.219 -25.776 1.00 91.75 753 LYS A CA 1
ATOM 5721 C C . LYS A 1 753 ? 4.333 -16.852 -25.312 1.00 91.75 753 LYS A C 1
ATOM 5723 O O . LYS A 1 753 ? 3.481 -16.252 -25.973 1.00 91.75 753 LYS A O 1
ATOM 5728 N N . GLN A 1 754 ? 4.851 -16.363 -24.189 1.00 93.25 754 GLN A N 1
ATOM 5729 C CA . GLN A 1 754 ? 4.581 -15.049 -23.613 1.00 93.25 754 GLN A CA 1
ATOM 5730 C C . GLN A 1 754 ? 5.122 -13.978 -24.569 1.00 93.25 754 GLN A C 1
ATOM 5732 O O . GLN A 1 754 ? 4.372 -13.093 -24.979 1.00 93.25 754 GLN A O 1
ATOM 5737 N N . LEU A 1 755 ? 6.386 -14.112 -24.991 1.00 94.94 755 LEU A N 1
ATOM 5738 C CA . LEU A 1 755 ? 7.049 -13.194 -25.921 1.00 94.94 755 LEU A CA 1
ATOM 5739 C C . LEU A 1 755 ? 6.348 -13.152 -27.292 1.00 94.94 755 LEU A C 1
ATOM 5741 O O . LEU A 1 755 ? 6.089 -12.062 -27.808 1.00 94.94 755 LEU A O 1
ATOM 5745 N N . ASN A 1 756 ? 5.967 -14.313 -27.838 1.00 94.00 756 ASN A N 1
ATOM 5746 C CA . ASN A 1 756 ? 5.170 -14.427 -29.065 1.00 94.00 756 ASN A CA 1
ATOM 5747 C C . ASN A 1 756 ? 3.827 -13.698 -28.919 1.00 94.00 756 ASN A C 1
ATOM 5749 O O . ASN A 1 756 ? 3.490 -12.862 -29.751 1.00 94.00 756 ASN A O 1
ATOM 5753 N N . SER A 1 757 ? 3.090 -13.952 -27.830 1.00 92.38 757 SER A N 1
ATOM 5754 C CA . SER A 1 757 ? 1.759 -13.363 -27.593 1.00 92.38 757 SER A CA 1
ATOM 5755 C C . SER A 1 757 ? 1.796 -11.847 -27.394 1.00 92.38 757 SER A C 1
ATOM 5757 O O . SER A 1 757 ? 0.908 -11.142 -27.870 1.00 92.38 757 SER A O 1
ATOM 5759 N N . CYS A 1 758 ? 2.817 -11.325 -26.712 1.00 93.69 758 CYS A N 1
ATOM 5760 C CA . CYS A 1 758 ? 2.992 -9.884 -26.553 1.00 93.69 758 CYS A CA 1
ATOM 5761 C C . CYS A 1 758 ? 3.434 -9.216 -27.862 1.00 93.69 758 CYS A C 1
ATOM 5763 O O . CYS A 1 758 ? 2.905 -8.157 -28.200 1.00 93.69 758 CYS A O 1
ATOM 5765 N N . PHE A 1 759 ? 4.345 -9.829 -28.627 1.00 95.56 759 PHE A N 1
ATOM 5766 C CA . PHE A 1 759 ? 4.838 -9.232 -29.869 1.00 95.56 759 PHE A CA 1
ATOM 5767 C C . PHE A 1 759 ? 3.814 -9.293 -31.015 1.00 95.56 759 PHE A C 1
ATOM 5769 O O . PHE A 1 759 ? 3.657 -8.306 -31.731 1.00 95.56 759 PHE A O 1
ATOM 5776 N N . SER A 1 760 ? 3.039 -10.373 -31.159 1.00 93.00 760 SER A N 1
ATOM 5777 C CA . SER A 1 760 ? 1.956 -10.433 -32.154 1.00 93.00 760 SER A CA 1
ATOM 5778 C C . SER A 1 760 ? 0.833 -9.437 -31.841 1.00 93.00 760 SER A C 1
ATOM 5780 O O . SER A 1 760 ? 0.392 -8.713 -32.736 1.00 93.00 760 SER A O 1
ATOM 5782 N N . HIS A 1 761 ? 0.436 -9.297 -30.569 1.00 92.88 761 HIS A N 1
ATOM 5783 C CA . HIS A 1 761 ? -0.500 -8.252 -30.135 1.00 92.88 761 HIS A CA 1
ATOM 5784 C C . HIS A 1 761 ? 0.054 -6.834 -30.370 1.00 92.88 761 HIS A C 1
ATOM 5786 O O . HIS A 1 761 ? -0.685 -5.941 -30.799 1.00 92.88 761 HIS A O 1
ATOM 5792 N N . PHE A 1 762 ? 1.353 -6.618 -30.142 1.00 95.62 762 PHE A N 1
ATOM 5793 C CA . PHE A 1 762 ? 2.031 -5.362 -30.462 1.00 95.62 762 PHE A CA 1
ATOM 5794 C C . PHE A 1 762 ? 1.975 -5.046 -31.962 1.00 95.62 762 PHE A C 1
ATOM 5796 O O . PHE A 1 762 ? 1.564 -3.945 -32.321 1.00 95.62 762 PHE A O 1
ATOM 5803 N N . LEU A 1 763 ? 2.305 -5.998 -32.842 1.00 94.81 763 LEU A N 1
ATOM 5804 C CA . LEU A 1 763 ? 2.276 -5.795 -34.297 1.00 94.81 763 LEU A CA 1
ATOM 5805 C C . LEU A 1 763 ? 0.865 -5.544 -34.840 1.00 94.81 763 LEU A C 1
ATOM 5807 O O . LEU A 1 763 ? 0.673 -4.637 -35.653 1.00 94.81 763 LEU A O 1
ATOM 5811 N N . LEU A 1 764 ? -0.137 -6.289 -34.366 1.00 92.19 764 LEU A N 1
ATOM 5812 C CA . LEU A 1 764 ? -1.536 -6.065 -34.745 1.00 92.19 764 LEU A CA 1
ATOM 5813 C C . LEU A 1 764 ? -2.020 -4.684 -34.294 1.00 92.19 764 LEU A C 1
ATOM 5815 O O . LEU A 1 764 ? -2.630 -3.964 -35.078 1.00 92.19 764 LEU A O 1
ATOM 5819 N N . THR A 1 765 ? -1.670 -4.257 -33.078 1.00 93.44 765 THR A N 1
ATOM 5820 C CA . THR A 1 765 ? -1.997 -2.908 -32.589 1.00 93.44 765 THR A CA 1
ATOM 5821 C C . THR A 1 765 ? -1.272 -1.825 -33.388 1.00 93.44 765 THR A C 1
ATOM 5823 O O . THR A 1 765 ? -1.880 -0.832 -33.788 1.00 93.44 765 THR A O 1
ATOM 5826 N N . ALA A 1 766 ? 0.021 -2.016 -33.647 1.00 94.81 766 ALA A N 1
ATOM 5827 C CA . ALA A 1 766 ? 0.859 -1.041 -34.326 1.00 94.81 766 ALA A CA 1
ATOM 5828 C C . ALA A 1 766 ? 0.451 -0.831 -35.790 1.00 94.81 766 ALA A C 1
ATOM 5830 O O . ALA A 1 766 ? 0.469 0.300 -36.270 1.00 94.81 766 ALA A O 1
ATOM 5831 N N . THR A 1 767 ? 0.050 -1.897 -36.486 1.00 92.38 767 THR A N 1
ATOM 5832 C CA . THR A 1 767 ? -0.461 -1.817 -37.862 1.00 92.38 767 THR A CA 1
ATOM 5833 C C . THR A 1 767 ? -1.902 -1.301 -37.900 1.00 92.38 767 THR A C 1
ATOM 5835 O O . THR A 1 767 ? -2.204 -0.408 -38.687 1.00 92.38 767 THR A O 1
ATOM 5838 N N . ALA A 1 768 ? -2.791 -1.762 -37.009 1.00 90.31 768 ALA A N 1
ATOM 5839 C CA . ALA A 1 768 ? -4.180 -1.294 -36.951 1.00 90.31 768 ALA A CA 1
ATOM 5840 C C . ALA A 1 768 ? -4.308 0.213 -36.654 1.00 90.31 768 ALA A C 1
ATOM 5842 O O . ALA A 1 768 ? -5.223 0.856 -37.167 1.00 90.31 768 ALA A O 1
ATOM 5843 N N . LEU A 1 769 ? -3.397 0.776 -35.851 1.00 91.38 769 LEU A N 1
ATOM 5844 C CA . LEU A 1 769 ? -3.377 2.197 -35.480 1.00 91.38 769 LEU A CA 1
ATOM 5845 C C . LEU A 1 769 ? -2.425 3.059 -36.333 1.00 91.38 769 LEU A C 1
ATOM 5847 O O . LEU A 1 769 ? -2.248 4.232 -36.011 1.00 91.38 769 LEU A O 1
ATOM 5851 N N . ASP A 1 770 ? -1.803 2.505 -37.382 1.00 91.94 770 ASP A N 1
ATOM 5852 C CA . ASP A 1 770 ? -0.815 3.194 -38.235 1.00 91.94 770 ASP A CA 1
ATOM 5853 C C . ASP A 1 770 ? 0.367 3.806 -37.438 1.00 91.94 770 ASP A C 1
ATOM 5855 O O . ASP A 1 770 ? 0.863 4.905 -37.715 1.00 91.94 770 ASP A O 1
ATOM 5859 N N . MET A 1 771 ? 0.825 3.074 -36.415 1.00 94.50 771 MET A N 1
ATOM 5860 C CA . MET A 1 771 ? 1.994 3.412 -35.593 1.00 94.50 771 MET A CA 1
ATOM 5861 C C . MET A 1 771 ? 3.325 3.001 -36.239 1.00 94.50 771 MET A C 1
ATOM 5863 O O . MET A 1 771 ? 4.346 3.634 -35.969 1.00 94.50 771 MET A O 1
ATOM 5867 N N . LEU A 1 772 ? 3.313 1.940 -37.056 1.00 94.44 772 LEU A N 1
ATOM 5868 C CA . LEU A 1 772 ? 4.465 1.409 -37.793 1.00 94.44 772 LEU A CA 1
ATOM 5869 C C . LEU A 1 772 ? 4.114 1.237 -39.273 1.00 94.44 772 LEU A C 1
ATOM 5871 O O . LEU A 1 772 ? 3.032 0.755 -39.609 1.00 94.44 772 LEU A O 1
ATOM 5875 N N . LYS A 1 773 ? 5.043 1.606 -40.154 1.00 89.88 773 LYS A N 1
ATOM 5876 C CA . LYS A 1 773 ? 4.930 1.434 -41.611 1.00 89.88 773 LYS A CA 1
ATOM 5877 C C . LYS A 1 773 ? 5.485 0.073 -42.054 1.00 89.88 773 LYS A C 1
ATOM 5879 O O . LYS A 1 773 ? 6.399 -0.422 -41.401 1.00 89.88 773 LYS A O 1
ATOM 5884 N N . PRO A 1 774 ? 5.070 -0.481 -43.213 1.00 89.38 774 PRO A N 1
ATOM 5885 C CA . PRO A 1 774 ? 5.602 -1.752 -43.726 1.00 89.38 774 PRO A CA 1
ATOM 5886 C C . PRO A 1 774 ? 7.137 -1.793 -43.816 1.00 89.38 774 PRO A C 1
ATOM 5888 O O . PRO A 1 774 ? 7.763 -2.771 -43.431 1.00 89.38 774 PRO A O 1
ATOM 5891 N N . GLN A 1 775 ? 7.756 -0.689 -44.245 1.00 88.19 775 GLN A N 1
ATOM 5892 C CA . GLN A 1 775 ? 9.217 -0.535 -44.326 1.00 88.19 775 GLN A CA 1
ATOM 5893 C C . GLN A 1 775 ? 9.922 -0.645 -42.963 1.00 88.19 775 GLN A C 1
ATOM 5895 O O . GLN A 1 775 ? 11.090 -1.007 -42.902 1.00 88.19 775 GLN A O 1
ATOM 5900 N N . GLU A 1 776 ? 9.236 -0.318 -41.866 1.00 88.88 776 GLU A N 1
ATOM 5901 C CA . GLU A 1 776 ? 9.794 -0.360 -40.510 1.00 88.88 776 GLU A CA 1
ATOM 5902 C C . GLU A 1 776 ? 9.704 -1.772 -39.899 1.00 88.88 776 GLU A C 1
ATOM 5904 O O . GLU A 1 776 ? 10.393 -2.045 -38.920 1.00 88.88 776 GLU A O 1
ATOM 5909 N N . LEU A 1 777 ? 8.895 -2.665 -40.488 1.00 91.75 777 LEU A N 1
ATOM 5910 C CA . LEU A 1 777 ? 8.701 -4.057 -40.059 1.00 91.75 777 LEU A CA 1
ATOM 5911 C C . LEU A 1 777 ? 9.720 -5.039 -40.665 1.00 91.75 777 LEU A C 1
ATOM 5913 O O . LEU A 1 777 ? 9.860 -6.155 -40.164 1.00 91.75 777 LEU A O 1
ATOM 5917 N N . GLU A 1 778 ? 10.454 -4.611 -41.697 1.00 89.75 778 GLU A N 1
ATOM 5918 C CA . GLU A 1 778 ? 11.414 -5.410 -42.474 1.00 89.75 778 GLU A CA 1
ATOM 5919 C C . GLU A 1 778 ? 12.349 -6.309 -41.622 1.00 89.75 778 GLU A C 1
ATOM 5921 O O . GLU A 1 778 ? 12.431 -7.500 -41.931 1.00 89.75 778 GLU A O 1
ATOM 5926 N N . PRO A 1 779 ? 12.955 -5.857 -40.496 1.00 91.25 779 PRO A N 1
ATOM 5927 C CA . PRO A 1 779 ? 13.850 -6.695 -39.680 1.00 91.25 779 PRO A CA 1
ATOM 5928 C C . PRO A 1 779 ? 13.205 -7.938 -39.038 1.00 91.25 779 PRO A C 1
ATOM 5930 O O . PRO A 1 779 ? 13.920 -8.802 -38.526 1.00 91.25 779 PRO A O 1
ATOM 5933 N N . MET A 1 780 ? 11.868 -8.014 -39.024 1.00 93.75 780 MET A N 1
ATOM 5934 C CA . MET A 1 780 ? 11.080 -9.142 -38.508 1.00 93.75 780 MET A CA 1
ATOM 5935 C C . MET A 1 780 ? 10.107 -9.713 -39.557 1.00 93.75 780 MET A C 1
ATOM 5937 O O . MET A 1 780 ? 9.241 -10.518 -39.209 1.00 93.75 780 MET A O 1
ATOM 5941 N N . GLN A 1 781 ? 10.248 -9.342 -40.837 1.00 92.25 781 GLN A N 1
ATOM 5942 C CA . GLN A 1 781 ? 9.316 -9.728 -41.904 1.00 92.25 781 GLN A CA 1
ATOM 5943 C C . GLN A 1 781 ? 9.146 -11.253 -42.016 1.00 92.25 781 GLN A C 1
ATOM 5945 O O . GLN A 1 781 ? 8.022 -11.731 -42.079 1.00 92.25 781 GLN A O 1
ATOM 5950 N N . ALA A 1 782 ? 10.229 -12.033 -41.922 1.00 91.38 782 ALA A N 1
ATOM 5951 C CA . ALA A 1 782 ? 10.156 -13.498 -41.983 1.00 91.38 782 ALA A CA 1
ATOM 5952 C C . ALA A 1 782 ? 9.274 -14.124 -40.874 1.00 91.38 782 ALA A C 1
ATOM 5954 O O . ALA A 1 782 ? 8.622 -15.141 -41.106 1.00 91.38 782 ALA A O 1
ATOM 5955 N N . LEU A 1 783 ? 9.211 -13.509 -39.682 1.00 93.25 783 LEU A N 1
ATOM 5956 C CA . LEU A 1 783 ? 8.320 -13.954 -38.600 1.00 93.25 783 LEU A CA 1
ATOM 5957 C C . LEU A 1 783 ? 6.867 -13.523 -38.852 1.00 93.25 783 LEU A C 1
ATOM 5959 O O . LEU A 1 783 ? 5.947 -14.286 -38.572 1.00 93.25 783 LEU A O 1
ATOM 5963 N N . ILE A 1 784 ? 6.661 -12.328 -39.413 1.00 93.88 784 ILE A N 1
ATOM 5964 C CA . ILE A 1 784 ? 5.341 -11.824 -39.827 1.00 93.88 784 ILE A CA 1
ATOM 5965 C C . ILE A 1 784 ? 4.732 -12.731 -40.903 1.00 93.88 784 ILE A C 1
ATOM 5967 O O . ILE A 1 784 ? 3.573 -13.127 -40.789 1.00 93.88 784 ILE A O 1
ATOM 5971 N N . ASP A 1 785 ? 5.535 -13.122 -41.891 1.00 92.94 785 ASP A N 1
ATOM 5972 C CA . ASP A 1 785 ? 5.150 -14.015 -42.984 1.00 92.94 785 ASP A CA 1
ATOM 5973 C C . ASP A 1 785 ? 4.744 -15.401 -42.455 1.00 92.94 785 ASP A C 1
ATOM 5975 O O . ASP A 1 785 ? 3.681 -15.923 -42.802 1.00 92.94 785 ASP A O 1
ATOM 5979 N N . LEU A 1 786 ? 5.538 -15.967 -41.538 1.00 91.69 786 LEU A N 1
ATOM 5980 C CA . LEU A 1 786 ? 5.218 -17.214 -40.836 1.00 91.69 786 LEU A CA 1
ATOM 5981 C C . LEU A 1 786 ? 3.929 -17.101 -39.997 1.00 91.69 786 LEU A C 1
ATOM 5983 O O . LEU A 1 786 ? 3.117 -18.028 -39.988 1.00 91.69 786 LEU A O 1
ATOM 5987 N N . TRP A 1 787 ? 3.707 -15.979 -39.307 1.00 92.00 787 TRP A N 1
ATOM 5988 C CA . TRP A 1 787 ? 2.495 -15.734 -38.512 1.00 92.00 787 TRP A CA 1
ATOM 5989 C C . TRP A 1 787 ? 1.234 -15.548 -39.358 1.00 92.00 787 TRP A C 1
ATOM 5991 O O . TRP A 1 787 ? 0.162 -16.003 -38.948 1.00 92.00 787 TRP A O 1
ATOM 6001 N N . ALA A 1 788 ? 1.347 -14.951 -40.542 1.00 90.75 788 ALA A N 1
ATOM 6002 C CA . ALA A 1 788 ? 0.251 -14.885 -41.501 1.00 90.75 788 ALA A CA 1
ATOM 6003 C C . ALA A 1 788 ? -0.094 -16.279 -42.058 1.00 90.75 788 ALA A C 1
ATOM 6005 O O . ALA A 1 788 ? -1.256 -16.681 -42.014 1.00 90.75 788 ALA A O 1
ATOM 6006 N N . ALA A 1 789 ? 0.906 -17.057 -42.490 1.00 89.75 789 ALA A N 1
ATOM 6007 C CA . ALA A 1 789 ? 0.692 -18.403 -43.031 1.00 89.75 789 ALA A CA 1
ATOM 6008 C C . ALA A 1 789 ? 0.152 -19.405 -41.988 1.00 89.75 789 ALA A C 1
ATOM 6010 O O . ALA A 1 789 ? -0.700 -20.229 -42.307 1.00 89.75 789 ALA A O 1
ATOM 6011 N N . ASN A 1 790 ? 0.580 -19.311 -40.723 1.00 87.19 790 ASN A N 1
ATOM 6012 C CA . ASN A 1 790 ? 0.080 -20.155 -39.625 1.00 87.19 790 ASN A CA 1
ATOM 6013 C C . ASN A 1 790 ? -1.278 -19.680 -39.050 1.00 87.19 790 ASN A C 1
ATOM 6015 O O . ASN A 1 790 ? -1.691 -20.123 -37.979 1.00 87.19 790 ASN A O 1
ATOM 6019 N N . GLY A 1 791 ? -1.946 -18.708 -39.685 1.00 86.38 791 GLY A N 1
ATOM 6020 C CA . GLY A 1 791 ? -3.249 -18.190 -39.246 1.00 86.38 791 GLY A CA 1
ATOM 6021 C C . GLY A 1 791 ? -3.243 -17.455 -37.896 1.00 86.38 791 GLY A C 1
ATOM 6022 O O . GLY A 1 791 ? -4.302 -17.273 -37.297 1.00 86.38 791 GLY A O 1
ATOM 6023 N N . THR A 1 792 ? -2.075 -17.023 -37.400 1.00 87.06 792 THR A N 1
ATOM 6024 C CA . THR A 1 792 ? -1.970 -16.175 -36.192 1.00 87.06 792 THR A CA 1
ATOM 6025 C C . THR A 1 792 ? -2.536 -14.782 -36.466 1.00 87.06 792 THR A C 1
ATOM 6027 O O . THR A 1 792 ? -3.223 -14.204 -35.622 1.00 87.06 792 THR A O 1
ATOM 6030 N N . PHE A 1 793 ? -2.266 -14.248 -37.659 1.00 88.62 793 PHE A N 1
ATOM 6031 C CA . PHE A 1 793 ? -2.834 -12.990 -38.126 1.00 88.62 793 PHE A CA 1
ATOM 6032 C C . PHE A 1 793 ? -4.097 -13.247 -38.960 1.00 88.62 793 PHE A C 1
ATOM 6034 O O . PHE A 1 793 ? -4.032 -13.996 -39.935 1.00 88.62 793 PHE A O 1
ATOM 6041 N N . PRO A 1 794 ? -5.252 -12.642 -38.613 1.00 85.62 794 PRO A N 1
ATOM 6042 C CA . PRO A 1 794 ? -6.461 -12.762 -39.421 1.00 85.62 794 PRO A CA 1
ATOM 6043 C C . PRO A 1 794 ? -6.270 -12.134 -40.810 1.00 85.62 794 PRO A C 1
ATOM 6045 O O . PRO A 1 794 ? -5.649 -11.069 -40.884 1.00 85.62 794 PRO A O 1
ATOM 6048 N N . PRO A 1 795 ? -6.887 -12.682 -41.876 1.00 86.75 795 PRO A N 1
ATOM 6049 C CA . PRO A 1 795 ? -6.836 -12.095 -43.220 1.00 86.75 795 PRO A CA 1
ATOM 6050 C C . PRO A 1 795 ? -7.340 -10.646 -43.312 1.00 86.75 795 PRO A C 1
ATOM 6052 O O . PRO A 1 795 ? -6.925 -9.897 -44.186 1.00 86.75 795 PRO A O 1
ATOM 6055 N N . GLU A 1 796 ? -8.208 -10.231 -42.386 1.00 86.31 796 GLU A N 1
ATOM 6056 C CA . GLU A 1 796 ? -8.735 -8.861 -42.272 1.00 86.31 796 GLU A CA 1
ATOM 6057 C C . GLU A 1 796 ? -7.743 -7.858 -41.641 1.00 86.31 796 GLU A C 1
ATOM 6059 O O . GLU A 1 796 ? -8.052 -6.673 -41.510 1.00 86.31 796 GLU A O 1
ATOM 6064 N N . SER A 1 797 ? -6.575 -8.313 -41.174 1.00 89.19 797 SER A N 1
ATOM 6065 C CA . SER A 1 797 ? -5.600 -7.465 -40.479 1.00 89.19 797 SER A CA 1
ATOM 6066 C C . SER A 1 797 ? -4.557 -6.872 -41.431 1.00 89.19 797 SER A C 1
ATOM 6068 O O . SER A 1 797 ? -4.002 -7.566 -42.279 1.00 89.19 797 SER A O 1
ATOM 6070 N N . LYS A 1 798 ? -4.194 -5.599 -41.222 1.00 89.38 798 LYS A N 1
ATOM 6071 C CA . LYS A 1 798 ? -3.087 -4.945 -41.949 1.00 89.38 798 LYS A CA 1
ATOM 6072 C C . LYS A 1 798 ? -1.754 -5.697 -41.809 1.00 89.38 798 LYS A C 1
ATOM 6074 O O . LYS A 1 798 ? -0.950 -5.697 -42.730 1.00 89.38 798 LYS A O 1
ATOM 6079 N N . ALA A 1 799 ? -1.523 -6.375 -40.681 1.00 88.75 799 ALA A N 1
ATOM 6080 C CA . ALA A 1 799 ? -0.343 -7.222 -40.495 1.00 88.75 799 ALA A CA 1
ATOM 6081 C C . ALA A 1 799 ? -0.300 -8.419 -41.467 1.00 88.75 799 ALA A C 1
ATOM 6083 O O . ALA A 1 799 ? 0.784 -8.809 -41.887 1.00 88.75 799 ALA A O 1
ATOM 6084 N N . TYR A 1 800 ? -1.460 -8.971 -41.843 1.00 90.88 800 TYR A N 1
ATOM 6085 C CA . TYR A 1 800 ? -1.581 -10.011 -42.868 1.00 90.88 800 TYR A CA 1
ATOM 6086 C C . TYR A 1 800 ? -1.430 -9.432 -44.284 1.00 90.88 800 TYR A C 1
ATOM 6088 O O . TYR A 1 800 ? -0.751 -10.023 -45.114 1.00 90.88 800 TYR A O 1
ATOM 6096 N N . GLU A 1 801 ? -1.990 -8.246 -44.550 1.00 90.50 801 GLU A N 1
ATOM 6097 C CA . GLU A 1 801 ? -1.805 -7.520 -45.822 1.00 90.50 801 GLU A CA 1
ATOM 6098 C C . GLU A 1 801 ? -0.323 -7.207 -46.109 1.00 90.50 801 GLU A C 1
ATOM 6100 O O . GLU A 1 801 ? 0.114 -7.224 -47.258 1.00 90.50 801 GLU A O 1
ATOM 6105 N N . TYR A 1 802 ? 0.473 -6.951 -45.067 1.00 89.94 802 TYR A N 1
ATOM 6106 C CA . TYR A 1 802 ? 1.911 -6.685 -45.186 1.00 89.94 802 TYR A CA 1
ATOM 6107 C C . TYR A 1 802 ? 2.776 -7.958 -45.266 1.00 89.94 802 TYR A C 1
ATOM 6109 O O . TYR A 1 802 ? 4.001 -7.839 -45.313 1.00 89.94 802 TYR A O 1
ATOM 6117 N N . ALA A 1 803 ? 2.181 -9.155 -45.259 1.00 89.69 803 ALA A N 1
ATOM 6118 C CA . ALA A 1 803 ? 2.890 -10.431 -45.196 1.00 89.69 803 ALA A CA 1
ATOM 6119 C C . ALA A 1 803 ? 3.030 -11.122 -46.566 1.00 89.69 803 ALA A C 1
ATOM 6121 O O . ALA A 1 803 ? 2.110 -11.149 -47.383 1.00 89.69 803 ALA A O 1
ATOM 6122 N N . ASN A 1 804 ? 4.173 -11.769 -46.797 1.00 89.50 804 ASN A N 1
ATOM 6123 C CA . ASN A 1 804 ? 4.412 -12.640 -47.944 1.00 89.50 804 ASN A CA 1
ATOM 6124 C C . ASN A 1 804 ? 4.040 -14.092 -47.603 1.00 89.50 804 ASN A C 1
ATOM 6126 O O . ASN A 1 804 ? 4.859 -14.868 -47.104 1.00 89.50 804 ASN A O 1
ATOM 6130 N N . LEU A 1 805 ? 2.800 -14.478 -47.911 1.00 89.12 805 LEU A N 1
ATOM 6131 C CA . LEU A 1 805 ? 2.269 -15.813 -47.604 1.00 89.12 805 LEU A CA 1
ATOM 6132 C C . LEU A 1 805 ? 3.111 -16.955 -48.198 1.00 89.12 805 LEU A C 1
ATOM 6134 O O . LEU A 1 805 ? 3.341 -17.947 -47.511 1.00 89.12 805 LEU A O 1
ATOM 6138 N N . ARG A 1 806 ? 3.652 -16.793 -49.418 1.00 86.31 806 ARG A N 1
ATOM 6139 C CA . ARG A 1 806 ? 4.487 -17.819 -50.077 1.00 86.31 806 ARG A CA 1
ATOM 6140 C C . ARG A 1 806 ? 5.781 -18.093 -49.291 1.00 86.31 806 ARG A C 1
ATOM 6142 O O . ARG A 1 806 ? 6.239 -19.233 -49.232 1.00 86.31 806 ARG A O 1
ATOM 6149 N N . ALA A 1 807 ? 6.359 -17.067 -48.656 1.00 87.06 807 ALA A N 1
ATOM 6150 C CA . ALA A 1 807 ? 7.508 -17.227 -47.760 1.00 87.06 807 ALA A CA 1
ATOM 6151 C C . ALA A 1 807 ? 7.108 -17.951 -46.460 1.00 87.06 807 ALA A C 1
ATOM 6153 O O . ALA A 1 807 ? 7.769 -18.906 -46.050 1.00 87.06 807 ALA A O 1
ATOM 6154 N N . GLY A 1 808 ? 5.989 -17.543 -45.850 1.00 88.69 808 GLY A N 1
ATOM 6155 C CA . GLY A 1 808 ? 5.440 -18.158 -44.638 1.00 88.69 808 GLY A CA 1
ATOM 6156 C C . GLY A 1 808 ? 5.120 -19.648 -44.792 1.00 88.69 808 GLY A C 1
ATOM 6157 O O . GLY A 1 808 ? 5.536 -20.462 -43.967 1.00 88.69 808 GLY A O 1
ATOM 6158 N N . GLU A 1 809 ? 4.452 -20.028 -45.883 1.00 89.19 809 GLU A N 1
ATOM 6159 C CA . GLU A 1 809 ? 4.159 -21.425 -46.235 1.00 89.19 809 GLU A CA 1
ATOM 6160 C C . GLU A 1 809 ? 5.436 -22.264 -46.374 1.00 89.19 809 GLU A C 1
ATOM 6162 O O . GLU A 1 809 ? 5.492 -23.406 -45.908 1.00 89.19 809 GLU A O 1
ATOM 6167 N N . ARG A 1 810 ? 6.504 -21.696 -46.949 1.00 86.94 810 ARG A N 1
ATOM 6168 C CA . ARG A 1 810 ? 7.791 -22.391 -47.054 1.00 86.94 810 ARG A CA 1
ATOM 6169 C C . ARG A 1 810 ? 8.458 -22.578 -45.684 1.00 86.94 810 ARG A C 1
ATOM 6171 O O . ARG A 1 810 ? 9.006 -23.651 -45.436 1.00 86.94 810 ARG A O 1
ATOM 6178 N N . PHE A 1 811 ? 8.354 -21.620 -44.759 1.00 88.00 811 PHE A N 1
ATOM 6179 C CA . PHE A 1 811 ? 8.811 -21.811 -43.372 1.00 88.00 811 PHE A CA 1
ATOM 6180 C C . PHE A 1 811 ? 8.004 -22.899 -42.626 1.00 88.00 811 PHE A C 1
ATOM 6182 O O . PHE A 1 811 ? 8.585 -23.672 -41.855 1.00 88.00 811 PHE A O 1
ATOM 6189 N N . LEU A 1 812 ? 6.698 -23.041 -42.893 1.00 87.56 812 LEU A N 1
ATOM 6190 C CA . LEU A 1 812 ? 5.877 -24.145 -42.361 1.00 87.56 812 LEU A CA 1
ATOM 6191 C C . LEU A 1 812 ? 6.322 -25.515 -42.903 1.00 87.56 812 LEU A C 1
ATOM 6193 O O . LEU A 1 812 ? 6.447 -26.471 -42.134 1.00 87.56 812 LEU A O 1
ATOM 6197 N N . GLN A 1 813 ? 6.642 -25.605 -44.199 1.00 86.69 813 GLN A N 1
ATOM 6198 C CA . GLN A 1 813 ? 7.205 -26.821 -44.808 1.00 86.69 813 GLN A CA 1
ATOM 6199 C C . GLN A 1 813 ? 8.554 -27.199 -44.179 1.00 86.69 813 GLN A C 1
ATOM 6201 O O . GLN A 1 813 ? 8.754 -28.345 -43.783 1.00 86.69 813 GLN A O 1
ATOM 6206 N N . LEU A 1 814 ? 9.468 -26.232 -44.032 1.00 83.31 814 LEU A N 1
ATOM 6207 C CA . LEU A 1 814 ? 10.801 -26.452 -43.450 1.00 83.31 814 LEU A CA 1
ATOM 6208 C C . LEU A 1 814 ? 10.769 -26.856 -41.966 1.00 83.31 814 LEU A C 1
ATOM 6210 O O . LEU A 1 814 ? 11.720 -27.464 -41.481 1.00 83.31 814 LEU A O 1
ATOM 6214 N N . SER A 1 815 ? 9.689 -26.541 -41.247 1.00 77.00 815 SER A N 1
ATOM 6215 C CA . SER A 1 815 ? 9.480 -26.942 -39.847 1.00 77.00 815 SER A CA 1
ATOM 6216 C C . SER A 1 815 ? 8.658 -28.231 -39.679 1.00 77.00 815 SER A C 1
ATOM 6218 O O . SER A 1 815 ? 8.397 -28.643 -38.545 1.00 77.00 815 SER A O 1
ATOM 6220 N N . GLY A 1 816 ? 8.290 -28.894 -40.784 1.00 71.69 816 GLY A N 1
ATOM 6221 C CA . GLY A 1 816 ? 7.570 -30.171 -40.786 1.00 71.69 816 GLY A CA 1
ATOM 6222 C C . GLY A 1 816 ? 6.103 -30.075 -40.356 1.00 71.69 816 GLY A C 1
ATOM 6223 O O . GLY A 1 816 ? 5.548 -31.068 -39.895 1.00 71.69 816 GLY A O 1
ATOM 6224 N N . MET A 1 817 ? 5.483 -28.892 -40.464 1.00 60.03 817 MET A N 1
ATOM 6225 C CA . MET A 1 817 ? 4.117 -28.627 -39.983 1.00 60.03 817 MET A CA 1
ATOM 6226 C C . MET A 1 817 ? 3.016 -28.703 -41.057 1.00 60.03 817 MET A C 1
ATOM 6228 O O . MET A 1 817 ? 1.865 -28.383 -40.767 1.00 60.03 817 MET A O 1
ATOM 6232 N N . THR A 1 818 ? 3.319 -29.152 -42.275 1.00 45.94 818 THR A N 1
ATOM 6233 C CA . THR A 1 818 ? 2.291 -29.433 -43.293 1.00 45.94 818 THR A CA 1
ATOM 6234 C C . THR A 1 818 ? 1.515 -30.715 -42.983 1.00 45.94 818 THR A C 1
ATOM 6236 O O . THR A 1 818 ? 2.118 -31.788 -42.903 1.00 45.94 818 THR A O 1
ATOM 6239 N N . GLN A 1 819 ? 0.187 -30.595 -42.880 1.00 37.62 819 GLN A N 1
ATOM 6240 C CA . GLN A 1 819 ? -0.748 -31.667 -43.257 1.00 37.62 819 GLN A CA 1
ATOM 6241 C C . GLN A 1 819 ? -1.008 -31.618 -44.765 1.00 37.62 819 GLN A C 1
ATOM 6243 O O . GLN A 1 819 ? -0.972 -30.491 -45.310 1.00 37.62 819 GLN A O 1
#

InterPro domains:
  IPR005301 MOB kinase activator family [PF03637] (575-780)
  IPR005301 MOB kinase activator family [SM01388] (572-780)
  IPR006153 Cation/H+ exchanger, transmembrane domain [PF00999] (44-282)
  IPR036703 MOB kinase activator superfamily [G3DSA:1.20.140.30] (568-787)
  IPR036703 MOB kinase activator superfamily [SSF101152] (563-790)
  IPR038770 Sodium/solute symporter superfamily [G3DSA:1.20.1530.20] (17-294)
  IPR038770 Sodium/solute symporter superfamily [G3DSA:1.20.1530.20] (332-423)

Foldseek 3Di:
DPDDVDVDDDDDDDDPLLVCLVVCLLVQLQVQLVVCCVVPVCSLVSLLVSLQCSPDLHPNSDDPVRLVVLQVLLVVLLLLVLLVLLQPDDPVLCVVCVVLLVLLLVLLQCQLLVLLCVCCVQPVDDNLRSNLRSLVLSQDPLVVLCVVCVVVVNCPPNVNSSVSSNNNVSVLVSLLSVLLSVQVVPPPPDPDVCSNCQQVVVSVCLVVVLVVCLPPPVQVVQVVLQVVCVVDVVSVVVCLDLVNLLVVLVVQLCCQLVVCVVSSYRSSSSSSSSSNSLSCCLPPHDDDPQQADDDDDDDDDDDDDDDDDDDDDDDDDDDDDDDPDPQLDRRDHSRPNRSCVPPPPVCSVSRNNSSNSSSSSNVDNVVPCPDPSNVVVVVVSVVSSVVSSVVSCVSVDPPPDPCPPPPPDVVVVVVVPPPPDDDDDDDDDDDDDDDDDDDDDDDDDDDDDDDDDDDDDDYDDDDDDDDDDYDDDDDDDDDDDDDDDDDDDDDDDDDDDDDDDDDDDDDDDDDDDDDDDDDDDDDDDDPDDPDDDFLVVVQVVCVVVPDDDDLVSSLVVLVADPVHAPCLFPVLLAAPDDDALLVVLDDDQWAFLLRSLLVLLVVLLVLLVVLVCQQCDADSPGHRVQDCVLFVFLAQPDPGGDFDQDPVRDTDTGRNNVLVVVLNVVSVVQSVPCQAPPDDPVQGHIHDDCVPDVDPVVCVVPVDDDDAGCVSSNHDRCNLVVSLVNLLSSLSSLSSCRRRPLVPPCVVVVNSNSSSHSVLSSLQNCQVSVSDDLSSCSSVQLSLLLCLLVCVHPPPTSSNVSHDVSNNVVSCVVNVNDD

Sequence (819 aa):
MPSDTLASLPFHEPPIATILVQSSLLICLNVVNAILDNVLYCGLVGQILLGIAWGTPGANWLSSNVERAIVQLGYLGLLLLVYEGGLSTSLKAVKANLSISVAVALTGISLPIGLSFVLKQLTRATYLQCFAAGASLSSTSLGTTFTVLGTSGLTTSRLGVVLSSAAIMDDVIGLVLVQVIANFGREGNSLSAPVVLRPLLVSIALALFAPCVCFVLVKPATKWLNISRARCSLITDIIGSERTALAAHVSILLCCVAGASYAGASNLLAAYIAGASIAWWDNDVEHREGDTAVPEAASSMNHGDAVETSHPRGNAESSDDRAESASIRPRADLSGSHIYKNFFLQPVTRILRPFFFASIGFSIPIRNMFARDIVWKGLVYAALMCLAKLACGIWLIRLSVPRVAVRSGTRRWFRERVSLGLNHFWTLATPDGGSRHNANPAAAPSSSPDGSEASPEQQQNAACSANAPGNASHTDPSTIKPRNARFRGGPAKPSGQKSPTPTGVQALPPDTPQGNHSSTNFAPKVPPLPNSPSLAQTIGMDESSGVMPSGDDIINNYILPRPLPLWLNANYVKHIVKGNFMTLSARPKTVEQGEWIAHQVVEHYRNLWNFVRVIHEKEEDGPSICNPTTCPRMSAGSNHSFTWLNNRREPVELPASEYMALMQRWISGKIDDTTIFPTDPSGVSYAHNPNIITTPLSQLSNPGEADYVGKRSGFPEKFLEVCQMIFRQMFRVYAHLYWAHFTEPFYHLNLEKQLNSCFSHFLLTATALDMLKPQELEPMQALIDLWAANGTFPPESKAYEYANLRAGERFLQLSGMTQ

pLDDT: mean 72.2, std 24.37, range [22.41, 97.38]

Secondary structure (DSSP, 8-state):
-PPP--SS----PPPHHHHHHHHHHHHHHHHHHHHHHHHHS-HHHHHHHHHHHHSTTTT--S-HHHHHHHHHHHHHHHHHHHHHHHHT--HHHHHHHHHHHHHHHHHHHHHHHHHHTTHHHHH---HHHHHHHHHHSS---HHHHHHHHHHTT-TTSHHHHHHHHHHHHHHHHHHHHHHHHHHHTTSTT---HHHHHHHHHHHHHHHHHHHHHIIIIIHHHHHHHHHHHTT-HHHHHHHT-HHHHHHHHHHHHHHHHHHHHHHTS-HHHHHHHHHHHHHHHHHHS---TTS-PPPP--PPP---------------------------PPPPP--HHHHIIIIIHHHIIIIIHHHHHHHHHHT--HHHHT-HHHHHHHHHHHHHHHHHHHHHGGGG-----------TTHHHHTTSSSSSS---S------------------------------------------------------------------------------------------------PPPPPPPPP-PPPHHHHHTTGGGSS-PPPHHHHHHTT---SSPPGGGSTTT---S--S-THHHHSPPTTB-HHHHHHHHHHHHHHHHHHHHHHHHSPPTTS--SS-TTT-SS-EETTTEE-PEE-TTS-EE---HHHHHHHHHHHHHHHHS-TTTS---TTT--BPP-TTT-SS-HHHHH-TTSPP-TTGGGT--TTHHHHHHHHHHHHHHHHHHHHHHHIIIIIITTT-HHHHHHHHHHHHHHHHHTT-S-HHHHGGGHHHHHHHHHTTSS-TTSHHHHTS-HHHHHHHHHHTT---